Protein AF-A0A2H3ISM8-F1 (afdb_monomer)

Radius of gyration: 38.33 Å; Cα contacts (8 Å, |Δi|>4): 715; chains: 1; bounding box: 122×82×98 Å

Secondary structure (DSSP, 8-state):
--TT-S-HHHHHHTHHHHHHHHHHHHHHHTSSS--GGGGHHHHHHHHHHHHHHHHHHH--HHHHHHHHHHHHHHHHHHHHHHHHTTS-HHHHHHHHHHHHHHHHHHHHHHHHH--HHHHHHHHHHHHHHHHHHHHHHHHHHS-TT-HHHHHHHHHHHHHHHHHHHHHHHHHHHHHTHHHHHHHHHHH-TTGGGGG-HHHHHHHHHHHHHHHHHHHHHHHHHT--GGGHHHHS-TTHHHHTTSTTT-----SS---S------------------SS--HHHHHHHHHHHHHHHTT-HHHHHHHHHHHHHHHHHTT-HHHHHHHHHHHHHHHHHTT-HHHHHHHHHHHHHSTT--HHHHHHHHHHHHHTTSS-SSHHHHHHHHHHHHHHHTT-GGGHHHHHHHHHHHHHHHHHTT-HHHHHHHHHT--GGG-TTS-HHHHHHHHHHHHHHHHHHT-HHHHHHHHTTS-GGGGSPPPPPPHHHHHHHHHHHHHHHHH--TTSPPPPP----HHHHHHHHHHHHHHHHHTT-HHHHHHHHHHHHT-HHHHH-HHHHHHHHHHHHHHHHHSPP-HHHHHHHHHHHT-GGGGG-HHHHHHHHHHHSS----HHHHHHHTHHHHTTSTT--SS-BTTBHHHHHHHHHHHHHHHHHHHHHHHHH-SEEEHHHHHHHHT--HHHHHHHHHHHHHTTSS--EEETTTTEEE-SPPPPHHHHHHHHHHHHHHHHHHHHHHHHHHHHHHHHHHHSPPTTTTT--

Nearest PDB structures (foldseek):
  8amz-assembly1_P  TM=9.473E-01  e=2.809E-24  Spinacia oleracea
  6fvw-assembly1_P  TM=8.234E-01  e=4.218E-22  Saccharomyces cerevisiae S288C
  3jck-assembly1_B  TM=8.630E-01  e=6.817E-20  Saccharomyces cerevisiae S288C
  6epd-assembly1_P  TM=7.915E-01  e=1.505E-20  Rattus norvegicus
  3sf4-assembly2_B  TM=2.809E-01  e=5.618E-03  Homo sapiens

Solvent-accessible surface area (backbone atoms only — not comparable to full-atom values): 41911 Å² total; per-residue (Å²): 132,60,101,79,34,70,34,62,61,47,26,55,32,20,48,47,20,35,54,50,18,53,50,50,49,55,57,44,71,74,44,97,82,68,52,78,75,75,46,45,42,35,55,20,38,28,42,30,18,52,26,39,19,50,13,34,28,61,74,39,70,72,33,42,54,43,25,62,49,24,51,54,62,22,47,51,54,50,41,49,47,67,74,31,64,90,51,55,75,67,55,39,51,52,51,47,52,52,53,49,53,51,49,53,54,50,53,54,48,39,74,73,66,69,47,60,66,62,52,54,51,54,51,53,52,50,53,49,54,41,51,56,50,49,54,50,48,49,65,74,75,36,62,91,88,38,69,52,44,33,23,52,49,2,37,53,50,47,28,53,50,36,36,51,52,16,50,53,37,37,53,48,35,67,74,40,41,71,59,44,53,52,50,34,72,72,65,31,84,73,67,28,60,80,63,40,32,58,28,49,21,40,44,26,41,29,54,20,51,47,48,51,54,50,52,51,51,48,67,61,63,72,60,81,70,86,59,64,63,84,71,49,65,84,66,46,45,54,32,30,72,35,85,56,23,59,83,92,74,80,93,81,79,88,86,78,80,90,80,84,79,98,68,78,91,67,88,72,72,82,76,65,72,46,80,47,86,48,56,74,56,44,71,53,49,51,58,55,27,57,60,36,36,80,79,39,52,67,64,20,45,54,56,43,50,52,51,31,52,54,22,42,75,26,49,21,58,70,44,25,30,52,40,50,42,48,48,50,49,52,28,56,74,70,70,39,64,64,59,31,45,53,50,53,52,50,63,65,68,43,86,78,63,56,68,68,32,54,41,55,35,51,55,53,53,57,64,47,59,77,73,48,92,45,72,68,61,40,49,54,51,50,51,48,48,48,64,67,32,58,96,39,78,91,35,44,64,59,42,50,54,54,43,49,53,52,22,53,54,31,40,76,72,68,40,52,66,63,18,35,52,62,42,60,70,54,67,57,89,72,50,84,87,54,56,74,65,59,42,48,52,54,46,52,49,42,26,48,42,24,53,77,71,66,39,59,67,62,23,58,56,49,55,68,71,59,64,68,76,75,68,52,84,74,80,88,72,53,73,69,53,53,54,48,51,52,50,52,48,53,49,51,61,70,70,49,58,97,87,55,79,80,80,81,76,92,66,83,58,60,68,59,45,53,55,50,39,52,51,50,37,54,54,25,58,75,70,67,37,32,54,60,31,22,52,41,41,51,61,48,58,73,33,67,81,36,64,73,34,68,67,58,38,54,55,42,54,50,49,31,51,53,23,54,58,53,25,73,94,43,74,67,48,56,51,51,53,54,56,54,70,69,38,77,73,44,71,82,44,60,70,56,45,52,55,53,49,57,75,72,45,88,60,81,66,57,66,71,61,48,51,65,73,45,35,70,64,47,51,73,41,100,64,30,31,96,56,84,42,94,89,47,65,61,23,28,49,47,43,53,42,40,55,51,42,51,50,53,50,34,52,54,40,45,48,74,77,39,53,67,47,46,47,77,59,49,26,68,65,64,76,44,54,69,70,57,49,52,50,55,52,52,52,36,39,74,68,63,78,47,63,70,46,79,39,75,93,80,39,36,36,34,31,62,75,90,74,53,74,66,55,55,51,50,52,51,52,51,52,51,52,50,50,52,54,50,50,53,50,48,51,55,49,50,54,52,50,51,55,52,56,71,69,47,79,56,79,76,57,68,76,78,107

Sequence (753 aa):
MTRYIGEFINTLTNLVYVIYAIHGIRSFRQKKNASAFRAIPYWGLMAVGICSAAFHGSLKYHTQMMDDLSMQLTTTPVLHRVLTVNSSQRTSTAVAILLSVLLVSFATFHVITDELILHSASFVVSVTIIGIRTMQLINLRTEPGAAARRQIWGLVKFGAVIFNVGYVVWLLDGWACEFLKSARAAIGLPWAFLLELHGWWHICTGIGAYIFIAVVDHLASGEDHRDIDRSFAWPAPWASRSIFAGKDIGVDEKRNLDDGESSVVIMSGELLKPEKDFSKDADKIIPEAQELAKSNVQAAIDKLSLLEKQARQASDLATTSRTIVTIVTISKESGDWSLLNDQVLLLSKKHGQLKQATTKMVQKVMEFLEDTPDVETKLSVIETLRTVTEGKIFVEVERARITRYLSHIKKSQGDLNSATDILCELQVETFGSMSRREKTEFILEQVALCIEKGDWTQAAILSRKINKRYFARKPKKTPEQLEKEQKEYEERVKTRASDEPMPEKDESVEDLKLRYYEQQITLAKHDHNYLDTCKHYRDVLDTESVEEDAERLRAVLARIVYYVVLAPYDNEQSDLLHRIQQDSRLSQVPTEARLLKLFTVHELMRWPEIAETFGPHLTSTDVFDKEQNPNDADAYTRWQDLRKRVIEHNVRVIAKYYTRIQTSRLTQLLDLTEDETEKYISDLVTSKTIYAKIDRPARVINFAKPRDADDVLNEWSGNMRSLLGLLERIDHLITKEEMMARIQPTKSEKVKA

Structure (mmCIF, N/CA/C/O backbone):
data_AF-A0A2H3ISM8-F1
#
_entry.id   AF-A0A2H3ISM8-F1
#
loop_
_atom_site.group_PDB
_atom_site.id
_atom_site.type_symbol
_atom_site.label_atom_id
_atom_site.label_alt_id
_atom_site.label_comp_id
_atom_site.label_asym_id
_atom_site.label_entity_id
_atom_site.label_seq_id
_atom_site.pdbx_PDB_ins_code
_atom_site.Cartn_x
_atom_site.Cartn_y
_atom_site.Cartn_z
_atom_site.occupancy
_atom_site.B_iso_or_equiv
_atom_site.auth_seq_id
_atom_site.auth_comp_id
_atom_site.auth_asym_id
_atom_site.auth_atom_id
_atom_site.pdbx_PDB_model_num
ATOM 1 N N . MET A 1 1 ? -14.458 37.501 -15.348 1.00 52.03 1 MET A N 1
ATOM 2 C CA . MET A 1 1 ? -13.240 37.866 -14.591 1.00 52.03 1 MET A CA 1
ATOM 3 C C . MET A 1 1 ? -12.704 39.172 -15.155 1.00 52.03 1 MET A C 1
ATOM 5 O O . MET A 1 1 ? -12.806 39.378 -16.359 1.00 52.03 1 MET A O 1
ATOM 9 N N . THR A 1 2 ? -12.274 40.102 -14.306 1.00 56.72 2 THR A N 1
ATOM 10 C CA . THR A 1 2 ? -11.860 41.452 -14.719 1.00 56.72 2 THR A CA 1
ATOM 11 C C . THR A 1 2 ? -10.568 41.396 -15.539 1.00 56.72 2 THR A C 1
ATOM 13 O O . THR A 1 2 ? -9.713 40.554 -15.302 1.00 56.72 2 THR A O 1
ATOM 16 N N . ARG A 1 3 ? -10.388 42.311 -16.498 1.00 61.66 3 ARG A N 1
ATOM 17 C CA . ARG A 1 3 ? -9.218 42.334 -17.404 1.00 61.66 3 ARG A CA 1
ATOM 18 C C . ARG A 1 3 ? -7.880 42.650 -16.702 1.00 61.66 3 ARG A C 1
ATOM 20 O O . ARG A 1 3 ? -6.846 42.654 -17.357 1.00 61.66 3 ARG A O 1
ATOM 27 N N . TYR A 1 4 ? -7.918 42.947 -15.401 1.00 70.44 4 TYR A N 1
ATOM 28 C CA . TYR A 1 4 ? -6.805 43.492 -14.618 1.00 70.44 4 TYR A CA 1
ATOM 29 C C . TYR A 1 4 ? -6.359 42.608 -13.445 1.00 70.44 4 TYR A C 1
ATOM 31 O O . TYR A 1 4 ? -5.288 42.859 -12.904 1.00 70.44 4 TYR A O 1
ATOM 39 N N . ILE A 1 5 ? -7.160 41.619 -13.027 1.00 80.81 5 ILE A N 1
ATOM 40 C CA . ILE A 1 5 ? -6.863 40.770 -11.863 1.00 80.81 5 ILE A CA 1
ATOM 41 C C . ILE A 1 5 ? -6.958 39.311 -12.301 1.00 80.81 5 ILE A C 1
ATOM 43 O O . ILE A 1 5 ? -8.016 38.890 -12.774 1.00 80.81 5 ILE A O 1
ATOM 47 N N . GLY A 1 6 ? -5.857 38.573 -12.133 1.00 79.50 6 GLY A N 1
ATOM 48 C CA . GLY A 1 6 ? -5.743 37.158 -12.485 1.00 79.50 6 GLY A CA 1
ATOM 49 C C . GLY A 1 6 ? -6.813 36.314 -11.804 1.00 79.50 6 GLY A C 1
ATOM 50 O O . GLY A 1 6 ? -7.624 35.708 -12.489 1.00 79.50 6 GLY A O 1
ATOM 51 N N . GLU A 1 7 ? -6.881 36.348 -10.472 1.00 85.69 7 GLU A N 1
ATOM 52 C CA . GLU A 1 7 ? -7.842 35.584 -9.669 1.00 85.69 7 GLU A CA 1
ATOM 53 C C . GLU A 1 7 ? -8.551 36.479 -8.646 1.00 85.69 7 GLU A C 1
ATOM 55 O O . GLU A 1 7 ? -8.154 36.591 -7.490 1.00 85.69 7 GLU A O 1
ATOM 60 N N . PHE A 1 8 ? -9.641 37.125 -9.068 1.00 85.62 8 PHE A N 1
ATOM 61 C CA . PHE A 1 8 ? -10.333 38.134 -8.254 1.00 85.62 8 PHE A CA 1
ATOM 62 C C . PHE A 1 8 ? -10.722 37.663 -6.845 1.00 85.62 8 PHE A C 1
ATOM 64 O O . PHE A 1 8 ? -10.531 38.402 -5.879 1.00 85.62 8 PHE A O 1
ATOM 71 N N . ILE A 1 9 ? -11.267 36.450 -6.720 1.00 86.31 9 ILE A N 1
ATOM 72 C CA . ILE A 1 9 ? -11.735 35.933 -5.430 1.00 86.31 9 ILE A CA 1
ATOM 73 C C . ILE A 1 9 ? -10.551 35.605 -4.520 1.00 86.31 9 ILE A C 1
ATOM 75 O O . ILE A 1 9 ? -10.542 36.071 -3.385 1.00 86.31 9 ILE A O 1
ATOM 79 N N . ASN A 1 10 ? -9.526 34.924 -5.033 1.00 88.19 10 ASN A N 1
ATOM 80 C CA . ASN A 1 10 ? -8.326 34.588 -4.264 1.00 88.19 10 ASN A CA 1
ATOM 81 C C . ASN A 1 10 ? -7.565 35.852 -3.828 1.00 88.19 10 ASN A C 1
ATOM 83 O O . ASN A 1 10 ? -7.122 35.963 -2.685 1.00 88.19 10 ASN A O 1
ATOM 87 N N . THR A 1 11 ? -7.502 36.883 -4.678 1.00 89.94 11 THR A N 1
ATOM 88 C CA . THR A 1 11 ? -6.978 38.203 -4.290 1.00 89.94 11 THR A CA 1
ATOM 89 C C . THR A 1 11 ? -7.799 38.838 -3.161 1.00 89.94 11 THR A C 1
ATOM 91 O O . THR A 1 11 ? -7.226 39.415 -2.238 1.00 89.94 11 THR A O 1
ATOM 94 N N . LEU A 1 12 ? -9.132 38.738 -3.202 1.00 90.50 12 LEU A N 1
ATOM 95 C CA . LEU A 1 12 ? -10.017 39.352 -2.208 1.00 90.50 12 LEU A CA 1
ATOM 96 C C . LEU A 1 12 ? -9.978 38.630 -0.853 1.00 90.50 12 LEU A C 1
ATOM 98 O O . LEU A 1 12 ? -9.943 39.285 0.189 1.00 90.50 12 LEU A O 1
ATOM 102 N N . THR A 1 13 ? -9.963 37.296 -0.843 1.00 92.69 13 THR A N 1
ATOM 103 C CA . THR A 1 13 ? -9.948 36.489 0.391 1.00 92.69 13 THR A CA 1
ATOM 104 C C . THR A 1 13 ? -8.691 36.721 1.226 1.00 92.69 13 THR A C 1
ATOM 106 O O . THR A 1 13 ? -8.734 36.611 2.450 1.00 92.69 13 THR A O 1
ATOM 109 N N . ASN A 1 14 ? -7.597 37.159 0.599 1.00 92.50 14 ASN A N 1
ATOM 110 C CA . ASN A 1 14 ? -6.365 37.533 1.288 1.00 92.50 14 ASN A CA 1
ATOM 111 C C . ASN A 1 14 ? -6.495 38.762 2.214 1.00 92.50 14 ASN A C 1
ATOM 113 O O . ASN A 1 14 ? -5.674 38.948 3.117 1.00 92.50 14 ASN A O 1
ATOM 117 N N . LEU A 1 15 ? -7.567 39.560 2.094 1.00 93.00 15 LEU A N 1
ATOM 118 C CA . LEU A 1 15 ? -7.875 40.632 3.051 1.00 93.00 15 LEU A CA 1
ATOM 119 C C . LEU A 1 15 ? -8.082 40.113 4.481 1.00 93.00 15 LEU A C 1
ATOM 121 O O . LEU A 1 15 ? -7.865 40.866 5.431 1.00 93.00 15 LEU A O 1
ATOM 125 N N . VAL A 1 16 ? -8.460 38.843 4.657 1.00 92.81 16 VAL A N 1
ATOM 126 C CA . VAL A 1 16 ? -8.654 38.231 5.981 1.00 92.81 16 VAL A CA 1
ATOM 127 C C . VAL A 1 16 ? -7.375 38.305 6.819 1.00 92.81 16 VAL A C 1
ATOM 129 O O . VAL A 1 16 ? -7.428 38.732 7.975 1.00 92.81 16 VAL A O 1
ATOM 132 N N . TYR A 1 17 ? -6.216 37.997 6.230 1.00 92.50 17 TYR A N 1
ATOM 133 C CA . TYR A 1 17 ? -4.914 38.120 6.894 1.00 92.50 17 TYR A CA 1
ATOM 134 C C . TYR A 1 17 ? -4.641 39.552 7.366 1.00 92.50 17 TYR A C 1
ATOM 136 O O . TYR A 1 17 ? -4.230 39.774 8.506 1.00 92.50 17 TYR A O 1
ATOM 144 N N . VAL A 1 18 ? -4.925 40.534 6.507 1.00 92.75 18 VAL A N 1
ATOM 145 C CA . VAL A 1 18 ? -4.715 41.961 6.789 1.00 92.75 18 VAL A CA 1
ATOM 146 C C . VAL A 1 18 ? -5.637 42.441 7.912 1.00 92.75 18 VAL A C 1
ATOM 148 O O . VAL A 1 18 ? -5.189 43.127 8.830 1.00 92.75 18 VAL A O 1
ATOM 151 N N . ILE A 1 19 ? -6.913 42.047 7.891 1.00 92.25 19 ILE A N 1
ATOM 152 C CA . ILE A 1 19 ? -7.898 42.413 8.920 1.00 92.25 19 ILE A CA 1
ATOM 153 C C . ILE A 1 19 ? -7.470 41.875 10.291 1.00 92.25 19 ILE A C 1
ATOM 155 O O . ILE A 1 19 ? -7.438 42.635 11.267 1.00 92.25 19 ILE A O 1
ATOM 159 N N . TYR A 1 20 ? -7.088 40.598 10.370 1.00 91.56 20 TYR A N 1
ATOM 160 C CA . TYR A 1 20 ? -6.620 39.995 11.620 1.00 91.56 20 TYR A CA 1
ATOM 161 C C . TYR A 1 20 ? -5.297 40.588 12.103 1.00 91.56 20 TYR A C 1
ATOM 163 O O . TYR A 1 20 ? -5.137 40.828 13.302 1.00 91.56 20 TYR A O 1
ATOM 171 N N . ALA A 1 21 ? -4.371 40.892 11.194 1.00 89.19 21 ALA A N 1
ATOM 172 C CA . ALA A 1 21 ? -3.122 41.560 11.533 1.00 89.19 21 ALA A CA 1
ATOM 173 C C . ALA A 1 21 ? -3.358 42.958 12.126 1.00 89.19 21 ALA A C 1
ATOM 175 O O . ALA A 1 21 ? -2.825 43.276 13.191 1.00 89.19 21 ALA A O 1
ATOM 176 N N . ILE A 1 22 ? -4.213 43.776 11.498 1.00 89.25 22 ILE A N 1
ATOM 177 C CA . ILE A 1 22 ? -4.575 45.112 11.997 1.00 89.25 22 ILE A CA 1
ATOM 178 C C . ILE A 1 22 ? -5.242 45.010 13.370 1.00 89.25 22 ILE A C 1
ATOM 180 O O . ILE A 1 22 ? -4.926 45.797 14.267 1.00 89.25 22 ILE A O 1
ATOM 184 N N . HIS A 1 23 ? -6.145 44.045 13.560 1.00 86.94 23 HIS A N 1
ATOM 185 C CA . HIS A 1 23 ? -6.771 43.812 14.858 1.00 86.94 23 HIS A CA 1
ATOM 186 C C . HIS A 1 23 ? -5.733 43.425 15.923 1.00 86.94 23 HIS A C 1
ATOM 188 O O . HIS A 1 23 ? -5.720 44.017 17.002 1.00 86.94 23 HIS A O 1
ATOM 194 N N . GLY A 1 24 ? -4.825 42.496 15.609 1.00 83.69 24 GLY A N 1
ATOM 195 C CA . GLY A 1 24 ? -3.736 42.084 16.496 1.00 83.69 24 GLY A CA 1
ATOM 196 C C . GLY A 1 24 ? -2.831 43.249 16.900 1.00 83.69 24 GLY A C 1
ATOM 197 O O . GLY A 1 24 ? -2.563 43.436 18.085 1.00 83.69 24 GLY A O 1
ATOM 198 N N . ILE A 1 25 ? -2.447 44.108 15.949 1.00 84.88 25 ILE A N 1
ATOM 199 C CA . ILE A 1 25 ? -1.631 45.307 16.206 1.00 84.88 25 ILE A CA 1
ATOM 200 C C . ILE A 1 25 ? -2.385 46.325 17.076 1.00 84.88 25 ILE A C 1
ATOM 202 O O . ILE A 1 25 ? -1.792 46.918 17.979 1.00 84.88 25 ILE A O 1
ATOM 206 N N . ARG A 1 26 ? -3.685 46.542 16.834 1.00 82.31 26 ARG A N 1
ATOM 207 C CA . ARG A 1 26 ? -4.513 47.471 17.628 1.00 82.31 26 ARG A CA 1
ATOM 208 C C . ARG A 1 26 ? -4.715 46.982 19.060 1.00 82.31 26 ARG A C 1
ATOM 210 O O . ARG A 1 26 ? -4.514 47.768 19.980 1.00 82.31 26 ARG A O 1
ATOM 217 N N . SER A 1 27 ? -5.053 45.704 19.238 1.00 73.94 27 SER A N 1
ATOM 218 C CA . SER A 1 27 ? -5.185 45.062 20.553 1.00 73.94 27 SER A CA 1
ATOM 219 C C . SER A 1 27 ? -3.854 45.097 21.316 1.00 73.94 27 SER A C 1
ATOM 221 O O . SER A 1 27 ? -3.805 45.451 22.491 1.00 73.94 27 SER A O 1
ATOM 223 N N . PHE A 1 28 ? -2.737 44.860 20.622 1.00 68.94 28 PHE A N 1
ATOM 224 C CA . PHE A 1 28 ? -1.399 44.936 21.202 1.00 68.94 28 PHE A CA 1
ATOM 225 C C . PHE A 1 28 ? -1.017 46.342 21.698 1.00 68.94 28 PHE A C 1
ATOM 227 O O . PHE A 1 28 ? -0.480 46.476 22.796 1.00 68.94 28 PHE A O 1
ATOM 234 N N . ARG A 1 29 ? -1.324 47.401 20.934 1.00 66.69 29 ARG A N 1
ATOM 235 C CA . ARG A 1 29 ? -1.029 48.800 21.315 1.00 66.69 29 ARG A CA 1
ATOM 236 C C . ARG A 1 29 ? -1.743 49.260 22.591 1.00 66.69 29 ARG A C 1
ATOM 238 O O . ARG A 1 29 ? -1.331 50.256 23.174 1.00 66.69 29 ARG A O 1
ATOM 245 N N . GLN A 1 30 ? -2.787 48.555 23.022 1.00 63.00 30 GLN A N 1
ATOM 246 C CA . GLN A 1 30 ? -3.524 48.850 24.254 1.00 63.00 30 GLN A CA 1
ATOM 247 C C . GLN A 1 30 ? -2.899 48.199 25.506 1.00 63.00 30 GLN A C 1
ATOM 249 O O . GLN A 1 30 ? -3.332 48.484 26.622 1.00 63.00 30 GLN A O 1
ATOM 254 N N . LYS A 1 31 ? -1.874 47.344 25.356 1.00 66.25 31 LYS A N 1
ATOM 255 C CA . LYS A 1 31 ? -1.234 46.610 26.462 1.00 66.25 31 LYS A CA 1
ATOM 256 C C . LYS A 1 31 ? -0.042 47.374 27.054 1.00 66.25 31 LYS A C 1
ATOM 258 O O . LYS A 1 31 ? 0.745 47.975 26.329 1.00 66.25 31 LYS A O 1
ATOM 263 N N . LYS A 1 32 ? 0.142 47.291 28.383 1.00 52.38 32 LYS A N 1
ATOM 264 C CA . LYS A 1 32 ? 1.165 48.048 29.148 1.00 52.38 32 LYS A CA 1
ATOM 265 C C . LYS A 1 32 ? 2.631 47.740 28.773 1.00 52.38 32 LYS A C 1
ATOM 267 O O . LYS A 1 32 ? 3.482 48.590 28.996 1.00 52.38 32 LYS A O 1
ATOM 272 N N . ASN A 1 33 ? 2.918 46.579 28.171 1.00 57.59 33 ASN A N 1
ATOM 273 C CA . ASN A 1 33 ? 4.268 46.137 27.777 1.00 57.59 33 ASN A CA 1
ATOM 274 C C . ASN A 1 33 ? 4.407 46.020 26.247 1.00 57.59 33 ASN A C 1
ATOM 276 O O . ASN A 1 33 ? 4.614 44.926 25.705 1.00 57.59 33 ASN A O 1
ATOM 280 N N . ALA A 1 34 ? 4.245 47.140 25.538 1.00 58.72 34 ALA A N 1
ATOM 281 C CA . ALA A 1 34 ? 4.327 47.182 24.082 1.00 58.72 34 ALA A CA 1
ATOM 282 C C . ALA A 1 34 ? 5.766 47.443 23.587 1.00 58.72 34 ALA A C 1
ATOM 284 O O . ALA A 1 34 ? 6.211 48.586 23.528 1.00 58.72 34 ALA A O 1
ATOM 285 N N . SER A 1 35 ? 6.505 46.394 23.203 1.00 67.44 35 SER A N 1
ATOM 286 C CA . SER A 1 35 ? 7.774 46.521 22.466 1.00 67.44 35 SER A CA 1
ATOM 287 C C . SER A 1 35 ? 7.567 46.381 20.951 1.00 67.44 35 SER A C 1
ATOM 289 O O . SER A 1 35 ? 6.736 45.594 20.497 1.00 67.44 35 SER A O 1
ATOM 291 N N . ALA A 1 36 ? 8.344 47.109 20.140 1.00 67.00 36 ALA A N 1
ATOM 292 C CA . ALA A 1 36 ? 8.253 47.039 18.674 1.00 67.00 36 ALA A CA 1
ATOM 293 C C . ALA A 1 36 ? 8.485 45.611 18.136 1.00 67.00 36 ALA A C 1
ATOM 295 O O . ALA A 1 36 ? 7.793 45.169 17.221 1.00 67.00 36 ALA A O 1
ATOM 296 N N . PHE A 1 37 ? 9.385 44.855 18.773 1.00 70.94 37 PHE A N 1
ATOM 297 C CA . PHE A 1 37 ? 9.689 43.467 18.417 1.00 70.94 37 PHE A CA 1
ATOM 298 C C . PHE A 1 37 ? 8.508 42.507 18.629 1.00 70.94 37 PHE A C 1
ATOM 300 O O . PHE A 1 37 ? 8.342 41.551 17.875 1.00 70.94 37 PHE A O 1
ATOM 307 N N . ARG A 1 38 ? 7.636 42.784 19.606 1.00 75.31 38 ARG A N 1
ATOM 308 C CA . ARG A 1 38 ? 6.443 41.973 19.895 1.00 75.31 38 ARG A CA 1
ATOM 309 C C . ARG A 1 38 ? 5.356 42.112 18.818 1.00 75.31 38 ARG A C 1
ATOM 311 O O . ARG A 1 38 ? 4.559 41.192 18.653 1.00 75.31 38 ARG A O 1
ATOM 318 N N . ALA A 1 39 ? 5.364 43.199 18.042 1.00 82.00 39 ALA A N 1
ATOM 319 C CA . ALA A 1 39 ? 4.434 43.405 16.929 1.00 82.00 39 ALA A CA 1
ATOM 320 C C . ALA A 1 39 ? 4.860 42.708 15.621 1.00 82.00 39 ALA A C 1
ATOM 322 O O . ALA A 1 39 ? 4.034 42.579 14.719 1.00 82.00 39 ALA A O 1
ATOM 323 N N . ILE A 1 40 ? 6.119 42.261 15.501 1.00 86.81 40 ILE A N 1
ATOM 324 C CA . ILE A 1 40 ? 6.687 41.717 14.252 1.00 86.81 40 ILE A CA 1
ATOM 325 C C . ILE A 1 40 ? 5.863 40.552 13.673 1.00 86.81 40 ILE A C 1
ATOM 327 O O . ILE A 1 40 ? 5.574 40.606 12.480 1.00 86.81 40 ILE A O 1
ATOM 331 N N . PRO A 1 41 ? 5.402 39.551 14.454 1.00 88.94 41 PRO A N 1
ATOM 332 C CA . PRO A 1 41 ? 4.566 38.476 13.911 1.00 88.94 41 PRO A CA 1
ATOM 333 C C . PRO A 1 41 ? 3.269 38.962 13.252 1.00 88.94 41 PRO A C 1
ATOM 335 O O . PRO A 1 41 ? 2.838 38.402 12.251 1.00 88.94 41 PRO A O 1
ATOM 338 N N . TYR A 1 42 ? 2.656 40.029 13.777 1.00 89.62 42 TYR A N 1
ATOM 339 C CA . TYR A 1 42 ? 1.442 40.599 13.191 1.00 89.62 42 TYR A CA 1
ATOM 340 C C . TYR A 1 42 ? 1.740 41.404 11.920 1.00 89.62 42 TYR A C 1
ATOM 342 O O . TYR A 1 42 ? 0.958 41.358 10.976 1.00 89.62 42 TYR A O 1
ATOM 350 N N . TRP A 1 43 ? 2.882 42.098 11.857 1.00 90.06 43 TRP A N 1
ATOM 351 C CA . TRP A 1 43 ? 3.355 42.709 10.609 1.00 90.06 43 TRP A CA 1
ATOM 352 C C . TRP A 1 43 ? 3.674 41.654 9.545 1.00 90.06 43 TRP A C 1
ATOM 354 O O . TRP A 1 43 ? 3.329 41.854 8.384 1.00 90.06 43 TRP A O 1
ATOM 364 N N . GLY A 1 44 ? 4.249 40.515 9.947 1.00 90.00 44 GLY A N 1
ATOM 365 C CA . GLY A 1 44 ? 4.439 39.350 9.082 1.00 90.00 44 GLY A CA 1
ATOM 366 C C . GLY A 1 44 ? 3.111 38.814 8.546 1.00 90.00 44 GLY A C 1
ATOM 367 O O . GLY A 1 44 ? 2.944 38.694 7.337 1.00 90.00 44 GLY A O 1
ATOM 368 N N . LEU A 1 45 ? 2.116 38.610 9.417 1.00 92.06 45 LEU A N 1
ATOM 369 C CA . LEU A 1 45 ? 0.779 38.166 9.006 1.00 92.06 45 LEU A CA 1
ATOM 370 C C . LEU A 1 45 ? 0.149 39.107 7.965 1.00 92.06 45 LEU A C 1
ATOM 372 O O . LEU A 1 45 ? -0.476 38.650 7.011 1.00 92.06 45 LEU A O 1
ATOM 376 N N . MET A 1 46 ? 0.342 40.420 8.119 1.00 93.56 46 MET A N 1
ATOM 377 C CA . MET A 1 46 ? -0.109 41.393 7.124 1.00 93.56 46 MET A CA 1
ATOM 378 C C . MET A 1 46 ? 0.664 41.278 5.805 1.00 93.56 46 MET A C 1
ATOM 380 O O . MET A 1 46 ? 0.061 41.395 4.741 1.00 93.56 46 MET A O 1
ATOM 384 N N . ALA A 1 47 ? 1.977 41.038 5.869 1.00 92.62 47 ALA A N 1
ATOM 385 C CA . ALA A 1 47 ? 2.815 40.835 4.692 1.00 92.62 47 ALA A CA 1
ATOM 386 C C . ALA A 1 47 ? 2.391 39.591 3.897 1.00 92.62 47 ALA A C 1
ATOM 388 O O . ALA A 1 47 ? 2.315 39.685 2.678 1.00 92.62 47 ALA A O 1
ATOM 389 N N . VAL A 1 48 ? 2.019 38.489 4.564 1.00 93.94 48 VAL A N 1
ATOM 390 C CA . VAL A 1 48 ? 1.465 37.287 3.906 1.00 93.94 48 VAL A CA 1
ATOM 391 C C . VAL A 1 48 ? 0.224 37.631 3.090 1.00 93.94 48 VAL A C 1
ATOM 393 O O . VAL A 1 48 ? 0.164 37.336 1.903 1.00 93.94 48 VAL A O 1
ATOM 396 N N . GLY A 1 49 ? -0.732 38.352 3.683 1.00 93.19 49 GLY A N 1
ATOM 397 C CA . GLY A 1 49 ? -1.935 38.774 2.960 1.00 93.19 49 GLY A CA 1
ATOM 398 C C . GLY A 1 49 ? -1.637 39.661 1.746 1.00 93.19 49 GLY A C 1
ATOM 399 O O . GLY A 1 49 ? -2.255 39.500 0.698 1.00 93.19 49 GLY A O 1
ATOM 400 N N . ILE A 1 50 ? -0.684 40.592 1.861 1.00 94.56 50 ILE A N 1
ATOM 401 C CA . ILE A 1 50 ? -0.327 41.508 0.766 1.00 94.56 50 ILE A CA 1
ATOM 402 C C . ILE A 1 50 ? 0.418 40.773 -0.356 1.00 94.56 50 ILE A C 1
ATOM 404 O O . ILE A 1 50 ? 0.083 40.962 -1.526 1.00 94.56 50 ILE A O 1
ATOM 408 N N . CYS A 1 51 ? 1.410 39.947 -0.017 1.00 94.25 51 CYS A N 1
ATOM 409 C CA . CYS A 1 51 ? 2.189 39.188 -0.993 1.00 94.25 51 CYS A CA 1
ATOM 410 C C . CYS A 1 51 ? 1.316 38.162 -1.723 1.00 94.25 51 CYS A C 1
ATOM 412 O O . CYS A 1 51 ? 1.343 38.123 -2.953 1.00 94.25 51 CYS A O 1
ATOM 414 N N . SER A 1 52 ? 0.464 37.433 -0.998 1.00 93.25 52 SER A N 1
ATOM 415 C CA . SER A 1 52 ? -0.467 36.476 -1.599 1.00 93.25 52 SER A CA 1
ATOM 416 C C . SER A 1 52 ? -1.513 37.160 -2.481 1.00 93.25 52 SER A C 1
ATOM 418 O O . SER A 1 52 ? -1.768 36.732 -3.607 1.00 93.25 52 SER A O 1
ATOM 420 N N . ALA A 1 53 ? -2.049 38.312 -2.057 1.00 93.12 53 ALA A N 1
ATOM 421 C CA . ALA A 1 53 ? -2.938 39.107 -2.905 1.00 93.12 53 ALA A CA 1
ATOM 422 C C . ALA A 1 53 ? -2.240 39.589 -4.191 1.00 93.12 53 ALA A C 1
ATOM 424 O O . ALA A 1 53 ? -2.848 39.565 -5.264 1.00 93.12 53 ALA A O 1
ATOM 425 N N . ALA A 1 54 ? -0.970 40.005 -4.105 1.00 92.06 54 ALA A N 1
ATOM 426 C CA . ALA A 1 54 ? -0.177 40.423 -5.260 1.00 92.06 54 ALA A CA 1
ATOM 427 C C . ALA A 1 54 ? 0.114 39.258 -6.220 1.00 92.06 54 ALA A C 1
ATOM 429 O O . ALA A 1 54 ? 0.078 39.451 -7.440 1.00 92.06 54 ALA A O 1
ATOM 430 N N . PHE A 1 55 ? 0.348 38.053 -5.693 1.00 92.19 55 PHE A N 1
ATOM 431 C CA . PHE A 1 55 ? 0.484 36.843 -6.496 1.00 92.19 55 PHE A CA 1
ATOM 432 C C . PHE A 1 55 ? -0.820 36.496 -7.207 1.00 92.19 55 PHE A C 1
ATOM 434 O O . PHE A 1 55 ? -0.853 36.542 -8.430 1.00 92.19 55 PHE A O 1
ATOM 441 N N . HIS A 1 56 ? -1.918 36.273 -6.489 1.00 91.19 56 HIS A N 1
ATOM 442 C CA . HIS A 1 56 ? -3.206 35.932 -7.107 1.00 91.19 56 HIS A CA 1
ATOM 443 C C . HIS A 1 56 ? -3.735 37.036 -8.036 1.00 91.19 56 HIS A C 1
ATOM 445 O O . HIS A 1 56 ? -4.442 36.775 -9.011 1.00 91.19 56 HIS A O 1
ATOM 451 N N . GLY A 1 57 ? -3.343 38.288 -7.787 1.00 89.81 57 GLY A N 1
ATOM 452 C CA . GLY A 1 57 ? -3.688 39.407 -8.652 1.00 89.81 57 GLY A CA 1
ATOM 453 C C . GLY A 1 57 ? -2.927 39.430 -9.978 1.00 89.81 57 GLY A C 1
ATOM 454 O O . GLY A 1 57 ? -3.483 39.888 -10.976 1.00 89.81 57 GLY A O 1
ATOM 455 N N . SER A 1 58 ? -1.685 38.936 -10.013 1.00 89.00 58 SER A N 1
ATOM 456 C CA . SER A 1 58 ? -0.788 39.079 -11.171 1.00 89.00 58 SER A CA 1
ATOM 457 C C . SER A 1 58 ? -0.343 37.767 -11.826 1.00 89.00 58 SER A C 1
ATOM 459 O O . SER A 1 58 ? 0.020 37.793 -13.000 1.00 89.00 58 SER A O 1
ATOM 461 N N . LEU A 1 59 ? -0.381 36.652 -11.092 1.00 86.12 59 LEU A N 1
ATOM 462 C CA . LEU A 1 59 ? 0.061 35.304 -11.464 1.00 86.12 59 LEU A CA 1
ATOM 463 C C . LEU A 1 59 ? 1.488 35.265 -12.035 1.00 86.12 59 LEU A C 1
ATOM 465 O O . LEU A 1 59 ? 1.787 34.508 -12.957 1.00 86.12 59 LEU A O 1
ATOM 469 N N . LYS A 1 60 ? 2.380 36.120 -11.514 1.00 87.00 60 LYS A N 1
ATOM 470 C CA . LYS A 1 60 ? 3.781 36.203 -11.950 1.00 87.00 60 LYS A CA 1
ATOM 471 C C . LYS A 1 60 ? 4.709 35.436 -11.017 1.00 87.00 60 LYS A C 1
ATOM 473 O O . LYS A 1 60 ? 4.527 35.438 -9.801 1.00 87.00 60 LYS A O 1
ATOM 478 N N . TYR A 1 61 ? 5.790 34.918 -11.591 1.00 83.75 61 TYR A N 1
ATOM 479 C CA . TYR A 1 61 ? 6.848 34.210 -10.868 1.00 83.75 61 TYR A CA 1
ATOM 480 C C . TYR A 1 61 ? 7.398 35.000 -9.667 1.00 83.75 61 TYR A C 1
ATOM 482 O O . TYR A 1 61 ? 7.392 34.521 -8.541 1.00 83.75 61 TYR A O 1
ATOM 490 N N . HIS A 1 62 ? 7.796 36.262 -9.858 1.00 85.88 62 HIS A N 1
ATOM 491 C CA . HIS A 1 62 ? 8.361 37.052 -8.755 1.00 85.88 62 HIS A CA 1
ATOM 492 C C . HIS A 1 62 ? 7.368 37.308 -7.618 1.00 85.88 62 HIS A C 1
ATOM 494 O O . HIS A 1 62 ? 7.761 37.348 -6.457 1.00 85.88 62 HIS A O 1
ATOM 500 N N . THR A 1 63 ? 6.083 37.469 -7.935 1.00 88.12 63 THR A N 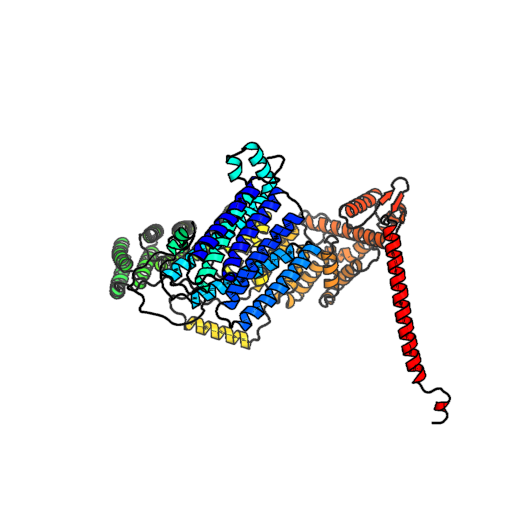1
ATOM 501 C CA . THR A 1 63 ? 5.049 37.627 -6.908 1.00 88.12 63 THR A CA 1
ATOM 502 C C . THR A 1 63 ? 4.737 36.314 -6.199 1.00 88.12 63 THR A C 1
ATOM 504 O O . THR A 1 63 ? 4.434 36.354 -5.016 1.00 88.12 63 THR A O 1
ATOM 507 N N . GLN A 1 64 ? 4.886 35.172 -6.879 1.00 87.44 64 GLN A N 1
ATOM 508 C CA . GLN A 1 64 ? 4.808 33.847 -6.260 1.00 87.44 64 GLN A CA 1
ATOM 509 C C . GLN A 1 64 ? 5.918 33.675 -5.222 1.00 87.44 64 GLN A C 1
ATOM 511 O O . GLN A 1 64 ? 5.642 33.399 -4.062 1.00 87.44 64 GLN A O 1
ATOM 516 N N . MET A 1 65 ? 7.161 33.988 -5.600 1.00 86.56 65 MET A N 1
ATOM 517 C CA . MET A 1 65 ? 8.301 33.950 -4.679 1.00 86.56 65 MET A CA 1
ATOM 518 C C . MET A 1 65 ? 8.109 34.883 -3.479 1.00 86.56 65 MET A C 1
ATOM 520 O O . MET A 1 65 ? 8.504 34.559 -2.361 1.00 86.56 65 MET A O 1
ATOM 524 N N . MET A 1 66 ? 7.490 36.050 -3.681 1.00 87.56 66 MET A N 1
ATOM 525 C CA . MET A 1 66 ? 7.146 36.945 -2.574 1.00 87.56 66 MET A CA 1
ATOM 526 C C . MET A 1 66 ? 6.099 36.344 -1.631 1.00 87.56 66 MET A C 1
ATOM 528 O O . MET A 1 66 ? 6.197 36.578 -0.425 1.00 87.56 66 MET A O 1
ATOM 532 N N . ASP A 1 67 ? 5.114 35.607 -2.149 1.00 90.12 67 ASP A N 1
ATOM 533 C CA . ASP A 1 67 ? 4.115 34.902 -1.339 1.00 90.12 67 ASP A CA 1
ATOM 534 C C . ASP A 1 67 ? 4.778 33.794 -0.508 1.00 90.12 67 ASP A C 1
ATOM 536 O O . ASP A 1 67 ? 4.735 33.832 0.725 1.00 90.12 67 ASP A O 1
ATOM 540 N N . ASP A 1 68 ? 5.548 32.920 -1.156 1.00 87.56 68 ASP A N 1
ATOM 541 C CA . ASP A 1 68 ? 6.265 31.817 -0.507 1.00 87.56 68 ASP A CA 1
ATOM 542 C C . ASP A 1 68 ? 7.216 32.332 0.594 1.00 87.56 68 ASP A C 1
ATOM 544 O O . ASP A 1 68 ? 7.209 31.872 1.742 1.00 87.56 68 ASP A O 1
ATOM 548 N N . LEU A 1 69 ? 8.012 33.367 0.309 1.00 88.69 69 LEU A N 1
ATOM 549 C CA . LE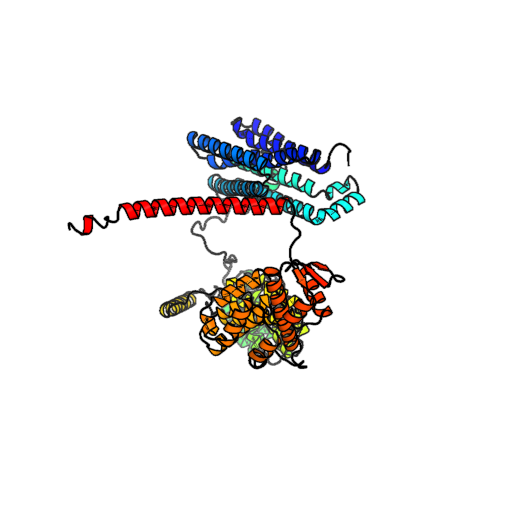U A 1 69 ? 8.935 33.940 1.295 1.00 88.69 69 LEU A CA 1
ATOM 550 C C . LEU A 1 69 ? 8.218 34.648 2.453 1.00 88.69 69 LEU A C 1
ATOM 552 O O . LEU A 1 69 ? 8.723 34.642 3.582 1.00 88.69 69 LEU A O 1
ATOM 556 N N . SER A 1 70 ? 7.047 35.244 2.217 1.00 91.38 70 SER A N 1
ATOM 557 C CA . SER A 1 70 ? 6.291 35.958 3.255 1.00 91.38 70 SER A CA 1
ATOM 558 C C . SER A 1 70 ? 5.849 35.040 4.401 1.00 91.38 70 SER A C 1
ATOM 560 O O . SER A 1 70 ? 5.847 35.450 5.570 1.00 91.38 70 SER A O 1
ATOM 562 N N . MET A 1 71 ? 5.562 33.770 4.095 1.00 90.06 71 MET A N 1
ATOM 563 C CA . MET A 1 71 ? 5.217 32.754 5.089 1.00 90.06 71 MET A CA 1
ATOM 564 C C . MET A 1 71 ? 6.390 32.503 6.042 1.00 90.06 71 MET A C 1
ATOM 566 O O . MET A 1 71 ? 6.209 32.519 7.261 1.00 90.06 71 MET A O 1
ATOM 570 N N . GLN A 1 72 ? 7.606 32.375 5.505 1.00 89.12 72 GLN A N 1
ATOM 571 C CA . GLN A 1 72 ? 8.826 32.159 6.294 1.00 89.12 72 GLN A CA 1
ATOM 572 C C . GLN A 1 72 ? 9.236 33.396 7.104 1.00 89.12 72 GLN A C 1
ATOM 574 O O . GLN A 1 72 ? 9.688 33.288 8.250 1.00 89.12 72 GLN A O 1
ATOM 579 N N . LEU A 1 73 ? 9.018 34.590 6.544 1.00 88.62 73 LEU A N 1
ATOM 580 C CA . LEU A 1 73 ? 9.219 35.866 7.238 1.00 88.62 73 LEU A CA 1
ATOM 581 C C . LEU A 1 73 ? 8.274 36.038 8.434 1.00 88.62 73 LEU A C 1
ATOM 583 O O . LEU A 1 73 ? 8.613 36.744 9.383 1.00 88.62 73 LEU A O 1
ATOM 587 N N . THR A 1 74 ? 7.115 35.377 8.422 1.00 90.06 74 THR A N 1
ATOM 588 C CA . THR A 1 74 ? 6.136 35.421 9.519 1.00 90.06 74 THR A CA 1
ATOM 589 C C . THR A 1 74 ? 6.392 34.350 10.572 1.00 90.06 74 THR A C 1
ATOM 591 O O . THR A 1 74 ? 6.303 34.627 11.770 1.00 90.06 74 THR A O 1
ATOM 594 N N . THR A 1 75 ? 6.740 33.130 10.161 1.00 90.50 75 THR A N 1
ATOM 595 C CA . THR A 1 75 ? 7.003 32.014 11.083 1.00 90.50 75 THR A CA 1
ATOM 596 C C . THR A 1 75 ? 8.297 32.198 11.864 1.00 90.50 75 THR A C 1
ATOM 598 O O . THR A 1 75 ? 8.330 31.879 13.052 1.00 90.50 75 THR A O 1
ATOM 601 N N . THR A 1 76 ? 9.343 32.758 11.253 1.00 91.44 76 THR A N 1
ATOM 602 C CA . THR A 1 76 ? 10.660 32.914 11.894 1.00 91.44 76 THR A CA 1
ATOM 603 C C . THR A 1 76 ? 10.608 33.774 13.172 1.00 91.44 76 THR A C 1
ATOM 605 O O . THR A 1 76 ? 11.124 33.333 14.203 1.00 91.44 76 THR A O 1
ATOM 608 N N . PRO A 1 77 ? 9.933 34.944 13.201 1.00 89.81 77 PRO A N 1
ATOM 609 C CA . PRO A 1 77 ? 9.707 35.705 14.434 1.00 89.81 77 PRO A CA 1
ATOM 610 C C . PRO A 1 77 ? 8.894 34.958 15.502 1.00 89.81 77 PRO A C 1
ATOM 612 O O . PRO A 1 77 ? 9.170 35.092 16.695 1.00 89.81 77 PRO A O 1
ATOM 615 N N . VAL A 1 78 ? 7.897 34.160 15.103 1.00 89.88 78 VAL A N 1
ATOM 616 C CA . VAL A 1 78 ? 7.104 33.345 16.043 1.00 89.88 78 VAL A CA 1
ATOM 617 C C . VAL A 1 78 ? 7.974 32.243 16.654 1.00 89.88 78 VAL A C 1
ATOM 619 O O . VAL A 1 78 ? 7.939 32.031 17.868 1.00 89.88 78 VAL A O 1
ATOM 622 N N . LEU A 1 79 ? 8.806 31.593 15.838 1.00 90.94 79 LEU A N 1
ATOM 623 C CA . LEU A 1 79 ? 9.768 30.580 16.262 1.00 90.94 79 LEU A CA 1
ATOM 624 C C . LEU A 1 79 ? 10.807 31.152 17.227 1.00 90.94 79 LEU A C 1
ATOM 626 O O . LEU A 1 79 ? 11.008 30.589 18.304 1.00 90.94 79 LEU A O 1
ATOM 630 N N . HIS A 1 80 ? 11.407 32.298 16.892 1.00 90.56 80 HIS A N 1
ATOM 631 C CA . HIS A 1 80 ? 12.314 33.020 17.789 1.00 90.56 80 HIS A CA 1
ATOM 632 C C . HIS A 1 80 ? 11.659 33.253 19.147 1.00 90.56 80 HIS A C 1
ATOM 634 O O . HIS A 1 80 ? 12.236 32.927 20.187 1.00 90.56 80 HIS A O 1
ATOM 640 N N . ARG A 1 81 ? 10.421 33.748 19.143 1.00 85.62 81 ARG A N 1
ATOM 641 C CA . ARG A 1 81 ? 9.713 34.080 20.371 1.00 85.62 81 ARG A CA 1
ATOM 642 C C . ARG A 1 81 ? 9.488 32.865 21.252 1.00 85.62 81 ARG A C 1
ATOM 644 O O . ARG A 1 81 ? 9.799 32.923 22.434 1.00 85.62 81 ARG A O 1
ATOM 651 N N . VAL A 1 82 ? 8.976 31.778 20.686 1.00 87.31 82 VAL A N 1
ATOM 652 C CA . VAL A 1 82 ? 8.658 30.555 21.429 1.00 87.31 82 VAL A CA 1
ATOM 653 C C . VAL A 1 82 ? 9.914 29.874 21.984 1.00 87.31 82 VAL A C 1
ATOM 655 O O . VAL A 1 82 ? 9.880 29.340 23.092 1.00 87.31 82 VAL A O 1
ATOM 658 N N . LEU A 1 83 ? 11.043 29.950 21.275 1.00 87.31 83 LEU A N 1
ATOM 659 C CA . LEU A 1 83 ? 12.321 29.409 21.749 1.00 87.31 83 LEU A CA 1
ATOM 660 C C . LEU A 1 83 ? 12.973 30.254 22.853 1.00 87.31 83 LEU A C 1
ATOM 662 O O . LEU A 1 83 ? 13.740 29.721 23.652 1.00 87.31 83 LEU A O 1
ATOM 666 N N . THR A 1 84 ? 12.681 31.555 22.915 1.00 86.12 84 THR A N 1
ATOM 667 C CA . THR A 1 84 ? 13.400 32.502 23.784 1.00 86.12 84 THR A CA 1
ATOM 668 C C . THR A 1 84 ? 12.615 32.968 25.013 1.00 86.12 84 THR A C 1
ATOM 670 O O . THR A 1 84 ? 13.185 33.684 25.838 1.00 86.12 84 THR A O 1
ATOM 673 N N . VAL A 1 85 ? 11.365 32.509 25.195 1.00 79.38 85 VAL A N 1
ATOM 674 C CA . VAL A 1 85 ? 10.424 32.928 26.263 1.00 79.38 85 VAL A CA 1
ATOM 675 C C . VAL A 1 85 ? 11.026 32.947 27.681 1.00 79.38 85 VAL A C 1
ATOM 677 O O . VAL A 1 85 ? 10.660 33.811 28.472 1.00 79.38 85 VAL A O 1
ATOM 680 N N . ASN A 1 86 ? 11.948 32.032 28.006 1.00 74.88 86 ASN A N 1
ATOM 681 C CA . ASN A 1 86 ? 12.584 31.922 29.332 1.00 74.88 86 ASN A CA 1
ATOM 682 C C . ASN A 1 86 ? 14.124 32.066 29.279 1.00 74.88 86 ASN A C 1
ATOM 684 O O . ASN A 1 86 ? 14.827 31.586 30.166 1.00 74.88 86 ASN A O 1
ATOM 688 N N . SER A 1 87 ? 14.669 32.658 28.214 1.00 79.56 87 SER A N 1
ATOM 689 C CA . SER A 1 87 ? 16.118 32.726 27.975 1.00 79.56 87 SER A CA 1
ATOM 690 C C . SER A 1 87 ? 16.721 34.085 28.350 1.00 79.56 87 SER A C 1
ATOM 692 O O . SER A 1 87 ? 16.030 35.101 28.378 1.00 79.56 87 SER A O 1
ATOM 694 N N . SER A 1 88 ? 18.031 34.120 28.624 1.00 84.94 88 SER A N 1
ATOM 695 C CA . SER A 1 88 ? 18.743 35.379 28.880 1.00 84.94 88 SER A CA 1
ATOM 696 C C . SER A 1 88 ? 18.746 36.291 27.643 1.00 84.94 88 SER A C 1
ATOM 698 O O . SER A 1 88 ? 18.722 35.804 26.511 1.00 84.94 88 SER A O 1
ATOM 700 N N . GLN A 1 89 ? 18.873 37.612 27.832 1.00 81.88 89 GLN A N 1
ATOM 701 C CA . GLN A 1 89 ? 18.937 38.577 26.721 1.00 81.88 89 GLN A CA 1
ATOM 702 C C . GLN A 1 89 ? 20.047 38.236 25.710 1.00 81.88 89 GLN A C 1
ATOM 704 O O . GLN A 1 89 ? 19.860 38.393 24.507 1.00 81.88 89 GLN A O 1
ATOM 709 N N . ARG A 1 90 ? 21.190 37.714 26.181 1.00 84.38 90 ARG A N 1
ATOM 710 C CA . ARG A 1 90 ? 22.306 37.291 25.317 1.00 84.38 90 ARG A CA 1
ATOM 711 C C . ARG A 1 90 ? 21.925 36.094 24.447 1.00 84.38 90 ARG A C 1
ATOM 713 O O . ARG A 1 90 ? 22.189 36.103 23.249 1.00 84.38 90 ARG A O 1
ATOM 720 N N . THR A 1 91 ? 21.274 35.095 25.038 1.00 84.25 91 THR A N 1
ATOM 721 C CA . THR A 1 91 ? 20.789 33.906 24.324 1.00 84.25 91 THR A CA 1
ATOM 722 C C . THR A 1 91 ? 19.703 34.277 23.316 1.00 84.25 91 THR A C 1
ATOM 724 O O . THR A 1 91 ? 19.751 33.823 22.179 1.00 84.25 91 THR A O 1
ATOM 727 N N . SER A 1 92 ? 18.769 35.153 23.696 1.00 86.50 92 SER A N 1
ATOM 728 C CA . SER A 1 92 ? 17.698 35.616 22.810 1.00 86.50 92 SER A CA 1
ATOM 729 C C . SER A 1 92 ? 18.235 36.348 21.577 1.00 86.50 92 SER A C 1
ATOM 731 O O . SER A 1 92 ? 17.817 36.050 20.455 1.00 86.50 92 SER A O 1
ATOM 733 N N . THR A 1 93 ? 19.218 37.238 21.757 1.00 86.31 93 THR A N 1
ATOM 734 C CA . THR A 1 93 ? 19.884 37.929 20.642 1.00 86.31 93 THR A CA 1
ATOM 735 C C . THR A 1 93 ? 20.687 36.962 19.770 1.00 86.31 93 THR A C 1
ATOM 737 O O . THR A 1 93 ? 20.621 37.057 18.547 1.00 86.31 93 THR A O 1
ATOM 740 N N . ALA A 1 94 ? 21.401 35.998 20.360 1.00 90.81 94 ALA A N 1
ATOM 741 C CA . ALA A 1 94 ? 22.150 34.997 19.596 1.00 90.81 94 ALA A CA 1
ATOM 742 C C . ALA A 1 94 ? 21.228 34.127 18.720 1.00 90.81 94 ALA A C 1
ATOM 744 O O . ALA A 1 94 ? 21.511 33.925 17.540 1.00 90.81 94 ALA A O 1
ATOM 745 N N . VAL A 1 95 ? 20.093 33.673 19.265 1.00 90.06 95 VAL A N 1
ATOM 746 C CA . VAL A 1 95 ? 19.082 32.910 18.513 1.00 90.06 95 VAL A CA 1
ATOM 747 C C . VAL A 1 95 ? 18.447 33.771 17.415 1.00 90.06 95 VAL A C 1
ATOM 749 O O . VAL A 1 95 ? 18.224 33.269 16.317 1.00 90.06 95 VAL A O 1
ATOM 752 N N . ALA A 1 96 ? 18.204 35.064 17.660 1.00 89.00 96 ALA A N 1
ATOM 753 C CA . ALA A 1 96 ? 17.696 35.982 16.635 1.00 89.00 96 ALA A CA 1
ATOM 754 C C . ALA A 1 96 ? 18.667 36.128 15.454 1.00 89.00 96 ALA A C 1
ATOM 756 O O . ALA A 1 96 ? 18.243 36.049 14.301 1.00 89.00 96 ALA A O 1
ATOM 757 N N . ILE A 1 97 ? 19.965 36.308 15.732 1.00 92.56 97 ILE A N 1
ATOM 758 C CA . ILE A 1 97 ? 21.007 36.409 14.699 1.00 92.56 97 ILE A CA 1
ATOM 759 C C . ILE A 1 97 ? 21.079 35.104 13.903 1.00 92.56 97 ILE A C 1
ATOM 761 O O . ILE A 1 97 ? 21.033 35.141 12.676 1.00 92.56 97 ILE A O 1
ATOM 765 N N . LEU A 1 98 ? 21.119 33.956 14.586 1.00 94.00 98 LEU A N 1
ATOM 766 C CA . LEU A 1 98 ? 21.178 32.644 13.941 1.00 94.00 98 LEU A CA 1
ATOM 767 C C . LEU A 1 98 ? 19.979 32.409 13.013 1.00 94.00 98 LEU A C 1
ATOM 769 O O . LEU A 1 98 ? 20.164 32.067 11.848 1.00 94.00 98 LEU A O 1
ATOM 773 N N . LEU A 1 99 ? 18.756 32.630 13.504 1.00 92.50 99 LEU A N 1
ATOM 774 C CA . LEU A 1 99 ? 17.538 32.458 12.708 1.00 92.50 99 LEU A CA 1
ATOM 775 C C . LEU A 1 99 ? 17.473 33.438 11.530 1.00 92.50 99 LEU A C 1
ATOM 777 O O . LEU A 1 99 ? 17.016 33.059 10.457 1.00 92.50 99 LEU A O 1
ATOM 781 N N . SER A 1 100 ? 17.972 34.666 11.696 1.00 90.62 100 SER A N 1
ATOM 782 C CA . SER A 1 100 ? 18.021 35.654 10.610 1.00 90.62 100 SER A CA 1
ATOM 783 C C . SER A 1 100 ? 19.008 35.247 9.513 1.00 90.62 100 SER A C 1
ATOM 785 O O . SER A 1 100 ? 18.678 35.331 8.333 1.00 90.62 100 SER A O 1
ATOM 787 N N . VAL A 1 101 ? 20.196 34.753 9.882 1.00 94.69 101 VAL A N 1
ATOM 788 C CA . VAL A 1 101 ? 21.191 34.241 8.922 1.00 94.69 101 VAL A CA 1
ATOM 789 C C . VAL A 1 101 ? 20.646 33.029 8.168 1.00 94.69 101 VAL A C 1
ATOM 791 O O . VAL A 1 101 ? 20.778 32.961 6.945 1.00 94.69 101 VAL A O 1
ATOM 794 N N . LEU A 1 102 ? 19.994 32.100 8.874 1.00 92.44 102 LEU A N 1
ATOM 795 C CA . LEU A 1 102 ? 19.357 30.935 8.260 1.00 92.44 102 LEU A CA 1
ATOM 796 C C . LEU A 1 102 ? 18.248 31.347 7.287 1.00 92.44 102 LEU A C 1
ATOM 798 O O . LEU A 1 102 ? 18.222 30.848 6.165 1.00 92.44 102 LEU A O 1
ATOM 802 N N . LEU A 1 103 ? 17.386 32.292 7.673 1.00 91.38 103 LEU A N 1
ATOM 803 C CA . LEU A 1 103 ? 16.299 32.777 6.824 1.00 91.38 103 LEU A CA 1
ATOM 804 C C . LEU A 1 103 ? 16.814 33.462 5.554 1.00 91.38 103 LEU A C 1
ATOM 806 O O . LEU A 1 103 ? 16.306 33.181 4.474 1.00 91.38 103 LEU A O 1
ATOM 810 N N . VAL A 1 104 ? 17.830 34.326 5.655 1.00 91.88 104 VAL A N 1
ATOM 811 C CA . VAL A 1 104 ? 18.416 35.008 4.485 1.00 91.88 104 VAL A CA 1
ATOM 812 C C . VAL A 1 104 ? 19.108 34.012 3.555 1.00 91.88 104 VAL A C 1
ATOM 814 O O . VAL A 1 104 ? 18.949 34.097 2.337 1.00 91.88 104 VAL A O 1
ATOM 817 N N . SER A 1 105 ? 19.836 33.042 4.112 1.00 90.50 105 SER A N 1
ATOM 818 C CA . SER A 1 105 ? 20.498 31.991 3.327 1.00 90.50 105 SER A CA 1
ATOM 819 C C . SER A 1 105 ? 19.474 31.122 2.596 1.00 90.50 105 SER A C 1
ATOM 821 O O . SER A 1 105 ? 19.606 30.886 1.398 1.00 90.50 105 SER A O 1
ATOM 823 N N . PHE A 1 106 ? 18.416 30.710 3.299 1.00 89.94 106 PHE A N 1
ATOM 824 C CA . PHE A 1 106 ? 17.305 29.956 2.727 1.00 89.94 106 PHE A CA 1
ATOM 825 C C . PHE A 1 106 ? 16.577 30.756 1.638 1.00 89.94 106 PHE A C 1
ATOM 827 O O . PHE A 1 106 ? 16.362 30.233 0.550 1.00 89.94 106 PHE A O 1
ATOM 834 N N . ALA A 1 107 ? 16.249 32.027 1.892 1.00 88.50 107 ALA A N 1
ATOM 835 C CA . ALA A 1 107 ? 15.569 32.881 0.923 1.00 88.50 107 ALA A CA 1
ATOM 836 C C . ALA A 1 107 ? 16.409 33.079 -0.346 1.00 88.50 107 ALA A C 1
ATOM 838 O O . ALA A 1 107 ? 15.886 32.990 -1.452 1.00 88.50 107 ALA A O 1
ATOM 839 N N . THR A 1 108 ? 17.720 33.285 -0.190 1.00 88.00 108 THR A N 1
ATOM 840 C CA . THR A 1 108 ? 18.652 33.417 -1.319 1.00 88.00 108 THR A CA 1
ATOM 841 C C . THR A 1 108 ? 18.717 32.126 -2.128 1.00 88.00 108 THR A C 1
ATOM 843 O O . THR A 1 108 ? 18.625 32.170 -3.350 1.00 88.00 108 THR A O 1
ATOM 846 N N . PHE A 1 109 ? 18.830 30.975 -1.461 1.00 89.31 109 PHE A N 1
ATOM 847 C CA . PHE A 1 109 ? 18.840 29.677 -2.130 1.00 89.31 109 PHE A CA 1
ATOM 848 C C . PHE A 1 109 ? 17.534 29.428 -2.889 1.00 89.31 109 PHE A C 1
ATOM 850 O O . PHE A 1 109 ? 17.581 29.137 -4.076 1.00 89.31 109 PHE A O 1
ATOM 857 N N . HIS A 1 110 ? 16.386 29.610 -2.234 1.00 85.75 110 HIS A N 1
ATOM 858 C CA . HIS A 1 110 ? 15.068 29.363 -2.817 1.00 85.75 110 HIS A CA 1
ATOM 859 C C . HIS A 1 110 ? 14.803 30.230 -4.057 1.00 85.75 110 HIS A C 1
ATOM 861 O O . HIS A 1 110 ? 14.342 29.715 -5.068 1.00 85.75 110 HIS A O 1
ATOM 867 N N . VAL A 1 111 ? 15.185 31.513 -4.030 1.00 83.56 111 VAL A N 1
ATOM 868 C CA . VAL A 1 111 ? 15.039 32.414 -5.190 1.00 83.56 111 VAL A CA 1
ATOM 869 C C . VAL A 1 111 ? 15.939 32.011 -6.367 1.00 83.56 111 VAL A C 1
ATOM 871 O O . VAL A 1 111 ? 15.584 32.276 -7.514 1.00 83.56 111 VAL A O 1
ATOM 874 N N . ILE A 1 112 ? 17.098 31.394 -6.106 1.00 85.38 112 ILE A N 1
ATOM 875 C CA . ILE A 1 112 ? 18.045 30.962 -7.148 1.00 85.38 112 ILE A CA 1
ATOM 876 C C . ILE A 1 112 ? 17.646 29.612 -7.748 1.00 85.38 112 ILE A C 1
ATOM 878 O O . ILE A 1 112 ? 17.782 29.427 -8.955 1.00 85.38 112 ILE A O 1
ATOM 882 N N . THR A 1 113 ? 17.226 28.659 -6.916 1.00 83.31 113 THR A N 1
ATOM 883 C CA . THR A 1 113 ? 17.032 27.263 -7.330 1.00 83.31 113 THR A CA 1
ATOM 884 C C . THR A 1 113 ? 15.595 26.911 -7.691 1.00 83.31 113 THR A C 1
ATOM 886 O O . THR A 1 113 ? 15.393 25.854 -8.275 1.00 83.31 113 THR A O 1
ATOM 889 N N . ASP A 1 114 ? 14.618 27.765 -7.365 1.00 77.94 114 ASP A N 1
ATOM 890 C CA . ASP A 1 114 ? 13.180 27.504 -7.564 1.00 77.94 114 ASP A CA 1
ATOM 891 C C . ASP A 1 114 ? 12.711 26.176 -6.920 1.00 77.94 114 ASP A C 1
ATOM 893 O O . ASP A 1 114 ? 11.751 25.526 -7.330 1.00 77.94 114 ASP A O 1
ATOM 897 N N . GLU A 1 115 ? 13.422 25.734 -5.876 1.00 78.00 115 GLU A N 1
ATOM 898 C CA . GLU A 1 115 ? 13.158 24.464 -5.200 1.00 78.00 115 GLU A CA 1
ATOM 899 C C . GLU A 1 115 ? 12.006 24.609 -4.195 1.00 78.00 115 GLU A C 1
ATOM 901 O O . GLU A 1 115 ? 12.196 25.007 -3.036 1.00 78.00 115 GLU A O 1
ATOM 906 N N . LEU A 1 116 ? 10.794 24.256 -4.629 1.00 77.88 116 LEU A N 1
ATOM 907 C CA . LEU A 1 116 ? 9.569 24.308 -3.820 1.00 77.88 116 LEU A CA 1
ATOM 908 C C . LEU A 1 116 ? 9.572 23.293 -2.662 1.00 77.88 116 LEU A C 1
ATOM 910 O O . LEU A 1 116 ? 9.043 23.565 -1.583 1.00 77.88 116 LEU A O 1
ATOM 914 N N . ILE A 1 117 ? 10.222 22.138 -2.842 1.00 82.44 117 ILE A N 1
ATOM 915 C CA . ILE A 1 117 ? 10.260 21.064 -1.834 1.00 82.44 117 ILE A CA 1
ATOM 916 C C . ILE A 1 117 ? 10.970 21.538 -0.562 1.00 82.44 117 ILE A C 1
ATOM 918 O O . ILE A 1 117 ? 10.496 21.289 0.550 1.00 82.44 117 ILE A O 1
ATOM 922 N N . LEU A 1 118 ? 12.090 22.253 -0.712 1.00 83.06 118 LEU A N 1
ATOM 923 C CA . LEU A 1 118 ? 12.852 22.761 0.427 1.00 83.06 118 LEU A CA 1
ATOM 924 C C . LEU A 1 118 ? 12.059 23.821 1.204 1.00 83.06 118 LEU A C 1
ATOM 926 O O . LEU A 1 118 ? 12.133 23.860 2.434 1.00 83.06 118 LEU A O 1
ATOM 930 N N . HIS A 1 119 ? 11.275 24.648 0.506 1.00 84.50 119 HIS A N 1
ATOM 931 C CA . HIS A 1 119 ? 10.350 25.589 1.132 1.00 84.50 119 HIS A CA 1
ATOM 932 C C . HIS A 1 119 ? 9.274 24.875 1.951 1.00 84.50 119 HIS A C 1
ATOM 934 O O . HIS A 1 119 ? 9.118 25.163 3.141 1.00 84.50 119 HIS A O 1
ATOM 940 N N . SER A 1 120 ? 8.571 23.909 1.358 1.00 85.00 120 SER A N 1
ATOM 941 C CA . SER A 1 120 ? 7.520 23.171 2.061 1.00 85.00 120 SER A CA 1
ATOM 942 C C . SER A 1 120 ? 8.073 22.422 3.277 1.00 85.00 120 SER A C 1
ATOM 944 O O . SER A 1 120 ? 7.492 22.488 4.362 1.00 85.00 120 SER A O 1
ATOM 946 N N . ALA A 1 121 ? 9.228 21.766 3.138 1.00 87.88 121 ALA A N 1
ATOM 947 C CA . ALA A 1 121 ? 9.869 21.045 4.233 1.00 87.88 121 ALA A CA 1
ATOM 948 C C . ALA A 1 121 ? 10.283 21.981 5.380 1.00 87.88 121 ALA A C 1
ATOM 950 O O . ALA A 1 121 ? 9.977 21.706 6.543 1.00 87.88 121 ALA A O 1
ATOM 951 N N . SER A 1 122 ? 10.934 23.110 5.077 1.00 87.69 122 SER A N 1
ATOM 952 C CA . SER A 1 122 ? 11.377 24.065 6.101 1.00 87.69 122 SER A CA 1
ATOM 953 C C . SER A 1 122 ? 10.200 24.738 6.817 1.00 87.69 122 SER A C 1
ATOM 955 O O . SER A 1 122 ? 10.256 24.952 8.034 1.00 87.69 122 SER A O 1
ATOM 957 N N . PHE A 1 123 ? 9.104 25.004 6.098 1.00 88.50 123 PHE A N 1
ATOM 958 C CA . PHE A 1 123 ? 7.864 25.527 6.667 1.00 88.50 123 PHE A CA 1
ATOM 959 C C . PHE A 1 123 ? 7.234 24.536 7.655 1.00 88.50 123 PHE A C 1
ATOM 961 O O . PHE A 1 123 ? 6.970 24.892 8.806 1.00 88.50 123 PHE A O 1
ATOM 968 N N . VAL A 1 124 ? 7.057 23.275 7.242 1.00 88.56 124 VAL A N 1
ATOM 969 C CA . VAL A 1 124 ? 6.462 22.216 8.076 1.00 88.56 124 VAL A CA 1
ATOM 970 C C . VAL A 1 124 ? 7.296 21.965 9.331 1.00 88.56 124 VAL A C 1
ATOM 972 O O . VAL A 1 124 ? 6.741 21.879 10.430 1.00 88.56 124 VAL A O 1
ATOM 975 N N . VAL A 1 125 ? 8.625 21.906 9.202 1.00 91.00 125 VAL A N 1
ATOM 976 C CA . VAL A 1 125 ? 9.535 21.750 10.348 1.00 91.00 125 VAL A CA 1
ATOM 977 C C . VAL A 1 125 ? 9.382 22.919 11.323 1.00 91.00 125 VAL A C 1
ATOM 979 O O . VAL A 1 125 ? 9.206 22.697 12.522 1.00 91.00 125 VAL A O 1
ATOM 982 N N . SER A 1 126 ? 9.374 24.157 10.823 1.00 89.19 126 SER A N 1
ATOM 983 C CA . SER A 1 126 ? 9.236 25.353 11.661 1.00 89.19 126 SER A CA 1
ATOM 984 C C . SER A 1 126 ? 7.907 25.368 12.416 1.00 89.19 126 SER A C 1
ATOM 986 O O . SER A 1 126 ? 7.898 25.530 13.636 1.00 89.19 126 SER A O 1
ATOM 988 N N . VAL A 1 127 ? 6.783 25.127 11.735 1.00 88.06 127 VAL A N 1
ATOM 989 C CA . VAL A 1 127 ? 5.449 25.082 12.361 1.00 88.06 127 VAL A CA 1
ATOM 990 C C . VAL A 1 127 ? 5.350 23.952 13.390 1.00 88.06 127 VAL A C 1
ATOM 992 O O . VAL A 1 127 ? 4.803 24.166 14.473 1.00 88.06 127 VAL A O 1
ATOM 995 N N . THR A 1 128 ? 5.938 22.785 13.112 1.00 88.88 128 THR A N 1
ATOM 996 C CA . THR A 1 128 ? 5.964 21.645 14.045 1.00 88.88 128 THR A CA 1
ATOM 997 C C . THR A 1 128 ? 6.732 21.985 15.322 1.00 88.88 128 THR A C 1
ATOM 999 O O . THR A 1 128 ? 6.235 21.743 16.425 1.00 88.88 128 THR A O 1
ATOM 1002 N N . ILE A 1 129 ? 7.909 22.611 15.200 1.00 91.00 129 ILE A N 1
ATOM 1003 C CA . ILE A 1 129 ? 8.702 23.049 16.358 1.00 91.00 129 ILE A CA 1
ATOM 1004 C C . ILE A 1 129 ? 7.918 24.064 17.191 1.00 91.00 129 ILE A C 1
ATOM 1006 O O . ILE A 1 129 ? 7.857 23.926 18.417 1.00 91.00 129 ILE A O 1
ATOM 1010 N N . ILE A 1 130 ? 7.291 25.058 16.550 1.00 89.56 130 ILE A N 1
ATOM 1011 C CA . ILE A 1 130 ? 6.481 26.045 17.271 1.00 89.56 130 ILE A CA 1
ATOM 1012 C C . ILE A 1 130 ? 5.308 25.346 17.972 1.00 89.56 130 ILE A C 1
ATOM 1014 O O . ILE A 1 130 ? 5.074 25.606 19.146 1.00 89.56 130 ILE A O 1
ATOM 1018 N N . GLY A 1 131 ? 4.610 24.421 17.307 1.00 87.81 131 GLY A N 1
ATOM 1019 C CA . GLY A 1 131 ? 3.494 23.670 17.885 1.00 87.81 131 GLY A CA 1
ATOM 1020 C C . GLY A 1 131 ? 3.886 22.892 19.144 1.00 87.81 131 GLY A C 1
ATOM 1021 O O . GLY A 1 131 ? 3.268 23.076 20.194 1.00 87.81 131 GLY A O 1
ATOM 1022 N N . ILE A 1 132 ? 4.959 22.095 19.074 1.00 88.19 132 ILE A N 1
ATOM 1023 C CA . ILE A 1 132 ? 5.474 21.315 20.214 1.00 88.19 132 ILE A CA 1
ATOM 1024 C C . ILE A 1 132 ? 5.846 22.240 21.376 1.00 88.19 132 ILE A C 1
ATOM 1026 O O . ILE A 1 132 ? 5.465 22.001 22.525 1.00 88.19 132 ILE A O 1
ATOM 1030 N N . ARG A 1 133 ? 6.574 23.323 21.095 1.00 87.94 133 ARG A N 1
ATOM 1031 C CA . ARG A 1 133 ? 7.000 24.266 22.132 1.00 87.94 133 ARG A CA 1
ATOM 1032 C C . ARG A 1 133 ? 5.837 25.062 22.725 1.00 87.94 133 ARG A C 1
ATOM 1034 O O . ARG A 1 133 ? 5.837 25.302 23.929 1.00 87.94 133 ARG A O 1
ATOM 1041 N N . THR A 1 134 ? 4.824 25.416 21.938 1.00 86.94 134 THR A N 1
ATOM 1042 C CA . THR A 1 134 ? 3.591 26.037 22.441 1.00 86.94 134 THR A CA 1
ATOM 1043 C C . THR A 1 134 ? 2.850 25.088 23.382 1.00 86.94 134 THR A C 1
ATOM 1045 O O . THR A 1 134 ? 2.443 25.516 24.459 1.00 86.94 134 THR A O 1
ATOM 1048 N N . MET A 1 135 ? 2.746 23.793 23.060 1.00 85.56 135 MET A N 1
ATOM 1049 C CA . MET A 1 135 ? 2.155 22.796 23.971 1.00 85.56 135 MET A CA 1
ATOM 1050 C C . MET A 1 135 ? 2.932 22.687 25.291 1.00 85.56 135 MET A C 1
ATOM 1052 O O . MET A 1 135 ? 2.328 22.671 26.365 1.00 85.56 135 MET A O 1
ATOM 1056 N N . GLN A 1 136 ? 4.268 22.676 25.230 1.00 85.81 136 GLN A N 1
ATOM 1057 C CA . GLN A 1 136 ? 5.121 22.698 26.425 1.00 85.81 136 GLN A CA 1
ATOM 1058 C C . GLN A 1 136 ? 4.894 23.967 27.261 1.00 85.81 136 GLN A C 1
ATOM 1060 O O . GLN A 1 136 ? 4.743 23.878 28.477 1.00 85.81 136 GLN A O 1
ATOM 1065 N N . LEU A 1 137 ? 4.818 25.140 26.622 1.00 83.06 137 LEU A N 1
ATOM 1066 C CA . LEU A 1 137 ? 4.572 26.420 27.294 1.00 83.06 137 LEU A CA 1
ATOM 1067 C C . LEU A 1 137 ? 3.203 26.478 27.972 1.00 83.06 137 LEU A C 1
ATOM 1069 O O . LEU A 1 137 ? 3.112 27.001 29.079 1.00 83.06 137 LEU A O 1
ATOM 1073 N N . ILE A 1 138 ? 2.157 25.922 27.352 1.00 84.69 138 ILE A N 1
ATOM 1074 C CA . ILE A 1 138 ? 0.831 25.822 27.976 1.00 84.69 138 ILE A CA 1
ATOM 1075 C C . ILE A 1 138 ? 0.932 24.994 29.254 1.00 84.69 138 ILE A C 1
ATOM 1077 O O . ILE A 1 138 ? 0.485 25.439 30.307 1.00 84.69 138 ILE A O 1
ATOM 1081 N N . ASN A 1 139 ? 1.565 23.822 29.188 1.00 83.25 139 ASN A N 1
ATOM 1082 C CA . ASN A 1 139 ? 1.694 22.940 30.346 1.00 83.25 139 ASN A CA 1
ATOM 1083 C C . ASN A 1 139 ? 2.543 23.551 31.473 1.00 83.25 139 ASN A C 1
ATOM 1085 O O . ASN A 1 139 ? 2.256 23.280 32.634 1.00 83.25 139 ASN A O 1
ATOM 1089 N N . LEU A 1 140 ? 3.543 24.374 31.135 1.00 81.94 140 LEU A N 1
ATOM 1090 C CA . LEU A 1 140 ? 4.431 25.046 32.092 1.00 81.94 140 LEU A CA 1
ATOM 1091 C C . LEU A 1 140 ? 3.820 26.300 32.733 1.00 81.94 140 LEU A C 1
ATOM 1093 O O . LEU A 1 140 ? 4.137 26.601 33.878 1.00 81.94 140 LEU A O 1
ATOM 1097 N N . ARG A 1 141 ? 3.008 27.069 31.995 1.00 77.31 141 ARG A N 1
ATOM 1098 C CA . ARG A 1 141 ? 2.493 28.377 32.447 1.00 77.31 141 ARG A CA 1
ATOM 1099 C C . ARG A 1 141 ? 1.041 28.360 32.911 1.00 77.31 141 ARG A C 1
ATOM 1101 O O . ARG A 1 141 ? 0.591 29.350 33.472 1.00 77.31 141 ARG A O 1
ATOM 1108 N N . THR A 1 142 ? 0.307 27.270 32.691 1.00 76.75 142 THR A N 1
ATOM 1109 C CA . THR A 1 142 ? -1.091 27.155 33.127 1.00 76.75 142 THR A CA 1
ATOM 1110 C C . THR A 1 142 ? -1.266 26.035 34.144 1.00 76.75 142 THR A C 1
ATOM 1112 O O . THR A 1 142 ? -0.863 24.893 33.904 1.00 76.75 142 THR A O 1
ATOM 1115 N N . GLU A 1 143 ? -1.905 26.352 35.271 1.00 72.44 143 GLU A N 1
ATOM 1116 C CA . GLU A 1 143 ? -2.165 25.376 36.329 1.00 72.44 143 GLU A CA 1
ATOM 1117 C C . GLU A 1 143 ? -3.042 24.213 35.822 1.00 72.44 143 GLU A C 1
ATOM 1119 O O . GLU A 1 143 ? -3.993 24.428 35.051 1.00 72.44 143 GLU A O 1
ATOM 1124 N N . PRO A 1 144 ? -2.743 22.964 36.226 1.00 67.94 144 PRO A N 1
ATOM 1125 C CA . PRO A 1 144 ? -3.589 21.817 35.922 1.00 67.94 144 PRO A CA 1
ATOM 1126 C C . PRO A 1 144 ? -5.028 22.048 36.409 1.00 67.94 144 PRO A C 1
ATOM 1128 O O . PRO A 1 144 ? -5.267 22.331 37.575 1.00 67.94 144 PRO A O 1
ATOM 1131 N N . GLY A 1 145 ? -6.007 21.936 35.505 1.00 62.34 145 GLY A N 1
ATOM 1132 C CA . GLY A 1 145 ? -7.434 22.081 35.834 1.00 62.34 145 GLY A CA 1
ATOM 1133 C C . GLY A 1 145 ? -8.006 23.504 35.764 1.00 62.34 145 GLY A C 1
ATOM 1134 O O . GLY A 1 145 ? -9.229 23.649 35.784 1.00 62.34 145 GLY A O 1
ATOM 1135 N N . ALA A 1 146 ? -7.180 24.542 35.590 1.00 75.81 146 ALA A N 1
ATOM 1136 C CA . ALA A 1 146 ? -7.669 25.914 35.455 1.00 75.81 146 ALA A CA 1
ATOM 1137 C C . ALA A 1 146 ? -8.587 26.087 34.225 1.00 75.81 146 ALA A C 1
ATOM 1139 O O . ALA A 1 146 ? -8.315 25.558 33.141 1.00 75.81 146 ALA A O 1
ATOM 1140 N N . ALA A 1 147 ? -9.654 26.884 34.360 1.00 72.06 147 ALA A N 1
ATOM 1141 C CA . ALA A 1 147 ? -10.542 27.229 33.243 1.00 72.06 147 ALA A CA 1
ATOM 1142 C C . ALA A 1 147 ? -9.765 27.870 32.076 1.00 72.06 147 ALA A C 1
ATOM 1144 O O . ALA A 1 147 ? -9.976 27.509 30.920 1.00 72.06 147 ALA A O 1
ATOM 1145 N N . ALA A 1 148 ? -8.774 28.712 32.383 1.00 72.81 148 ALA A N 1
ATOM 1146 C CA . ALA A 1 148 ? -7.882 29.309 31.393 1.00 72.81 148 ALA A CA 1
ATOM 1147 C C . ALA A 1 148 ? -7.100 28.270 30.568 1.00 72.81 148 ALA A C 1
ATOM 1149 O O . ALA A 1 148 ? -6.978 28.412 29.352 1.00 72.81 148 ALA A O 1
ATOM 1150 N N . ARG A 1 149 ? -6.618 27.184 31.192 1.00 81.38 149 ARG A N 1
ATOM 1151 C CA . ARG A 1 149 ? -5.914 26.097 30.489 1.00 81.38 149 ARG A CA 1
ATOM 1152 C C . ARG A 1 149 ? -6.831 25.413 29.482 1.00 81.38 149 ARG A C 1
ATOM 1154 O O . ARG A 1 149 ? -6.424 25.174 28.348 1.00 81.38 149 ARG A O 1
ATOM 1161 N N . ARG A 1 150 ? -8.075 25.131 29.879 1.00 79.75 150 ARG A N 1
ATOM 1162 C CA . ARG A 1 150 ? -9.099 24.539 29.003 1.00 79.75 150 ARG A CA 1
ATOM 1163 C C . ARG A 1 150 ? -9.445 25.452 27.829 1.00 79.75 150 ARG A C 1
ATOM 1165 O O . ARG A 1 150 ? -9.453 24.995 26.689 1.00 79.75 150 ARG A O 1
ATOM 1172 N N . GLN A 1 151 ? -9.638 26.741 28.092 1.00 81.88 151 GLN A N 1
ATOM 1173 C CA . GLN A 1 151 ? -9.915 27.749 27.067 1.00 81.88 151 GLN A CA 1
ATOM 1174 C C . GLN A 1 151 ? -8.764 27.877 26.056 1.00 81.88 151 GLN A C 1
ATOM 1176 O O . GLN A 1 151 ? -9.006 27.859 24.849 1.00 81.88 151 GLN A O 1
ATOM 1181 N N . ILE A 1 152 ? -7.510 27.932 26.521 1.00 84.12 152 ILE A N 1
ATOM 1182 C CA . ILE A 1 152 ? -6.321 27.998 25.653 1.00 84.12 152 ILE A CA 1
ATOM 1183 C C . ILE A 1 152 ? -6.171 26.715 24.825 1.00 84.12 152 ILE A C 1
ATOM 1185 O O . ILE A 1 152 ? -5.918 26.788 23.623 1.00 84.12 152 ILE A O 1
ATOM 1189 N N . TRP A 1 153 ? -6.389 25.538 25.418 1.00 85.12 153 TRP A N 1
ATOM 1190 C CA . TRP A 1 153 ? -6.405 24.279 24.666 1.00 85.12 153 TRP A CA 1
ATOM 1191 C C . TRP A 1 153 ? -7.531 24.229 23.629 1.00 85.12 153 TRP A C 1
ATOM 1193 O O . TRP A 1 153 ? -7.316 23.709 22.535 1.00 85.12 153 TRP A O 1
ATOM 1203 N N . GLY A 1 154 ? -8.699 24.802 23.928 1.00 83.88 154 GLY A N 1
ATOM 1204 C CA . GLY A 1 154 ? -9.792 24.944 22.967 1.00 83.88 154 GLY A CA 1
ATOM 1205 C C . GLY A 1 154 ? -9.419 25.815 21.770 1.00 83.88 154 GLY A C 1
ATOM 1206 O O . GLY A 1 154 ? -9.668 25.425 20.630 1.00 83.88 154 GLY A O 1
ATOM 1207 N N . LEU A 1 155 ? -8.730 26.936 22.006 1.00 85.62 155 LEU A N 1
ATOM 1208 C CA . LEU A 1 155 ? -8.191 27.795 20.946 1.00 85.62 155 LEU A CA 1
ATOM 1209 C C . LEU A 1 155 ? -7.176 27.059 20.064 1.00 85.62 155 LEU A C 1
ATOM 1211 O O . LEU A 1 155 ? -7.265 27.128 18.840 1.00 85.62 155 LEU A O 1
ATOM 1215 N N . VAL A 1 156 ? -6.237 26.322 20.668 1.00 87.62 156 VAL A N 1
ATOM 1216 C CA . VAL A 1 156 ? -5.218 25.557 19.929 1.00 87.62 156 VAL A CA 1
ATOM 1217 C C . VAL A 1 156 ? -5.851 24.440 19.101 1.00 87.62 156 VAL A C 1
ATOM 1219 O O . VAL A 1 156 ? -5.503 24.281 17.933 1.00 87.62 156 VAL A O 1
ATOM 1222 N N . LYS A 1 157 ? -6.811 23.695 19.664 1.00 87.75 157 LYS A N 1
ATOM 1223 C CA . LYS A 1 157 ? -7.543 22.642 18.941 1.00 87.75 157 LYS A CA 1
ATOM 1224 C C . LYS A 1 157 ? -8.321 23.210 17.762 1.00 87.75 157 LYS A C 1
ATOM 1226 O O . LYS A 1 157 ? -8.216 22.680 16.662 1.00 87.75 157 LYS A O 1
ATOM 1231 N N . PHE A 1 158 ? -9.057 24.299 17.970 1.00 89.31 158 PHE A N 1
ATOM 1232 C CA . PHE A 1 158 ? -9.791 24.954 16.892 1.00 89.31 158 PHE A CA 1
ATOM 1233 C C . PHE A 1 158 ? -8.847 25.487 15.804 1.00 89.31 158 PHE A C 1
ATOM 1235 O O . PHE A 1 158 ? -9.096 25.262 14.622 1.00 89.31 158 PHE A O 1
ATOM 1242 N N . GLY A 1 159 ? -7.726 26.105 16.193 1.00 87.94 159 GLY A N 1
ATOM 1243 C CA . GLY A 1 159 ? -6.670 26.533 15.273 1.00 87.94 159 GLY A CA 1
ATOM 1244 C C . GLY A 1 159 ? -6.100 25.378 14.440 1.00 87.94 159 GLY A C 1
ATOM 1245 O O . GLY A 1 159 ? -5.949 25.506 13.229 1.00 87.94 159 GLY A O 1
ATOM 1246 N N . ALA A 1 160 ? -5.842 24.221 15.054 1.00 87.38 160 ALA A N 1
ATOM 1247 C CA . ALA A 1 160 ? -5.374 23.035 14.337 1.00 87.38 160 ALA A CA 1
ATOM 1248 C C . ALA A 1 160 ? -6.437 22.478 13.375 1.00 87.38 160 ALA A C 1
ATOM 1250 O O . ALA A 1 160 ? -6.117 22.132 12.238 1.00 87.38 160 ALA A O 1
ATOM 1251 N N . VAL A 1 161 ? -7.701 22.417 13.802 1.00 90.88 161 VAL A N 1
ATOM 1252 C CA . VAL A 1 161 ? -8.817 21.933 12.975 1.00 90.88 161 VAL A CA 1
ATOM 1253 C C . VAL A 1 161 ? -9.017 22.830 11.758 1.00 90.88 161 VAL A C 1
ATOM 1255 O O . VAL A 1 161 ? -9.073 22.318 10.644 1.00 90.88 161 VAL A O 1
ATOM 1258 N N . ILE A 1 162 ? -9.064 24.155 11.936 1.00 90.25 162 ILE A N 1
ATOM 1259 C CA . ILE A 1 162 ? -9.292 25.080 10.818 1.00 90.25 162 ILE A CA 1
ATOM 1260 C C . ILE A 1 162 ? -8.136 25.050 9.805 1.00 90.25 162 ILE A C 1
ATOM 1262 O O . ILE A 1 162 ? -8.389 25.112 8.605 1.00 90.25 162 ILE A O 1
ATOM 1266 N N . PHE A 1 163 ? -6.890 24.859 10.257 1.00 87.69 163 PHE A N 1
ATOM 1267 C CA . PHE A 1 163 ? -5.742 24.654 9.365 1.00 87.69 163 PHE A CA 1
ATOM 1268 C C . PHE A 1 163 ? -5.855 23.363 8.546 1.00 87.69 163 PHE A C 1
ATOM 1270 O O . PHE A 1 163 ? -5.629 23.388 7.339 1.00 87.69 163 PHE A O 1
ATOM 1277 N N . ASN A 1 164 ? -6.228 22.246 9.182 1.00 88.56 164 ASN A N 1
ATOM 1278 C CA . ASN A 1 164 ? -6.403 20.968 8.486 1.00 88.56 164 ASN A CA 1
ATOM 1279 C C . ASN A 1 164 ? -7.569 21.018 7.492 1.00 88.56 164 ASN A C 1
ATOM 1281 O O . ASN A 1 164 ? -7.435 20.525 6.377 1.00 88.56 164 ASN A O 1
ATOM 1285 N N . VAL A 1 165 ? -8.685 21.654 7.862 1.00 92.50 165 VAL A N 1
ATOM 1286 C CA . VAL A 1 165 ? -9.818 21.878 6.951 1.00 92.50 165 VAL A CA 1
ATOM 1287 C C . VAL A 1 165 ? -9.376 22.698 5.747 1.00 92.50 165 VAL A C 1
ATOM 1289 O O . VAL A 1 165 ? -9.637 22.291 4.620 1.00 92.50 165 VAL A O 1
ATOM 1292 N N . GLY A 1 166 ? -8.651 23.798 5.967 1.00 89.62 166 GLY A N 1
ATOM 1293 C CA . GLY A 1 166 ? -8.075 24.573 4.874 1.00 89.62 166 GLY A CA 1
ATOM 1294 C C . GLY A 1 166 ? -7.224 23.698 3.952 1.00 89.62 166 GLY A C 1
ATOM 1295 O O . GLY A 1 166 ? -7.404 23.741 2.740 1.00 89.62 166 GLY A O 1
ATOM 1296 N N . TYR A 1 167 ? -6.318 22.894 4.513 1.00 88.06 167 TYR A N 1
ATOM 1297 C CA . TYR A 1 167 ? -5.400 22.067 3.726 1.00 88.06 167 TYR A CA 1
ATOM 1298 C C . TYR A 1 167 ? -6.138 21.025 2.879 1.00 88.06 167 TYR A C 1
ATOM 1300 O O . TYR A 1 167 ? -5.829 20.850 1.703 1.00 88.06 167 TYR A O 1
ATOM 1308 N N . VAL A 1 168 ? -7.160 20.378 3.444 1.00 92.00 168 VAL A N 1
ATOM 1309 C CA . VAL A 1 168 ? -8.024 19.445 2.707 1.00 92.00 168 VAL A CA 1
ATOM 1310 C C . VAL A 1 168 ? -8.755 20.160 1.573 1.00 92.00 168 VAL A C 1
ATOM 1312 O O . VAL A 1 168 ? -8.802 19.646 0.461 1.00 92.00 168 VAL A O 1
ATOM 1315 N N . VAL A 1 169 ? -9.293 21.353 1.827 1.00 91.00 169 VAL A N 1
ATOM 1316 C CA . VAL A 1 169 ? -9.987 22.149 0.807 1.00 91.00 169 VAL A CA 1
ATOM 1317 C C . VAL A 1 169 ? -9.033 22.559 -0.323 1.00 91.00 169 VAL A C 1
ATOM 1319 O O . VAL A 1 169 ? -9.407 22.466 -1.488 1.00 91.00 169 VAL A O 1
ATOM 1322 N N . TRP A 1 170 ? -7.790 22.924 -0.001 1.00 89.94 170 TRP A N 1
ATOM 1323 C CA . TRP A 1 170 ? -6.743 23.208 -0.985 1.00 89.94 170 TRP A CA 1
ATOM 1324 C C . TRP A 1 170 ? -6.379 21.976 -1.834 1.00 89.94 170 TRP A C 1
ATOM 1326 O O . TRP A 1 170 ? -6.291 22.071 -3.057 1.00 89.94 170 TRP A O 1
ATOM 1336 N N . LEU A 1 171 ? -6.244 20.796 -1.217 1.00 87.81 171 LEU A N 1
ATOM 1337 C CA . LEU A 1 171 ? -6.008 19.542 -1.948 1.00 87.81 171 LEU A CA 1
ATOM 1338 C C . LEU A 1 171 ? -7.169 19.195 -2.893 1.00 87.81 171 LEU A C 1
ATOM 1340 O O . LEU A 1 171 ? -6.941 18.758 -4.023 1.00 87.81 171 LEU A O 1
ATOM 1344 N N . LEU A 1 172 ? -8.409 19.399 -2.440 1.00 88.50 172 LEU A N 1
ATOM 1345 C CA . LEU A 1 172 ? -9.606 19.178 -3.251 1.00 88.50 172 LEU A CA 1
ATOM 1346 C C . LEU A 1 172 ? -9.694 20.158 -4.428 1.00 88.50 172 LEU A C 1
ATOM 1348 O O . LEU A 1 172 ? -10.100 19.740 -5.510 1.00 88.50 172 LEU A O 1
ATOM 1352 N N . ASP A 1 173 ? -9.288 21.419 -4.247 1.00 87.31 173 ASP A N 1
ATOM 1353 C CA . ASP A 1 173 ? -9.215 22.410 -5.331 1.00 87.31 173 ASP A CA 1
ATOM 1354 C C . ASP A 1 173 ? -8.273 21.948 -6.454 1.00 87.31 173 ASP A C 1
ATOM 1356 O O . ASP A 1 173 ? -8.644 21.959 -7.630 1.00 87.31 173 ASP A O 1
ATOM 1360 N N . GLY A 1 174 ? -7.091 21.441 -6.080 1.00 85.31 174 GLY A N 1
ATOM 1361 C CA . GLY A 1 174 ? -6.111 20.901 -7.023 1.00 85.31 174 GLY A CA 1
ATOM 1362 C C . GLY A 1 174 ? -6.615 19.660 -7.763 1.00 85.31 174 GLY A C 1
ATOM 1363 O O . GLY A 1 174 ? -6.467 19.564 -8.982 1.00 85.31 174 GLY A O 1
ATOM 1364 N N . TRP A 1 175 ? -7.253 18.727 -7.052 1.00 89.75 175 TRP A N 1
ATOM 1365 C CA . TRP A 1 175 ? -7.760 17.485 -7.643 1.00 89.75 175 TRP A CA 1
ATOM 1366 C C . TRP A 1 175 ? -8.983 17.702 -8.550 1.00 89.75 175 TRP A C 1
ATOM 1368 O O . TRP A 1 175 ? -9.074 17.100 -9.617 1.00 89.75 175 TRP A O 1
ATOM 1378 N N . ALA A 1 176 ? -9.907 18.588 -8.165 1.00 87.94 176 ALA A N 1
ATOM 1379 C CA . ALA A 1 176 ? -11.155 18.843 -8.888 1.00 87.94 176 ALA A CA 1
ATOM 1380 C C . ALA A 1 176 ? -11.100 20.083 -9.804 1.00 87.94 176 ALA A C 1
ATOM 1382 O O . ALA A 1 176 ? -12.145 20.608 -10.195 1.00 87.94 176 ALA A O 1
ATOM 1383 N N . CYS A 1 177 ? -9.904 20.563 -10.164 1.00 84.25 177 CYS A N 1
ATOM 1384 C CA . CYS A 1 177 ? -9.700 21.852 -10.834 1.00 84.25 177 CYS A CA 1
ATOM 1385 C C . CYS A 1 177 ? -10.529 22.021 -12.127 1.00 84.25 177 CYS A C 1
ATOM 1387 O O . CYS A 1 177 ? -11.180 23.052 -12.317 1.00 84.25 177 CYS A O 1
ATOM 1389 N N . GLU A 1 178 ? -10.562 21.013 -13.007 1.00 83.81 178 GLU A N 1
ATOM 1390 C CA . GLU A 1 178 ? -11.319 21.070 -14.272 1.00 83.81 178 GLU A CA 1
ATOM 1391 C C . GLU A 1 178 ? -12.839 21.107 -14.051 1.00 83.81 178 GLU A C 1
ATOM 1393 O O . GLU A 1 178 ? -13.556 21.897 -14.680 1.00 83.81 178 GLU A O 1
ATOM 1398 N N . PHE A 1 179 ? -13.329 20.303 -13.105 1.00 87.31 179 PHE A N 1
ATOM 1399 C CA . PHE A 1 179 ? -14.738 20.269 -12.721 1.00 87.31 179 PHE A CA 1
ATOM 1400 C C . PHE A 1 179 ? -15.170 21.592 -12.081 1.00 87.31 179 PHE A C 1
ATOM 1402 O O . PHE A 1 179 ? -16.174 22.179 -12.484 1.00 87.31 179 PHE A O 1
ATOM 1409 N N . LEU A 1 180 ? -14.380 22.114 -11.138 1.00 83.44 180 LEU A N 1
ATOM 1410 C CA . LEU A 1 180 ? -14.656 23.375 -10.451 1.00 83.44 180 LEU A CA 1
ATOM 1411 C C . LEU A 1 180 ? -14.628 24.563 -11.414 1.00 83.44 180 LEU A C 1
ATOM 1413 O O . LEU A 1 180 ? -15.451 25.466 -11.282 1.00 83.44 180 LEU A O 1
ATOM 1417 N N . LYS A 1 181 ? -13.722 24.587 -12.401 1.00 81.12 181 LYS A N 1
ATOM 1418 C CA . LYS A 1 181 ? -13.710 25.622 -13.453 1.00 81.12 181 LYS A CA 1
ATOM 1419 C C . LYS A 1 181 ? -14.988 25.584 -14.292 1.00 81.12 181 LYS A C 1
ATOM 1421 O O . LYS A 1 181 ? -15.601 26.627 -14.520 1.00 81.12 181 LYS A O 1
ATOM 1426 N N . SER A 1 182 ? -15.421 24.389 -14.686 1.00 84.06 182 SER A N 1
ATOM 1427 C CA . SER A 1 182 ? -16.637 24.189 -15.483 1.00 84.06 182 SER A CA 1
ATOM 1428 C C . SER A 1 182 ? -17.904 24.558 -14.701 1.00 84.06 182 SER A C 1
ATOM 1430 O O . SER A 1 182 ? -18.758 25.291 -15.199 1.00 84.06 182 SER A O 1
ATOM 1432 N N . ALA A 1 183 ? -17.995 24.136 -13.438 1.00 83.94 183 ALA A N 1
ATOM 1433 C CA . ALA A 1 183 ? -19.111 24.451 -12.549 1.00 83.94 183 ALA A CA 1
ATOM 1434 C C . ALA A 1 183 ? -19.205 25.956 -12.241 1.00 83.94 183 ALA A C 1
ATOM 1436 O O . ALA A 1 183 ? -20.293 26.531 -12.270 1.00 83.94 183 ALA A O 1
ATOM 1437 N N . ARG A 1 184 ? -18.068 26.632 -12.020 1.00 83.00 184 ARG A N 1
ATOM 1438 C CA . ARG A 1 184 ? -18.017 28.091 -11.824 1.00 83.00 184 ARG A CA 1
ATOM 1439 C C . ARG A 1 184 ? -18.479 28.864 -13.055 1.00 83.00 184 ARG A C 1
ATOM 1441 O O . ARG A 1 184 ? -19.216 29.840 -12.909 1.00 83.00 184 ARG A O 1
ATOM 1448 N N . ALA A 1 185 ? -18.074 28.424 -14.248 1.00 81.19 185 ALA A N 1
ATOM 1449 C CA . ALA A 1 185 ? -18.507 29.028 -15.505 1.00 81.19 185 ALA A CA 1
ATOM 1450 C C . ALA A 1 185 ? -20.024 28.890 -15.722 1.00 81.19 185 ALA A C 1
ATOM 1452 O O . ALA A 1 185 ? -20.642 29.806 -16.259 1.00 81.19 185 ALA A O 1
ATOM 1453 N N . ALA A 1 186 ? -20.623 27.788 -15.259 1.00 85.19 186 ALA A N 1
ATOM 1454 C CA . ALA A 1 186 ? -22.061 27.545 -15.353 1.00 85.19 186 ALA A CA 1
ATOM 1455 C C . ALA A 1 186 ? -22.893 28.327 -14.316 1.00 85.19 186 ALA A C 1
ATOM 1457 O O . ALA A 1 186 ? -23.977 28.804 -14.640 1.00 85.19 186 ALA A O 1
ATOM 1458 N N . ILE A 1 187 ? -22.406 28.464 -13.077 1.00 84.44 187 ILE A N 1
ATOM 1459 C CA . ILE A 1 187 ? -23.159 29.078 -11.967 1.00 84.44 187 ILE A CA 1
ATOM 1460 C C . ILE A 1 187 ? -23.057 30.613 -11.957 1.00 84.44 187 ILE A C 1
ATOM 1462 O O . ILE A 1 187 ? -24.035 31.292 -11.643 1.00 84.44 187 ILE A O 1
ATOM 1466 N N . GLY A 1 188 ? -21.893 31.176 -12.300 1.00 78.06 188 GLY A N 1
ATOM 1467 C CA . GLY A 1 188 ? -21.664 32.624 -12.290 1.00 78.06 188 GLY A CA 1
ATOM 1468 C C . GLY A 1 188 ? -21.607 33.266 -10.890 1.00 78.06 188 GLY A C 1
ATOM 1469 O O . GLY A 1 188 ? -21.869 32.646 -9.859 1.00 78.06 188 GLY A O 1
ATOM 1470 N N . LEU A 1 189 ? -21.210 34.542 -10.828 1.00 76.56 189 LEU A N 1
ATOM 1471 C CA . LEU A 1 189 ? -21.161 35.306 -9.572 1.00 76.56 189 LEU A CA 1
ATOM 1472 C C . LEU A 1 189 ? -22.577 35.734 -9.138 1.00 76.56 189 LEU A C 1
ATOM 1474 O O . LEU A 1 189 ? -23.368 36.116 -9.999 1.00 76.56 189 LEU A O 1
ATOM 1478 N N . PRO A 1 190 ? -22.902 35.735 -7.828 1.00 73.88 190 PRO A N 1
ATOM 1479 C CA . PRO A 1 190 ? -21.991 35.584 -6.685 1.00 73.88 190 PRO A CA 1
ATOM 1480 C C . PRO A 1 190 ? -21.796 34.138 -6.197 1.00 73.88 190 PRO A C 1
ATOM 1482 O O . PRO A 1 190 ? -20.857 33.879 -5.451 1.00 73.88 190 PRO A O 1
ATOM 1485 N N . TRP A 1 191 ? -22.638 33.190 -6.616 1.00 80.50 191 TRP A N 1
ATOM 1486 C CA . TRP A 1 191 ? -22.643 31.815 -6.094 1.00 80.50 191 TRP A CA 1
ATOM 1487 C C . TRP A 1 191 ? -21.399 31.000 -6.463 1.00 80.50 191 TRP A C 1
ATOM 1489 O O . TRP A 1 191 ? -21.014 30.106 -5.711 1.00 80.50 191 TRP A O 1
ATOM 1499 N N . ALA A 1 192 ? -20.710 31.365 -7.548 1.00 79.94 192 ALA A N 1
ATOM 1500 C CA . ALA A 1 192 ? -19.407 30.808 -7.907 1.00 79.94 192 ALA A CA 1
ATOM 1501 C C . ALA A 1 192 ? -18.351 30.964 -6.796 1.00 79.94 192 ALA A C 1
ATOM 1503 O O . ALA A 1 192 ? -17.422 30.165 -6.748 1.00 79.94 192 ALA A O 1
ATOM 1504 N N . PHE A 1 193 ? -18.515 31.917 -5.867 1.00 80.25 193 PHE A N 1
ATOM 1505 C CA . PHE A 1 193 ? -17.638 32.071 -4.701 1.00 80.25 193 PHE A CA 1
ATOM 1506 C C . PHE A 1 193 ? -17.569 30.814 -3.826 1.00 80.25 193 PHE A C 1
ATOM 1508 O O . PHE A 1 193 ? -16.501 30.471 -3.333 1.00 80.25 193 PHE A O 1
ATOM 1515 N N . LEU A 1 194 ? -18.679 30.087 -3.662 1.00 82.19 194 LEU A N 1
ATOM 1516 C CA . LEU A 1 194 ? -18.695 28.868 -2.844 1.00 82.19 194 LEU A CA 1
ATOM 1517 C C . LEU A 1 194 ? -17.830 27.749 -3.440 1.00 82.19 194 LEU A C 1
ATOM 1519 O O . LEU A 1 194 ? -17.409 26.859 -2.708 1.00 82.19 194 LEU A O 1
ATOM 1523 N N . LEU A 1 195 ? -17.556 27.814 -4.744 1.00 83.19 195 LEU A N 1
ATOM 1524 C CA . LEU A 1 195 ? -16.757 26.841 -5.483 1.00 83.19 195 LEU A CA 1
ATOM 1525 C C . LEU A 1 195 ? -15.288 27.261 -5.648 1.00 83.19 195 LEU A C 1
ATOM 1527 O O . LEU A 1 195 ? -14.512 26.505 -6.224 1.00 83.19 195 LEU A O 1
ATOM 1531 N N . GLU A 1 196 ? -14.895 28.440 -5.153 1.00 85.44 196 GLU A N 1
ATOM 1532 C CA . GLU A 1 196 ? -13.493 28.872 -5.081 1.00 85.44 196 GLU A CA 1
ATOM 1533 C C . GLU A 1 196 ? -12.848 28.299 -3.817 1.00 85.44 196 GLU A C 1
ATOM 1535 O O . GLU A 1 196 ? -12.662 28.990 -2.811 1.00 85.44 196 GLU A O 1
ATOM 1540 N N . LEU A 1 197 ? -12.551 27.000 -3.849 1.00 89.06 197 LEU A N 1
ATOM 1541 C CA . LEU A 1 197 ? -11.982 26.272 -2.715 1.00 89.06 197 LEU A CA 1
ATOM 1542 C C . LEU A 1 197 ? -10.616 26.850 -2.302 1.00 89.06 197 LEU A C 1
ATOM 1544 O O . LEU A 1 197 ? -10.347 26.997 -1.109 1.00 89.06 197 LEU A O 1
ATOM 1548 N N . HIS A 1 198 ? -9.804 27.319 -3.254 1.00 88.50 198 HIS A N 1
ATOM 1549 C CA . HIS A 1 198 ? -8.573 28.066 -2.946 1.00 88.50 198 HIS A CA 1
ATOM 1550 C C . HIS A 1 198 ? -8.827 29.378 -2.170 1.00 88.50 198 HIS A C 1
ATOM 1552 O O . HIS A 1 198 ? -8.053 29.758 -1.292 1.00 88.50 198 HIS A O 1
ATOM 1558 N N . GLY A 1 199 ? -9.966 30.038 -2.390 1.00 89.31 199 GLY A N 1
ATOM 1559 C CA . GLY A 1 199 ? -10.402 31.192 -1.597 1.00 89.31 199 GLY A CA 1
ATOM 1560 C C . GLY A 1 199 ? -10.684 30.828 -0.134 1.00 89.31 199 GLY A C 1
ATOM 1561 O O . GLY A 1 199 ? -10.282 31.543 0.789 1.00 89.31 199 GLY A O 1
ATOM 1562 N N . TRP A 1 200 ? -11.331 29.682 0.094 1.00 90.88 200 TRP A N 1
ATOM 1563 C CA . TRP A 1 200 ? -11.596 29.148 1.435 1.00 90.88 200 TRP A CA 1
ATOM 1564 C C . TRP A 1 200 ? -10.322 28.758 2.179 1.00 90.88 200 TRP A C 1
ATOM 1566 O O . TRP A 1 200 ? -10.251 28.974 3.391 1.00 90.88 200 TRP A O 1
ATOM 1576 N N . TRP A 1 201 ? -9.304 28.262 1.468 1.00 92.75 201 TRP A N 1
ATOM 1577 C CA . TRP A 1 201 ? -7.972 28.040 2.031 1.00 92.75 201 TRP A CA 1
ATOM 1578 C C . TRP A 1 201 ? -7.449 29.309 2.706 1.00 92.75 201 TRP A C 1
ATOM 1580 O O . TRP A 1 201 ? -7.227 29.268 3.914 1.00 92.75 201 TRP A O 1
ATOM 1590 N N . HIS A 1 202 ? -7.385 30.443 1.993 1.00 91.94 202 HIS A N 1
ATOM 1591 C CA . HIS A 1 202 ? -6.911 31.725 2.542 1.00 91.94 202 HIS A CA 1
ATOM 1592 C C . HIS A 1 202 ? -7.684 32.177 3.792 1.00 91.94 202 HIS A C 1
ATOM 1594 O O . HIS A 1 202 ? -7.102 32.722 4.733 1.00 91.94 202 HIS A O 1
ATOM 1600 N N . ILE A 1 203 ? -9.002 31.953 3.825 1.00 92.62 203 ILE A N 1
ATOM 1601 C CA . ILE A 1 203 ? -9.840 32.301 4.981 1.00 92.62 203 ILE A CA 1
ATOM 1602 C C . ILE A 1 203 ? -9.478 31.414 6.181 1.00 92.62 203 ILE A C 1
ATOM 1604 O O . ILE A 1 203 ? -9.231 31.920 7.279 1.00 92.62 203 ILE A O 1
ATOM 1608 N N . CYS A 1 204 ? -9.427 30.096 5.981 1.00 92.81 204 CYS A N 1
ATOM 1609 C CA . CYS A 1 204 ? -9.139 29.119 7.028 1.00 92.81 204 CYS A CA 1
ATOM 1610 C C . CYS A 1 204 ? -7.738 29.301 7.624 1.00 92.81 204 CYS A C 1
ATOM 1612 O O . CYS A 1 204 ? -7.578 29.340 8.848 1.00 92.81 204 CYS A O 1
ATOM 1614 N N . THR A 1 205 ? -6.726 29.462 6.776 1.00 91.31 205 THR A N 1
ATOM 1615 C CA . THR A 1 205 ? -5.336 29.678 7.193 1.00 91.31 205 THR A CA 1
ATOM 1616 C C . THR A 1 205 ? -5.125 31.052 7.811 1.00 91.31 205 THR A C 1
ATOM 1618 O O . THR A 1 205 ? -4.368 31.158 8.772 1.00 91.31 205 THR A O 1
ATOM 1621 N N . GLY A 1 206 ? -5.815 32.094 7.339 1.00 91.00 206 GLY A N 1
ATOM 1622 C CA . GLY A 1 206 ? -5.787 33.422 7.955 1.00 91.00 206 GLY A CA 1
ATOM 1623 C C . GLY A 1 206 ? -6.307 33.412 9.392 1.00 91.00 206 GLY A C 1
ATOM 1624 O O . GLY A 1 206 ? -5.656 33.949 10.293 1.00 91.00 206 GLY A O 1
ATOM 1625 N N . ILE A 1 207 ? -7.434 32.730 9.631 1.00 91.06 207 ILE A N 1
ATOM 1626 C CA . ILE A 1 207 ? -8.000 32.537 10.976 1.00 91.06 207 ILE A CA 1
ATOM 1627 C C . ILE A 1 207 ? -7.042 31.718 11.851 1.00 91.06 207 ILE A C 1
ATOM 1629 O O . ILE A 1 207 ? -6.729 32.119 12.974 1.00 91.06 207 ILE A O 1
ATOM 1633 N N . GLY A 1 208 ? -6.553 30.584 11.341 1.00 89.44 208 GLY A N 1
ATOM 1634 C CA . GLY A 1 208 ? -5.640 29.706 12.072 1.00 89.44 208 GLY A CA 1
ATOM 1635 C C . GLY A 1 208 ? -4.331 30.401 12.458 1.00 89.44 208 GLY A C 1
ATOM 1636 O O . GLY A 1 208 ? -3.912 30.331 13.616 1.00 89.44 208 GLY A O 1
ATOM 1637 N N . ALA A 1 209 ? -3.707 31.117 11.519 1.00 90.12 209 ALA A N 1
ATOM 1638 C CA . ALA A 1 209 ? -2.450 31.830 11.736 1.00 90.12 209 ALA A CA 1
ATOM 1639 C C . ALA A 1 209 ? -2.598 32.941 12.784 1.00 90.12 209 ALA A C 1
ATOM 1641 O O . ALA A 1 209 ? -1.749 33.069 13.668 1.00 90.12 209 ALA A O 1
ATOM 1642 N N . TYR A 1 210 ? -3.699 33.701 12.742 1.00 91.00 210 TYR A N 1
ATOM 1643 C CA . TYR A 1 210 ? -4.002 34.703 13.762 1.00 91.00 210 TYR A CA 1
ATOM 1644 C C . TYR A 1 210 ? -4.124 34.083 15.157 1.00 91.00 210 TYR A C 1
ATOM 1646 O O . TYR A 1 210 ? -3.473 34.556 16.089 1.00 91.00 210 TYR A O 1
ATOM 1654 N N . ILE A 1 211 ? -4.912 33.010 15.303 1.00 88.25 211 ILE A N 1
ATOM 1655 C CA . ILE A 1 211 ? -5.108 32.325 16.590 1.00 88.25 211 ILE A CA 1
ATOM 1656 C C . ILE A 1 211 ? -3.772 31.827 17.135 1.00 88.25 211 ILE A C 1
ATOM 1658 O O . ILE A 1 211 ? -3.478 32.012 18.314 1.00 88.25 211 ILE A O 1
ATOM 1662 N N . PHE A 1 212 ? -2.939 31.245 16.276 1.00 87.88 212 PHE A N 1
ATOM 1663 C CA . PHE A 1 212 ? -1.635 30.735 16.667 1.00 87.88 212 PHE A CA 1
ATOM 1664 C C . PHE A 1 212 ? -0.697 31.843 17.165 1.00 87.88 212 PHE A C 1
ATOM 1666 O O . PHE A 1 212 ? -0.138 31.730 18.258 1.00 87.88 212 PHE A O 1
ATOM 1673 N N . ILE A 1 213 ? -0.581 32.947 16.417 1.00 88.88 213 ILE A N 1
ATOM 1674 C CA . ILE A 1 213 ? 0.219 34.115 16.817 1.00 88.88 213 ILE A CA 1
ATOM 1675 C C . ILE A 1 213 ? -0.310 34.705 18.128 1.00 88.88 213 ILE A C 1
ATOM 1677 O O . ILE A 1 213 ? 0.476 35.030 19.020 1.00 88.88 213 ILE A O 1
ATOM 1681 N N . ALA A 1 214 ? -1.629 34.821 18.271 1.00 86.50 214 ALA A N 1
ATOM 1682 C CA . ALA A 1 214 ? -2.250 35.438 19.432 1.00 86.50 214 ALA A CA 1
ATOM 1683 C C . ALA A 1 214 ? -2.109 34.577 20.703 1.00 86.50 214 ALA A C 1
ATOM 1685 O O . ALA A 1 214 ? -1.816 35.111 21.774 1.00 86.50 214 ALA A O 1
ATOM 1686 N N . VAL A 1 215 ? -2.241 33.249 20.595 1.00 86.81 215 VAL A N 1
ATOM 1687 C CA . VAL A 1 215 ? -2.009 32.308 21.707 1.00 86.81 215 VAL A CA 1
ATOM 1688 C C . VAL A 1 215 ? -0.543 32.328 22.139 1.00 86.81 215 VAL A C 1
ATOM 1690 O O . VAL A 1 215 ? -0.259 32.428 23.333 1.00 86.81 215 VAL A O 1
ATOM 1693 N N . VAL A 1 216 ? 0.395 32.298 21.186 1.00 85.69 216 VAL A N 1
ATOM 1694 C CA . VAL A 1 216 ? 1.833 32.416 21.473 1.00 85.69 216 VAL A CA 1
ATOM 1695 C C . VAL A 1 216 ? 2.154 33.751 22.145 1.00 85.69 216 VAL A C 1
ATOM 1697 O O . VAL A 1 216 ? 2.902 33.783 23.124 1.00 85.69 216 VAL A O 1
ATOM 1700 N N . ASP A 1 217 ? 1.582 34.855 21.656 1.00 82.75 217 ASP A N 1
ATOM 1701 C CA . ASP A 1 217 ? 1.764 36.180 22.249 1.00 82.75 217 ASP A CA 1
ATOM 1702 C C . ASP A 1 217 ? 1.275 36.220 23.700 1.00 82.75 217 ASP A C 1
ATOM 1704 O O . ASP A 1 217 ? 2.005 36.701 24.572 1.00 82.75 217 ASP A O 1
ATOM 1708 N N . HIS A 1 218 ? 0.087 35.666 23.959 1.00 80.50 218 HIS A N 1
ATOM 1709 C CA . HIS A 1 218 ? -0.511 35.593 25.288 1.00 80.50 218 HIS A CA 1
ATOM 1710 C C . HIS A 1 218 ? 0.345 34.751 26.246 1.00 80.50 218 HIS A C 1
ATOM 1712 O O . HIS A 1 218 ? 0.759 35.250 27.293 1.00 80.50 218 HIS A O 1
ATOM 1718 N N . LEU A 1 219 ? 0.719 33.528 25.857 1.00 78.50 219 LEU A N 1
ATOM 1719 C CA . LEU A 1 219 ? 1.538 32.627 26.680 1.00 78.50 219 LEU A CA 1
ATOM 1720 C C . LEU A 1 219 ? 2.926 33.198 26.979 1.00 78.50 219 LEU A C 1
ATOM 1722 O O . LEU A 1 219 ? 3.403 33.108 28.111 1.00 78.50 219 LEU A O 1
ATOM 1726 N N . ALA A 1 220 ? 3.574 33.815 25.988 1.00 75.88 220 ALA A N 1
ATOM 1727 C CA . ALA A 1 220 ? 4.894 34.412 26.161 1.00 75.88 220 ALA A CA 1
ATOM 1728 C C . ALA A 1 220 ? 4.859 35.665 27.053 1.00 75.88 220 ALA A C 1
ATOM 1730 O O . ALA A 1 220 ? 5.839 35.946 27.739 1.00 75.88 220 ALA A O 1
ATOM 1731 N N . SER A 1 221 ? 3.743 36.403 27.070 1.00 69.12 221 SER A N 1
ATOM 1732 C CA . SER A 1 221 ? 3.614 37.661 27.818 1.00 69.12 221 SER A CA 1
ATOM 1733 C C . SER A 1 221 ? 3.476 37.505 29.334 1.00 69.12 221 SER A C 1
ATOM 1735 O O . SER A 1 221 ? 3.795 38.448 30.052 1.00 69.12 221 SER A O 1
ATOM 1737 N N . GLY A 1 222 ? 3.033 36.338 29.823 1.00 60.19 222 GLY A N 1
ATOM 1738 C CA . GLY A 1 222 ? 2.779 36.122 31.255 1.00 60.19 222 GLY A CA 1
ATOM 1739 C C . GLY A 1 222 ? 1.668 37.016 31.828 1.00 60.19 222 GLY A C 1
ATOM 1740 O O . GLY A 1 222 ? 1.638 37.247 33.031 1.00 60.19 222 GLY A O 1
ATOM 1741 N N . GLU A 1 223 ? 0.801 37.567 30.968 1.00 61.56 223 GLU A N 1
ATOM 1742 C CA . GLU A 1 223 ? -0.357 38.373 31.367 1.00 61.56 223 GLU A CA 1
ATOM 1743 C C . GLU A 1 223 ? -1.399 37.505 32.097 1.00 61.56 223 GLU A C 1
ATOM 1745 O O . GLU A 1 223 ? -1.568 36.327 31.786 1.00 61.56 223 GLU A O 1
ATOM 1750 N N . ASP A 1 224 ? -2.099 38.107 33.063 1.00 57.12 224 ASP A N 1
ATOM 1751 C CA . ASP A 1 224 ? -3.117 37.458 33.894 1.00 57.12 224 ASP A CA 1
ATOM 1752 C C . ASP A 1 224 ? -4.195 36.771 33.034 1.00 57.12 224 ASP A C 1
ATOM 1754 O O . ASP A 1 224 ? -4.839 37.398 32.189 1.00 57.12 224 ASP A O 1
ATOM 1758 N N . HIS A 1 225 ? -4.392 35.467 33.235 1.00 61.25 225 HIS A N 1
ATOM 1759 C CA . HIS A 1 225 ? -5.223 34.613 32.378 1.00 61.25 225 HIS A CA 1
ATOM 1760 C C . HIS A 1 225 ? -6.740 34.799 32.579 1.00 61.25 225 HIS A C 1
ATOM 1762 O O . HIS A 1 225 ? -7.536 33.992 32.097 1.00 61.25 225 HIS A O 1
ATOM 1768 N N . ARG A 1 226 ? -7.150 35.842 33.309 1.00 50.47 226 ARG A N 1
ATOM 1769 C CA . ARG A 1 226 ? -8.534 36.066 33.747 1.00 50.47 226 ARG A CA 1
ATOM 1770 C C . ARG A 1 226 ? -9.464 36.669 32.678 1.00 50.47 226 ARG A C 1
ATOM 1772 O O . ARG A 1 226 ? -10.669 36.539 32.836 1.00 50.47 226 ARG A O 1
ATOM 1779 N N . ASP A 1 227 ? -8.943 37.209 31.565 1.00 54.12 227 ASP A N 1
ATOM 1780 C CA . ASP A 1 227 ? -9.740 37.893 30.516 1.00 54.12 227 ASP A CA 1
ATOM 1781 C C . ASP A 1 227 ? -9.396 37.462 29.066 1.00 54.12 227 ASP A C 1
ATOM 1783 O O . ASP A 1 227 ? -9.127 38.276 28.171 1.00 54.12 227 ASP A O 1
ATOM 1787 N N . ILE A 1 228 ? -9.418 36.153 28.797 1.00 60.16 228 ILE A N 1
ATOM 1788 C CA . ILE A 1 228 ? -9.186 35.576 27.454 1.00 60.16 228 ILE A CA 1
ATOM 1789 C C . ILE A 1 228 ? -10.244 36.076 26.446 1.00 60.16 228 ILE A C 1
ATOM 1791 O O . ILE A 1 228 ? -9.916 36.408 25.308 1.00 60.16 228 ILE A O 1
ATOM 1795 N N . ASP A 1 229 ? -11.501 36.229 26.866 1.00 53.38 229 ASP A N 1
ATOM 1796 C CA . ASP A 1 229 ? -12.634 36.459 25.957 1.00 53.38 229 ASP A CA 1
ATOM 1797 C C . ASP A 1 229 ? -12.686 37.850 25.300 1.00 53.38 229 ASP A C 1
ATOM 1799 O O . ASP A 1 229 ? -13.246 37.992 24.214 1.00 53.38 229 ASP A O 1
ATOM 1803 N N . ARG A 1 230 ? -12.109 38.884 25.927 1.00 59.38 230 ARG A N 1
ATOM 1804 C CA . ARG A 1 230 ? -12.051 40.249 25.358 1.00 59.38 230 ARG A CA 1
ATOM 1805 C C . ARG A 1 230 ? -10.779 40.517 24.554 1.00 59.38 230 ARG A C 1
ATOM 1807 O O . ARG A 1 230 ? -10.683 41.548 23.895 1.00 59.38 230 ARG A O 1
ATOM 1814 N N . SER A 1 231 ? -9.811 39.604 24.614 1.00 64.62 231 SER A N 1
ATOM 1815 C CA . SER A 1 231 ? -8.460 39.819 24.090 1.00 64.62 231 SER A CA 1
ATOM 1816 C C . SER A 1 231 ? -8.278 39.381 22.630 1.00 64.62 231 SER A C 1
ATOM 1818 O O . SER A 1 231 ? -7.342 39.846 21.974 1.00 64.62 231 SER A O 1
ATOM 1820 N N . PHE A 1 232 ? -9.155 38.512 22.111 1.00 78.25 232 PHE A N 1
ATOM 1821 C CA . PHE A 1 232 ? -9.030 37.911 20.777 1.00 78.25 232 PHE A CA 1
ATOM 1822 C C . PHE A 1 232 ? -10.172 38.302 19.826 1.00 78.25 232 PHE A C 1
ATOM 1824 O O . PHE A 1 232 ? -11.318 38.469 20.241 1.00 78.25 232 PHE A O 1
ATOM 1831 N N . ALA A 1 233 ? -9.878 38.382 18.526 1.00 80.25 233 ALA A N 1
ATOM 1832 C CA . ALA A 1 233 ? -10.881 38.575 17.483 1.00 80.25 233 ALA A CA 1
ATOM 1833 C C . ALA A 1 233 ? -11.723 37.310 17.261 1.00 80.25 233 ALA A C 1
ATOM 1835 O O . ALA A 1 233 ? -11.225 36.186 17.353 1.00 80.25 233 ALA A O 1
ATOM 1836 N N . TRP A 1 234 ? -12.995 37.488 16.893 1.00 77.88 234 TRP A N 1
ATOM 1837 C CA . TRP A 1 234 ? -13.854 36.390 16.437 1.00 77.88 234 TRP A CA 1
ATOM 1838 C C . TRP A 1 234 ? -13.188 35.625 15.275 1.00 77.88 234 TRP A C 1
ATOM 1840 O O . TRP A 1 234 ? -12.628 36.283 14.395 1.00 77.88 234 TRP A O 1
ATOM 1850 N N . PRO A 1 235 ? -13.216 34.274 15.234 1.00 82.75 235 PRO A N 1
ATOM 1851 C CA . PRO A 1 235 ? -14.000 33.335 16.055 1.00 82.75 235 PRO A CA 1
ATOM 1852 C C . PRO A 1 235 ? -13.315 32.819 17.336 1.00 82.75 235 PRO A C 1
ATOM 1854 O O . PRO A 1 235 ? -13.853 31.931 17.998 1.00 82.75 235 PRO A O 1
ATOM 1857 N N . ALA A 1 236 ? -12.155 33.353 17.730 1.00 77.50 236 ALA A N 1
ATOM 1858 C CA . ALA A 1 236 ? -11.392 32.823 18.865 1.00 77.50 236 ALA A CA 1
ATOM 1859 C C . ALA A 1 236 ? -12.175 32.815 20.206 1.00 77.50 236 ALA A C 1
ATOM 1861 O O . ALA A 1 236 ? -12.216 31.761 20.841 1.00 77.50 236 ALA A O 1
ATOM 1862 N N . PRO A 1 237 ? -12.898 33.880 20.616 1.00 78.75 237 PRO A N 1
ATOM 1863 C CA . PRO A 1 237 ? -13.712 33.849 21.842 1.00 78.75 237 PRO A CA 1
ATOM 1864 C C . PRO A 1 237 ? -14.881 32.850 21.817 1.00 78.75 237 PRO A C 1
ATOM 1866 O O . PRO A 1 237 ? -15.387 32.441 22.858 1.00 78.75 237 PRO A O 1
ATOM 1869 N N . TRP A 1 238 ? -15.356 32.460 20.630 1.00 82.19 238 TRP A N 1
ATOM 1870 C CA . TRP A 1 238 ? -16.342 31.385 20.511 1.00 82.19 238 TRP A CA 1
ATOM 1871 C C . TRP A 1 238 ? -15.665 30.025 20.706 1.00 82.19 238 TRP A C 1
ATOM 1873 O O . TRP A 1 238 ? -16.144 29.197 21.482 1.00 82.19 238 TRP A O 1
ATOM 1883 N N . ALA A 1 239 ? -14.509 29.819 20.070 1.00 79.12 239 ALA A N 1
ATOM 1884 C CA . ALA A 1 239 ? -13.746 28.582 20.179 1.00 79.12 239 ALA A CA 1
ATOM 1885 C C . ALA A 1 239 ? -13.320 28.285 21.628 1.00 79.12 239 ALA A C 1
ATOM 1887 O O . ALA A 1 239 ? -13.450 27.138 22.063 1.00 79.12 239 ALA A O 1
ATOM 1888 N N . SER A 1 240 ? -12.921 29.304 22.402 1.00 74.88 240 SER A N 1
ATOM 1889 C CA . SER A 1 240 ? -12.562 29.171 23.825 1.00 74.88 240 SER A CA 1
ATOM 1890 C C . SER A 1 240 ? -13.713 28.695 24.723 1.00 74.88 240 SER A C 1
ATOM 1892 O O . SER A 1 240 ? -13.449 28.184 25.805 1.00 74.88 240 SER A O 1
ATOM 1894 N N . ARG A 1 241 ? -14.978 28.822 24.297 1.00 73.50 241 ARG A N 1
ATOM 1895 C CA . ARG A 1 241 ? -16.181 28.456 25.082 1.00 73.50 241 ARG A CA 1
ATOM 1896 C C . ARG A 1 241 ? -16.969 27.278 24.507 1.00 73.50 241 ARG A C 1
ATOM 1898 O O . ARG A 1 241 ? -17.967 26.847 25.077 1.00 73.50 241 ARG A O 1
ATOM 1905 N N . SER A 1 242 ? -16.560 26.800 23.342 1.00 77.94 242 SER A N 1
ATOM 1906 C CA . SER A 1 242 ? -17.258 25.765 22.584 1.00 77.94 242 SER A CA 1
ATOM 1907 C C . SER A 1 242 ? -16.870 24.346 23.028 1.00 77.94 242 SER A C 1
ATOM 1909 O O . SER A 1 242 ? -16.106 24.147 23.975 1.00 77.94 242 SER A O 1
ATOM 1911 N N . ILE A 1 243 ? -17.332 23.344 22.270 1.00 73.75 243 ILE A N 1
ATOM 1912 C CA . ILE A 1 243 ? -16.926 21.936 22.404 1.00 73.75 243 ILE A CA 1
ATOM 1913 C C . ILE A 1 243 ? -15.401 21.739 22.419 1.00 73.75 243 ILE A C 1
ATOM 1915 O O . ILE A 1 243 ? -14.919 20.776 23.012 1.00 73.75 243 ILE A O 1
ATOM 1919 N N . PHE A 1 244 ? -14.631 22.660 21.826 1.00 72.88 244 PHE A N 1
ATOM 1920 C CA . PHE A 1 244 ? -13.173 22.581 21.801 1.00 72.88 244 PHE A CA 1
ATOM 1921 C C . PHE A 1 244 ? -12.538 22.758 23.196 1.00 72.88 244 PHE A C 1
ATOM 1923 O O . PHE A 1 244 ? -11.466 22.199 23.438 1.00 72.88 244 PHE A O 1
ATOM 1930 N N . ALA A 1 245 ? -13.196 23.464 24.125 1.00 68.31 245 ALA A N 1
ATOM 1931 C CA . ALA A 1 245 ? -12.691 23.736 25.477 1.00 68.31 245 ALA A CA 1
ATOM 1932 C C . ALA A 1 245 ? -13.135 22.718 26.554 1.00 68.31 245 ALA A C 1
ATOM 1934 O O . ALA A 1 245 ? -12.502 22.635 27.606 1.00 68.31 245 ALA A O 1
ATOM 1935 N N . GLY A 1 246 ? -14.160 21.897 26.288 1.00 57.31 246 GLY A N 1
ATOM 1936 C CA . GLY A 1 246 ? -14.696 20.899 27.232 1.00 57.31 246 GLY A CA 1
ATOM 1937 C C . GLY A 1 246 ? -15.619 21.488 28.317 1.00 57.31 246 GLY A C 1
ATOM 1938 O O . GLY A 1 246 ? -15.415 22.605 28.786 1.00 57.31 246 GLY A O 1
ATOM 1939 N N . LYS A 1 247 ? -16.665 20.744 28.710 1.00 43.44 247 LYS A N 1
ATOM 1940 C CA . LYS A 1 247 ? -17.729 21.191 29.640 1.00 43.44 247 LYS A CA 1
ATOM 1941 C C . LYS A 1 247 ? -17.229 21.266 31.096 1.00 43.44 247 LYS A C 1
ATOM 1943 O O . LYS A 1 247 ? -16.410 20.445 31.498 1.00 43.44 247 LYS A O 1
ATOM 1948 N N . ASP A 1 248 ? -17.723 22.232 31.877 1.00 39.09 248 ASP A N 1
ATOM 1949 C CA . ASP A 1 248 ? -17.503 22.310 33.331 1.00 39.09 248 ASP A CA 1
ATOM 1950 C C . ASP A 1 248 ? -18.142 21.109 34.035 1.00 39.09 248 ASP A C 1
ATOM 1952 O O . ASP A 1 248 ? -19.363 20.961 34.033 1.00 39.09 248 ASP A O 1
ATOM 1956 N N . ILE A 1 249 ? -17.314 20.261 34.644 1.00 34.69 249 ILE A N 1
ATOM 1957 C CA . ILE A 1 249 ? -17.749 19.318 35.673 1.00 34.69 249 ILE A CA 1
ATOM 1958 C C . ILE A 1 249 ? -17.423 19.996 37.002 1.00 34.69 249 ILE A C 1
ATOM 1960 O O . ILE A 1 249 ? -16.277 20.387 37.235 1.00 34.69 249 ILE A O 1
ATOM 1964 N N . GLY A 1 250 ? -18.460 20.216 37.809 1.00 29.84 250 GLY A N 1
ATOM 1965 C CA . GLY A 1 250 ? -18.371 20.860 39.112 1.00 29.84 250 GLY A CA 1
ATOM 1966 C C . GLY A 1 250 ? -17.334 20.198 40.016 1.00 29.84 250 GLY A C 1
ATOM 1967 O O . GLY A 1 250 ? -17.120 18.989 39.995 1.00 29.84 250 GLY A O 1
ATOM 1968 N N . VAL A 1 251 ? -16.670 21.052 40.781 1.00 29.81 251 VAL A N 1
ATOM 1969 C CA . VAL A 1 251 ? -15.688 20.732 41.810 1.00 29.81 251 VAL A CA 1
ATOM 1970 C C . VAL A 1 251 ? -16.385 19.956 42.927 1.00 29.81 251 VAL A C 1
ATOM 1972 O O . VAL A 1 251 ? -17.062 20.582 43.724 1.00 29.81 251 VAL A O 1
ATOM 1975 N N . ASP A 1 252 ? -16.235 18.630 42.969 1.00 28.22 252 ASP A N 1
ATOM 1976 C CA . ASP A 1 252 ? -16.372 17.856 44.221 1.00 28.22 252 ASP A CA 1
ATOM 1977 C C . ASP A 1 252 ? -15.664 16.480 44.227 1.00 28.22 252 ASP A C 1
ATOM 1979 O O . ASP A 1 252 ? -15.631 15.822 45.260 1.00 28.22 252 ASP A O 1
ATOM 1983 N N . GLU A 1 253 ? -14.997 16.050 43.144 1.00 30.67 253 GLU A N 1
ATOM 1984 C CA . GLU A 1 253 ? -14.477 14.666 43.065 1.00 30.67 253 GLU A CA 1
ATOM 1985 C C . GLU A 1 253 ? -12.977 14.515 42.741 1.00 30.67 253 GLU A C 1
ATOM 1987 O O . GLU A 1 253 ? -12.513 13.447 42.356 1.00 30.67 253 GLU A O 1
ATOM 1992 N N . LYS A 1 254 ? -12.163 15.562 42.941 1.00 28.62 254 LYS A N 1
ATOM 1993 C CA . LYS A 1 254 ? -10.693 15.494 42.774 1.00 28.62 254 LYS A CA 1
ATOM 1994 C C . LYS A 1 254 ? -9.935 15.519 44.098 1.00 28.62 254 LYS A C 1
ATOM 1996 O O . LYS A 1 254 ? -9.094 16.376 44.354 1.00 28.62 254 LYS A O 1
ATOM 2001 N N . ARG A 1 255 ? -10.202 14.520 44.930 1.00 26.48 255 ARG A N 1
ATOM 2002 C CA . ARG A 1 255 ? -9.212 13.986 45.870 1.00 26.48 255 ARG A CA 1
ATOM 2003 C C . ARG A 1 255 ? -9.146 12.494 45.631 1.00 26.48 255 ARG A C 1
ATOM 2005 O O . ARG A 1 255 ? -9.852 11.758 46.299 1.00 26.48 255 ARG A O 1
ATOM 2012 N N . ASN A 1 256 ? -8.376 12.088 44.629 1.00 27.22 256 ASN A N 1
ATOM 2013 C CA . ASN A 1 256 ? -7.578 10.865 44.632 1.00 27.22 256 ASN A CA 1
ATOM 2014 C C . ASN A 1 256 ? -6.841 10.756 43.291 1.00 27.22 256 ASN A C 1
ATOM 2016 O O . ASN A 1 256 ? -7.470 10.823 42.239 1.00 27.22 256 ASN A O 1
ATOM 2020 N N . LEU A 1 257 ? -5.528 10.529 43.397 1.00 30.73 257 LEU A N 1
ATOM 2021 C CA . LEU A 1 257 ? -4.620 9.984 42.381 1.00 30.73 257 LEU A CA 1
ATOM 2022 C C . LEU A 1 257 ? -3.980 11.002 41.417 1.00 30.73 257 LEU A C 1
ATOM 2024 O O . LEU A 1 257 ? -4.266 11.035 40.224 1.00 30.73 257 LEU A O 1
ATOM 2028 N N . ASP A 1 258 ? -3.041 11.779 41.964 1.00 28.97 258 ASP A N 1
ATOM 2029 C CA . ASP A 1 258 ? -1.727 11.922 41.325 1.00 28.97 258 ASP A CA 1
ATOM 2030 C C . ASP A 1 258 ? -0.940 10.635 41.630 1.00 28.97 258 ASP A C 1
ATOM 2032 O O . ASP A 1 258 ? -0.891 10.239 42.793 1.00 28.97 258 ASP A O 1
ATOM 2036 N N . ASP A 1 259 ? -0.431 9.959 40.592 1.00 28.69 259 ASP A N 1
ATOM 2037 C CA . ASP A 1 259 ? 0.901 9.323 40.518 1.00 28.69 259 ASP A CA 1
ATOM 2038 C C . ASP A 1 259 ? 0.987 8.343 39.324 1.00 28.69 259 ASP A C 1
ATOM 2040 O O . ASP A 1 259 ? 0.166 7.441 39.184 1.00 28.69 259 ASP A O 1
ATOM 2044 N N . GLY A 1 260 ? 2.035 8.490 38.498 1.00 26.98 260 GLY A N 1
ATOM 2045 C CA . GLY A 1 260 ? 2.690 7.354 37.824 1.00 26.98 260 GLY A CA 1
ATOM 2046 C C . GLY A 1 260 ? 2.392 7.061 36.341 1.00 26.98 260 GLY A C 1
ATOM 2047 O O . GLY A 1 260 ? 1.417 6.409 36.005 1.00 26.98 260 GLY A O 1
ATOM 2048 N N . GLU A 1 261 ? 3.340 7.459 35.485 1.00 27.03 261 GLU A N 1
ATOM 2049 C CA . GLU A 1 261 ? 3.885 6.732 34.316 1.00 27.03 261 GLU A CA 1
ATOM 2050 C C . GLU A 1 261 ? 2.991 6.128 33.200 1.00 27.03 261 GLU A C 1
ATOM 2052 O O . GLU A 1 261 ? 2.295 5.124 33.334 1.00 27.03 261 GLU A O 1
ATOM 2057 N N . SER A 1 262 ? 3.201 6.697 32.003 1.00 32.88 262 SER A N 1
ATOM 2058 C CA . SER A 1 262 ? 3.391 6.041 30.697 1.00 32.88 262 SER A CA 1
ATOM 2059 C C . SER A 1 262 ? 3.012 4.559 30.603 1.00 32.88 262 SER A C 1
ATOM 2061 O O . SER A 1 262 ? 3.869 3.677 30.632 1.00 32.88 262 SER A O 1
ATOM 2063 N N . SER A 1 263 ? 1.733 4.284 30.384 1.00 22.06 263 SER A N 1
ATOM 2064 C CA . SER A 1 263 ? 1.250 2.944 30.077 1.00 22.06 263 SER A CA 1
ATOM 2065 C C . SER A 1 263 ? 0.204 2.988 28.964 1.00 22.06 263 SER A C 1
ATOM 2067 O O . SER A 1 263 ? -0.609 3.902 28.852 1.00 22.06 263 SER A O 1
ATOM 2069 N N . VAL A 1 264 ? 0.353 2.004 28.078 1.00 23.75 264 VAL A N 1
ATOM 2070 C CA . VAL A 1 264 ? -0.564 1.509 27.049 1.00 23.75 264 VAL A CA 1
ATOM 2071 C C . VAL A 1 264 ? -2.014 1.923 27.309 1.00 23.75 264 VAL A C 1
ATOM 2073 O O . VAL A 1 264 ? -2.539 1.690 28.392 1.00 23.75 264 VAL A O 1
ATOM 2076 N N . VAL A 1 265 ? -2.671 2.494 26.293 1.00 22.23 265 VAL A N 1
ATOM 2077 C CA . VAL A 1 265 ? -4.117 2.756 26.306 1.00 22.23 265 VAL A CA 1
ATOM 2078 C C . VAL A 1 265 ? -4.849 1.414 26.362 1.00 22.23 265 VAL A C 1
ATOM 2080 O O . VAL A 1 265 ? -5.242 0.851 25.344 1.00 22.23 265 VAL A O 1
ATOM 2083 N N . ILE A 1 266 ? -4.999 0.880 27.568 1.00 24.19 266 ILE A N 1
ATOM 2084 C CA . ILE A 1 266 ? -6.025 -0.091 27.906 1.00 24.19 266 ILE A CA 1
ATOM 2085 C C . ILE A 1 266 ? -7.292 0.738 28.091 1.00 24.19 266 ILE A C 1
ATOM 2087 O O . ILE A 1 266 ? -7.326 1.669 28.894 1.00 24.19 266 ILE A O 1
ATOM 2091 N N . MET A 1 267 ? -8.323 0.427 27.307 1.00 27.11 267 MET A N 1
ATOM 2092 C CA . MET A 1 267 ? -9.687 0.903 27.527 1.00 27.11 267 MET A CA 1
ATOM 2093 C C . MET A 1 267 ? -10.154 0.457 28.919 1.00 27.11 267 MET A C 1
ATOM 2095 O O . MET A 1 267 ? -10.780 -0.590 29.071 1.00 27.11 267 MET A O 1
ATOM 2099 N N . SER A 1 268 ? -9.861 1.250 29.945 1.00 27.70 268 SER A N 1
ATOM 2100 C CA . SER A 1 268 ? -10.503 1.137 31.243 1.00 27.70 268 SER A CA 1
ATOM 2101 C C . SER A 1 268 ? -11.911 1.712 31.117 1.00 27.70 268 SER A C 1
ATOM 2103 O O . SER A 1 268 ? -12.128 2.918 31.019 1.00 27.70 268 SER A O 1
ATOM 2105 N N . GLY A 1 269 ? -12.905 0.824 31.084 1.00 32.94 269 GLY A N 1
ATOM 2106 C CA . GLY A 1 269 ? -14.224 1.206 31.561 1.00 32.94 269 GLY A CA 1
ATOM 2107 C C . GLY A 1 269 ? -14.069 1.581 33.029 1.00 32.94 269 GLY A C 1
ATOM 2108 O O . GLY A 1 269 ? -13.620 0.747 33.813 1.00 32.94 269 GLY A O 1
ATOM 2109 N N . GLU A 1 270 ? -14.382 2.824 33.391 1.00 31.89 270 GLU A N 1
ATOM 2110 C CA . GLU A 1 270 ? -14.512 3.212 34.793 1.00 31.89 270 GLU A CA 1
ATOM 2111 C C . GLU A 1 270 ? -15.468 2.226 35.473 1.00 31.89 270 GLU A C 1
ATOM 2113 O O . GLU A 1 270 ? -16.655 2.141 35.148 1.00 31.89 270 GLU A O 1
ATOM 2118 N N . LEU A 1 271 ? -14.910 1.418 36.373 1.00 41.91 271 LEU A N 1
ATOM 2119 C CA . LEU A 1 271 ? -15.659 0.543 37.256 1.00 41.91 271 LEU A CA 1
ATOM 2120 C C . LEU A 1 271 ? -16.439 1.443 38.211 1.00 41.91 271 LEU A C 1
ATOM 2122 O O . LEU A 1 271 ? -15.892 1.944 39.195 1.00 41.91 271 LEU A O 1
ATOM 2126 N N . LEU A 1 272 ? -17.721 1.652 37.913 1.00 44.88 27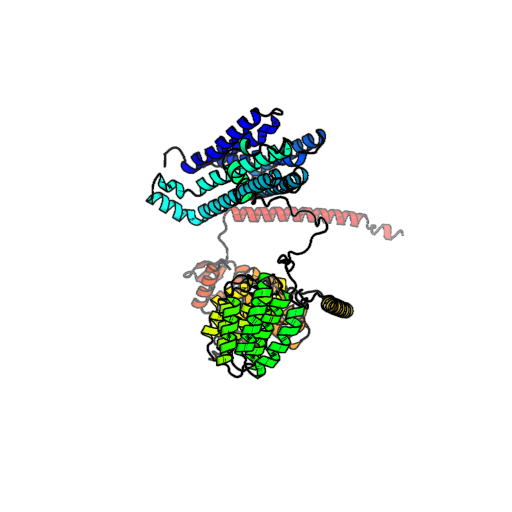2 LEU A N 1
ATOM 2127 C CA . LEU A 1 272 ? -18.671 2.138 38.904 1.00 44.88 272 LEU A CA 1
ATOM 2128 C C . LEU A 1 272 ? -18.598 1.171 40.088 1.00 44.88 272 LEU A C 1
ATOM 2130 O O . LEU A 1 272 ? -18.889 -0.018 39.941 1.00 44.88 272 LEU A O 1
ATOM 2134 N N . LYS A 1 273 ? -18.151 1.658 41.251 1.00 53.09 273 LYS A N 1
ATOM 2135 C CA . LYS A 1 273 ? -18.266 0.877 42.483 1.00 53.09 273 LYS A CA 1
ATOM 2136 C C . LYS A 1 273 ? -19.744 0.531 42.665 1.00 53.09 273 LYS A C 1
ATOM 2138 O O . LYS A 1 273 ? -20.572 1.432 42.520 1.00 53.09 273 LYS A O 1
ATOM 2143 N N . PRO A 1 274 ? -20.078 -0.734 42.967 1.00 58.84 274 PRO A N 1
ATOM 2144 C CA . PRO A 1 274 ? -21.463 -1.104 43.187 1.00 58.84 274 PRO A CA 1
ATOM 2145 C C . PRO A 1 274 ? -22.018 -0.260 44.334 1.00 58.84 274 PRO A C 1
ATOM 2147 O O . PRO A 1 274 ? -21.418 -0.198 45.408 1.00 58.84 274 PRO A O 1
ATOM 2150 N N . GLU A 1 275 ? -23.162 0.388 44.115 1.00 60.72 275 GLU A N 1
ATOM 2151 C CA . GLU A 1 275 ? -23.853 1.138 45.174 1.00 60.72 275 GLU A CA 1
ATOM 2152 C C . GLU A 1 275 ? -24.301 0.191 46.298 1.00 60.72 275 GLU A C 1
ATOM 2154 O O . GLU A 1 275 ? -24.425 0.585 47.460 1.00 60.72 275 GLU A O 1
ATOM 2159 N N . LYS A 1 276 ? -24.521 -1.082 45.948 1.00 73.44 276 LYS A N 1
ATOM 2160 C CA . LYS A 1 276 ? -24.892 -2.164 46.852 1.00 73.44 276 LYS A CA 1
ATOM 2161 C C . LYS A 1 276 ? -24.418 -3.508 46.297 1.00 73.44 276 LYS A C 1
ATOM 2163 O O . LYS A 1 276 ? -24.673 -3.820 45.139 1.00 73.44 276 LYS A O 1
ATOM 2168 N N . ASP A 1 277 ? -23.749 -4.292 47.137 1.00 77.31 277 ASP A N 1
ATOM 2169 C CA . ASP A 1 277 ? -23.273 -5.640 46.813 1.00 77.31 277 ASP A CA 1
ATOM 2170 C C . ASP A 1 277 ? -24.388 -6.674 47.048 1.00 77.31 277 ASP A C 1
ATOM 2172 O O . ASP A 1 277 ? -24.890 -6.807 48.170 1.00 77.31 277 ASP A O 1
ATOM 2176 N N . PHE A 1 278 ? -24.779 -7.392 45.992 1.00 80.44 278 PHE A N 1
ATOM 2177 C CA . PHE A 1 278 ? -25.806 -8.440 46.024 1.00 80.44 278 PHE A CA 1
ATOM 2178 C C . PHE A 1 278 ? -25.225 -9.861 45.952 1.00 80.44 278 PHE A C 1
ATOM 2180 O O . PHE A 1 278 ? -25.980 -10.828 45.828 1.00 80.44 278 PHE A O 1
ATOM 2187 N N . SER A 1 279 ? -23.906 -10.027 46.088 1.00 79.25 279 SER A N 1
ATOM 2188 C CA . SER A 1 279 ? -23.226 -11.330 46.005 1.00 79.25 279 SER A CA 1
ATOM 2189 C C . SER A 1 279 ? -23.820 -12.390 46.943 1.00 79.25 279 SER A C 1
ATOM 2191 O O . SER A 1 279 ? -24.079 -13.516 46.523 1.00 79.25 279 SER A O 1
ATOM 2193 N N . LYS A 1 280 ? -24.139 -12.016 48.189 1.00 81.00 280 LYS A N 1
ATOM 2194 C CA . LYS A 1 280 ? -24.741 -12.914 49.196 1.00 81.00 280 LYS A CA 1
ATOM 2195 C C . LYS A 1 280 ? -26.159 -13.365 48.851 1.00 81.00 280 LYS A C 1
ATOM 2197 O O . LYS A 1 280 ? -26.555 -14.470 49.224 1.00 81.00 280 LYS A O 1
ATOM 2202 N N . ASP A 1 281 ? -26.924 -12.511 48.178 1.00 77.94 281 ASP A N 1
ATOM 2203 C CA . ASP A 1 281 ? -28.269 -12.850 47.716 1.00 77.94 281 ASP A CA 1
ATOM 2204 C C . ASP A 1 281 ? -28.181 -13.752 46.480 1.00 77.94 281 ASP A C 1
ATOM 2206 O O . ASP A 1 281 ? -28.928 -14.725 46.368 1.00 77.94 281 ASP A O 1
ATOM 2210 N N . ALA A 1 282 ? -27.198 -13.510 45.609 1.00 77.88 282 ALA A N 1
ATOM 2211 C CA . ALA A 1 282 ? -26.890 -14.368 44.471 1.00 77.88 282 ALA A CA 1
ATOM 2212 C C . ALA A 1 282 ? -26.503 -15.788 44.901 1.00 77.88 282 ALA A C 1
ATOM 2214 O O . ALA A 1 282 ? -27.008 -16.754 44.336 1.00 77.88 282 ALA A O 1
ATOM 2215 N N . ASP A 1 283 ? -25.675 -15.929 45.938 1.00 82.12 283 ASP A N 1
ATOM 2216 C CA . ASP A 1 283 ? -25.236 -17.235 46.441 1.00 82.12 283 ASP A CA 1
ATOM 2217 C C . ASP A 1 283 ? -26.380 -18.082 47.025 1.00 82.12 283 ASP A C 1
ATOM 2219 O O . ASP A 1 283 ? -26.271 -19.305 47.067 1.00 82.12 283 ASP A O 1
ATOM 2223 N N . LYS A 1 284 ? -27.499 -17.464 47.430 1.00 84.12 284 LYS A N 1
ATOM 2224 C CA . LYS A 1 284 ? -28.712 -18.174 47.875 1.00 84.12 284 LYS A CA 1
ATOM 2225 C C . LYS A 1 284 ? -29.700 -18.416 46.738 1.00 84.12 284 LYS A C 1
ATOM 2227 O O . LYS A 1 284 ? -30.218 -19.516 46.582 1.00 84.12 284 LYS A O 1
ATOM 2232 N N . ILE A 1 285 ? -29.961 -17.387 45.935 1.00 83.12 285 ILE A N 1
ATOM 2233 C CA . ILE A 1 285 ? -31.016 -17.410 44.918 1.00 83.12 285 ILE A CA 1
ATOM 2234 C C . ILE A 1 285 ? -30.604 -18.237 43.695 1.00 83.12 285 ILE A C 1
ATOM 2236 O O . ILE A 1 285 ? -31.465 -18.892 43.112 1.00 83.12 285 ILE A O 1
ATOM 2240 N N . ILE A 1 286 ? -29.320 -18.245 43.310 1.00 85.19 286 ILE A N 1
ATOM 2241 C CA . ILE A 1 286 ? -28.840 -18.998 42.138 1.00 85.19 286 ILE A CA 1
ATOM 2242 C C . ILE A 1 286 ? -29.041 -20.515 42.317 1.00 85.19 286 ILE A C 1
ATOM 2244 O O . ILE A 1 286 ? -29.682 -21.105 41.446 1.00 85.19 286 ILE A O 1
ATOM 2248 N N . PRO A 1 287 ? -28.596 -21.156 43.418 1.00 85.50 287 PRO A N 1
ATOM 2249 C CA . PRO A 1 287 ? -28.829 -22.588 43.628 1.00 85.50 287 PRO A CA 1
ATOM 2250 C C . PRO A 1 287 ? -30.315 -22.935 43.771 1.00 85.50 287 PRO A C 1
ATOM 2252 O O . PRO A 1 287 ? -30.780 -23.919 43.202 1.00 85.50 287 PRO A O 1
ATOM 2255 N N . GLU A 1 288 ? -31.089 -22.100 44.477 1.00 84.31 288 GLU A N 1
ATOM 2256 C CA . GLU A 1 288 ? -32.540 -22.286 44.594 1.00 84.31 288 GLU A CA 1
ATOM 2257 C C . GLU A 1 288 ? -33.231 -22.235 43.225 1.00 84.31 288 GLU A C 1
ATOM 2259 O O . GLU A 1 288 ? -34.146 -23.014 42.967 1.00 84.31 288 GLU A O 1
ATOM 2264 N N . ALA A 1 289 ? -32.801 -21.330 42.342 1.00 80.62 289 ALA A N 1
ATOM 2265 C CA . ALA A 1 289 ? -33.321 -21.229 40.985 1.00 80.62 289 ALA A CA 1
ATOM 2266 C C . ALA A 1 289 ? -32.901 -22.419 40.109 1.00 80.62 289 ALA A C 1
ATOM 2268 O O . ALA A 1 289 ? -33.712 -22.879 39.313 1.00 80.62 289 ALA A O 1
ATOM 2269 N N . GLN A 1 290 ? -31.686 -22.953 40.270 1.00 84.19 290 GLN A N 1
ATOM 2270 C CA . GLN A 1 290 ? -31.232 -24.156 39.557 1.00 84.19 290 GLN A CA 1
ATOM 2271 C C . GLN A 1 290 ? -32.018 -25.410 39.967 1.00 84.19 290 GLN A C 1
ATOM 2273 O O . GLN A 1 290 ? -32.396 -26.207 39.113 1.00 84.19 290 GLN A O 1
ATOM 2278 N N . GLU A 1 291 ? -32.333 -25.576 41.253 1.00 82.12 291 GLU A N 1
ATOM 2279 C CA . GLU A 1 291 ? -33.206 -26.670 41.701 1.00 82.12 291 GLU A CA 1
ATOM 2280 C C . GLU A 1 291 ? -34.654 -26.473 41.230 1.00 82.12 291 GLU A C 1
ATOM 2282 O O . GLU A 1 291 ? -35.287 -27.414 40.750 1.00 82.12 291 GLU A O 1
ATOM 2287 N N . LEU A 1 292 ? -35.171 -25.239 41.283 1.00 81.50 292 LEU A N 1
ATOM 2288 C CA . LEU A 1 292 ? -36.493 -24.909 40.739 1.00 81.50 292 LEU A CA 1
ATOM 2289 C C . LEU A 1 292 ? -36.577 -25.169 39.233 1.00 81.50 292 LEU A C 1
ATOM 2291 O O . LEU A 1 292 ? -37.607 -25.664 38.777 1.00 81.50 292 LEU A O 1
ATOM 2295 N N . ALA A 1 293 ? -35.507 -24.912 38.478 1.00 79.19 293 ALA A N 1
ATOM 2296 C CA . ALA A 1 293 ? -35.459 -25.104 37.032 1.00 79.19 293 ALA A CA 1
ATOM 2297 C C . ALA A 1 293 ? -35.726 -26.554 36.603 1.00 79.19 293 ALA A C 1
ATOM 2299 O O . ALA A 1 293 ? -36.319 -26.766 35.549 1.00 79.19 293 ALA A O 1
ATOM 2300 N N . LYS A 1 294 ? -35.395 -27.546 37.445 1.00 80.44 294 LYS A N 1
ATOM 2301 C CA . LYS A 1 294 ? -35.714 -28.964 37.190 1.00 80.44 294 LYS A CA 1
ATOM 2302 C C . LYS A 1 294 ? -37.220 -29.251 37.186 1.00 80.44 294 LYS A C 1
ATOM 2304 O O . LYS A 1 294 ? -37.647 -30.250 36.619 1.00 80.44 294 LYS A O 1
ATOM 2309 N N . SER A 1 295 ? -38.018 -28.404 37.839 1.00 79.81 295 SER A N 1
ATOM 2310 C CA . SER A 1 295 ? -39.476 -28.555 37.951 1.00 79.81 295 SER A CA 1
ATOM 2311 C C . SER A 1 295 ? -40.252 -27.528 37.121 1.00 79.81 295 SER A C 1
ATOM 2313 O O . SER A 1 295 ? -41.230 -27.883 36.469 1.00 79.81 295 SER A O 1
ATOM 2315 N N . ASN A 1 296 ? -39.825 -26.262 37.122 1.00 84.69 296 ASN A N 1
ATOM 2316 C CA . ASN A 1 296 ? -40.445 -25.171 36.378 1.00 84.69 296 ASN A CA 1
ATOM 2317 C C . ASN A 1 296 ? -39.392 -24.135 35.949 1.00 84.69 296 ASN A C 1
ATOM 2319 O O . ASN A 1 296 ? -38.964 -23.282 36.732 1.00 84.69 296 ASN A O 1
ATOM 2323 N N . VAL A 1 297 ? -39.017 -24.197 34.670 1.00 84.50 297 VAL A N 1
ATOM 2324 C CA . VAL A 1 297 ? -37.995 -23.344 34.045 1.00 84.50 297 VAL A CA 1
ATOM 2325 C C . VAL A 1 297 ? -38.394 -21.864 34.070 1.00 84.50 297 VAL A C 1
ATOM 2327 O O . VAL A 1 297 ? -37.579 -21.012 34.424 1.00 84.50 297 VAL A O 1
ATOM 2330 N N . GLN A 1 298 ? -39.657 -21.541 33.776 1.00 85.06 298 GLN A N 1
ATOM 2331 C CA . GLN A 1 298 ? -40.118 -20.151 33.704 1.00 85.06 298 GLN A CA 1
ATOM 2332 C C . GLN A 1 298 ? -40.075 -19.468 35.077 1.00 85.06 298 GLN A C 1
ATOM 2334 O O . GLN A 1 298 ? -39.573 -18.352 35.207 1.00 85.06 298 GLN A O 1
ATOM 2339 N N . ALA A 1 299 ? -40.519 -20.170 36.125 1.00 84.31 299 ALA A N 1
ATOM 2340 C CA . ALA A 1 299 ? -40.483 -19.650 37.491 1.00 84.31 299 ALA A CA 1
ATOM 2341 C C . ALA A 1 299 ? -39.045 -19.392 37.983 1.00 84.31 299 ALA A C 1
ATOM 2343 O O . ALA A 1 299 ? -38.797 -18.426 38.711 1.00 84.31 299 ALA A O 1
ATOM 2344 N N . ALA A 1 300 ? -38.084 -20.226 37.566 1.00 85.44 300 ALA A N 1
ATOM 2345 C CA . ALA A 1 300 ? -36.668 -20.021 37.861 1.00 85.44 300 ALA A CA 1
ATOM 2346 C C . ALA A 1 300 ? -36.107 -18.770 37.156 1.00 85.44 300 ALA A C 1
ATOM 2348 O O . ALA A 1 300 ? -35.423 -17.961 37.792 1.00 85.44 300 ALA A O 1
ATOM 2349 N N . ILE A 1 301 ? -36.441 -18.568 35.876 1.00 86.81 301 ILE A N 1
ATOM 2350 C CA . ILE A 1 301 ? -36.023 -17.392 35.093 1.00 86.81 301 ILE A CA 1
ATOM 2351 C C . ILE A 1 301 ? -36.616 -16.101 35.664 1.00 86.81 301 ILE A C 1
ATOM 2353 O O . ILE A 1 301 ? -35.905 -15.098 35.757 1.00 86.81 301 ILE A O 1
ATOM 2357 N N . ASP A 1 302 ? -37.877 -16.107 36.097 1.00 87.56 302 ASP A N 1
ATOM 2358 C CA . ASP A 1 302 ? -38.527 -14.928 36.682 1.00 87.56 302 ASP A CA 1
ATOM 2359 C C . ASP A 1 302 ? -37.848 -14.513 37.998 1.00 87.56 302 ASP A C 1
ATOM 2361 O O . ASP A 1 302 ? -37.569 -13.329 38.220 1.00 87.56 302 ASP A O 1
ATOM 2365 N N . LYS A 1 303 ? -37.490 -15.490 38.844 1.00 86.62 303 LYS A N 1
ATOM 2366 C CA . LYS A 1 303 ? -36.761 -15.251 40.100 1.00 86.62 303 LYS A CA 1
ATOM 2367 C C . LYS A 1 303 ? -35.364 -14.670 39.847 1.00 86.62 303 LYS A C 1
ATOM 2369 O O . LYS A 1 303 ? -34.979 -13.697 40.497 1.00 86.62 303 LYS A O 1
ATOM 2374 N N . LEU A 1 304 ? -34.629 -15.208 38.871 1.00 87.25 304 LEU A N 1
ATOM 2375 C CA . LEU A 1 304 ? -33.315 -14.688 38.470 1.00 87.25 304 LEU A CA 1
ATOM 2376 C C . LEU A 1 304 ? -33.417 -13.315 37.788 1.00 87.25 304 LEU A C 1
ATOM 2378 O O . LEU A 1 304 ? -32.573 -12.453 38.011 1.00 87.25 304 LEU A O 1
ATOM 2382 N N . SER A 1 305 ? -34.474 -13.058 37.018 1.00 87.44 305 SER A N 1
ATOM 2383 C CA . SER A 1 305 ? -34.706 -11.770 36.351 1.00 87.44 305 SER A CA 1
ATOM 2384 C C . SER A 1 305 ? -34.959 -10.624 37.331 1.00 87.44 305 SER A C 1
ATOM 2386 O O . SER A 1 305 ? -34.594 -9.479 37.047 1.00 87.44 305 SER A O 1
ATOM 2388 N N . LEU A 1 306 ? -35.563 -10.911 38.489 1.00 89.06 306 LEU A N 1
ATOM 2389 C CA . LEU A 1 306 ? -35.723 -9.939 39.574 1.00 89.06 306 LEU A CA 1
ATOM 2390 C C . LEU A 1 306 ? -34.374 -9.574 40.199 1.00 89.06 306 LEU A C 1
ATOM 2392 O O . LEU A 1 306 ? -34.087 -8.385 40.361 1.00 89.06 306 LEU A O 1
ATOM 2396 N N . LEU A 1 307 ? -33.537 -10.576 40.487 1.00 87.31 307 LEU A N 1
ATOM 2397 C CA . LEU A 1 307 ? -32.185 -10.366 41.008 1.00 87.31 307 LEU A CA 1
ATOM 2398 C C . LEU A 1 307 ? -31.311 -9.604 40.000 1.00 87.31 307 LEU A C 1
ATOM 2400 O O . LEU A 1 307 ? -30.637 -8.648 40.371 1.00 87.31 307 LEU A O 1
ATOM 2404 N N . GLU A 1 308 ? -31.387 -9.957 38.714 1.00 89.62 308 GLU A N 1
ATOM 2405 C CA . GLU A 1 308 ? -30.688 -9.264 37.625 1.00 89.62 308 GLU A CA 1
ATOM 2406 C C . GLU A 1 308 ? -31.072 -7.785 37.563 1.00 89.62 308 GLU A C 1
ATOM 2408 O O . GLU A 1 308 ? -30.204 -6.925 37.443 1.00 89.62 308 GLU A O 1
ATOM 2413 N N . LYS A 1 309 ? -32.364 -7.462 37.699 1.00 89.38 309 LYS A N 1
ATOM 2414 C CA . LYS A 1 309 ? -32.834 -6.072 37.709 1.00 89.38 309 LYS A CA 1
ATOM 2415 C C . LYS A 1 309 ? -32.262 -5.285 38.891 1.00 89.38 309 LYS A C 1
ATOM 2417 O O . LYS A 1 309 ? -31.859 -4.141 38.695 1.00 89.38 309 LYS A O 1
ATOM 2422 N N . GLN A 1 310 ? -32.238 -5.876 40.087 1.00 87.31 310 GLN A N 1
ATOM 2423 C CA . GLN A 1 310 ? -31.709 -5.236 41.298 1.00 87.31 310 GLN A CA 1
ATOM 2424 C C . GLN A 1 310 ? -30.192 -5.025 41.212 1.00 87.31 310 GLN A C 1
ATOM 2426 O O . GLN A 1 310 ? -29.715 -3.916 41.449 1.00 87.31 310 GLN A O 1
ATOM 2431 N N . ALA A 1 311 ? -29.451 -6.054 40.797 1.00 85.12 311 ALA A N 1
ATOM 2432 C CA . ALA A 1 311 ? -28.001 -5.996 40.635 1.00 85.12 311 ALA A CA 1
ATOM 2433 C C . ALA A 1 311 ? -27.581 -5.014 39.529 1.00 85.12 311 ALA A C 1
ATOM 2435 O O . ALA A 1 311 ? -26.657 -4.225 39.726 1.00 85.12 311 ALA A O 1
ATOM 2436 N N . ARG A 1 312 ? -28.315 -4.975 38.405 1.00 86.12 312 ARG A N 1
ATOM 2437 C CA . ARG A 1 312 ? -28.081 -4.005 37.326 1.00 86.12 312 ARG A CA 1
ATOM 2438 C C . ARG A 1 312 ? -28.309 -2.569 37.789 1.00 86.12 312 ARG A C 1
ATOM 2440 O O . ARG A 1 312 ? -27.506 -1.701 37.468 1.00 86.12 312 ARG A O 1
ATOM 2447 N N . GLN A 1 313 ? -29.387 -2.310 38.534 1.00 86.19 313 GLN A N 1
ATOM 2448 C CA . GLN A 1 313 ? -29.674 -0.971 39.064 1.00 86.19 313 GLN A CA 1
ATOM 2449 C C . GLN A 1 313 ? -28.592 -0.483 40.034 1.00 86.19 313 GLN A C 1
ATOM 2451 O O . GLN A 1 313 ? -28.290 0.702 40.034 1.00 86.19 313 GLN A O 1
ATOM 2456 N N . ALA A 1 314 ? -27.978 -1.389 40.796 1.00 84.75 314 ALA A N 1
ATOM 2457 C CA . ALA A 1 314 ? -26.875 -1.070 41.702 1.00 84.75 314 ALA A CA 1
ATOM 2458 C C . ALA A 1 314 ? -25.485 -1.084 41.039 1.00 84.75 314 ALA A C 1
ATOM 2460 O O . ALA A 1 314 ? -24.482 -0.935 41.737 1.00 84.75 314 ALA A O 1
ATOM 2461 N N . SER A 1 315 ? -25.406 -1.269 39.715 1.00 81.44 315 SER A N 1
ATOM 2462 C CA . SER A 1 315 ? -24.150 -1.419 38.963 1.00 81.44 315 SER A CA 1
ATOM 2463 C C . SER A 1 315 ? -23.240 -2.557 39.469 1.00 81.44 315 SER A C 1
ATOM 2465 O O . SER A 1 315 ? -22.024 -2.511 39.290 1.00 81.44 315 SER A O 1
ATOM 2467 N N . ASP A 1 316 ? -23.811 -3.609 40.068 1.00 84.69 316 ASP A N 1
ATOM 2468 C CA . ASP A 1 316 ? -23.075 -4.793 40.529 1.00 84.69 316 ASP A CA 1
ATOM 2469 C C . ASP A 1 316 ? -22.797 -5.750 39.363 1.00 84.69 316 ASP A C 1
ATOM 2471 O O . ASP A 1 316 ? -23.622 -6.589 38.979 1.00 84.69 316 ASP A O 1
ATOM 2475 N N . LEU A 1 317 ? -21.601 -5.623 38.788 1.00 82.31 317 LEU A N 1
ATOM 2476 C CA . LEU A 1 317 ? -21.151 -6.438 37.667 1.00 82.31 317 LEU A CA 1
ATOM 2477 C C . LEU A 1 317 ? -21.056 -7.930 38.000 1.00 82.31 317 LEU A C 1
ATOM 2479 O O . LEU A 1 317 ? -21.412 -8.757 37.153 1.00 82.31 317 LEU A O 1
ATOM 2483 N N . ALA A 1 318 ? -20.550 -8.285 39.182 1.00 83.56 318 ALA A N 1
ATOM 2484 C CA . ALA A 1 318 ? -20.268 -9.673 39.536 1.00 83.56 318 ALA A CA 1
ATOM 2485 C C . ALA A 1 318 ? -21.572 -10.469 39.635 1.00 83.56 318 ALA A C 1
ATOM 2487 O O . ALA A 1 318 ? -21.720 -11.515 38.991 1.00 83.56 318 ALA A O 1
ATOM 2488 N N . THR A 1 319 ? -22.553 -9.924 40.356 1.00 86.12 319 THR A N 1
ATOM 2489 C CA . THR A 1 319 ? -23.870 -10.549 40.509 1.00 86.12 319 THR A CA 1
ATOM 2490 C C . THR A 1 319 ? -24.655 -10.542 39.202 1.00 86.12 319 THR A C 1
ATOM 2492 O O . THR A 1 319 ? -25.229 -11.569 38.829 1.00 86.12 319 THR A O 1
ATOM 2495 N N . THR A 1 320 ? -24.636 -9.435 38.451 1.00 86.44 320 THR A N 1
ATOM 2496 C CA . THR A 1 320 ? -25.336 -9.334 37.158 1.00 86.44 320 THR A CA 1
ATOM 2497 C C . THR A 1 320 ? -24.790 -10.347 36.148 1.00 86.44 320 THR A C 1
ATOM 2499 O O . THR A 1 320 ? -25.563 -11.068 35.519 1.00 86.44 320 THR A O 1
ATOM 2502 N N . SER A 1 321 ? -23.461 -10.477 36.041 1.00 86.75 321 SER A N 1
ATOM 2503 C CA . SER A 1 321 ? -22.820 -11.433 35.126 1.00 86.75 321 SER A CA 1
ATOM 2504 C C . SER A 1 321 ? -23.154 -12.880 35.487 1.00 86.75 321 SER A C 1
ATOM 2506 O O . SER A 1 321 ? -23.537 -13.649 34.609 1.00 86.75 321 SER A O 1
ATOM 2508 N N . ARG A 1 322 ? -23.060 -13.249 36.775 1.00 88.00 322 ARG A N 1
ATOM 2509 C CA . ARG A 1 322 ? -23.409 -14.601 37.246 1.00 88.00 322 ARG A CA 1
ATOM 2510 C C . ARG A 1 322 ? -24.872 -14.924 36.960 1.00 88.00 322 ARG A C 1
ATOM 2512 O O . ARG A 1 322 ? -25.160 -15.969 36.396 1.00 88.00 322 ARG A O 1
ATOM 2519 N N . THR A 1 323 ? -25.781 -14.009 37.288 1.00 88.25 323 THR A N 1
ATOM 2520 C CA . THR A 1 323 ? -27.228 -14.215 37.120 1.00 88.25 323 THR A CA 1
ATOM 2521 C C . THR A 1 323 ? -27.605 -14.416 35.653 1.00 88.25 323 THR A C 1
ATOM 2523 O O . THR A 1 323 ? -28.341 -15.345 35.330 1.00 88.25 323 THR A O 1
ATOM 2526 N N . ILE A 1 324 ? -27.059 -13.597 34.749 1.00 88.69 324 ILE A N 1
ATOM 2527 C CA . ILE A 1 324 ? -27.303 -13.712 33.306 1.00 88.69 324 ILE A CA 1
ATOM 2528 C C . ILE A 1 324 ? -26.742 -15.024 32.747 1.00 88.69 324 ILE A C 1
ATOM 2530 O O . ILE A 1 324 ? -27.440 -15.717 32.010 1.00 88.69 324 ILE A O 1
ATOM 2534 N N . VAL A 1 325 ? -25.517 -15.401 33.127 1.00 89.62 325 VAL A N 1
ATOM 2535 C CA . VAL A 1 325 ? -24.913 -16.681 32.721 1.00 89.62 325 VAL A CA 1
ATOM 2536 C C . VAL A 1 325 ? -25.759 -17.863 33.204 1.00 89.62 325 VAL A C 1
ATOM 2538 O O . VAL A 1 325 ? -25.980 -18.805 32.442 1.00 89.62 325 VAL A O 1
ATOM 2541 N N . THR A 1 326 ? -26.302 -17.803 34.423 1.00 88.06 326 THR A N 1
ATOM 2542 C CA . THR A 1 326 ? -27.199 -18.841 34.949 1.00 88.06 326 THR A CA 1
ATOM 2543 C C . THR A 1 326 ? -28.511 -18.921 34.167 1.00 88.06 326 THR A C 1
ATOM 2545 O O . THR A 1 326 ? -28.921 -20.026 33.829 1.00 88.06 326 THR A O 1
ATOM 2548 N N . ILE A 1 327 ? -29.153 -17.793 33.827 1.00 88.00 327 ILE A N 1
ATOM 2549 C CA . ILE A 1 327 ? -30.399 -17.783 33.027 1.00 88.00 327 ILE A CA 1
ATOM 2550 C C . ILE A 1 327 ? -30.189 -18.504 31.689 1.00 88.00 327 ILE A C 1
ATOM 2552 O O . ILE A 1 327 ? -30.991 -19.352 31.292 1.00 88.00 327 ILE A O 1
ATOM 2556 N N . VAL A 1 328 ? -29.081 -18.198 31.015 1.00 88.56 328 VAL A N 1
ATOM 2557 C CA . VAL A 1 328 ? -28.710 -18.813 29.736 1.00 88.56 328 VAL A CA 1
ATOM 2558 C C . VAL A 1 328 ? -28.396 -20.305 29.910 1.00 88.56 328 VAL A C 1
ATOM 2560 O O . VAL A 1 328 ? -28.839 -21.122 29.109 1.00 88.56 328 VAL A O 1
ATOM 2563 N N . THR A 1 329 ? -27.697 -20.685 30.982 1.00 88.62 329 THR A N 1
ATOM 2564 C CA . THR A 1 329 ? -27.363 -22.095 31.262 1.00 88.62 329 THR A CA 1
ATOM 2565 C C . THR A 1 329 ? -28.611 -22.931 31.558 1.00 88.62 329 THR A C 1
ATOM 2567 O O . THR A 1 329 ? -28.760 -24.008 30.992 1.00 88.62 329 THR A O 1
ATOM 2570 N N . ILE A 1 330 ? -29.551 -22.410 32.354 1.00 87.12 330 ILE A N 1
ATOM 2571 C CA . ILE A 1 330 ? -30.842 -23.064 32.634 1.00 87.12 330 ILE A CA 1
ATOM 2572 C C . ILE A 1 330 ? -31.646 -23.269 31.344 1.00 87.12 330 ILE A C 1
ATOM 2574 O O . ILE A 1 330 ? -32.233 -24.330 31.147 1.00 87.12 330 ILE A O 1
ATOM 2578 N N . SER A 1 331 ? -31.637 -22.278 30.448 1.00 84.81 331 SER A N 1
ATOM 2579 C CA . SER A 1 331 ? -32.331 -22.366 29.153 1.00 84.81 331 SER A CA 1
ATOM 2580 C C . SER A 1 331 ? -31.711 -23.427 28.230 1.00 84.81 331 SER A C 1
ATOM 2582 O O . SER A 1 331 ? -32.402 -24.021 27.411 1.00 84.81 331 SER A O 1
ATOM 2584 N N . LYS A 1 332 ? -30.406 -23.696 28.371 1.00 83.44 332 LYS A N 1
ATOM 2585 C CA . LYS A 1 332 ? -29.725 -24.792 27.667 1.00 83.44 332 LYS A CA 1
ATOM 2586 C C . LYS A 1 332 ? -30.045 -26.154 28.290 1.00 83.44 332 LYS A C 1
ATOM 2588 O O . LYS A 1 332 ? -30.318 -27.106 27.567 1.00 83.44 332 LYS A O 1
ATOM 2593 N N . GLU A 1 333 ? -30.035 -26.257 29.620 1.00 84.50 333 GLU A N 1
ATOM 2594 C CA . GLU A 1 333 ? -30.344 -27.499 30.350 1.00 84.50 333 GLU A CA 1
ATOM 2595 C C . GLU A 1 333 ? -31.793 -27.970 30.153 1.00 84.50 333 GLU A C 1
ATOM 2597 O O . GLU A 1 333 ? -32.050 -29.172 30.192 1.00 84.50 333 GLU A O 1
ATOM 2602 N N . SER A 1 334 ? -32.731 -27.056 29.882 1.00 81.38 334 SER A N 1
ATOM 2603 C CA . SER A 1 334 ? -34.114 -27.407 29.536 1.00 81.38 334 SER A CA 1
ATOM 2604 C C . SER A 1 334 ? -34.278 -27.980 28.123 1.00 81.38 334 SER A C 1
ATOM 2606 O O . SER A 1 334 ? -35.352 -28.485 27.803 1.00 81.38 334 SER A O 1
ATOM 2608 N N . GLY A 1 335 ? -33.248 -27.899 27.271 1.00 79.94 335 GLY A N 1
ATOM 2609 C CA . GLY A 1 335 ? -33.289 -28.336 25.871 1.00 79.94 335 GLY A CA 1
ATOM 2610 C C . GLY A 1 335 ? -34.086 -27.419 24.933 1.00 79.94 335 GLY A C 1
ATOM 2611 O O . GLY A 1 335 ? -34.192 -27.719 23.745 1.00 79.94 335 GLY A O 1
ATOM 2612 N N . ASP A 1 336 ? -34.626 -26.302 25.435 1.00 84.25 336 ASP A N 1
ATOM 2613 C CA . ASP A 1 336 ? -35.414 -25.346 24.653 1.00 84.25 336 ASP A CA 1
ATOM 2614 C C . ASP A 1 336 ? -34.542 -24.186 24.146 1.00 84.25 336 ASP A C 1
ATOM 2616 O O . ASP A 1 336 ? -34.375 -23.141 24.781 1.00 84.25 336 ASP A O 1
ATOM 2620 N N . TRP A 1 337 ? -33.989 -24.377 22.951 1.00 85.69 337 TRP A N 1
ATOM 2621 C CA . TRP A 1 337 ? -33.148 -23.388 22.278 1.00 85.69 337 TRP A CA 1
ATOM 2622 C C . TRP A 1 337 ? -33.917 -22.141 21.818 1.00 85.69 337 TRP A C 1
ATOM 2624 O O . TRP A 1 337 ? -33.314 -21.081 21.645 1.00 85.69 337 TRP A O 1
ATOM 2634 N N . SER A 1 338 ? -35.241 -22.234 21.650 1.00 88.25 338 SER A N 1
ATOM 2635 C CA . SER A 1 338 ? -36.067 -21.072 21.306 1.00 88.25 338 SER A CA 1
ATOM 2636 C C . SER A 1 338 ? -36.179 -20.118 22.494 1.00 88.25 338 SER A C 1
ATOM 2638 O O . SER A 1 338 ? -35.923 -18.920 22.355 1.00 88.25 338 SER A O 1
ATOM 2640 N N . LEU A 1 339 ? -36.399 -20.675 23.691 1.00 88.12 339 LEU A N 1
ATOM 2641 C CA . LEU A 1 339 ? -36.389 -19.927 24.943 1.00 88.12 339 LEU A CA 1
ATOM 2642 C C . LEU A 1 339 ? -35.032 -19.257 25.179 1.00 88.12 339 LEU A C 1
ATOM 2644 O O . LEU A 1 339 ? -34.981 -18.094 25.580 1.00 88.12 339 LEU A O 1
ATOM 2648 N N . LEU A 1 340 ? -33.929 -19.951 24.885 1.00 88.50 340 LEU A N 1
ATOM 2649 C CA . LEU A 1 340 ? -32.588 -19.371 24.965 1.00 88.50 340 LEU A CA 1
ATOM 2650 C C . LEU A 1 340 ? -32.455 -18.119 24.080 1.00 88.50 340 LEU A C 1
ATOM 2652 O O . LEU A 1 340 ? -31.993 -17.081 24.561 1.00 88.50 340 LEU A O 1
ATOM 2656 N N . ASN A 1 341 ? -32.871 -18.195 22.814 1.00 90.00 341 ASN A N 1
ATOM 2657 C CA . ASN A 1 341 ? -32.788 -17.072 21.877 1.00 90.00 341 ASN A CA 1
ATOM 2658 C C . ASN A 1 341 ? -33.604 -15.866 22.357 1.00 90.00 341 ASN A C 1
ATOM 2660 O O . ASN A 1 341 ? -33.102 -14.735 22.356 1.00 90.00 341 ASN A O 1
ATOM 2664 N N . ASP A 1 342 ? -34.819 -16.112 22.848 1.00 90.81 342 ASP A N 1
ATOM 2665 C CA . ASP A 1 342 ? -35.692 -15.077 23.398 1.00 90.81 342 ASP A CA 1
ATOM 2666 C C . ASP A 1 342 ? -35.076 -14.409 24.633 1.00 90.81 342 ASP A C 1
ATOM 2668 O O . ASP A 1 342 ? -35.050 -13.177 24.724 1.00 90.81 342 ASP A O 1
ATOM 2672 N N . GLN A 1 343 ? -34.512 -15.190 25.563 1.00 90.19 343 GLN A N 1
ATOM 2673 C CA . GLN A 1 343 ? -33.860 -14.643 26.756 1.00 90.19 343 GLN A CA 1
ATOM 2674 C C . GLN A 1 343 ? -32.610 -13.831 26.407 1.00 90.19 343 GLN A C 1
ATOM 2676 O O . GLN A 1 343 ? -32.415 -12.741 26.950 1.00 90.19 343 GLN A O 1
ATOM 2681 N N . VAL A 1 344 ? -31.779 -14.300 25.472 1.00 90.75 344 VAL A N 1
ATOM 2682 C CA . VAL A 1 344 ? -30.574 -13.578 25.032 1.00 90.75 344 VAL A CA 1
ATOM 2683 C C . VAL A 1 344 ? -30.950 -12.252 24.358 1.00 90.75 344 VAL A C 1
ATOM 2685 O O . VAL A 1 344 ? -30.353 -11.212 24.662 1.00 90.75 344 VAL A O 1
ATOM 2688 N N . LEU A 1 345 ? -31.976 -12.240 23.499 1.00 91.12 345 LEU A N 1
ATOM 2689 C CA . LEU A 1 345 ? -32.506 -11.017 22.885 1.00 91.12 345 LEU A CA 1
ATOM 2690 C C . LEU A 1 345 ? -33.066 -10.051 23.930 1.00 91.12 345 LEU A C 1
ATOM 2692 O O . LEU A 1 345 ? -32.780 -8.850 23.879 1.00 91.12 345 LEU A O 1
ATOM 2696 N N . LEU A 1 346 ? -33.841 -10.563 24.883 1.00 90.62 346 LEU A N 1
ATOM 2697 C CA . LEU A 1 346 ? -34.477 -9.764 25.920 1.00 90.62 346 LEU A CA 1
ATOM 2698 C C . LEU A 1 346 ? -33.428 -9.124 26.834 1.00 90.62 346 LEU A C 1
ATOM 2700 O O . LEU A 1 346 ? -33.442 -7.905 27.006 1.00 90.62 346 LEU A O 1
ATOM 2704 N N . LEU A 1 347 ? -32.480 -9.905 27.364 1.00 89.44 347 LEU A N 1
ATOM 2705 C CA . LEU A 1 347 ? -31.405 -9.432 28.247 1.00 89.44 347 LEU A CA 1
ATOM 2706 C C . LEU A 1 347 ? -30.473 -8.431 27.553 1.00 89.44 347 LEU A C 1
ATOM 2708 O O . LEU A 1 347 ? -30.017 -7.480 28.187 1.00 89.44 347 LEU A O 1
ATOM 2712 N N . SER A 1 348 ? -30.241 -8.606 26.250 1.00 88.00 348 SER A N 1
ATOM 2713 C CA . SER A 1 348 ? -29.467 -7.691 25.405 1.00 88.00 348 SER A CA 1
ATOM 2714 C C . SER A 1 348 ? -30.154 -6.339 25.173 1.00 88.00 348 SER A C 1
ATOM 2716 O O . SER A 1 348 ? -29.470 -5.316 25.079 1.00 88.00 348 SER A O 1
ATOM 2718 N N . LYS A 1 349 ? -31.491 -6.323 25.072 1.00 88.56 349 LYS A N 1
ATOM 2719 C CA . LYS A 1 349 ? -32.299 -5.113 24.836 1.00 88.56 349 LYS A CA 1
ATOM 2720 C C . LYS A 1 349 ? -32.650 -4.351 26.120 1.00 88.56 349 LYS A C 1
ATOM 2722 O O . LYS A 1 349 ? -33.153 -3.230 26.030 1.00 88.56 349 LYS A O 1
ATOM 2727 N N . LYS A 1 350 ? -32.404 -4.914 27.313 1.00 87.19 350 LYS A N 1
ATOM 2728 C CA . LYS A 1 350 ? -32.698 -4.229 28.584 1.00 87.19 350 LYS A CA 1
ATOM 2729 C C . LYS A 1 350 ? -31.876 -2.938 28.716 1.00 87.19 350 LYS A C 1
ATOM 2731 O O . LYS A 1 350 ? -30.657 -2.928 28.554 1.00 87.19 350 LYS A O 1
ATOM 2736 N N . HIS A 1 351 ? -32.556 -1.841 29.051 1.00 80.56 351 HIS A N 1
ATOM 2737 C CA . HIS A 1 351 ? -31.917 -0.538 29.230 1.00 80.56 351 HIS A CA 1
ATOM 2738 C C . HIS A 1 351 ? -30.963 -0.541 30.436 1.00 80.56 351 HIS A C 1
ATOM 2740 O O . HIS A 1 351 ? -31.318 -1.025 31.514 1.00 80.56 351 HIS A O 1
ATOM 2746 N N . GLY A 1 352 ? -29.765 0.020 30.249 1.00 79.56 352 GLY A N 1
ATOM 2747 C CA . GLY A 1 352 ? -28.748 0.139 31.298 1.00 79.56 352 GLY A CA 1
ATOM 2748 C C . GLY A 1 352 ? -27.979 -1.150 31.597 1.00 79.56 352 GLY A C 1
ATOM 2749 O O . GLY A 1 352 ? -27.430 -1.275 32.686 1.00 79.56 352 GLY A O 1
ATOM 2750 N N . GLN A 1 353 ? -27.960 -2.127 30.681 1.00 85.56 353 GLN A N 1
ATOM 2751 C CA . GLN A 1 353 ? -27.214 -3.365 30.904 1.00 85.56 353 GLN A CA 1
ATOM 2752 C C . GLN A 1 353 ? -25.694 -3.147 30.904 1.00 85.56 353 GLN A C 1
ATOM 2754 O O . GLN A 1 353 ? -25.155 -2.407 30.076 1.00 85.56 353 GLN A O 1
ATOM 2759 N N . LEU A 1 354 ? -24.994 -3.820 31.823 1.00 86.50 354 LEU A N 1
ATOM 2760 C CA . LEU A 1 354 ? -23.541 -3.717 31.960 1.00 86.50 354 LEU A CA 1
ATOM 2761 C C . LEU A 1 354 ? -22.827 -4.408 30.789 1.00 86.50 354 LEU A C 1
ATOM 2763 O O . LEU A 1 354 ? -23.053 -5.586 30.511 1.00 86.50 354 LEU A O 1
ATOM 2767 N N . LYS A 1 355 ? -21.909 -3.685 30.132 1.00 87.12 355 LYS A N 1
ATOM 2768 C CA . LYS A 1 355 ? -21.202 -4.143 28.919 1.00 87.12 355 LYS A CA 1
ATOM 2769 C C . LYS A 1 355 ? -20.472 -5.474 29.128 1.00 87.12 355 LYS A C 1
ATOM 2771 O O . LYS A 1 355 ? -20.664 -6.412 28.361 1.00 87.12 355 LYS A O 1
ATOM 2776 N N . GLN A 1 356 ? -19.696 -5.590 30.206 1.00 84.12 356 GLN A N 1
ATOM 2777 C CA . GLN A 1 356 ? -18.966 -6.823 30.521 1.00 84.12 356 GLN A CA 1
ATOM 2778 C C . GLN A 1 356 ? -19.899 -8.001 30.854 1.00 84.12 356 GLN A C 1
ATOM 2780 O O . GLN A 1 356 ? -19.584 -9.136 30.504 1.00 84.12 356 GLN A O 1
ATOM 2785 N N . ALA A 1 357 ? -21.071 -7.747 31.450 1.00 86.81 357 ALA A N 1
ATOM 2786 C CA . ALA A 1 357 ? -22.063 -8.794 31.696 1.00 86.81 357 ALA A CA 1
ATOM 2787 C C . ALA A 1 357 ? -22.648 -9.327 30.376 1.00 86.81 357 ALA A C 1
ATOM 2789 O O . ALA A 1 357 ? -22.773 -10.538 30.200 1.00 86.81 357 ALA A O 1
ATOM 2790 N N . THR A 1 358 ? -22.919 -8.445 29.404 1.00 87.75 358 THR A N 1
ATOM 2791 C CA . THR A 1 358 ? -23.315 -8.870 28.050 1.00 87.75 358 THR A CA 1
ATOM 2792 C C . THR A 1 358 ? -22.206 -9.609 27.302 1.00 87.75 358 THR A C 1
ATOM 2794 O O . THR A 1 358 ? -22.515 -10.558 26.590 1.00 87.75 358 THR A O 1
ATOM 2797 N N . THR A 1 359 ? -20.931 -9.244 27.480 1.00 88.31 359 THR A N 1
ATOM 2798 C CA . THR A 1 359 ? -19.804 -9.992 26.895 1.00 88.31 359 THR A CA 1
ATOM 2799 C C . THR A 1 359 ? -19.727 -11.410 27.461 1.00 88.31 359 THR A C 1
ATOM 2801 O O . THR A 1 359 ? -19.709 -12.362 26.685 1.00 88.31 359 THR A O 1
ATOM 2804 N N . LYS A 1 360 ? -19.772 -11.568 28.795 1.00 87.56 360 LYS A N 1
ATOM 2805 C CA . LYS A 1 360 ? -19.756 -12.885 29.463 1.00 87.56 360 LYS A CA 1
ATOM 2806 C C . LYS A 1 360 ? -20.953 -13.751 29.046 1.00 87.56 360 LYS A C 1
ATOM 2808 O O . LYS A 1 360 ? -20.799 -14.950 28.837 1.00 87.56 360 LYS A O 1
ATOM 2813 N N . MET A 1 361 ? -22.127 -13.141 28.864 1.00 90.81 361 MET A N 1
ATOM 2814 C CA . MET A 1 361 ? -23.312 -13.813 28.322 1.00 90.81 361 MET A CA 1
ATOM 2815 C C . MET A 1 361 ? -23.067 -14.357 26.909 1.00 90.81 361 MET A C 1
ATOM 2817 O O . MET A 1 361 ? -23.288 -15.538 26.668 1.00 90.81 361 MET A O 1
ATOM 2821 N N . VAL A 1 362 ? -22.607 -13.506 25.983 1.00 90.06 362 VAL A N 1
ATOM 2822 C CA . VAL A 1 362 ? -22.363 -13.884 24.580 1.00 90.06 362 VAL A CA 1
ATOM 2823 C C . VAL A 1 362 ? -21.305 -14.983 24.485 1.00 90.06 362 VAL A C 1
ATOM 2825 O O . VAL A 1 362 ? -21.533 -15.969 23.793 1.00 90.06 362 VAL A O 1
ATOM 2828 N N . GLN A 1 363 ? -20.202 -14.862 25.229 1.00 89.38 363 GLN A N 1
ATOM 2829 C CA . GLN A 1 363 ? -19.150 -15.883 25.285 1.00 89.38 363 GLN A CA 1
ATOM 2830 C C . GLN A 1 363 ? -19.692 -17.235 25.756 1.00 89.38 363 GLN A C 1
ATOM 2832 O O . GLN A 1 363 ? -19.420 -18.255 25.130 1.00 89.38 363 GLN A O 1
ATOM 2837 N N . LYS A 1 364 ? -20.539 -17.247 26.795 1.00 89.31 364 LYS A N 1
ATOM 2838 C CA . LYS A 1 364 ? -21.147 -18.492 27.275 1.00 89.31 364 LYS A CA 1
ATOM 2839 C C . LYS A 1 364 ? -22.091 -19.124 26.250 1.00 89.31 364 LYS A C 1
ATOM 2841 O O . LYS A 1 364 ? -22.071 -20.337 26.079 1.00 89.31 364 LYS A O 1
ATOM 2846 N N . VAL A 1 365 ? -22.895 -18.324 25.546 1.00 88.75 365 VAL A N 1
ATOM 2847 C CA . VAL A 1 365 ? -23.767 -18.840 24.473 1.00 88.75 365 VAL A CA 1
ATOM 2848 C C . VAL A 1 365 ? -22.933 -19.401 23.318 1.00 88.75 365 VAL A C 1
ATOM 2850 O O . VAL A 1 365 ? -23.314 -20.409 22.733 1.00 88.75 365 VAL A O 1
ATOM 2853 N N . MET A 1 366 ? -21.788 -18.788 22.998 1.00 86.12 366 MET A N 1
ATOM 2854 C CA . MET A 1 366 ? -20.884 -19.299 21.964 1.00 86.12 366 MET A CA 1
ATOM 2855 C C . MET A 1 366 ? -20.310 -20.675 22.311 1.00 86.12 366 MET A C 1
ATOM 2857 O O . MET A 1 366 ? -20.222 -21.513 21.420 1.00 86.12 366 MET A O 1
ATOM 2861 N N . GLU A 1 367 ? -19.983 -20.940 23.580 1.00 88.44 367 GLU A N 1
ATOM 2862 C CA . GLU A 1 367 ? -19.570 -22.281 24.033 1.00 88.44 367 GLU A CA 1
ATOM 2863 C C . GLU A 1 367 ? -20.671 -23.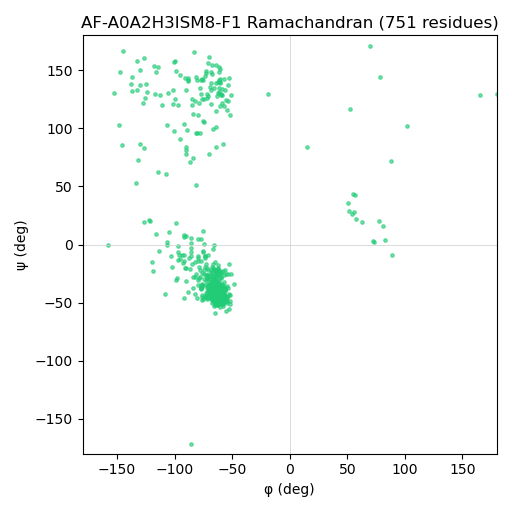328 23.792 1.00 88.44 367 GLU A C 1
ATOM 2865 O O . GLU A 1 367 ? -20.383 -24.471 23.454 1.00 88.44 367 GLU A O 1
ATOM 2870 N N . PHE A 1 368 ? -21.947 -22.941 23.897 1.00 86.75 368 PHE A N 1
ATOM 2871 C CA . PHE A 1 368 ? -23.075 -23.851 23.673 1.00 86.75 368 PHE A CA 1
ATOM 2872 C C . PHE A 1 368 ? -23.312 -24.202 22.198 1.00 86.75 368 PHE A C 1
ATOM 2874 O O . PHE A 1 368 ? -24.085 -25.117 21.922 1.00 86.75 368 PHE A O 1
ATOM 2881 N N . LEU A 1 369 ? -22.651 -23.530 21.246 1.00 82.94 369 LEU A N 1
ATOM 2882 C CA . LEU A 1 369 ? -22.806 -23.799 19.809 1.00 82.94 369 LEU A CA 1
ATOM 2883 C C . LEU A 1 369 ? -22.260 -25.170 19.377 1.00 82.94 369 LEU A C 1
ATOM 2885 O O . LEU A 1 369 ? -22.591 -25.641 18.286 1.00 82.94 369 LEU A O 1
ATOM 2889 N N . GLU A 1 370 ? -21.388 -25.792 20.170 1.00 80.88 370 GLU A N 1
ATOM 2890 C CA . GLU A 1 370 ? -20.899 -27.154 19.911 1.00 80.88 370 GLU A CA 1
ATOM 2891 C C . GLU A 1 370 ? -21.880 -28.223 20.408 1.00 80.88 370 GLU A C 1
ATOM 2893 O O . GLU A 1 370 ? -21.991 -29.278 19.790 1.00 80.88 370 GLU A O 1
ATOM 2898 N N . ASP A 1 371 ? -22.667 -27.908 21.440 1.00 81.31 371 ASP A N 1
ATOM 2899 C CA . ASP A 1 371 ? -23.632 -28.813 22.078 1.00 81.31 371 ASP A CA 1
ATOM 2900 C C . ASP A 1 371 ? -25.012 -28.832 21.388 1.00 81.31 371 ASP A C 1
ATOM 2902 O O . ASP A 1 371 ? -25.945 -29.487 21.862 1.00 81.31 371 ASP A O 1
ATOM 2906 N N . THR A 1 372 ? -25.193 -28.078 20.300 1.00 79.44 372 THR A N 1
ATOM 2907 C CA . THR A 1 372 ? -26.477 -28.006 19.590 1.00 79.44 372 THR A CA 1
ATOM 2908 C C . THR A 1 372 ? -26.795 -29.327 18.879 1.00 79.44 372 THR A C 1
ATOM 2910 O O . THR A 1 372 ? -25.921 -29.843 18.180 1.00 79.44 372 THR A O 1
ATOM 2913 N N . PRO A 1 373 ? -28.039 -29.832 18.962 1.00 76.88 373 PRO A N 1
ATOM 2914 C CA . PRO A 1 373 ? -28.413 -31.120 18.375 1.00 76.88 373 PRO A CA 1
ATOM 2915 C C . PRO A 1 373 ? -28.472 -31.089 16.841 1.00 76.88 373 PRO A C 1
ATOM 2917 O O . PRO A 1 373 ? -28.067 -32.052 16.197 1.00 76.88 373 PRO A O 1
ATOM 2920 N N . ASP A 1 374 ? -28.917 -29.966 16.261 1.00 83.75 374 ASP A N 1
ATOM 2921 C CA . ASP A 1 374 ? -29.183 -29.826 14.827 1.00 83.75 374 ASP A CA 1
ATOM 2922 C C . ASP A 1 374 ? -28.512 -28.582 14.227 1.00 83.75 374 ASP A C 1
ATOM 2924 O O . ASP A 1 374 ? -28.373 -27.539 14.876 1.00 83.75 374 ASP A O 1
ATOM 2928 N N . VAL A 1 375 ? -28.156 -28.663 12.938 1.00 82.94 375 VAL A N 1
ATOM 2929 C CA . VAL A 1 375 ? -27.554 -27.551 12.174 1.00 82.94 375 VAL A CA 1
ATOM 2930 C C . VAL A 1 375 ? -28.508 -26.355 12.063 1.00 82.94 375 VAL A C 1
ATOM 2932 O O . VAL A 1 375 ? -28.061 -25.211 12.085 1.00 82.94 375 VAL A O 1
ATOM 2935 N N . GLU A 1 376 ? -29.817 -26.597 11.981 1.00 84.81 376 GLU A N 1
ATOM 2936 C CA . GLU A 1 376 ? -30.836 -25.541 11.907 1.00 84.81 376 GLU A CA 1
ATOM 2937 C C . GLU A 1 376 ? -30.932 -24.752 13.219 1.00 84.81 376 GLU A C 1
ATOM 2939 O O . GLU A 1 376 ? -30.866 -23.521 13.221 1.00 84.81 376 GLU A O 1
ATOM 2944 N N . THR A 1 377 ? -30.955 -25.457 14.352 1.00 84.62 377 THR A N 1
ATOM 2945 C CA . THR A 1 377 ? -30.891 -24.856 15.689 1.00 84.62 377 THR A CA 1
ATOM 2946 C C . THR A 1 377 ? -29.606 -24.047 15.862 1.00 84.62 377 THR A C 1
ATOM 2948 O O . THR A 1 377 ? -29.639 -22.917 16.351 1.00 84.62 377 THR A O 1
ATOM 2951 N N . LYS A 1 378 ? -28.473 -24.569 15.376 1.00 86.62 378 LYS A N 1
ATOM 2952 C CA . LYS A 1 378 ? -27.188 -23.859 15.386 1.00 86.62 378 LYS A CA 1
ATOM 2953 C C . LYS A 1 378 ? -27.234 -22.554 14.586 1.00 86.62 378 LYS A C 1
ATOM 2955 O O . LYS A 1 378 ? -26.739 -21.535 15.065 1.00 86.62 378 LYS A O 1
ATOM 2960 N N . LEU A 1 379 ? -27.852 -22.554 13.403 1.00 87.75 379 LEU A N 1
ATOM 2961 C CA . LEU A 1 379 ? -28.035 -21.347 12.587 1.00 87.75 379 LEU A CA 1
ATOM 2962 C C . LEU A 1 379 ? -28.926 -20.311 13.285 1.00 87.75 379 LEU A C 1
ATOM 2964 O O . LEU A 1 379 ? -28.568 -19.135 13.314 1.00 87.75 379 LEU A O 1
ATOM 2968 N N . SER A 1 380 ? -30.027 -20.748 13.902 1.00 90.00 380 SER A N 1
ATOM 2969 C CA . SER A 1 380 ? -30.941 -19.874 14.650 1.00 90.00 380 SER A CA 1
ATOM 2970 C C . SER A 1 380 ? -30.245 -19.157 15.816 1.00 90.00 380 SER A C 1
ATOM 2972 O O . SER A 1 380 ? -30.379 -17.939 15.982 1.00 90.00 380 SER A O 1
ATOM 2974 N N . VAL A 1 381 ? -29.435 -19.880 16.598 1.00 87.50 381 VAL A N 1
ATOM 2975 C CA . VAL A 1 381 ? -28.659 -19.289 17.703 1.00 87.50 381 VAL A CA 1
ATOM 2976 C C . VAL A 1 381 ? -27.601 -18.317 17.167 1.00 87.50 381 VAL A C 1
ATOM 2978 O O . VAL A 1 381 ? -27.446 -17.214 17.693 1.00 87.50 381 VAL A O 1
ATOM 2981 N N . ILE A 1 382 ? -26.904 -18.670 16.082 1.00 89.94 382 ILE A N 1
ATOM 2982 C CA . ILE A 1 382 ? -25.909 -17.800 15.430 1.00 89.94 382 ILE A CA 1
ATOM 2983 C C . ILE A 1 382 ? -26.540 -16.489 14.939 1.00 89.94 382 ILE A C 1
ATOM 2985 O O . ILE A 1 382 ? -25.965 -15.417 15.139 1.00 89.94 382 ILE A O 1
ATOM 2989 N N . GLU A 1 383 ? -27.716 -16.541 14.319 1.00 89.50 383 GLU A N 1
ATOM 2990 C CA . GLU A 1 383 ? -28.421 -15.357 13.817 1.00 89.50 383 GLU A CA 1
ATOM 2991 C C . GLU A 1 383 ? -28.905 -14.451 14.960 1.00 89.50 383 GLU A C 1
ATOM 2993 O O . GLU A 1 383 ? -28.736 -13.225 14.918 1.00 89.50 383 GLU A O 1
ATOM 2998 N N . THR A 1 384 ? -29.384 -15.059 16.047 1.00 90.06 384 THR A N 1
ATOM 2999 C CA . THR A 1 384 ? -29.720 -14.361 17.295 1.00 90.06 384 THR A CA 1
ATOM 3000 C C . THR A 1 384 ? -28.490 -13.644 17.864 1.00 90.06 384 THR A C 1
ATOM 3002 O O . THR A 1 384 ? -28.553 -12.456 18.196 1.00 90.06 384 THR A O 1
ATOM 3005 N N . LEU A 1 385 ? -27.332 -14.312 17.913 1.00 90.38 385 LEU A N 1
ATOM 3006 C CA . LEU A 1 385 ? -26.081 -13.713 18.383 1.00 90.38 385 LEU A CA 1
ATOM 3007 C C . LEU A 1 385 ? -25.576 -12.589 17.466 1.00 90.38 385 LEU A C 1
ATOM 3009 O O . LEU A 1 385 ? -25.119 -11.558 17.969 1.00 90.38 385 LEU A O 1
ATOM 3013 N N . ARG A 1 386 ? -25.689 -12.726 16.137 1.00 88.81 386 ARG A N 1
ATOM 3014 C CA . ARG A 1 386 ? -25.351 -11.646 15.187 1.00 88.81 386 ARG A CA 1
ATOM 3015 C C . ARG A 1 386 ? -26.219 -10.411 15.424 1.00 88.81 386 ARG A C 1
ATOM 3017 O O . ARG A 1 386 ? -25.681 -9.311 15.494 1.00 88.81 386 ARG A O 1
ATOM 3024 N N . THR A 1 387 ? -27.517 -10.603 15.650 1.00 89.44 387 THR A N 1
ATOM 3025 C CA . THR A 1 387 ? -28.467 -9.519 15.961 1.00 89.44 387 THR A CA 1
ATOM 3026 C C . THR A 1 387 ? -28.129 -8.832 17.290 1.00 89.44 387 THR A C 1
ATOM 3028 O O . THR A 1 387 ? -28.180 -7.613 17.421 1.00 89.44 387 THR A O 1
ATOM 3031 N N . VAL A 1 388 ? -27.747 -9.607 18.307 1.00 87.69 388 VAL A N 1
ATOM 3032 C CA . VAL A 1 388 ? -27.431 -9.105 19.657 1.00 87.69 388 VAL A CA 1
ATOM 3033 C C . VAL A 1 388 ? -26.111 -8.338 19.715 1.00 87.69 388 VAL A C 1
ATOM 3035 O O . VAL A 1 388 ? -25.962 -7.444 20.557 1.00 87.69 388 VAL A O 1
ATOM 3038 N N . THR A 1 389 ? -25.163 -8.694 18.849 1.00 87.31 389 THR A N 1
ATOM 3039 C CA . THR A 1 389 ? -23.823 -8.096 18.768 1.00 87.31 389 THR A CA 1
ATOM 3040 C C . THR A 1 389 ? -23.733 -6.948 17.759 1.00 87.31 389 THR A C 1
ATOM 3042 O O . THR A 1 389 ? -22.738 -6.221 17.734 1.00 87.31 389 THR A O 1
ATOM 3045 N N . GLU A 1 390 ? -24.772 -6.727 16.953 1.00 83.75 390 GLU A N 1
ATOM 3046 C CA . GLU A 1 390 ? -24.815 -5.653 15.968 1.00 83.75 390 GLU A CA 1
ATOM 3047 C C . GLU A 1 390 ? -24.720 -4.260 16.618 1.00 83.75 390 GLU A C 1
ATOM 3049 O O . GLU A 1 390 ? -25.393 -3.950 17.601 1.00 83.75 390 GLU A O 1
ATOM 3054 N N . GLY A 1 391 ? -23.831 -3.413 16.085 1.00 80.12 391 GLY A N 1
ATOM 3055 C CA . GLY A 1 391 ? -23.623 -2.038 16.557 1.00 80.12 391 GLY A CA 1
ATOM 3056 C C . GLY A 1 391 ? -22.918 -1.896 17.915 1.00 80.12 391 GLY A C 1
ATOM 3057 O O . GLY A 1 391 ? -22.749 -0.773 18.394 1.00 80.12 391 GLY A O 1
ATOM 3058 N N . LYS A 1 392 ? -22.479 -2.993 18.551 1.00 84.06 392 LYS A N 1
ATOM 3059 C CA . LYS A 1 392 ? -21.846 -2.975 19.881 1.00 84.06 392 LYS A CA 1
ATOM 3060 C C . LYS A 1 392 ? -20.334 -3.215 19.803 1.00 84.06 392 LYS A C 1
ATOM 3062 O O . LYS A 1 392 ? -19.881 -4.349 19.711 1.00 84.06 392 LYS A O 1
ATOM 3067 N N . ILE A 1 393 ? -19.552 -2.142 19.943 1.00 79.75 393 ILE A N 1
ATOM 3068 C CA . ILE A 1 393 ? -18.075 -2.153 19.827 1.00 79.75 393 ILE A CA 1
ATOM 3069 C C . ILE A 1 393 ? -17.408 -3.154 20.795 1.00 79.75 393 ILE A C 1
ATOM 3071 O O . ILE A 1 393 ? -16.454 -3.834 20.446 1.00 79.75 393 ILE A O 1
ATOM 3075 N N . PHE A 1 394 ? -17.927 -3.300 22.017 1.00 82.44 394 PHE A N 1
ATOM 3076 C CA . PHE A 1 394 ? -17.309 -4.139 23.056 1.00 82.44 394 PHE A CA 1
ATOM 3077 C C . PHE A 1 394 ? -17.502 -5.662 22.860 1.00 82.44 394 PHE A C 1
ATOM 3079 O O . PHE A 1 394 ? -16.939 -6.444 23.622 1.00 82.44 394 PHE A O 1
ATOM 3086 N N . VAL A 1 395 ? -18.304 -6.086 21.876 1.00 86.00 395 VAL A N 1
ATOM 3087 C CA . VAL A 1 395 ? -18.493 -7.496 21.467 1.00 86.00 395 VAL A CA 1
ATOM 3088 C C . VAL A 1 395 ? -18.154 -7.701 19.983 1.00 86.00 395 VAL A C 1
ATOM 3090 O O . VAL A 1 395 ? -18.589 -8.675 19.371 1.00 86.00 395 VAL A O 1
ATOM 3093 N N . GLU A 1 396 ? -17.360 -6.800 19.389 1.00 86.38 396 GLU A N 1
ATOM 3094 C CA . GLU A 1 396 ? -16.986 -6.869 17.967 1.00 86.38 396 GLU A CA 1
ATOM 3095 C C . GLU A 1 396 ? -16.190 -8.140 17.623 1.00 86.38 396 GLU A C 1
ATOM 3097 O O . GLU A 1 396 ? -16.441 -8.767 16.595 1.00 86.38 396 GLU A O 1
ATOM 3102 N N . VAL A 1 397 ? -15.282 -8.565 18.511 1.00 87.50 397 VAL A N 1
ATOM 3103 C CA . VAL A 1 397 ? -14.437 -9.755 18.310 1.00 87.50 397 VAL A CA 1
ATOM 3104 C C . VAL A 1 397 ? -15.286 -11.019 18.278 1.00 87.50 397 VAL A C 1
ATOM 3106 O O . VAL A 1 397 ? -15.136 -11.854 17.386 1.00 87.50 397 VAL A O 1
ATOM 3109 N N . GLU A 1 398 ? -16.227 -11.135 19.214 1.00 88.38 398 GLU A N 1
ATOM 3110 C CA . GLU A 1 398 ? -17.126 -12.286 19.275 1.00 88.38 398 GLU A CA 1
ATOM 3111 C C . GLU A 1 398 ? -18.051 -12.321 18.057 1.00 88.38 398 GLU A C 1
ATOM 3113 O O . GLU A 1 398 ? -18.219 -13.374 17.441 1.00 88.38 398 GLU A O 1
ATOM 3118 N N . ARG A 1 399 ? -18.558 -11.161 17.610 1.00 89.88 399 ARG A N 1
ATOM 3119 C CA . ARG A 1 399 ? -19.313 -11.055 16.352 1.00 89.88 399 ARG A CA 1
ATOM 3120 C C . ARG A 1 399 ? -18.507 -11.575 15.164 1.00 89.88 399 ARG A C 1
ATOM 3122 O O . ARG A 1 399 ? -19.057 -12.300 14.334 1.00 89.88 399 ARG A O 1
ATOM 3129 N N . ALA A 1 400 ? -17.223 -11.229 15.076 1.00 90.50 400 ALA A N 1
ATOM 3130 C CA . ALA A 1 400 ? -16.353 -11.700 14.005 1.00 90.50 400 ALA A CA 1
ATOM 3131 C C . ALA A 1 400 ? -16.193 -13.223 14.015 1.00 90.50 400 ALA A C 1
ATOM 3133 O O . ALA A 1 400 ? -16.378 -13.866 12.982 1.00 90.50 400 ALA A O 1
ATOM 3134 N N . ARG A 1 401 ? -15.946 -13.815 15.187 1.00 90.75 401 ARG A N 1
ATOM 3135 C CA . ARG A 1 401 ? -15.835 -15.273 15.358 1.00 90.75 401 ARG A CA 1
ATOM 3136 C C . ARG A 1 401 ? -17.131 -16.001 14.996 1.00 90.75 401 ARG A C 1
ATOM 3138 O O . ARG A 1 401 ? -17.093 -16.973 14.248 1.00 90.75 401 ARG A O 1
ATOM 3145 N N . ILE A 1 402 ? -18.283 -15.501 15.444 1.00 91.12 402 ILE A N 1
ATOM 3146 C CA . ILE A 1 402 ? -19.601 -16.061 15.094 1.00 91.12 402 ILE A CA 1
ATOM 3147 C C . ILE A 1 402 ? -19.845 -15.984 13.579 1.00 91.12 402 ILE A C 1
ATOM 3149 O O . ILE A 1 402 ? -20.341 -16.932 12.971 1.00 91.12 402 ILE A O 1
ATOM 3153 N N . THR A 1 403 ? -19.464 -14.869 12.954 1.00 91.06 403 THR A N 1
ATOM 3154 C CA . THR A 1 403 ? -19.605 -14.668 11.505 1.00 91.06 403 THR A CA 1
ATOM 3155 C C . THR A 1 403 ? -18.713 -15.634 10.712 1.00 91.06 403 THR A C 1
ATOM 3157 O O . THR A 1 403 ? -19.160 -16.185 9.706 1.00 91.06 403 THR A O 1
ATOM 3160 N N . ARG A 1 404 ? -17.498 -15.929 11.199 1.00 91.62 404 ARG A N 1
ATOM 3161 C CA . ARG A 1 404 ? -16.611 -16.971 10.643 1.00 91.62 404 ARG A CA 1
ATOM 3162 C C . ARG A 1 404 ? -17.251 -18.355 10.703 1.00 91.62 404 ARG A C 1
ATOM 3164 O O . ARG A 1 404 ? -17.311 -19.040 9.687 1.00 91.62 404 ARG A O 1
ATOM 3171 N N . TYR A 1 405 ? -17.805 -18.739 11.855 1.00 90.00 405 TYR A N 1
ATOM 3172 C CA . TYR A 1 405 ? -18.527 -20.010 11.990 1.00 90.00 405 TYR A CA 1
ATOM 3173 C C . TYR A 1 405 ? -19.701 -20.121 11.015 1.00 90.00 405 TYR A C 1
ATOM 3175 O O . TYR A 1 405 ? -19.865 -21.156 10.370 1.00 90.00 405 TYR A O 1
ATOM 3183 N N . LEU A 1 406 ? -20.487 -19.052 10.862 1.00 89.88 406 LEU A N 1
ATOM 3184 C CA . LEU A 1 406 ? -21.585 -19.017 9.899 1.00 89.88 406 LEU A CA 1
ATOM 3185 C C . LEU A 1 406 ? -21.091 -19.230 8.461 1.00 89.88 406 LEU A C 1
ATOM 3187 O O . LEU A 1 406 ? -21.682 -20.019 7.727 1.00 89.88 406 LEU A O 1
ATOM 3191 N N . SER A 1 407 ? -19.999 -18.563 8.076 1.00 91.81 407 SER A N 1
ATOM 3192 C CA . SER A 1 407 ? -19.383 -18.723 6.755 1.00 91.81 407 SER A CA 1
ATOM 3193 C C . SER A 1 407 ? -18.924 -20.168 6.515 1.00 91.81 407 SER A C 1
ATOM 3195 O O . SER A 1 407 ? -19.243 -20.743 5.476 1.00 91.81 407 SER A O 1
ATOM 3197 N N . HIS A 1 408 ? -18.289 -20.819 7.497 1.00 91.00 408 HIS A N 1
ATOM 3198 C CA . HIS A 1 408 ? -17.895 -22.230 7.382 1.00 91.00 408 HIS A CA 1
ATOM 3199 C C . HIS A 1 408 ? -19.086 -23.183 7.221 1.00 91.00 408 HIS A C 1
ATOM 3201 O O . HIS A 1 408 ? -19.011 -24.110 6.415 1.00 91.00 408 HIS A O 1
ATOM 3207 N N . ILE A 1 409 ? -20.188 -22.955 7.945 1.00 89.56 409 ILE A N 1
ATOM 3208 C CA . ILE A 1 409 ? -21.415 -23.756 7.801 1.00 89.56 409 ILE A CA 1
ATOM 3209 C C . ILE A 1 409 ? -22.023 -23.555 6.407 1.00 89.56 409 ILE A C 1
ATOM 3211 O O . ILE A 1 409 ? -22.432 -24.518 5.765 1.00 89.56 409 ILE A O 1
ATOM 3215 N N . LYS A 1 410 ? -22.059 -22.319 5.899 1.00 89.12 410 LYS A N 1
ATOM 3216 C CA . LYS A 1 410 ? -22.554 -22.039 4.542 1.00 89.12 410 LYS A CA 1
ATOM 3217 C C . LYS A 1 410 ? -21.676 -22.680 3.468 1.00 89.12 410 LYS A C 1
ATOM 3219 O O . LYS A 1 410 ? -22.203 -23.291 2.540 1.00 89.12 410 LYS A O 1
ATOM 3224 N N . LYS A 1 411 ? -20.353 -22.658 3.654 1.00 90.44 411 LYS A N 1
ATOM 3225 C CA . LYS A 1 411 ? -19.403 -23.365 2.787 1.00 90.44 411 LYS A CA 1
ATOM 3226 C C . LYS A 1 411 ? -19.639 -24.877 2.793 1.00 90.44 411 LYS A C 1
ATOM 3228 O O . LYS A 1 411 ? -19.663 -25.477 1.723 1.00 90.44 411 LYS A O 1
ATOM 3233 N N . SER A 1 412 ? -19.847 -25.503 3.956 1.00 90.19 412 SER A N 1
ATOM 3234 C CA . SER A 1 412 ? -20.102 -26.953 4.028 1.00 90.19 412 SER A CA 1
ATOM 3235 C C . SER A 1 412 ? -21.457 -27.359 3.437 1.00 90.19 412 SER A C 1
ATOM 3237 O O . SER A 1 412 ? -21.595 -28.478 2.951 1.00 90.19 412 SER A O 1
ATOM 3239 N N . GLN A 1 413 ? -22.427 -26.441 3.405 1.00 89.00 413 GLN A N 1
ATOM 3240 C CA . GLN A 1 413 ? -23.702 -26.596 2.692 1.00 89.00 413 GLN A CA 1
ATOM 3241 C C . GLN A 1 413 ? -23.576 -26.432 1.164 1.00 89.00 413 GLN A C 1
ATOM 3243 O O . GLN A 1 413 ? -24.558 -26.635 0.453 1.00 89.00 413 GLN A O 1
ATOM 3248 N N . GLY A 1 414 ? -22.395 -26.070 0.650 1.00 89.56 414 GLY A N 1
ATOM 3249 C CA . GLY A 1 414 ? -22.153 -25.809 -0.772 1.00 89.56 414 GLY A CA 1
ATOM 3250 C C . GLY A 1 414 ? -22.540 -24.401 -1.239 1.00 89.56 414 GLY A C 1
ATOM 3251 O O . GLY A 1 414 ? -22.412 -24.101 -2.424 1.00 89.56 414 GLY A O 1
ATOM 3252 N N . ASP A 1 415 ? -22.979 -23.519 -0.337 1.00 92.19 415 ASP A N 1
ATOM 3253 C CA . ASP A 1 415 ? -23.315 -22.129 -0.657 1.00 92.19 415 ASP A CA 1
ATOM 3254 C C . ASP A 1 415 ? -22.088 -21.223 -0.491 1.00 92.19 415 ASP A C 1
ATOM 3256 O O . ASP A 1 415 ? -21.911 -20.516 0.507 1.00 92.19 415 ASP A O 1
ATOM 3260 N N . LEU A 1 416 ? -21.206 -21.280 -1.491 1.00 92.12 416 LEU A N 1
ATOM 3261 C CA . LEU A 1 416 ? -19.966 -20.509 -1.519 1.00 92.12 416 LEU A CA 1
ATOM 3262 C C . LEU A 1 416 ? -20.222 -18.996 -1.602 1.00 92.12 416 LEU A C 1
ATOM 3264 O O . LEU A 1 416 ? -19.536 -18.223 -0.943 1.00 92.12 416 LEU A O 1
ATOM 3268 N N . ASN A 1 417 ? -21.219 -18.564 -2.379 1.00 92.25 417 ASN A N 1
ATOM 3269 C CA . ASN A 1 417 ? -21.484 -17.141 -2.601 1.00 92.25 417 ASN A CA 1
ATOM 3270 C C . ASN A 1 417 ? -21.872 -16.441 -1.298 1.00 92.25 417 ASN A C 1
ATOM 3272 O O . ASN A 1 417 ? -21.231 -15.460 -0.922 1.00 92.25 417 ASN A O 1
ATOM 3276 N N . SER A 1 418 ? -22.848 -16.995 -0.572 1.00 90.06 418 SER A N 1
ATOM 3277 C CA . SER A 1 418 ? -23.257 -16.439 0.718 1.00 90.06 418 SER A CA 1
ATOM 3278 C C . SER A 1 418 ? -22.132 -16.517 1.747 1.00 90.06 418 SER A C 1
ATOM 3280 O O . SER A 1 418 ? -21.960 -15.591 2.537 1.00 90.06 418 SER A O 1
ATOM 3282 N N . ALA A 1 419 ? -21.344 -17.601 1.749 1.00 91.75 419 ALA A N 1
ATOM 3283 C CA . ALA A 1 419 ? -20.210 -17.748 2.659 1.00 91.75 419 ALA A CA 1
ATOM 3284 C C . ALA A 1 419 ? -19.155 -16.647 2.454 1.00 91.75 419 ALA A C 1
ATOM 3286 O O . ALA A 1 419 ? -18.681 -16.072 3.441 1.00 91.75 419 ALA A O 1
ATOM 3287 N N . THR A 1 420 ? -18.821 -16.339 1.197 1.00 91.50 420 THR A N 1
ATOM 3288 C CA . THR A 1 420 ? -17.876 -15.275 0.832 1.00 91.50 420 THR A CA 1
ATOM 3289 C C . THR A 1 420 ? -18.434 -13.903 1.184 1.00 91.50 420 THR A C 1
ATOM 3291 O O . THR A 1 420 ? -17.750 -13.125 1.844 1.00 91.50 420 THR A O 1
ATOM 3294 N N . ASP A 1 421 ? -19.682 -13.610 0.817 1.00 91.62 421 ASP A N 1
ATOM 3295 C CA . ASP A 1 421 ? -20.273 -12.285 1.023 1.00 91.62 421 ASP A CA 1
ATOM 3296 C C . ASP A 1 421 ? -20.380 -11.948 2.523 1.00 91.62 421 ASP A C 1
ATOM 3298 O O . ASP A 1 421 ? -19.964 -10.870 2.948 1.00 91.62 421 ASP A O 1
ATOM 3302 N N . ILE A 1 422 ? -20.817 -12.911 3.347 1.00 91.31 422 ILE A N 1
ATOM 3303 C CA . ILE A 1 422 ? -20.912 -12.765 4.810 1.00 91.31 422 ILE A CA 1
ATOM 3304 C C . ILE A 1 422 ? -19.542 -12.496 5.444 1.00 91.31 422 ILE A C 1
ATOM 3306 O O . ILE A 1 422 ? -19.433 -11.662 6.346 1.00 91.31 422 ILE A O 1
ATOM 3310 N N . LEU A 1 423 ? -18.496 -13.217 5.021 1.00 91.50 423 LEU A N 1
ATOM 3311 C CA . LEU A 1 423 ? -17.174 -13.070 5.629 1.00 91.50 423 LEU A CA 1
ATOM 3312 C C . LEU A 1 423 ? -16.467 -11.801 5.145 1.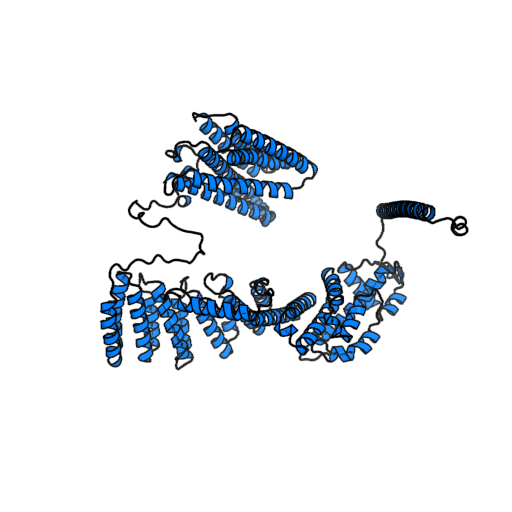00 91.50 423 LEU A C 1
ATOM 3314 O O . LEU A 1 423 ? -15.788 -11.152 5.937 1.00 91.50 423 LEU A O 1
ATOM 3318 N N . CYS A 1 424 ? -16.619 -11.430 3.873 1.00 90.62 424 CYS A N 1
ATOM 3319 C CA . CYS A 1 424 ? -15.959 -10.269 3.277 1.00 90.62 424 CYS A CA 1
ATOM 3320 C C . CYS A 1 424 ? -16.604 -8.923 3.633 1.00 90.62 424 CYS A C 1
ATOM 3322 O O . CYS A 1 424 ? -15.919 -7.902 3.569 1.00 90.62 424 CYS A O 1
ATOM 3324 N N . GLU A 1 425 ? -17.880 -8.900 4.033 1.00 89.50 425 GLU A N 1
ATOM 3325 C CA . GLU A 1 425 ? -18.528 -7.704 4.595 1.00 89.50 425 GLU A CA 1
ATOM 3326 C C . GLU A 1 425 ? -17.815 -7.224 5.874 1.00 89.50 425 GLU A C 1
ATOM 3328 O O . GLU A 1 425 ? -17.795 -6.036 6.207 1.00 89.50 425 GLU A O 1
ATOM 3333 N N . LEU A 1 426 ? -17.178 -8.151 6.588 1.00 87.69 426 LEU A N 1
ATOM 3334 C CA . LEU A 1 426 ? -16.557 -7.899 7.871 1.00 87.69 426 LEU A CA 1
ATOM 3335 C C . LEU A 1 426 ? -15.133 -7.323 7.721 1.00 87.69 426 LEU A C 1
ATOM 3337 O O . LEU A 1 426 ? -14.192 -7.995 7.298 1.00 87.69 426 LEU A O 1
ATOM 3341 N N . GLN A 1 427 ? -14.963 -6.058 8.116 1.00 86.31 427 GLN A N 1
ATOM 3342 C CA . GLN A 1 427 ? -13.694 -5.317 8.039 1.00 86.31 427 GLN A CA 1
ATOM 3343 C C . GLN A 1 427 ? -12.808 -5.542 9.278 1.00 86.31 427 GLN A C 1
ATOM 3345 O O . GLN A 1 427 ? -12.627 -4.637 10.100 1.00 86.31 427 GLN A O 1
ATOM 3350 N N . VAL A 1 4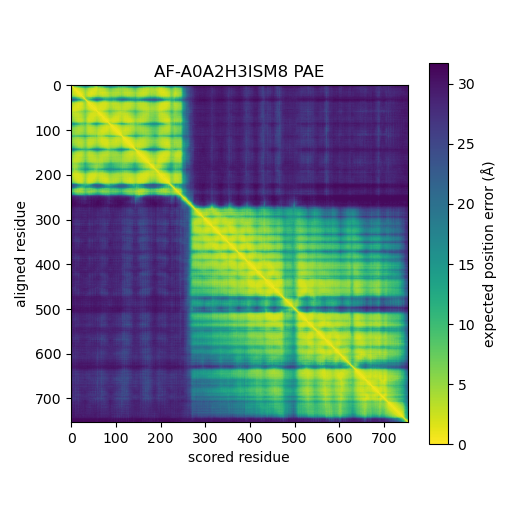28 ? -12.246 -6.750 9.416 1.00 83.94 428 VAL A N 1
ATOM 3351 C CA . VAL A 1 428 ? -11.399 -7.153 10.564 1.00 83.94 428 VAL A CA 1
ATOM 3352 C C . VAL A 1 428 ? -10.201 -6.236 10.819 1.00 83.94 428 VAL A C 1
ATOM 3354 O O . VAL A 1 428 ? -9.720 -6.148 11.949 1.00 83.94 428 VAL A O 1
ATOM 3357 N N . GLU A 1 429 ? -9.710 -5.532 9.799 1.00 82.06 429 GLU A N 1
ATOM 3358 C CA . GLU A 1 429 ? -8.576 -4.616 9.921 1.00 82.06 429 GLU A CA 1
ATOM 3359 C C . GLU A 1 429 ? -8.858 -3.418 10.841 1.00 82.06 429 GLU A C 1
ATOM 3361 O O . GLU A 1 429 ? -7.924 -2.839 11.396 1.00 82.06 429 GLU A O 1
ATOM 3366 N N . THR A 1 430 ? -10.133 -3.064 11.027 1.00 83.75 430 THR A N 1
ATOM 3367 C CA . THR A 1 430 ? -10.561 -1.923 11.851 1.00 83.75 430 THR A CA 1
ATOM 3368 C C . THR A 1 430 ? -10.697 -2.262 13.335 1.00 83.75 430 THR A C 1
ATOM 3370 O O . THR A 1 430 ? -10.694 -1.358 14.170 1.00 83.75 430 THR A O 1
ATOM 3373 N N . PHE A 1 431 ? -10.764 -3.548 13.688 1.00 82.06 431 PHE A N 1
ATOM 3374 C CA . PHE A 1 431 ? -11.003 -3.981 15.064 1.00 82.06 431 PHE A CA 1
ATOM 3375 C C . PHE A 1 431 ? -9.754 -3.799 15.915 1.00 82.06 431 PHE A C 1
ATOM 3377 O O . PHE A 1 431 ? -8.794 -4.554 15.803 1.00 82.06 431 PHE A O 1
ATOM 3384 N N . GLY A 1 432 ? -9.731 -2.798 16.793 1.00 78.56 432 GLY A N 1
ATOM 3385 C CA . GLY A 1 432 ? -8.569 -2.522 17.646 1.00 78.56 432 GLY A CA 1
ATOM 3386 C C . GLY A 1 432 ? -8.279 -3.641 18.653 1.00 78.56 432 GLY A C 1
ATOM 3387 O O . GLY A 1 432 ? -7.123 -3.867 18.997 1.00 78.56 432 GLY A O 1
ATOM 3388 N N . SER A 1 433 ? -9.322 -4.360 19.072 1.00 79.44 433 SER A N 1
ATOM 3389 C CA . SER A 1 433 ? -9.296 -5.326 20.175 1.00 79.44 433 SER A CA 1
ATOM 3390 C C . SER A 1 433 ? -8.889 -6.756 19.788 1.00 79.44 433 SER A C 1
ATOM 3392 O O . SER A 1 433 ? -8.616 -7.568 20.666 1.00 79.44 433 SER A O 1
ATOM 3394 N N . MET A 1 434 ? -8.831 -7.068 18.489 1.00 82.94 434 MET A N 1
ATOM 3395 C CA . MET A 1 434 ? -8.477 -8.400 17.982 1.00 82.94 434 MET A CA 1
ATOM 3396 C C . MET A 1 434 ? -6.960 -8.554 17.791 1.00 82.94 434 MET A C 1
ATOM 3398 O O . MET A 1 434 ? -6.283 -7.616 17.338 1.00 82.94 434 MET A O 1
ATOM 3402 N N . SER A 1 435 ? -6.441 -9.753 18.078 1.00 85.19 435 SER A N 1
ATOM 3403 C CA . SER A 1 435 ? -5.017 -10.062 17.929 1.00 85.19 435 SER A CA 1
ATOM 3404 C C . SER A 1 435 ? -4.568 -9.925 16.475 1.00 85.19 435 SER A C 1
ATOM 3406 O O . SER A 1 435 ? -5.335 -10.093 15.521 1.00 85.19 435 SER A O 1
ATOM 3408 N N . ARG A 1 436 ? -3.286 -9.617 16.269 1.00 85.00 436 ARG A N 1
ATOM 3409 C CA . ARG A 1 436 ? -2.744 -9.471 14.910 1.00 85.00 436 ARG A CA 1
ATOM 3410 C C . ARG A 1 436 ? -2.733 -10.798 14.141 1.00 85.00 436 ARG A C 1
ATOM 3412 O O . ARG A 1 436 ? -2.916 -10.778 12.922 1.00 85.00 436 ARG A O 1
ATOM 3419 N N . ARG A 1 437 ? -2.536 -11.921 14.843 1.00 87.38 437 ARG A N 1
ATOM 3420 C CA . ARG A 1 437 ? -2.563 -13.271 14.263 1.00 87.38 437 ARG A CA 1
ATOM 3421 C C . ARG A 1 437 ? -3.964 -13.610 13.764 1.00 87.38 437 ARG A C 1
ATOM 3423 O O . ARG A 1 437 ? -4.120 -13.873 12.576 1.00 87.38 437 ARG A O 1
ATOM 3430 N N . GLU A 1 438 ? -4.972 -13.471 14.628 1.00 88.06 438 GLU A N 1
ATOM 3431 C CA . GLU A 1 438 ? -6.374 -13.725 14.273 1.00 88.06 438 GLU A CA 1
ATOM 3432 C C . GLU A 1 438 ? -6.805 -12.851 13.092 1.00 88.06 438 GLU A C 1
ATOM 3434 O O . GLU A 1 438 ? -7.302 -13.376 12.102 1.00 88.06 438 GLU A O 1
ATOM 3439 N N . LYS A 1 439 ? -6.530 -11.537 13.116 1.00 90.12 439 LYS A N 1
ATOM 3440 C CA . LYS A 1 439 ? -6.826 -10.649 11.972 1.00 90.12 439 LYS A CA 1
ATOM 3441 C C . LYS A 1 439 ? -6.253 -11.172 10.662 1.00 90.12 439 LYS A C 1
ATOM 3443 O O . LYS A 1 439 ? -6.914 -11.114 9.631 1.00 90.12 439 LYS A O 1
ATOM 3448 N N . THR A 1 440 ? -5.013 -11.654 10.701 1.00 90.81 440 THR A N 1
ATOM 3449 C CA . THR A 1 440 ? -4.337 -12.175 9.513 1.00 90.81 440 THR A CA 1
ATOM 3450 C C . THR A 1 440 ? -5.012 -13.457 9.031 1.00 90.81 440 THR A C 1
ATOM 3452 O O . THR A 1 440 ? -5.268 -13.576 7.839 1.00 90.81 440 THR A O 1
ATOM 3455 N N . GLU A 1 441 ? -5.375 -14.374 9.931 1.00 91.62 441 GLU A N 1
ATOM 3456 C CA . GLU A 1 441 ? -6.149 -15.576 9.586 1.00 91.62 441 GLU A CA 1
ATOM 3457 C C . GLU A 1 441 ? -7.486 -15.241 8.922 1.00 91.62 441 GLU A C 1
ATOM 3459 O O . GLU A 1 441 ? -7.798 -15.803 7.875 1.00 91.62 441 GLU A O 1
ATOM 3464 N N . PHE A 1 442 ? -8.240 -14.291 9.482 1.00 93.62 442 PHE A N 1
ATOM 3465 C CA . PHE A 1 442 ? -9.506 -13.841 8.903 1.00 93.62 442 PHE A CA 1
ATOM 3466 C C . PHE A 1 442 ? -9.323 -13.315 7.477 1.00 93.62 442 PHE A C 1
ATOM 3468 O O . PHE A 1 442 ? -10.059 -13.716 6.579 1.00 93.62 442 PHE A O 1
ATOM 3475 N N . ILE A 1 443 ? -8.327 -12.454 7.245 1.00 93.50 443 ILE A N 1
ATOM 3476 C CA . ILE A 1 443 ? -8.075 -11.911 5.903 1.00 93.50 443 ILE A CA 1
ATOM 3477 C C . ILE A 1 443 ? -7.643 -13.027 4.940 1.00 93.50 443 ILE A C 1
ATOM 3479 O O . ILE A 1 443 ? -8.102 -13.060 3.801 1.00 93.50 443 ILE A O 1
ATOM 3483 N N . LEU A 1 444 ? -6.802 -13.970 5.379 1.00 93.69 444 LEU A N 1
ATOM 3484 C CA . LEU A 1 444 ? -6.378 -15.106 4.552 1.00 93.69 444 LEU A CA 1
ATOM 3485 C C . LEU A 1 444 ? -7.544 -16.024 4.169 1.00 93.69 444 LEU A C 1
ATOM 3487 O O . LEU A 1 444 ? -7.563 -16.565 3.065 1.00 93.69 444 LEU A O 1
ATOM 3491 N N . GLU A 1 445 ? -8.521 -16.206 5.053 1.00 93.06 445 GLU A N 1
ATOM 3492 C CA . GLU A 1 445 ? -9.737 -16.959 4.740 1.00 93.06 445 GLU A CA 1
ATOM 3493 C C . GLU A 1 445 ? -10.657 -16.211 3.783 1.00 93.06 445 GLU A C 1
ATOM 3495 O O . GLU A 1 445 ? -11.157 -16.819 2.839 1.00 93.06 445 GLU A O 1
ATOM 3500 N N . GLN A 1 446 ? -10.822 -14.897 3.961 1.00 93.94 446 GLN A N 1
ATOM 3501 C CA . GLN A 1 446 ? -11.551 -14.057 3.007 1.00 93.94 446 GLN A CA 1
ATOM 3502 C C . GLN A 1 446 ? -10.934 -14.166 1.604 1.00 93.94 446 GLN A C 1
ATOM 3504 O O . GLN A 1 446 ? -11.649 -14.388 0.630 1.00 93.94 446 GLN A O 1
ATOM 3509 N N . VAL A 1 447 ? -9.602 -14.082 1.498 1.00 94.62 447 VAL A N 1
ATOM 3510 C CA . VAL A 1 447 ? -8.882 -14.243 0.224 1.00 94.62 447 VAL A CA 1
ATOM 3511 C C . VAL A 1 447 ? -9.091 -15.645 -0.359 1.00 94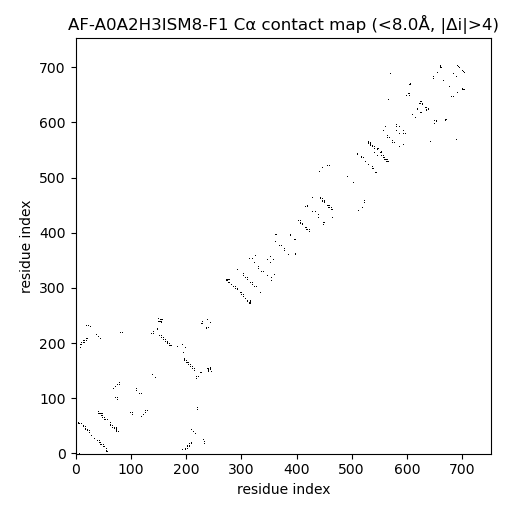.62 447 VAL A C 1
ATOM 3513 O O . VAL A 1 447 ? -9.370 -15.758 -1.550 1.00 94.62 447 VAL A O 1
ATOM 3516 N N . ALA A 1 448 ? -9.009 -16.704 0.455 1.00 94.19 448 ALA A N 1
ATOM 3517 C CA . ALA A 1 448 ? -9.236 -18.078 -0.004 1.00 94.19 448 ALA A CA 1
ATOM 3518 C C . ALA A 1 448 ? -10.641 -18.270 -0.594 1.00 94.19 448 ALA A C 1
ATOM 3520 O O . ALA A 1 448 ? -10.781 -18.839 -1.673 1.00 94.19 448 ALA A O 1
ATOM 3521 N N . LEU A 1 449 ? -11.673 -17.762 0.087 1.00 93.44 449 LEU A N 1
ATOM 3522 C CA . LEU A 1 449 ? -13.058 -17.837 -0.378 1.00 93.44 449 LEU A CA 1
ATOM 3523 C C . LEU A 1 449 ? -13.279 -17.048 -1.674 1.00 93.44 449 LEU A C 1
ATOM 3525 O O . LEU A 1 449 ? -13.983 -17.522 -2.563 1.00 93.44 449 LEU A O 1
ATOM 3529 N N . CYS A 1 450 ? -12.662 -15.872 -1.816 1.00 93.50 450 CYS A N 1
ATOM 3530 C CA . CYS A 1 450 ? -12.708 -15.108 -3.064 1.00 93.50 450 CYS A CA 1
ATOM 3531 C C . CYS A 1 450 ? -12.031 -15.858 -4.223 1.00 93.50 450 CYS A C 1
ATOM 3533 O O . CYS A 1 450 ? -12.580 -15.877 -5.322 1.00 93.50 450 CYS A O 1
ATOM 3535 N N . ILE A 1 451 ? -10.890 -16.516 -3.977 1.00 92.81 451 ILE A N 1
ATOM 3536 C CA . ILE A 1 451 ? -10.198 -17.341 -4.982 1.00 92.81 451 ILE A CA 1
ATOM 3537 C C . ILE A 1 451 ? -11.071 -18.532 -5.398 1.00 92.81 451 ILE A C 1
ATOM 3539 O O . ILE A 1 451 ? -11.263 -18.750 -6.589 1.00 92.81 451 ILE A O 1
ATOM 3543 N N . GLU A 1 452 ? -11.657 -19.264 -4.443 1.00 91.81 452 GLU A N 1
ATOM 3544 C CA . GLU A 1 452 ? -12.572 -20.381 -4.738 1.00 91.81 452 GLU A CA 1
ATOM 3545 C C . GLU A 1 452 ? -13.827 -19.922 -5.503 1.00 91.81 452 GLU A C 1
ATOM 3547 O O . GLU A 1 452 ? -14.332 -20.654 -6.353 1.00 91.81 452 GLU A O 1
ATOM 3552 N N . LYS A 1 453 ? -14.319 -18.703 -5.235 1.00 91.88 453 LYS A N 1
ATOM 3553 C CA . LYS A 1 453 ? -15.458 -18.087 -5.942 1.00 91.88 453 LYS A CA 1
ATOM 3554 C C . LYS A 1 453 ? -15.090 -17.631 -7.358 1.00 91.88 453 LYS A C 1
ATOM 3556 O O . LYS A 1 453 ? -15.982 -17.439 -8.180 1.00 91.88 453 LYS A O 1
ATOM 3561 N N . GLY A 1 454 ? -13.800 -17.459 -7.649 1.00 89.94 454 GLY A N 1
ATOM 3562 C CA . GLY A 1 454 ? -13.301 -16.874 -8.894 1.00 89.94 454 GLY A CA 1
ATOM 3563 C C . GLY A 1 454 ? -13.338 -15.340 -8.924 1.00 89.94 454 GLY A C 1
ATOM 3564 O O . GLY A 1 454 ? -13.219 -14.753 -9.998 1.00 89.94 454 GLY A O 1
ATOM 3565 N N . ASP A 1 455 ? -13.497 -14.671 -7.774 1.00 92.31 455 ASP A N 1
ATOM 3566 C CA . ASP A 1 455 ? -13.375 -13.210 -7.670 1.00 92.31 455 ASP A CA 1
ATOM 3567 C C . ASP A 1 455 ? -11.930 -12.802 -7.354 1.00 92.31 455 ASP A C 1
ATOM 3569 O O . ASP A 1 455 ? -11.535 -12.526 -6.213 1.00 92.31 455 ASP A O 1
ATOM 3573 N N . TRP A 1 456 ? -11.125 -12.760 -8.410 1.00 92.69 456 TRP A N 1
ATOM 3574 C CA . TRP A 1 456 ? -9.706 -12.412 -8.347 1.00 92.69 456 TRP A CA 1
ATOM 3575 C C . TRP A 1 456 ? -9.469 -10.955 -7.933 1.00 92.69 456 TRP A C 1
ATOM 3577 O O . TRP A 1 456 ? -8.503 -10.650 -7.230 1.00 92.69 456 TRP A O 1
ATOM 3587 N N . THR A 1 457 ? -10.372 -10.044 -8.312 1.00 91.88 457 THR A N 1
ATOM 3588 C CA . THR A 1 457 ? -10.243 -8.617 -7.993 1.00 91.88 457 THR A CA 1
ATOM 3589 C C . THR A 1 457 ? -10.401 -8.347 -6.506 1.00 91.88 457 THR A C 1
ATOM 3591 O O . THR A 1 457 ? -9.575 -7.652 -5.905 1.00 91.88 457 THR A O 1
ATOM 3594 N N . GLN A 1 458 ? -11.422 -8.934 -5.882 1.00 90.94 458 GLN A N 1
ATOM 3595 C CA . GLN A 1 458 ? -11.655 -8.790 -4.455 1.00 90.94 458 GLN A CA 1
ATOM 3596 C C . GLN A 1 458 ? -10.544 -9.469 -3.646 1.00 90.94 458 GLN A C 1
ATOM 3598 O O . GLN A 1 458 ? -10.044 -8.879 -2.683 1.00 90.94 458 GLN A O 1
ATOM 3603 N N . ALA A 1 459 ? -10.083 -10.648 -4.078 1.00 92.81 459 ALA A N 1
ATOM 3604 C CA . ALA A 1 459 ? -8.947 -11.342 -3.470 1.00 92.81 459 ALA A CA 1
ATOM 3605 C C . ALA A 1 459 ? -7.669 -10.478 -3.468 1.00 92.81 459 ALA A C 1
ATOM 3607 O O . ALA A 1 459 ? -6.992 -10.374 -2.441 1.00 92.81 459 ALA A O 1
ATOM 3608 N N . ALA A 1 460 ? -7.368 -9.792 -4.577 1.00 91.50 460 ALA A N 1
ATOM 3609 C CA . ALA A 1 460 ? -6.217 -8.894 -4.688 1.00 91.50 460 ALA A CA 1
ATOM 3610 C C . ALA A 1 460 ? -6.337 -7.630 -3.812 1.00 91.50 460 ALA A C 1
ATOM 3612 O O . ALA A 1 460 ? -5.328 -7.091 -3.352 1.00 91.50 460 ALA A O 1
ATOM 3613 N N . ILE A 1 461 ? -7.553 -7.132 -3.565 1.00 91.81 461 ILE A N 1
ATOM 3614 C CA . ILE A 1 461 ? -7.784 -5.995 -2.658 1.00 91.81 461 ILE A CA 1
ATOM 3615 C C . ILE A 1 461 ? -7.598 -6.429 -1.202 1.00 91.81 461 ILE A C 1
ATOM 3617 O O . ILE A 1 461 ? -6.938 -5.733 -0.428 1.00 91.81 461 ILE A O 1
ATOM 3621 N N . LEU A 1 462 ? -8.160 -7.580 -0.828 1.00 91.81 462 LEU A N 1
ATOM 3622 C CA . LEU A 1 462 ? -8.082 -8.111 0.532 1.00 91.81 462 LEU A CA 1
ATOM 3623 C C . LEU A 1 462 ? -6.647 -8.482 0.912 1.00 91.81 462 LEU A C 1
ATOM 3625 O O . LEU A 1 462 ? -6.205 -8.148 2.010 1.00 91.81 462 LEU A O 1
ATOM 3629 N N . SER A 1 463 ? -5.877 -9.073 -0.004 1.00 90.75 463 SER A N 1
ATOM 3630 C CA . SER A 1 463 ? -4.481 -9.433 0.261 1.00 90.75 463 SER A CA 1
ATOM 3631 C C . SER A 1 463 ? -3.595 -8.232 0.606 1.00 90.75 463 SER A C 1
ATOM 3633 O O . SER A 1 463 ? -2.729 -8.331 1.477 1.00 90.75 463 SER A O 1
ATOM 3635 N N . ARG A 1 464 ? -3.851 -7.062 0.001 1.00 90.56 464 ARG A N 1
ATOM 3636 C CA . ARG A 1 464 ? -3.122 -5.810 0.284 1.00 90.56 464 ARG A CA 1
ATOM 3637 C C . ARG A 1 464 ? -3.355 -5.273 1.696 1.00 90.56 464 ARG A C 1
ATOM 3639 O O . ARG A 1 464 ? -2.568 -4.445 2.153 1.00 90.56 464 ARG A O 1
ATOM 3646 N N . LYS A 1 465 ? -4.396 -5.734 2.399 1.00 90.25 465 LYS A N 1
ATOM 3647 C CA . LYS A 1 465 ? -4.672 -5.343 3.792 1.00 90.25 465 LYS A CA 1
ATOM 3648 C C . LYS A 1 465 ? -3.678 -5.957 4.782 1.00 90.25 465 LYS A C 1
ATOM 3650 O O . LYS A 1 465 ? -3.514 -5.436 5.885 1.00 90.25 465 LYS A O 1
ATOM 3655 N N . ILE A 1 466 ? -2.989 -7.038 4.408 1.00 89.94 466 ILE A N 1
ATOM 3656 C CA . ILE A 1 466 ? -2.001 -7.691 5.271 1.00 89.94 466 ILE A CA 1
ATOM 3657 C C . ILE A 1 466 ? -0.660 -6.955 5.179 1.00 89.94 466 ILE A C 1
ATOM 3659 O O . ILE A 1 466 ? -0.051 -6.817 4.118 1.00 89.94 466 ILE A O 1
ATOM 3663 N N . ASN A 1 467 ? -0.144 -6.506 6.324 1.00 86.44 467 ASN A N 1
ATOM 3664 C CA . ASN A 1 467 ? 1.161 -5.854 6.381 1.00 86.44 467 ASN A CA 1
ATOM 3665 C C . ASN A 1 467 ? 2.300 -6.888 6.368 1.00 86.44 467 ASN A C 1
ATOM 3667 O O . ASN A 1 467 ? 2.542 -7.549 7.381 1.00 86.44 467 ASN A O 1
ATOM 3671 N N . LYS A 1 468 ? 3.069 -6.931 5.272 1.00 84.94 468 LYS A N 1
ATOM 3672 C CA . LYS A 1 468 ? 4.223 -7.832 5.070 1.00 84.94 468 LYS A CA 1
ATOM 3673 C C . LYS A 1 468 ? 5.282 -7.775 6.178 1.00 84.94 468 LYS A C 1
ATOM 3675 O O . LYS A 1 468 ? 5.950 -8.773 6.421 1.00 84.94 468 LYS A O 1
ATOM 3680 N N . ARG A 1 469 ? 5.407 -6.658 6.914 1.00 84.38 469 ARG A N 1
ATOM 3681 C CA . ARG A 1 469 ? 6.318 -6.571 8.076 1.00 84.38 469 ARG A CA 1
ATOM 3682 C C . ARG A 1 469 ? 5.974 -7.573 9.178 1.00 84.38 469 ARG A C 1
ATOM 3684 O O . ARG A 1 469 ? 6.837 -7.880 9.987 1.00 84.38 469 ARG A O 1
ATOM 3691 N N . TYR A 1 470 ? 4.731 -8.053 9.238 1.00 82.69 470 TYR A N 1
ATOM 3692 C CA . TYR A 1 470 ? 4.336 -9.083 10.197 1.00 82.69 470 TYR A CA 1
ATOM 3693 C C . TYR A 1 470 ? 5.058 -10.412 9.955 1.00 82.69 470 TYR A C 1
ATOM 3695 O O . TYR A 1 470 ? 5.406 -11.098 10.907 1.00 82.69 470 TYR A O 1
ATOM 3703 N N . PHE A 1 471 ? 5.327 -10.727 8.686 1.00 82.38 471 PHE A N 1
ATOM 3704 C CA . PHE A 1 471 ? 5.991 -11.954 8.252 1.00 82.38 471 PHE A CA 1
ATOM 3705 C C . PHE A 1 471 ? 7.518 -11.824 8.177 1.00 82.38 471 PHE A C 1
ATOM 3707 O O . PHE A 1 471 ? 8.189 -12.716 7.655 1.00 82.38 471 PHE A O 1
ATOM 3714 N N . ALA A 1 472 ? 8.081 -10.705 8.647 1.00 77.00 472 ALA A N 1
ATOM 3715 C CA . ALA A 1 472 ? 9.522 -10.512 8.658 1.00 77.00 472 ALA A CA 1
ATOM 3716 C C . ALA A 1 472 ? 10.189 -11.532 9.593 1.00 77.00 472 ALA A C 1
ATOM 3718 O O . ALA A 1 472 ? 9.692 -11.806 10.688 1.00 77.00 472 ALA A O 1
ATOM 3719 N N . ARG A 1 473 ? 11.331 -12.079 9.160 1.00 68.31 473 ARG A N 1
ATOM 3720 C CA . ARG A 1 473 ? 12.082 -13.086 9.915 1.00 68.31 473 ARG A CA 1
ATOM 3721 C C . ARG A 1 473 ? 12.475 -12.537 11.289 1.00 68.31 473 ARG A C 1
ATOM 3723 O O . ARG A 1 473 ? 13.172 -11.526 11.380 1.00 68.31 473 ARG A O 1
ATOM 3730 N N . LYS A 1 474 ? 12.042 -13.216 12.353 1.00 68.81 474 LYS A N 1
ATOM 3731 C CA . LYS A 1 474 ? 12.547 -12.984 13.711 1.00 68.81 474 LYS A CA 1
ATOM 3732 C C . LYS A 1 474 ? 13.877 -13.749 13.874 1.00 68.81 474 LYS A C 1
ATOM 3734 O O . LYS A 1 474 ? 14.020 -14.819 13.287 1.00 68.81 474 LYS A O 1
ATOM 3739 N N . PRO A 1 475 ? 14.867 -13.219 14.613 1.00 67.94 475 PRO A N 1
ATOM 3740 C CA . PRO A 1 475 ? 16.118 -13.937 14.863 1.00 67.94 475 PRO A CA 1
ATOM 3741 C C . PRO A 1 475 ? 15.852 -15.252 15.613 1.00 67.94 475 PRO A C 1
ATOM 3743 O O . PRO A 1 475 ? 14.991 -15.284 16.494 1.00 67.94 475 PRO A O 1
ATOM 3746 N N . LYS A 1 476 ? 16.599 -16.318 15.277 1.00 63.78 476 LYS A N 1
ATOM 3747 C CA . LYS A 1 476 ? 16.485 -17.626 15.944 1.00 63.78 476 LYS A CA 1
ATOM 3748 C C . LYS A 1 476 ? 16.730 -17.465 17.446 1.00 63.78 476 LYS A C 1
ATOM 3750 O O . LYS A 1 476 ? 17.806 -17.022 17.850 1.00 63.78 476 LYS A O 1
ATOM 3755 N N . LYS A 1 477 ? 15.728 -17.813 18.259 1.00 71.06 477 LYS A N 1
ATOM 3756 C CA . LYS A 1 477 ? 15.834 -17.810 19.724 1.00 71.06 477 LYS A CA 1
ATOM 3757 C C . LYS A 1 477 ? 16.539 -19.084 20.185 1.00 71.06 477 LYS A C 1
ATOM 3759 O O . LYS A 1 477 ? 16.322 -20.152 19.615 1.00 71.06 477 LYS A O 1
ATOM 3764 N N . THR A 1 478 ? 17.392 -18.985 21.201 1.00 73.94 478 THR A N 1
ATOM 3765 C CA . THR A 1 478 ? 18.032 -20.173 21.790 1.00 73.94 478 THR A CA 1
ATOM 3766 C C . THR A 1 478 ? 17.013 -21.001 22.590 1.00 73.94 478 THR A C 1
ATOM 3768 O O . THR A 1 478 ? 16.025 -20.442 23.070 1.00 73.94 478 THR A O 1
ATOM 3771 N N . PRO A 1 479 ? 17.234 -22.317 22.791 1.00 72.44 479 PRO A N 1
ATOM 3772 C CA . PRO A 1 479 ? 16.339 -23.158 23.597 1.00 72.44 479 PRO A CA 1
ATOM 3773 C C . PRO A 1 479 ? 16.090 -22.599 25.008 1.00 72.44 479 PRO A C 1
ATOM 3775 O O . PRO A 1 479 ? 14.961 -22.591 25.485 1.00 72.44 479 PRO A O 1
ATOM 3778 N N . GLU A 1 480 ? 17.121 -22.018 25.629 1.00 72.06 480 GLU A N 1
ATOM 3779 C CA . GLU A 1 480 ? 17.020 -21.355 26.937 1.00 72.06 480 GLU A CA 1
ATOM 3780 C C . GLU A 1 480 ? 16.107 -20.115 26.921 1.00 72.06 480 GLU A C 1
ATOM 3782 O O . GLU A 1 480 ? 15.416 -19.834 27.899 1.00 72.06 480 GLU A O 1
ATOM 3787 N N . GLN A 1 481 ? 16.076 -19.365 25.814 1.00 73.56 481 GLN A N 1
ATOM 3788 C CA . GLN A 1 481 ? 15.191 -18.207 25.657 1.00 73.56 481 GLN A CA 1
ATOM 3789 C C . GLN A 1 481 ? 13.731 -18.633 25.479 1.00 73.56 481 GLN A C 1
ATOM 3791 O O . GLN A 1 481 ? 12.849 -17.989 26.040 1.00 73.56 481 GLN A O 1
ATOM 3796 N N . LEU A 1 482 ? 13.481 -19.729 24.754 1.00 74.44 482 LEU A N 1
ATOM 3797 C CA . LEU A 1 482 ? 12.138 -20.298 24.598 1.00 74.44 482 LEU A CA 1
ATOM 3798 C C . LEU A 1 482 ? 11.591 -20.806 25.936 1.00 74.44 482 LEU A C 1
ATOM 3800 O O . LEU A 1 482 ? 10.459 -20.490 26.293 1.00 74.44 482 LEU A O 1
ATOM 3804 N N . GLU A 1 483 ? 12.408 -21.517 26.718 1.00 76.19 483 GLU A N 1
ATOM 3805 C CA . GLU A 1 483 ? 12.018 -21.956 28.062 1.00 76.19 483 GLU A CA 1
ATOM 3806 C C . GLU A 1 483 ? 11.754 -20.778 29.007 1.00 76.19 483 GLU A C 1
ATOM 3808 O O . GLU A 1 483 ? 10.825 -20.826 29.816 1.00 76.19 483 GLU A O 1
ATOM 3813 N N . LYS A 1 484 ? 12.557 -19.712 28.917 1.00 82.31 484 LYS A N 1
ATOM 3814 C CA . LYS A 1 484 ? 12.367 -18.502 29.721 1.00 82.31 484 LYS A CA 1
ATOM 3815 C C . LYS A 1 484 ? 11.060 -17.788 29.370 1.00 82.31 484 LYS A C 1
ATOM 3817 O O . LYS A 1 484 ? 10.306 -17.453 30.276 1.00 82.31 484 LYS A O 1
ATOM 3822 N N . GLU A 1 485 ? 10.765 -17.600 28.087 1.00 72.81 485 GLU A N 1
ATOM 3823 C CA . GLU A 1 485 ? 9.509 -16.988 27.634 1.00 72.81 485 GLU A CA 1
ATOM 3824 C C . GLU A 1 485 ? 8.291 -17.835 28.002 1.00 72.81 485 GLU A C 1
ATOM 3826 O O . GLU A 1 485 ? 7.261 -17.295 28.398 1.00 72.81 485 GLU A O 1
ATOM 3831 N N . GLN A 1 486 ? 8.410 -19.161 27.930 1.00 77.06 486 GLN A N 1
ATOM 3832 C CA . GLN A 1 486 ? 7.343 -20.067 28.334 1.00 77.06 486 GLN A CA 1
ATOM 3833 C C . GLN A 1 486 ? 7.070 -19.978 29.843 1.00 77.06 486 GLN A C 1
ATOM 3835 O O . GLN A 1 486 ? 5.912 -19.906 30.250 1.00 77.06 486 GLN A O 1
ATOM 3840 N N . LYS A 1 487 ? 8.118 -19.875 30.670 1.00 79.69 487 LYS A N 1
ATOM 3841 C CA . LYS A 1 487 ? 7.986 -19.632 32.116 1.00 79.69 487 LYS A CA 1
ATOM 3842 C C . LYS A 1 487 ? 7.392 -18.256 32.424 1.00 79.69 487 LYS A C 1
ATOM 3844 O O . LYS A 1 487 ? 6.477 -18.169 33.236 1.00 79.69 487 LYS A O 1
ATOM 3849 N N . GLU A 1 488 ? 7.850 -17.197 31.755 1.00 78.12 488 GLU A N 1
ATOM 3850 C CA . GLU A 1 488 ? 7.292 -15.842 31.907 1.00 78.12 488 GLU A CA 1
ATOM 3851 C C . GLU A 1 488 ? 5.818 -15.780 31.476 1.00 78.12 488 GLU A C 1
ATOM 3853 O O . GLU A 1 488 ? 5.005 -15.112 32.115 1.00 78.12 488 GLU A O 1
ATOM 3858 N N . TYR A 1 489 ? 5.448 -16.503 30.418 1.00 76.12 489 TYR A N 1
ATOM 3859 C CA . TYR A 1 489 ? 4.065 -16.651 29.980 1.00 76.12 489 TYR A CA 1
ATOM 3860 C C . TYR A 1 489 ? 3.214 -17.354 31.041 1.00 76.12 489 TYR A C 1
ATOM 3862 O O . TYR A 1 489 ? 2.167 -16.839 31.430 1.00 76.12 489 TYR A O 1
ATOM 3870 N N . GLU A 1 490 ? 3.670 -18.497 31.557 1.00 78.25 490 GLU A N 1
ATOM 3871 C CA . GLU A 1 490 ? 2.976 -19.231 32.619 1.00 78.25 490 GLU A CA 1
ATOM 3872 C C . GLU A 1 490 ? 2.825 -18.400 33.901 1.00 78.25 490 GLU A C 1
ATOM 3874 O O . GLU A 1 490 ? 1.772 -18.439 34.539 1.00 78.25 490 GLU A O 1
ATOM 3879 N N . GLU A 1 491 ? 3.838 -17.614 34.273 1.00 78.19 491 GLU A N 1
ATOM 3880 C CA . GLU A 1 491 ? 3.760 -16.683 35.401 1.00 78.19 491 GLU A CA 1
ATOM 3881 C C . GLU A 1 491 ? 2.754 -15.558 35.150 1.00 78.19 491 GLU A C 1
ATOM 3883 O O . GLU A 1 491 ? 1.943 -15.272 36.032 1.00 78.19 491 GLU A O 1
ATOM 3888 N N . ARG A 1 492 ? 2.731 -14.964 33.950 1.00 73.44 492 ARG A N 1
ATOM 3889 C CA . ARG A 1 492 ? 1.736 -13.947 33.561 1.00 73.44 492 ARG A CA 1
ATOM 3890 C C . ARG A 1 492 ? 0.317 -14.498 33.554 1.00 73.44 492 ARG A C 1
ATOM 3892 O O . ARG A 1 492 ? -0.598 -13.809 33.984 1.00 73.44 492 ARG A O 1
ATOM 3899 N N . VAL A 1 493 ? 0.124 -15.740 33.111 1.00 73.31 493 VAL A N 1
ATOM 3900 C CA . VAL A 1 493 ? -1.178 -16.420 33.1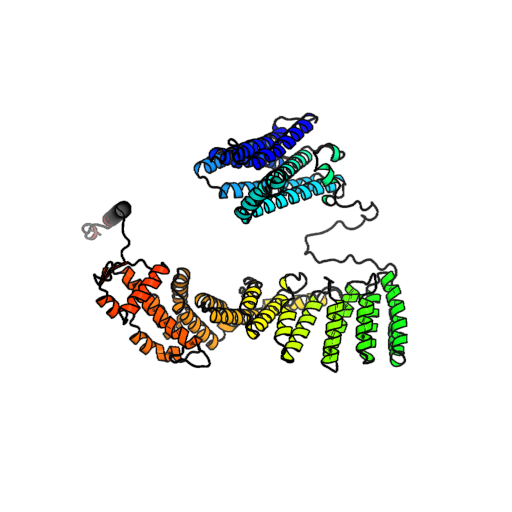78 1.00 73.31 493 VAL A CA 1
ATOM 3901 C C . VAL A 1 493 ? -1.599 -16.638 34.633 1.00 73.31 493 VAL A C 1
ATOM 3903 O O . VAL A 1 493 ? -2.757 -16.404 34.967 1.00 73.31 493 VAL A O 1
ATOM 3906 N N . LYS A 1 494 ? -0.673 -17.043 35.514 1.00 74.06 494 LYS A N 1
ATOM 3907 C CA . LYS A 1 494 ? -0.952 -17.275 36.944 1.00 74.06 494 LYS A CA 1
ATOM 3908 C C . LYS A 1 494 ? -1.201 -15.992 37.740 1.00 74.06 494 LYS A C 1
ATOM 3910 O O . LYS A 1 494 ? -2.006 -16.008 38.663 1.00 74.06 494 LYS A O 1
ATOM 3915 N N . THR A 1 495 ? -0.502 -14.908 37.415 1.00 69.50 495 THR A N 1
ATOM 3916 C CA . THR A 1 495 ? -0.630 -13.600 38.088 1.00 69.50 495 THR A CA 1
ATOM 3917 C C . THR A 1 495 ? -1.748 -12.730 37.511 1.00 69.50 495 THR A C 1
ATOM 3919 O O . THR A 1 495 ? -2.030 -11.663 38.053 1.00 69.50 495 THR A O 1
ATOM 3922 N N . ARG A 1 496 ? -2.418 -13.200 36.452 1.00 61.25 496 ARG A N 1
ATOM 3923 C CA . ARG A 1 496 ? -3.529 -12.513 35.795 1.00 61.25 496 ARG A CA 1
ATOM 3924 C C . ARG A 1 496 ? -4.713 -12.314 36.743 1.00 61.25 496 ARG A C 1
ATOM 3926 O O . ARG A 1 496 ? -5.164 -13.255 37.397 1.00 61.25 496 ARG A O 1
ATOM 3933 N N . ALA A 1 497 ? -5.292 -11.115 36.744 1.00 55.97 497 ALA A N 1
ATOM 3934 C CA . ALA A 1 497 ? -6.599 -10.887 37.355 1.00 55.97 497 ALA A CA 1
ATOM 3935 C C . ALA A 1 497 ? -7.713 -11.618 36.570 1.00 55.97 497 ALA A C 1
ATOM 3937 O O . ALA A 1 497 ? -7.599 -11.847 35.362 1.00 55.97 497 ALA A O 1
ATOM 3938 N N . SER A 1 498 ? -8.830 -11.958 37.226 1.00 51.84 498 SER A N 1
ATOM 3939 C CA . SER A 1 498 ? -9.971 -12.635 36.578 1.00 51.84 498 SER A CA 1
ATOM 3940 C C . SER A 1 498 ? -10.540 -11.873 35.377 1.00 51.84 498 SER A C 1
ATOM 3942 O O . SER A 1 498 ? -11.102 -12.498 34.479 1.00 51.84 498 SER A O 1
ATOM 3944 N N . ASP A 1 499 ? -10.370 -10.550 35.354 1.00 47.72 499 ASP A N 1
ATOM 3945 C CA . ASP A 1 499 ? -10.968 -9.640 34.373 1.00 47.72 499 ASP A CA 1
ATOM 3946 C C . ASP A 1 499 ? -9.970 -9.092 33.328 1.00 47.72 499 ASP A C 1
ATOM 3948 O O . ASP A 1 499 ? -10.368 -8.316 32.460 1.00 47.72 499 ASP A O 1
ATOM 3952 N N . GLU A 1 500 ? -8.697 -9.512 33.359 1.00 49.56 500 GLU A N 1
ATOM 3953 C CA . GLU A 1 500 ? -7.726 -9.215 32.294 1.00 49.56 500 GLU A CA 1
ATOM 3954 C C . GLU A 1 500 ? -7.771 -10.281 31.179 1.00 49.56 500 GLU A C 1
ATOM 3956 O O . GLU A 1 500 ? -7.912 -11.476 31.470 1.00 49.56 500 GLU A O 1
ATOM 3961 N N . PRO A 1 501 ? -7.655 -9.887 29.893 1.00 55.34 501 PRO A N 1
ATOM 3962 C CA . PRO A 1 501 ? -7.618 -10.832 28.782 1.00 55.34 501 PRO A CA 1
ATOM 3963 C C . PRO A 1 501 ? -6.411 -11.773 28.890 1.00 55.34 501 PRO A C 1
ATOM 3965 O O . PRO A 1 501 ? -5.359 -11.403 29.410 1.00 55.34 501 PRO A O 1
ATOM 3968 N N . MET A 1 502 ? -6.569 -13.011 28.403 1.00 58.22 502 MET A N 1
ATOM 3969 C CA . MET A 1 502 ? -5.473 -13.986 28.337 1.00 58.22 502 MET A CA 1
ATOM 3970 C C . MET A 1 502 ? -4.255 -13.345 27.653 1.00 58.22 502 MET A C 1
ATOM 3972 O O . MET A 1 502 ? -4.423 -12.804 26.557 1.00 58.22 502 MET A O 1
ATOM 3976 N N . PRO A 1 503 ? -3.047 -13.407 28.246 1.00 58.19 503 PRO A N 1
ATOM 3977 C CA . PRO A 1 503 ? -1.851 -12.978 27.540 1.00 58.19 503 PRO A CA 1
ATOM 3978 C C . PRO A 1 503 ? -1.708 -13.805 26.257 1.00 58.19 503 PRO A C 1
ATOM 3980 O O . PRO A 1 503 ? -1.895 -15.027 26.264 1.00 58.19 503 PRO A O 1
ATOM 3983 N N . GLU A 1 504 ? -1.421 -13.127 25.148 1.00 57.81 504 GLU A N 1
ATOM 3984 C CA . GLU A 1 504 ? -1.233 -13.769 23.848 1.00 57.81 504 GLU A CA 1
ATOM 3985 C C . GLU A 1 504 ? 0.049 -14.606 23.864 1.00 57.81 504 GLU A C 1
ATOM 3987 O O . GLU A 1 504 ? 1.101 -14.156 24.325 1.00 57.81 504 GLU A O 1
ATOM 3992 N N . LYS A 1 505 ? -0.041 -15.842 23.367 1.00 60.84 505 LYS A N 1
ATOM 3993 C CA . LYS A 1 505 ? 1.136 -16.664 23.103 1.00 60.84 505 LYS A CA 1
ATOM 3994 C C . LYS A 1 505 ? 1.770 -16.158 21.810 1.00 60.84 505 LYS A C 1
ATOM 3996 O O . LYS A 1 505 ? 1.080 -16.011 20.803 1.00 60.84 505 LYS A O 1
ATOM 4001 N N . ASP A 1 506 ? 3.075 -15.906 21.830 1.00 60.62 506 ASP A N 1
ATOM 4002 C CA . ASP A 1 506 ? 3.852 -15.603 20.624 1.00 60.62 506 ASP A CA 1
ATOM 4003 C C . ASP A 1 506 ? 3.956 -16.887 19.775 1.00 60.62 506 ASP A C 1
ATOM 4005 O O . ASP A 1 506 ? 4.938 -17.626 19.817 1.00 60.62 506 ASP A O 1
ATOM 4009 N N . GLU A 1 507 ? 2.888 -17.217 19.053 1.00 64.25 507 GLU A N 1
ATOM 4010 C CA . GLU A 1 507 ? 2.853 -18.368 18.155 1.00 64.25 507 GLU A CA 1
ATOM 4011 C C . GLU A 1 507 ? 3.688 -18.106 16.896 1.00 64.25 507 GLU A C 1
ATOM 4013 O O . GLU A 1 507 ? 3.814 -16.969 16.425 1.00 64.25 507 GLU A O 1
ATOM 4018 N N . SER A 1 508 ? 4.266 -19.175 16.337 1.00 70.19 508 SER A N 1
ATOM 4019 C CA . SER A 1 508 ? 4.985 -19.091 15.064 1.00 70.19 508 SER A CA 1
ATOM 4020 C C . SER A 1 508 ? 4.038 -18.597 13.973 1.00 70.19 508 SER A C 1
ATOM 4022 O O . SER A 1 508 ? 2.943 -19.121 13.823 1.00 70.19 508 SER A O 1
ATOM 4024 N N . VAL A 1 509 ? 4.453 -17.577 13.220 1.00 80.94 509 VAL A N 1
ATOM 4025 C CA . VAL A 1 509 ? 3.687 -16.982 12.105 1.00 80.94 509 VAL A CA 1
ATOM 4026 C C . VAL A 1 509 ? 4.024 -17.620 10.752 1.00 80.94 509 VAL A C 1
ATOM 4028 O O . VAL A 1 509 ? 3.602 -17.125 9.706 1.00 80.94 509 VAL A O 1
ATOM 4031 N N . GLU A 1 510 ? 4.835 -18.679 10.755 1.00 80.38 510 GLU A N 1
ATOM 4032 C CA . GLU A 1 510 ? 5.330 -19.330 9.540 1.00 80.38 510 GLU A CA 1
ATOM 4033 C C . GLU A 1 510 ? 4.214 -19.981 8.725 1.00 80.38 510 GLU A C 1
ATOM 4035 O O . GLU A 1 510 ? 4.197 -19.863 7.502 1.00 80.38 510 GLU A O 1
ATOM 4040 N N . ASP A 1 511 ? 3.249 -20.604 9.396 1.00 86.38 511 ASP A N 1
ATOM 4041 C CA . ASP A 1 511 ? 2.078 -21.220 8.775 1.00 86.38 511 ASP A CA 1
ATOM 4042 C C . ASP A 1 511 ? 1.248 -20.191 7.991 1.00 86.38 511 ASP A C 1
ATOM 4044 O O . ASP A 1 511 ? 0.893 -20.408 6.828 1.00 86.38 511 ASP A O 1
ATOM 4048 N N . LEU A 1 512 ? 1.012 -19.022 8.595 1.00 88.69 512 LEU A N 1
ATOM 4049 C CA . LEU A 1 512 ? 0.296 -17.914 7.967 1.00 88.69 512 LEU A CA 1
ATOM 4050 C C . LEU A 1 512 ? 1.093 -17.314 6.813 1.00 88.69 512 LEU A C 1
ATOM 4052 O O . LEU A 1 512 ? 0.511 -16.959 5.789 1.00 88.69 512 LEU A O 1
ATOM 4056 N N . LYS A 1 513 ? 2.420 -17.224 6.958 1.00 89.38 513 LYS A N 1
ATOM 4057 C CA . LYS A 1 513 ? 3.313 -16.748 5.898 1.00 89.38 513 LYS A CA 1
ATOM 4058 C C . LYS A 1 513 ? 3.225 -17.656 4.669 1.00 89.38 513 LYS A C 1
ATOM 4060 O O . LYS A 1 513 ? 3.050 -17.150 3.563 1.00 89.38 513 LYS A O 1
ATOM 4065 N N . LEU A 1 514 ? 3.308 -18.974 4.849 1.00 89.56 514 LEU A N 1
ATOM 4066 C CA . LEU A 1 514 ? 3.229 -19.934 3.745 1.00 89.56 514 LEU A CA 1
ATOM 4067 C C . LEU A 1 514 ? 1.875 -19.860 3.030 1.00 89.56 514 LEU A C 1
ATOM 4069 O O . LEU A 1 514 ? 1.849 -19.691 1.811 1.00 89.56 514 LEU A O 1
ATOM 4073 N N . ARG A 1 515 ? 0.765 -19.865 3.781 1.00 90.50 515 ARG A N 1
ATOM 4074 C CA . ARG A 1 515 ? -0.591 -19.712 3.219 1.00 90.50 515 ARG A CA 1
ATOM 4075 C C . ARG A 1 515 ? -0.764 -18.395 2.463 1.00 90.50 515 ARG A C 1
ATOM 4077 O O . ARG A 1 515 ? -1.334 -18.379 1.376 1.00 90.50 515 ARG A O 1
ATOM 4084 N N . TYR A 1 516 ? -0.257 -17.293 3.018 1.00 93.31 516 TYR A N 1
ATOM 4085 C CA . TYR A 1 516 ? -0.298 -15.982 2.371 1.00 93.31 516 TYR A CA 1
ATOM 4086 C C . TYR A 1 516 ? 0.393 -16.015 1.007 1.00 93.31 516 TYR A C 1
ATOM 4088 O O . TYR A 1 516 ? -0.202 -15.624 0.003 1.00 93.31 516 TYR A O 1
ATOM 4096 N N . TYR A 1 517 ? 1.640 -16.487 0.955 1.00 92.00 517 TYR A N 1
ATOM 4097 C CA . TYR A 1 517 ? 2.403 -16.489 -0.289 1.00 92.00 517 TYR A CA 1
ATOM 4098 C C . TYR A 1 517 ? 1.869 -17.493 -1.310 1.00 92.00 517 TYR A C 1
ATOM 4100 O O . TYR A 1 517 ? 1.885 -17.181 -2.495 1.00 92.00 517 TYR A O 1
ATOM 4108 N N . GLU A 1 518 ? 1.327 -18.635 -0.889 1.00 91.56 518 GLU A N 1
ATOM 4109 C CA . GLU A 1 518 ? 0.638 -19.574 -1.783 1.00 91.56 518 GLU A CA 1
ATOM 4110 C C . GLU A 1 518 ? -0.568 -18.921 -2.482 1.00 91.56 518 GLU A C 1
ATOM 4112 O O . GLU A 1 518 ? -0.715 -19.006 -3.706 1.00 91.56 518 GLU A O 1
ATOM 4117 N N . GLN A 1 519 ? -1.383 -18.172 -1.733 1.00 92.88 519 GLN A N 1
ATOM 4118 C CA . GLN A 1 519 ? -2.488 -17.393 -2.299 1.00 92.88 519 GLN A CA 1
ATOM 4119 C C . GLN A 1 519 ? -1.986 -16.277 -3.224 1.00 92.88 519 GLN A C 1
ATOM 4121 O O . GLN A 1 519 ? -2.541 -16.084 -4.304 1.00 92.88 519 GLN A O 1
ATOM 4126 N N . GLN A 1 520 ? -0.917 -15.563 -2.844 1.00 92.06 520 GLN A N 1
ATOM 4127 C CA . GLN A 1 520 ? -0.320 -14.529 -3.702 1.00 92.06 520 GLN A CA 1
ATOM 4128 C C . GLN A 1 520 ? 0.222 -15.099 -5.012 1.00 92.06 520 GLN A C 1
ATOM 4130 O O . GLN A 1 520 ? 0.044 -14.493 -6.063 1.00 92.06 520 GLN A O 1
ATOM 4135 N N . ILE A 1 521 ? 0.856 -16.270 -4.967 1.00 91.00 521 ILE A N 1
ATOM 4136 C CA . ILE A 1 521 ? 1.344 -16.969 -6.156 1.00 91.00 521 ILE A CA 1
ATOM 4137 C C . ILE A 1 521 ? 0.171 -17.353 -7.057 1.00 91.00 521 ILE A C 1
ATOM 4139 O O . ILE A 1 521 ? 0.258 -17.178 -8.266 1.00 91.00 521 ILE A O 1
ATOM 4143 N N . THR A 1 522 ? -0.931 -17.843 -6.488 1.00 89.94 522 THR A N 1
ATOM 4144 C CA . THR A 1 522 ? -2.130 -18.208 -7.259 1.00 89.94 522 THR A CA 1
ATOM 4145 C C . THR A 1 522 ? -2.731 -16.989 -7.963 1.00 89.94 522 THR A C 1
ATOM 4147 O O . THR A 1 522 ? -3.016 -17.051 -9.157 1.00 89.94 522 THR A O 1
ATOM 4150 N N . LEU A 1 523 ? -2.831 -15.856 -7.260 1.00 89.88 523 LEU A N 1
ATOM 4151 C CA . LEU A 1 523 ? -3.277 -14.582 -7.834 1.00 89.88 523 LEU A CA 1
ATOM 4152 C C . LEU A 1 523 ? -2.342 -14.100 -8.955 1.00 89.88 523 LEU A C 1
ATOM 4154 O O . LEU A 1 523 ? -2.793 -13.767 -10.046 1.00 89.88 523 LEU A O 1
ATOM 4158 N N . ALA A 1 524 ? -1.029 -14.116 -8.718 1.00 89.44 524 ALA A N 1
ATOM 4159 C CA . ALA A 1 524 ? -0.045 -13.658 -9.697 1.00 89.44 524 ALA A CA 1
ATOM 4160 C C . ALA A 1 524 ? 0.034 -14.563 -10.941 1.00 89.44 524 ALA A C 1
ATOM 4162 O O . ALA A 1 524 ? 0.287 -14.067 -12.040 1.00 89.44 524 ALA A O 1
ATOM 4163 N N . LYS A 1 525 ? -0.205 -15.873 -10.781 1.00 86.50 525 LYS A N 1
ATOM 4164 C CA . LYS A 1 525 ? -0.310 -16.831 -11.891 1.00 86.50 525 LYS A CA 1
ATOM 4165 C C . LYS A 1 525 ? -1.503 -16.520 -12.791 1.00 86.50 525 LYS A C 1
ATOM 4167 O O . LYS A 1 525 ? -1.317 -16.488 -14.002 1.00 86.50 525 LYS A O 1
ATOM 4172 N N . HIS A 1 526 ? -2.673 -16.254 -12.205 1.00 87.06 526 HIS A N 1
ATOM 4173 C CA . HIS A 1 526 ? -3.876 -15.870 -12.950 1.00 87.06 526 HIS A CA 1
ATOM 4174 C C . HIS A 1 526 ? -3.662 -14.578 -13.757 1.00 87.06 526 HIS A C 1
ATOM 4176 O O . HIS A 1 526 ? -4.036 -14.499 -14.921 1.00 87.06 526 HIS A O 1
ATOM 4182 N N . ASP A 1 527 ? -2.993 -13.582 -13.171 1.00 85.69 527 ASP A N 1
ATOM 4183 C CA . ASP A 1 527 ? -2.727 -12.299 -13.839 1.00 85.69 527 ASP A CA 1
ATOM 4184 C C . ASP A 1 527 ? -1.537 -12.352 -14.826 1.00 85.69 527 ASP A C 1
ATOM 4186 O O . ASP A 1 527 ? -1.128 -11.320 -15.365 1.00 85.69 527 ASP A O 1
ATOM 4190 N N . HIS A 1 528 ? -0.939 -13.532 -15.047 1.00 84.94 528 HIS A N 1
ATOM 4191 C CA . HIS A 1 528 ? 0.286 -13.751 -15.833 1.00 84.94 528 HIS A CA 1
ATOM 4192 C C . HIS A 1 528 ? 1.469 -12.847 -15.423 1.00 84.94 528 HIS A C 1
ATOM 4194 O O . HIS A 1 528 ? 2.360 -12.535 -16.221 1.00 84.94 528 HIS A O 1
ATOM 4200 N N . ASN A 1 529 ? 1.518 -12.432 -14.154 1.00 90.19 529 ASN A N 1
ATOM 4201 C CA . ASN A 1 529 ? 2.585 -11.596 -13.619 1.00 90.19 529 ASN A CA 1
ATOM 4202 C C . ASN A 1 529 ? 3.722 -12.463 -13.055 1.00 90.19 529 ASN A C 1
ATOM 4204 O O . ASN A 1 529 ? 3.819 -12.762 -11.858 1.00 90.19 529 ASN A O 1
ATOM 4208 N N . TYR A 1 530 ? 4.612 -12.881 -13.954 1.00 90.56 530 TYR A N 1
ATOM 4209 C CA . TYR A 1 530 ? 5.729 -13.771 -13.630 1.00 90.56 530 TYR A CA 1
ATOM 4210 C C . TYR A 1 530 ? 6.766 -13.137 -12.691 1.00 90.56 530 TYR A C 1
ATOM 4212 O O . TYR A 1 530 ? 7.351 -13.832 -11.859 1.00 90.56 530 TYR A O 1
ATOM 4220 N N . LEU A 1 531 ? 6.977 -11.819 -12.779 1.00 91.75 531 LEU A N 1
ATOM 4221 C CA . LEU A 1 531 ? 7.972 -11.129 -11.957 1.00 91.75 531 LEU A CA 1
ATOM 4222 C C . LEU A 1 531 ? 7.570 -11.137 -10.476 1.00 91.75 531 LEU A C 1
ATOM 4224 O O . LEU A 1 531 ? 8.385 -11.475 -9.616 1.00 91.75 531 LEU A O 1
ATOM 4228 N N . ASP A 1 532 ? 6.309 -10.828 -10.177 1.00 90.19 532 ASP A N 1
ATOM 4229 C CA . ASP A 1 532 ? 5.810 -10.864 -8.801 1.00 90.19 532 ASP A CA 1
ATOM 4230 C C . ASP A 1 532 ? 5.710 -12.298 -8.272 1.00 90.19 532 ASP A C 1
ATOM 4232 O O . ASP A 1 532 ? 6.074 -12.552 -7.122 1.00 90.19 532 ASP A O 1
ATOM 4236 N N . THR A 1 533 ? 5.363 -13.261 -9.132 1.00 90.44 533 THR A N 1
ATOM 4237 C CA . THR A 1 533 ? 5.421 -14.693 -8.796 1.00 90.44 533 THR A CA 1
ATOM 4238 C C . THR A 1 533 ? 6.821 -15.096 -8.323 1.00 90.44 533 THR A C 1
ATOM 4240 O O . THR A 1 533 ? 6.962 -15.737 -7.279 1.00 90.44 533 THR A O 1
ATOM 4243 N N . CYS A 1 534 ? 7.879 -14.666 -9.022 1.00 91.00 534 CYS A N 1
ATOM 4244 C CA . CYS 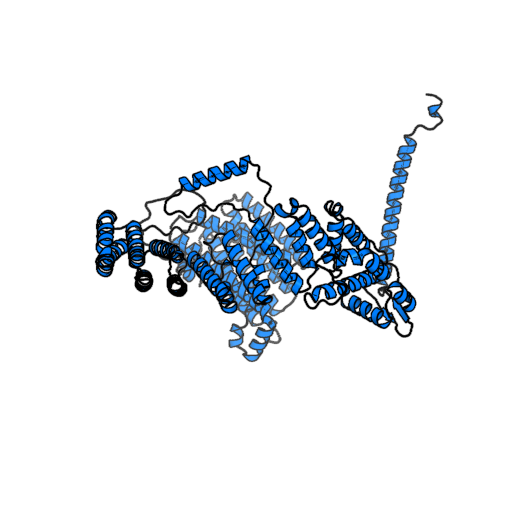A 1 534 ? 9.248 -14.898 -8.566 1.00 91.00 534 CYS A CA 1
ATOM 4245 C C . CYS A 1 534 ? 9.518 -14.267 -7.193 1.00 91.00 534 CYS A C 1
ATOM 4247 O O . CYS A 1 534 ? 10.121 -14.916 -6.334 1.00 91.00 534 CYS A O 1
ATOM 4249 N N . LYS A 1 535 ? 9.128 -13.006 -6.977 1.00 91.06 535 LYS A N 1
ATOM 4250 C CA . LYS A 1 535 ? 9.362 -12.323 -5.693 1.00 91.06 535 LYS A CA 1
ATOM 4251 C C . LYS A 1 535 ? 8.686 -13.069 -4.545 1.00 91.06 535 LYS A C 1
ATOM 4253 O O . LYS A 1 535 ? 9.299 -13.257 -3.501 1.00 91.06 535 LYS A O 1
ATOM 4258 N N . HIS A 1 536 ? 7.464 -13.555 -4.757 1.00 91.62 536 HIS A N 1
ATOM 4259 C CA . HIS A 1 536 ? 6.741 -14.354 -3.771 1.00 91.62 536 HIS A CA 1
ATOM 4260 C C . HIS A 1 536 ? 7.449 -15.674 -3.461 1.00 91.62 536 HIS A C 1
ATOM 4262 O O . HIS A 1 536 ? 7.639 -15.986 -2.289 1.00 91.62 536 HIS A O 1
ATOM 4268 N N . TYR A 1 537 ? 7.925 -16.412 -4.469 1.00 89.94 537 TYR A N 1
ATOM 4269 C CA . TYR A 1 537 ? 8.725 -17.619 -4.223 1.00 89.94 537 TYR A CA 1
ATOM 4270 C C . TYR A 1 537 ? 10.046 -17.323 -3.499 1.00 89.94 537 TYR A C 1
ATOM 4272 O O . TYR A 1 537 ? 10.476 -18.112 -2.658 1.00 89.94 537 TYR A O 1
ATOM 4280 N N . ARG A 1 538 ? 10.676 -16.177 -3.770 1.00 88.94 538 ARG A N 1
ATOM 4281 C CA . ARG A 1 538 ? 11.875 -15.741 -3.048 1.00 88.94 538 ARG A CA 1
ATOM 4282 C C . ARG A 1 538 ? 11.581 -15.444 -1.577 1.00 88.94 538 ARG A C 1
ATOM 4284 O O . ARG A 1 538 ? 12.331 -15.886 -0.719 1.00 88.94 538 ARG A O 1
ATOM 4291 N N . ASP A 1 539 ? 10.480 -14.767 -1.273 1.00 87.50 539 ASP A N 1
ATOM 4292 C CA . ASP A 1 539 ? 10.083 -14.515 0.117 1.00 87.50 539 ASP A CA 1
ATOM 4293 C C . ASP A 1 539 ? 9.756 -15.822 0.874 1.00 87.50 539 ASP A C 1
ATOM 4295 O O . ASP A 1 539 ? 9.967 -15.918 2.090 1.00 87.50 539 ASP A O 1
ATOM 4299 N N . VAL A 1 540 ? 9.250 -16.839 0.163 1.00 87.50 540 VAL A N 1
ATOM 4300 C CA . VAL A 1 540 ? 9.022 -18.192 0.698 1.00 87.50 540 VAL A CA 1
ATOM 4301 C C . VAL A 1 540 ? 10.345 -18.888 1.021 1.00 87.50 540 VAL A C 1
ATOM 4303 O O . VAL A 1 540 ? 10.428 -19.521 2.073 1.00 87.50 540 VAL A O 1
ATOM 4306 N N . LEU A 1 541 ? 11.382 -18.712 0.192 1.00 83.81 541 LEU A N 1
ATOM 4307 C CA . LEU A 1 541 ? 12.732 -19.255 0.411 1.00 83.81 541 LEU A CA 1
ATOM 4308 C C . LEU A 1 541 ? 13.343 -18.810 1.749 1.00 83.81 541 LEU A C 1
ATOM 4310 O O . LEU A 1 541 ? 14.095 -19.557 2.367 1.00 83.81 541 LEU A O 1
ATOM 4314 N N . ASP A 1 542 ? 13.007 -17.606 2.213 1.00 78.50 542 ASP A N 1
ATOM 4315 C CA . ASP A 1 542 ? 13.498 -17.056 3.482 1.00 78.50 542 ASP A CA 1
ATOM 4316 C C . ASP A 1 542 ? 12.787 -17.639 4.726 1.00 78.50 542 ASP A C 1
ATOM 4318 O O . ASP A 1 542 ? 13.009 -17.171 5.846 1.00 78.50 542 ASP A O 1
ATOM 4322 N N . THR A 1 543 ? 11.891 -18.617 4.554 1.00 83.31 543 THR A N 1
ATOM 4323 C CA . THR A 1 543 ? 11.132 -19.266 5.640 1.00 83.31 543 THR A CA 1
ATOM 4324 C C . THR A 1 543 ? 11.879 -20.486 6.175 1.00 83.31 543 THR A C 1
ATOM 4326 O O . THR A 1 543 ? 12.326 -21.326 5.400 1.00 83.31 543 THR A O 1
ATOM 4329 N N . GLU A 1 544 ? 11.988 -20.612 7.501 1.00 76.44 544 GLU A N 1
ATOM 4330 C CA . GLU A 1 544 ? 12.848 -21.622 8.143 1.00 76.44 544 GLU A CA 1
ATOM 4331 C C . GLU A 1 544 ? 12.397 -23.056 7.839 1.00 76.44 544 GLU A C 1
ATOM 4333 O O . GLU A 1 544 ? 13.206 -23.873 7.410 1.00 76.44 544 GLU A O 1
ATOM 4338 N N . SER A 1 545 ? 11.092 -23.323 7.918 1.00 78.25 545 SER A N 1
ATOM 4339 C CA . SER A 1 545 ? 10.492 -24.610 7.531 1.00 78.25 545 SER A CA 1
ATOM 4340 C C . SER A 1 545 ? 10.748 -25.036 6.076 1.00 78.25 545 SER A C 1
ATOM 4342 O O . SER A 1 545 ? 10.683 -26.225 5.770 1.00 78.25 545 SER A O 1
ATOM 4344 N N . VAL A 1 546 ? 11.040 -24.098 5.168 1.00 79.19 546 VAL A N 1
ATOM 4345 C CA . VAL A 1 546 ? 11.395 -24.393 3.766 1.00 79.19 546 VAL A CA 1
ATOM 4346 C C . VAL A 1 546 ? 12.905 -24.568 3.601 1.00 79.19 546 VAL A C 1
ATOM 4348 O O . VAL A 1 546 ? 13.334 -25.354 2.765 1.00 79.19 546 VAL A O 1
ATOM 4351 N N . GLU A 1 547 ? 13.713 -23.867 4.398 1.00 77.69 547 GLU A N 1
ATOM 4352 C CA . GLU A 1 547 ? 15.174 -24.008 4.409 1.00 77.69 547 GLU A CA 1
ATOM 4353 C C . GLU A 1 547 ? 15.619 -25.374 4.962 1.00 77.69 547 GLU A C 1
ATOM 4355 O O . GLU A 1 547 ? 16.618 -25.927 4.502 1.00 77.69 547 GLU A O 1
ATOM 4360 N N . GLU A 1 548 ? 14.869 -25.932 5.915 1.00 82.56 548 GLU A N 1
ATOM 4361 C CA . GLU A 1 548 ? 15.155 -27.236 6.529 1.00 82.56 548 GLU A CA 1
ATOM 4362 C C . GLU A 1 548 ? 14.754 -28.431 5.644 1.00 82.56 548 GLU A C 1
ATOM 4364 O O . GLU A 1 548 ? 15.392 -29.484 5.706 1.00 82.56 548 GLU A O 1
ATOM 4369 N N . ASP A 1 549 ? 13.744 -28.271 4.783 1.00 85.06 549 ASP A N 1
ATOM 4370 C CA . ASP A 1 549 ? 13.288 -29.310 3.854 1.00 85.06 549 ASP A CA 1
ATOM 4371 C C . ASP A 1 549 ? 13.998 -29.190 2.494 1.00 85.06 549 ASP A C 1
ATOM 4373 O O . ASP A 1 549 ? 13.673 -28.350 1.651 1.00 85.06 549 ASP A O 1
ATOM 4377 N N . ALA A 1 550 ? 14.962 -30.084 2.256 1.00 82.50 550 ALA A N 1
ATOM 4378 C CA . ALA A 1 550 ? 15.773 -30.088 1.042 1.00 82.50 550 ALA A CA 1
ATOM 4379 C C . ALA A 1 550 ? 14.968 -30.299 -0.258 1.00 82.50 550 ALA A C 1
ATOM 4381 O O . ALA A 1 550 ? 15.397 -29.831 -1.317 1.00 82.50 550 ALA A O 1
ATOM 4382 N N . GLU A 1 551 ? 13.828 -30.996 -0.224 1.00 84.75 551 GLU A N 1
ATOM 4383 C CA . GLU A 1 551 ? 13.002 -31.211 -1.418 1.00 84.75 551 GLU A CA 1
ATOM 4384 C C . GLU A 1 551 ? 12.218 -29.949 -1.766 1.00 84.75 551 GLU A C 1
ATOM 4386 O O . GLU A 1 551 ? 12.270 -29.479 -2.908 1.00 84.75 551 GLU A O 1
ATOM 4391 N N . ARG A 1 552 ? 11.564 -29.342 -0.768 1.00 82.50 552 ARG A N 1
ATOM 4392 C CA . ARG A 1 552 ? 10.847 -28.069 -0.938 1.00 82.50 552 ARG A CA 1
ATOM 4393 C C . ARG A 1 552 ? 11.790 -26.944 -1.337 1.00 82.50 552 ARG A C 1
ATOM 4395 O O . ARG A 1 552 ? 11.447 -26.160 -2.219 1.00 82.50 552 ARG A O 1
ATOM 4402 N N . LEU A 1 553 ? 12.989 -26.903 -0.762 1.00 85.19 553 LEU A N 1
ATOM 4403 C CA . LEU A 1 553 ? 14.013 -25.921 -1.101 1.00 85.19 553 LEU A CA 1
ATOM 4404 C C . LEU A 1 553 ? 14.388 -25.984 -2.588 1.00 85.19 553 LEU A C 1
ATOM 4406 O O . LEU A 1 553 ? 14.328 -24.969 -3.284 1.00 85.19 553 LEU A O 1
ATOM 4410 N N . ARG A 1 554 ? 14.716 -27.177 -3.104 1.00 85.38 554 ARG A N 1
ATOM 4411 C CA . ARG A 1 554 ? 15.034 -27.374 -4.532 1.00 85.38 554 ARG A CA 1
ATOM 4412 C C . ARG A 1 554 ? 13.859 -26.993 -5.425 1.00 85.38 554 ARG A C 1
ATOM 4414 O O . ARG A 1 554 ? 14.046 -26.316 -6.434 1.00 85.38 554 ARG A O 1
ATOM 4421 N N . ALA A 1 555 ? 12.655 -27.394 -5.032 1.00 85.62 555 ALA A N 1
ATOM 4422 C CA . ALA A 1 555 ? 11.427 -27.134 -5.767 1.00 85.62 555 ALA A CA 1
ATOM 4423 C C . ALA A 1 555 ? 11.105 -25.625 -5.852 1.00 85.62 555 ALA A C 1
ATOM 4425 O O . ALA A 1 555 ? 10.676 -25.144 -6.904 1.00 85.62 555 ALA A O 1
ATOM 4426 N N . VAL A 1 556 ? 11.327 -24.865 -4.776 1.00 87.50 556 VAL A N 1
ATOM 4427 C CA . VAL A 1 556 ? 11.157 -23.402 -4.746 1.00 87.50 556 VAL A CA 1
ATOM 4428 C C . VAL A 1 556 ? 12.256 -22.710 -5.554 1.00 87.50 556 VAL A C 1
ATOM 4430 O O . VAL A 1 556 ? 11.946 -21.845 -6.371 1.00 87.50 556 VAL A O 1
ATOM 4433 N N . LEU A 1 557 ? 13.521 -23.122 -5.406 1.00 86.50 557 LEU A N 1
ATOM 4434 C CA . LEU A 1 557 ? 14.650 -22.568 -6.167 1.00 86.50 557 LEU A CA 1
ATOM 4435 C C . LEU A 1 557 ? 14.480 -22.744 -7.680 1.00 86.50 557 LEU A C 1
ATOM 4437 O O . LEU A 1 557 ? 14.706 -21.797 -8.433 1.00 86.50 557 LEU A O 1
ATOM 4441 N N . ALA A 1 558 ? 14.038 -23.920 -8.130 1.00 87.38 558 ALA A N 1
ATOM 4442 C CA . ALA A 1 558 ? 13.769 -24.167 -9.544 1.00 87.38 558 ALA A CA 1
ATOM 4443 C C . ALA A 1 558 ? 12.683 -23.219 -10.083 1.00 87.38 558 ALA A C 1
ATOM 4445 O O . ALA A 1 558 ? 12.883 -22.552 -11.099 1.00 87.38 558 ALA A O 1
ATOM 4446 N N . ARG A 1 559 ? 11.571 -23.067 -9.347 1.00 88.75 559 ARG A N 1
ATOM 4447 C CA . ARG A 1 559 ? 10.474 -22.158 -9.719 1.00 88.75 559 ARG A CA 1
ATOM 4448 C C . ARG A 1 559 ? 10.916 -20.697 -9.767 1.00 88.75 559 ARG A C 1
ATOM 4450 O O . ARG A 1 559 ? 10.526 -19.993 -10.694 1.00 88.75 559 ARG A O 1
ATOM 4457 N N . ILE A 1 560 ? 11.760 -20.249 -8.834 1.00 90.38 560 ILE A N 1
ATOM 4458 C CA . ILE A 1 560 ? 12.353 -18.901 -8.869 1.00 90.38 560 ILE A CA 1
ATOM 4459 C C . ILE A 1 560 ? 13.060 -18.675 -10.209 1.00 90.38 560 ILE A C 1
ATOM 4461 O O . ILE A 1 560 ? 12.773 -17.693 -10.889 1.00 90.38 560 ILE A O 1
ATOM 4465 N N . VAL A 1 561 ? 13.931 -19.597 -10.630 1.00 90.06 561 VAL A N 1
ATOM 4466 C CA . VAL A 1 561 ? 14.661 -19.459 -11.900 1.00 90.06 561 VAL A CA 1
ATOM 4467 C C . VAL A 1 561 ? 13.704 -19.418 -13.092 1.00 90.06 561 VAL A C 1
ATOM 4469 O O . VAL A 1 561 ? 13.847 -18.552 -13.956 1.00 90.06 561 VAL A O 1
ATOM 4472 N N . TYR A 1 562 ? 12.701 -20.297 -13.128 1.00 89.69 562 TYR A N 1
ATOM 4473 C CA . TYR A 1 562 ? 11.740 -20.348 -14.231 1.00 89.69 562 TYR A CA 1
ATOM 4474 C C . TYR A 1 562 ? 10.954 -19.040 -14.381 1.00 89.69 562 TYR A C 1
ATOM 4476 O O . TYR A 1 562 ? 10.892 -18.483 -15.477 1.00 89.69 562 TYR A O 1
ATOM 4484 N N . TYR A 1 563 ? 10.407 -18.503 -13.288 1.00 90.88 563 TYR A N 1
ATOM 4485 C CA . TYR A 1 563 ? 9.586 -17.290 -13.346 1.00 90.88 563 TYR A CA 1
ATOM 4486 C C . TYR A 1 563 ? 10.396 -16.017 -13.638 1.00 90.88 563 TYR A C 1
ATOM 4488 O O . TYR A 1 563 ? 9.880 -15.114 -14.292 1.00 90.88 563 TYR A O 1
ATOM 4496 N N . VAL A 1 564 ? 11.674 -15.945 -13.245 1.00 92.25 564 VAL A N 1
ATOM 4497 C CA . VAL A 1 564 ? 12.557 -14.809 -13.606 1.00 92.25 564 VAL A CA 1
ATOM 4498 C C . VAL A 1 564 ? 12.874 -14.788 -15.090 1.00 92.25 564 VAL A C 1
ATOM 4500 O O . VAL A 1 564 ? 12.955 -13.713 -15.684 1.00 92.25 564 VAL A O 1
ATOM 4503 N N . VAL A 1 565 ? 13.079 -15.964 -15.683 1.00 90.81 565 VAL A N 1
ATOM 4504 C CA . VAL A 1 565 ? 13.364 -16.096 -17.115 1.00 90.81 565 VAL A CA 1
ATOM 4505 C C . VAL A 1 565 ? 12.109 -15.822 -17.949 1.00 90.81 565 VAL A C 1
ATOM 4507 O O . VAL A 1 565 ? 12.209 -15.232 -19.021 1.00 90.81 565 VAL A O 1
ATOM 4510 N N . LEU A 1 566 ? 10.928 -16.203 -17.452 1.00 90.56 566 LEU A N 1
ATOM 4511 C CA . LEU A 1 566 ? 9.641 -15.913 -18.093 1.00 90.56 566 LEU A CA 1
ATOM 4512 C C . LEU A 1 566 ? 9.232 -14.438 -18.011 1.00 90.56 566 LEU A C 1
ATOM 4514 O O . LEU A 1 566 ? 8.515 -13.942 -18.890 1.00 90.56 566 LEU A O 1
ATOM 4518 N N . ALA A 1 567 ? 9.673 -13.727 -16.973 1.00 91.88 567 ALA A N 1
ATOM 4519 C CA . ALA A 1 567 ? 9.365 -12.316 -16.800 1.00 91.88 567 ALA A CA 1
ATOM 4520 C C . ALA A 1 567 ? 9.907 -11.469 -17.973 1.00 91.88 567 ALA A C 1
ATOM 4522 O O . ALA A 1 567 ? 11.018 -11.707 -18.455 1.00 91.88 567 ALA A O 1
ATOM 4523 N N . PRO A 1 568 ? 9.135 -10.475 -18.457 1.00 89.56 568 PRO A N 1
ATOM 4524 C CA . PRO A 1 568 ? 9.618 -9.542 -19.468 1.00 89.56 568 PRO A CA 1
ATOM 4525 C C . PRO A 1 568 ? 10.836 -8.773 -18.954 1.00 89.56 568 PRO A C 1
ATOM 4527 O O . PRO A 1 568 ? 10.978 -8.530 -17.755 1.00 89.56 568 PRO A O 1
ATOM 4530 N N . TYR A 1 569 ? 11.712 -8.371 -19.875 1.00 88.94 569 TYR A N 1
ATOM 4531 C CA . TYR A 1 569 ? 12.889 -7.599 -19.503 1.00 88.94 569 TYR A CA 1
ATOM 4532 C C . TYR A 1 569 ? 12.501 -6.203 -19.014 1.00 88.94 569 TYR A C 1
ATOM 4534 O O . TYR A 1 569 ? 11.936 -5.403 -19.759 1.00 88.94 569 TYR A O 1
ATOM 4542 N N . ASP A 1 570 ? 12.892 -5.918 -17.781 1.00 88.06 570 ASP A N 1
ATOM 4543 C CA . ASP A 1 570 ? 12.821 -4.615 -17.139 1.00 88.06 570 ASP A CA 1
ATOM 4544 C C . ASP A 1 570 ? 14.046 -4.447 -16.226 1.00 88.06 570 ASP A C 1
ATOM 4546 O O . ASP A 1 570 ? 14.753 -5.416 -15.924 1.00 88.06 570 ASP A O 1
ATOM 4550 N N . ASN A 1 571 ? 14.305 -3.227 -15.763 1.00 89.06 571 ASN A N 1
ATOM 4551 C CA . ASN A 1 571 ? 15.395 -2.936 -14.835 1.00 89.06 571 ASN A CA 1
ATOM 4552 C C . ASN A 1 571 ? 15.296 -3.787 -13.559 1.00 89.06 571 ASN A C 1
ATOM 4554 O O . ASN A 1 571 ? 16.313 -4.290 -13.083 1.00 89.06 571 ASN A O 1
ATOM 4558 N N . GLU A 1 572 ? 14.082 -3.993 -13.035 1.00 89.88 572 GLU A N 1
ATOM 4559 C CA . GLU A 1 572 ? 13.865 -4.838 -11.857 1.00 89.88 572 GLU A CA 1
ATOM 4560 C C . GLU A 1 572 ? 14.164 -6.316 -12.147 1.00 89.88 572 GLU A C 1
ATOM 4562 O O . GLU A 1 572 ? 14.823 -6.984 -11.350 1.00 89.88 572 GLU A O 1
ATOM 4567 N N . GLN A 1 573 ? 13.737 -6.819 -13.309 1.00 93.19 573 GLN A N 1
ATOM 4568 C CA . GLN A 1 573 ? 14.012 -8.192 -13.732 1.00 93.19 573 GLN A CA 1
ATOM 4569 C C . GLN A 1 573 ? 15.519 -8.432 -13.898 1.00 93.19 573 GLN A C 1
ATOM 4571 O O . GLN A 1 573 ? 16.031 -9.437 -13.404 1.00 93.19 573 GLN A O 1
ATOM 4576 N N . SER A 1 574 ? 16.241 -7.494 -14.523 1.00 89.81 574 SER A N 1
ATOM 4577 C CA . SER A 1 574 ? 17.689 -7.598 -14.746 1.00 89.81 574 SER A CA 1
ATOM 4578 C C . SER A 1 574 ? 18.478 -7.631 -13.438 1.00 89.81 574 SER A C 1
ATOM 4580 O O . SER A 1 574 ? 19.415 -8.417 -13.294 1.00 89.81 574 SER A O 1
ATOM 4582 N N . ASP A 1 575 ? 18.118 -6.775 -12.485 1.00 92.50 575 ASP A N 1
ATOM 4583 C CA . ASP A 1 575 ? 18.751 -6.735 -11.170 1.00 92.50 575 ASP A CA 1
ATOM 4584 C C . ASP A 1 575 ? 18.431 -8.003 -10.360 1.00 92.50 575 ASP A C 1
ATOM 4586 O O . ASP A 1 575 ? 19.337 -8.635 -9.811 1.00 92.50 575 ASP A O 1
ATOM 4590 N N . LEU A 1 576 ? 17.171 -8.451 -10.356 1.00 91.12 576 LEU A N 1
ATOM 4591 C CA . LEU A 1 576 ? 16.761 -9.683 -9.681 1.00 91.12 576 LEU A CA 1
ATOM 4592 C C . LEU A 1 576 ? 17.504 -10.911 -10.224 1.00 91.12 576 LEU A C 1
ATOM 4594 O O . LEU A 1 576 ? 17.987 -11.734 -9.445 1.00 91.12 576 LEU A O 1
ATOM 4598 N N . LEU A 1 577 ? 17.648 -11.002 -11.544 1.00 91.56 577 LEU A N 1
ATOM 4599 C CA . LEU A 1 577 ? 18.351 -12.076 -12.237 1.00 91.56 577 LEU A CA 1
ATOM 4600 C C . LEU A 1 577 ? 19.831 -12.153 -11.818 1.00 91.56 577 LEU A C 1
ATOM 4602 O O . LEU A 1 577 ? 20.316 -13.238 -11.487 1.00 91.56 577 LEU A O 1
ATOM 4606 N N . HIS A 1 578 ? 20.536 -11.019 -11.731 1.00 90.62 578 HIS A N 1
ATOM 4607 C CA . HIS A 1 578 ? 21.920 -10.993 -11.242 1.00 90.62 578 HIS A CA 1
ATOM 4608 C C . HIS A 1 578 ? 22.038 -11.313 -9.747 1.00 90.62 578 HIS A C 1
ATOM 4610 O O . HIS A 1 578 ? 22.971 -12.013 -9.350 1.00 90.62 578 HIS A O 1
ATOM 4616 N N . ARG A 1 579 ? 21.092 -10.861 -8.912 1.00 90.81 579 ARG A N 1
ATOM 4617 C CA . ARG A 1 579 ? 21.074 -11.209 -7.480 1.00 90.81 579 ARG A CA 1
ATOM 4618 C C . ARG A 1 579 ? 20.900 -12.711 -7.261 1.00 90.81 579 ARG A C 1
ATOM 4620 O O . ARG A 1 579 ? 21.566 -13.269 -6.399 1.00 90.81 579 ARG A O 1
ATOM 4627 N N . ILE A 1 580 ? 20.033 -13.362 -8.037 1.00 89.88 580 ILE A N 1
ATOM 4628 C CA . ILE A 1 580 ? 19.804 -14.813 -7.943 1.00 89.88 580 ILE A CA 1
ATOM 4629 C C . ILE A 1 580 ? 21.033 -15.587 -8.422 1.00 89.88 580 ILE A C 1
ATOM 4631 O O . ILE A 1 580 ? 21.396 -16.591 -7.819 1.00 89.88 580 ILE A O 1
ATOM 4635 N N . GLN A 1 581 ? 21.727 -15.103 -9.455 1.00 89.06 581 GLN A N 1
ATOM 4636 C CA . GLN A 1 581 ? 22.966 -15.725 -9.928 1.00 89.06 581 GLN A CA 1
ATOM 4637 C C . GLN A 1 581 ? 24.094 -15.697 -8.881 1.00 89.06 581 GLN A C 1
ATOM 4639 O O . GLN A 1 581 ? 24.944 -16.586 -8.878 1.00 89.06 581 GLN A O 1
ATOM 4644 N N . GLN A 1 582 ? 24.121 -14.684 -8.011 1.00 88.94 582 GLN A N 1
ATOM 4645 C CA . GLN A 1 582 ? 25.105 -14.562 -6.930 1.00 88.94 582 GLN A CA 1
ATOM 4646 C C . GLN A 1 582 ? 24.778 -15.433 -5.704 1.00 88.94 582 GLN A C 1
ATOM 4648 O O . GLN A 1 582 ? 25.630 -15.578 -4.828 1.00 88.94 582 GLN A O 1
ATOM 4653 N N . ASP A 1 583 ? 23.575 -16.008 -5.623 1.00 87.50 583 ASP A N 1
ATOM 4654 C CA . ASP A 1 583 ? 23.162 -16.838 -4.492 1.00 87.50 583 ASP A CA 1
ATOM 4655 C C . ASP A 1 583 ? 23.891 -18.194 -4.504 1.00 87.50 583 ASP A C 1
ATOM 4657 O O . ASP A 1 583 ? 23.858 -18.947 -5.481 1.00 87.50 583 ASP A O 1
ATOM 4661 N N . SER A 1 584 ? 24.537 -18.540 -3.387 1.00 86.81 584 SER A N 1
ATOM 4662 C CA . SER A 1 584 ? 25.266 -19.802 -3.225 1.00 86.81 584 SER A CA 1
ATOM 4663 C C . SER A 1 584 ? 24.344 -21.025 -3.248 1.00 86.81 584 SER A C 1
ATOM 4665 O O . SER A 1 584 ? 24.770 -22.112 -3.659 1.00 86.81 584 SER A O 1
ATOM 4667 N N . ARG A 1 585 ? 23.067 -20.860 -2.873 1.00 84.00 585 ARG A N 1
ATOM 4668 C CA . ARG A 1 585 ? 22.050 -21.927 -2.856 1.00 84.00 585 ARG A CA 1
ATOM 4669 C C . ARG A 1 585 ? 21.733 -22.459 -4.254 1.00 84.00 585 ARG A C 1
ATOM 4671 O O . ARG A 1 585 ? 21.334 -23.614 -4.390 1.00 84.00 585 ARG A O 1
ATOM 4678 N N . LEU A 1 586 ? 22.001 -21.674 -5.300 1.00 84.56 586 LEU A N 1
ATOM 4679 C CA . LEU A 1 586 ? 21.800 -22.068 -6.696 1.00 84.56 586 LEU A CA 1
ATOM 4680 C C . LEU A 1 586 ? 22.676 -23.270 -7.109 1.00 84.56 586 LEU A C 1
ATOM 4682 O O . LEU A 1 586 ? 22.334 -23.998 -8.038 1.00 84.56 586 LEU A O 1
ATOM 4686 N N . SER A 1 587 ? 23.765 -23.542 -6.379 1.00 83.75 587 SER A N 1
ATOM 4687 C CA . SER A 1 587 ? 24.604 -24.736 -6.575 1.00 83.75 587 SER A CA 1
ATOM 4688 C C . SER A 1 587 ? 23.855 -26.064 -6.396 1.00 83.75 587 SER A C 1
ATOM 4690 O O . SER A 1 587 ? 24.255 -27.071 -6.979 1.00 83.75 587 SER A O 1
ATOM 4692 N N . GLN A 1 588 ? 22.749 -26.075 -5.643 1.00 84.00 588 GLN A N 1
ATOM 4693 C CA . GLN A 1 588 ? 21.922 -27.268 -5.434 1.00 84.00 588 GLN A CA 1
ATOM 4694 C C . GLN A 1 588 ? 21.102 -27.656 -6.672 1.00 84.00 588 GLN A C 1
ATOM 4696 O O . GLN A 1 588 ? 20.596 -28.776 -6.743 1.00 84.00 588 GLN A O 1
ATOM 4701 N N . VAL A 1 589 ? 20.959 -26.736 -7.631 1.00 85.38 589 VAL A N 1
ATOM 4702 C CA . VAL A 1 589 ? 20.068 -26.858 -8.786 1.00 85.38 589 VAL A CA 1
ATOM 4703 C C . VAL A 1 589 ? 20.851 -26.496 -10.073 1.00 85.38 589 VAL A C 1
ATOM 4705 O O . VAL A 1 589 ? 20.695 -25.412 -10.642 1.00 85.38 589 VAL A O 1
ATOM 4708 N N . PRO A 1 590 ? 21.770 -27.374 -10.533 1.00 86.25 590 PRO A N 1
ATOM 4709 C CA . PRO A 1 590 ? 22.782 -27.029 -11.538 1.00 86.25 590 PRO A CA 1
ATOM 4710 C C . PRO A 1 590 ? 22.236 -26.860 -12.964 1.00 86.25 590 PRO A C 1
ATOM 4712 O O . PRO A 1 590 ? 22.841 -26.155 -13.774 1.00 86.25 590 PRO A O 1
ATOM 4715 N N . THR A 1 591 ? 21.118 -27.498 -13.317 1.00 86.94 591 THR A N 1
ATOM 4716 C CA . THR A 1 591 ? 20.522 -27.361 -14.659 1.00 86.94 591 THR A CA 1
ATOM 4717 C C . THR A 1 591 ? 19.890 -25.982 -14.834 1.00 86.94 591 THR A C 1
ATOM 4719 O O . THR A 1 591 ? 20.141 -25.302 -15.826 1.00 86.94 591 THR A O 1
ATOM 4722 N N . GLU A 1 592 ? 19.178 -25.514 -13.822 1.00 87.50 592 GLU A N 1
ATOM 4723 C CA . GLU A 1 592 ? 18.540 -24.210 -13.744 1.00 87.50 592 GLU A CA 1
ATOM 4724 C C . GLU A 1 592 ? 19.587 -23.105 -13.626 1.00 87.50 592 GLU A C 1
ATOM 4726 O O . GLU A 1 592 ? 19.478 -22.080 -14.292 1.00 87.50 592 GLU A O 1
ATOM 4731 N N . ALA A 1 593 ? 20.664 -23.342 -12.872 1.00 87.69 593 ALA A N 1
ATOM 4732 C CA . ALA A 1 593 ? 21.807 -22.437 -12.814 1.00 87.69 593 ALA A CA 1
ATOM 4733 C C . ALA A 1 593 ? 22.433 -22.200 -14.201 1.00 87.69 593 ALA A C 1
ATOM 4735 O O . ALA A 1 593 ? 22.784 -21.068 -14.547 1.00 87.69 593 ALA A O 1
ATOM 4736 N N . ARG A 1 594 ? 22.558 -23.260 -15.017 1.00 88.88 594 ARG A N 1
ATOM 4737 C CA . ARG A 1 594 ? 23.035 -23.150 -16.405 1.00 88.88 594 ARG A CA 1
ATOM 4738 C C . ARG A 1 594 ? 22.068 -22.341 -17.262 1.00 88.88 594 ARG A C 1
ATOM 4740 O O . ARG A 1 594 ? 22.529 -21.460 -17.982 1.00 88.88 594 ARG A O 1
ATOM 4747 N N . LEU A 1 595 ? 20.764 -22.597 -17.150 1.00 89.12 595 LEU A N 1
ATOM 4748 C CA . LEU A 1 595 ? 19.741 -21.832 -17.865 1.00 89.12 595 LEU A CA 1
ATOM 4749 C C . LEU A 1 595 ? 19.816 -20.342 -17.504 1.00 89.12 595 LEU A C 1
ATOM 4751 O O . LEU A 1 595 ? 19.914 -19.505 -18.393 1.00 89.12 595 LEU A O 1
ATOM 4755 N N . LEU A 1 596 ? 19.870 -20.012 -16.211 1.00 89.75 596 LEU A N 1
ATOM 4756 C CA . LEU A 1 596 ? 19.997 -18.633 -15.738 1.00 89.75 596 LEU A CA 1
ATOM 4757 C C . LEU A 1 596 ? 21.255 -17.963 -16.305 1.00 89.75 596 LEU A C 1
ATOM 4759 O O . LEU A 1 596 ? 21.190 -16.839 -16.797 1.00 89.75 596 LEU A O 1
ATOM 4763 N N . LYS A 1 597 ? 22.396 -18.667 -16.299 1.00 90.38 597 LYS A N 1
ATOM 4764 C CA . LYS A 1 597 ? 23.661 -18.144 -16.829 1.00 90.38 597 LYS A CA 1
ATOM 4765 C C . LYS A 1 597 ? 23.553 -17.754 -18.306 1.00 90.38 597 LYS A C 1
ATOM 4767 O O . LYS A 1 597 ? 24.092 -16.713 -18.675 1.00 90.38 597 LYS A O 1
ATOM 4772 N N . LEU A 1 598 ? 22.838 -18.522 -19.124 1.00 90.12 598 LEU A N 1
ATOM 4773 C CA . LEU A 1 598 ? 22.651 -18.201 -20.542 1.00 90.12 598 LEU A CA 1
ATOM 4774 C C . LEU A 1 598 ? 21.941 -16.850 -20.753 1.00 90.12 598 LEU A C 1
ATOM 4776 O O . LEU A 1 598 ? 22.344 -16.083 -21.621 1.00 90.12 598 LEU A O 1
ATOM 4780 N N . PHE A 1 599 ? 20.966 -16.504 -19.906 1.00 89.75 599 PHE A N 1
ATOM 4781 C CA . PHE A 1 599 ? 20.285 -15.200 -19.955 1.00 89.75 599 PHE A CA 1
ATOM 4782 C C . PHE A 1 599 ? 21.095 -14.053 -19.327 1.00 89.75 599 PHE A C 1
ATOM 4784 O O . PHE A 1 599 ? 20.829 -12.887 -19.612 1.00 89.75 599 PHE A O 1
ATOM 4791 N N . THR A 1 600 ? 22.091 -14.356 -18.486 1.00 89.00 600 THR A N 1
ATOM 4792 C CA . THR A 1 600 ? 22.980 -13.341 -17.880 1.00 89.00 600 THR A CA 1
ATOM 4793 C C . THR A 1 600 ? 24.069 -12.861 -18.840 1.00 89.00 600 THR A C 1
ATOM 4795 O O . THR A 1 600 ? 24.555 -11.734 -18.730 1.00 89.00 600 THR A O 1
ATOM 4798 N N . VAL A 1 601 ? 24.486 -13.727 -19.767 1.00 90.00 601 VAL A N 1
ATOM 4799 C CA . VAL A 1 601 ? 25.555 -13.439 -20.721 1.00 90.00 601 VAL A CA 1
ATOM 4800 C C . VAL A 1 601 ? 24.957 -12.783 -21.965 1.00 90.00 601 VAL A C 1
ATOM 4802 O O . VAL A 1 601 ? 23.881 -13.143 -22.436 1.00 90.00 601 VAL A O 1
ATOM 4805 N N . HIS A 1 602 ? 25.671 -11.809 -22.527 1.00 88.88 602 HIS A N 1
ATOM 4806 C CA . HIS A 1 602 ? 25.264 -11.115 -23.751 1.00 88.88 602 HIS A CA 1
ATOM 4807 C C . HIS A 1 602 ? 25.628 -11.927 -25.010 1.00 88.88 602 HIS A C 1
ATOM 4809 O O . HIS A 1 602 ? 26.274 -11.413 -25.920 1.00 88.88 602 HIS A O 1
ATOM 4815 N N . GLU A 1 603 ? 25.246 -13.201 -25.043 1.00 90.31 603 GLU A N 1
ATOM 4816 C CA . GLU A 1 603 ? 25.484 -14.126 -26.154 1.00 90.31 603 GLU A CA 1
ATOM 4817 C C . GLU A 1 603 ? 24.161 -14.542 -26.804 1.00 90.31 603 GLU A C 1
ATOM 4819 O O . GLU A 1 603 ? 23.102 -14.515 -26.173 1.00 90.31 603 GLU A O 1
ATOM 4824 N N . LEU A 1 604 ? 24.225 -14.880 -28.095 1.00 89.06 604 LEU A N 1
ATOM 4825 C CA . LEU A 1 604 ? 23.065 -15.347 -28.848 1.00 89.06 604 LEU A CA 1
ATOM 4826 C C . LEU A 1 604 ? 22.762 -16.799 -28.505 1.00 89.06 604 LEU A C 1
ATOM 4828 O O . LEU A 1 604 ? 23.670 -17.620 -28.391 1.00 89.06 604 LEU A O 1
ATOM 4832 N N . MET A 1 605 ? 21.477 -17.115 -28.418 1.00 89.56 605 MET A N 1
ATOM 4833 C CA . MET A 1 605 ? 21.002 -18.454 -28.115 1.00 89.56 605 MET A CA 1
ATOM 4834 C C . MET A 1 605 ? 20.051 -18.958 -29.192 1.00 89.56 605 MET A C 1
ATOM 4836 O O . MET A 1 605 ? 19.085 -18.281 -29.540 1.00 89.56 605 MET A O 1
ATOM 4840 N N . ARG A 1 606 ? 20.269 -20.173 -29.689 1.00 87.44 606 ARG A N 1
ATOM 4841 C CA . ARG A 1 606 ? 19.345 -20.801 -30.637 1.00 87.44 606 ARG A CA 1
ATOM 4842 C C . ARG A 1 606 ? 18.218 -21.502 -29.898 1.00 87.44 606 ARG A C 1
ATOM 4844 O O . ARG A 1 606 ? 18.458 -22.362 -29.053 1.00 87.44 606 ARG A O 1
ATOM 4851 N N . TRP A 1 607 ? 16.980 -21.148 -30.238 1.00 86.94 607 TRP A N 1
ATOM 4852 C CA . TRP A 1 607 ? 15.799 -21.744 -29.615 1.00 86.94 607 TRP A CA 1
ATOM 4853 C C . TRP A 1 607 ? 15.741 -23.278 -29.759 1.00 86.94 607 TRP A C 1
ATOM 4855 O O . TRP A 1 607 ? 15.486 -23.933 -28.747 1.00 86.94 607 TRP A O 1
ATOM 4865 N N . PRO A 1 608 ? 16.021 -23.881 -30.936 1.00 86.31 608 PRO A N 1
ATOM 4866 C CA . PRO A 1 608 ? 15.990 -25.339 -31.081 1.00 86.31 608 PRO A CA 1
ATOM 4867 C C . PRO A 1 608 ? 16.946 -26.068 -30.127 1.00 86.31 608 PRO A C 1
ATOM 4869 O O . PRO A 1 608 ? 16.556 -27.049 -29.501 1.00 86.31 608 PRO A O 1
ATOM 4872 N N . GLU A 1 609 ? 18.160 -25.540 -29.942 1.00 86.06 609 GLU A N 1
ATOM 4873 C CA . GLU A 1 609 ? 19.173 -26.125 -29.052 1.00 86.06 609 GLU A CA 1
ATOM 4874 C C . GLU A 1 609 ? 18.750 -26.042 -27.575 1.00 86.06 609 GLU A C 1
ATOM 4876 O O . GLU A 1 609 ? 18.936 -26.995 -26.812 1.00 86.06 609 GLU A O 1
ATOM 4881 N N . ILE A 1 610 ? 18.118 -24.933 -27.168 1.00 85.62 610 ILE A N 1
ATOM 4882 C CA . ILE A 1 610 ? 17.549 -24.784 -25.820 1.00 85.62 610 ILE A CA 1
ATOM 4883 C C . ILE A 1 610 ? 16.395 -25.767 -25.610 1.00 85.62 610 ILE A C 1
ATOM 4885 O O . ILE A 1 610 ? 16.331 -26.431 -24.573 1.00 85.62 610 ILE A O 1
ATOM 4889 N N . ALA A 1 611 ? 15.491 -25.873 -26.583 1.00 84.38 611 ALA A N 1
ATOM 4890 C CA . ALA A 1 611 ? 14.323 -26.741 -26.501 1.00 84.38 611 ALA A CA 1
ATOM 4891 C C . ALA A 1 611 ? 14.703 -28.230 -26.440 1.00 84.38 611 ALA A C 1
ATOM 4893 O O . ALA A 1 611 ? 14.025 -29.005 -25.765 1.00 84.38 611 ALA A O 1
ATOM 4894 N N . GLU A 1 612 ? 15.790 -28.633 -27.097 1.00 85.88 612 GLU A N 1
ATOM 4895 C CA . GLU A 1 612 ? 16.320 -29.997 -27.034 1.00 85.88 612 GLU A CA 1
ATOM 4896 C C . GLU A 1 612 ? 17.049 -30.265 -25.709 1.00 85.88 612 GLU A C 1
ATOM 4898 O O . GLU A 1 612 ? 16.773 -31.260 -25.040 1.00 85.88 612 GLU A O 1
ATOM 4903 N N . THR A 1 613 ? 17.919 -29.343 -25.281 1.00 84.06 613 THR A N 1
ATOM 4904 C CA . THR A 1 613 ? 18.778 -29.528 -24.099 1.00 84.06 613 THR A CA 1
ATOM 4905 C C . THR A 1 613 ? 18.008 -29.421 -22.783 1.00 84.06 613 THR A C 1
ATOM 4907 O O . THR A 1 613 ? 18.214 -30.220 -21.871 1.00 84.06 613 THR A O 1
ATOM 4910 N N . PHE A 1 614 ? 17.130 -28.422 -22.657 1.00 82.69 614 PHE A N 1
ATOM 4911 C CA . PHE A 1 614 ? 16.392 -28.143 -21.421 1.00 82.69 614 PHE A CA 1
ATOM 4912 C C . PHE A 1 614 ? 14.947 -28.635 -21.471 1.00 82.69 614 PHE A C 1
ATOM 4914 O O . PHE A 1 614 ? 14.342 -28.829 -20.420 1.00 82.69 614 PHE A O 1
ATOM 4921 N N . GLY A 1 615 ? 14.390 -28.883 -22.660 1.00 76.88 615 GLY A N 1
ATOM 4922 C CA . GLY A 1 615 ? 12.989 -29.267 -22.810 1.00 76.88 615 GLY A CA 1
ATOM 4923 C C . GLY A 1 615 ? 12.568 -30.494 -22.000 1.00 76.88 615 GLY A C 1
ATOM 4924 O O . GLY A 1 615 ? 11.564 -30.375 -21.313 1.00 76.88 615 GLY A O 1
ATOM 4925 N N . PRO A 1 616 ? 13.292 -31.635 -22.020 1.00 79.38 616 PRO A N 1
ATOM 4926 C CA . PRO A 1 616 ? 12.906 -32.825 -21.251 1.00 79.38 616 PRO A CA 1
ATOM 4927 C C . PRO A 1 616 ? 12.848 -32.578 -19.738 1.00 79.38 616 PRO A C 1
ATOM 4929 O O . PRO A 1 616 ? 11.972 -33.102 -19.055 1.00 79.38 616 PRO A O 1
ATOM 4932 N N . HIS A 1 617 ? 13.768 -31.754 -19.226 1.00 78.94 617 HIS A N 1
ATOM 4933 C CA . HIS A 1 617 ? 13.836 -31.385 -17.811 1.00 78.94 617 HIS A CA 1
ATOM 4934 C C . HIS A 1 617 ? 12.714 -30.412 -17.435 1.00 78.94 617 HIS A C 1
ATOM 4936 O O . HIS A 1 617 ? 12.010 -30.631 -16.457 1.00 78.94 617 HIS A O 1
ATOM 4942 N N . LEU A 1 618 ? 12.476 -29.387 -18.256 1.00 76.06 618 LEU A N 1
ATOM 4943 C CA . LEU A 1 618 ? 11.423 -28.397 -18.023 1.00 76.06 618 LEU A CA 1
ATOM 4944 C C . LEU A 1 618 ? 10.019 -29.016 -18.082 1.00 76.06 618 LEU A C 1
ATOM 4946 O O . LEU A 1 618 ? 9.199 -28.715 -17.222 1.00 76.06 618 LEU A O 1
ATOM 4950 N N . THR A 1 619 ? 9.761 -29.940 -19.014 1.00 72.88 619 THR A N 1
ATOM 4951 C CA . THR A 1 619 ? 8.466 -30.644 -19.112 1.00 72.88 619 THR A CA 1
ATOM 4952 C C . THR A 1 619 ? 8.236 -31.697 -18.037 1.00 72.88 619 THR A C 1
ATOM 4954 O O . THR A 1 619 ? 7.147 -32.243 -17.937 1.00 72.88 619 THR A O 1
ATOM 4957 N N . SER A 1 620 ? 9.260 -32.037 -17.251 1.00 73.38 620 SER A N 1
ATOM 4958 C CA . SER A 1 620 ? 9.078 -32.912 -16.087 1.00 73.38 620 SER A CA 1
ATOM 4959 C C . SER A 1 620 ? 8.518 -32.164 -14.871 1.00 73.38 620 SER A C 1
ATOM 4961 O O . SER A 1 620 ? 8.144 -32.790 -13.881 1.00 73.38 620 SER A O 1
ATOM 4963 N N . THR A 1 621 ? 8.468 -30.829 -14.937 1.00 70.81 621 THR A N 1
ATOM 4964 C CA . THR A 1 621 ? 7.993 -29.961 -13.854 1.00 70.81 621 THR A CA 1
ATOM 4965 C C . THR A 1 621 ? 6.554 -29.504 -14.080 1.00 70.81 621 THR A C 1
ATOM 4967 O O . THR A 1 621 ? 6.086 -29.430 -15.208 1.00 70.81 621 THR A O 1
ATOM 4970 N N . ASP A 1 622 ? 5.876 -29.111 -13.003 1.00 67.38 622 ASP A N 1
ATOM 4971 C CA . ASP A 1 622 ? 4.503 -28.576 -12.985 1.00 67.38 622 ASP A CA 1
ATOM 4972 C C . ASP A 1 622 ? 4.337 -27.215 -13.690 1.00 67.38 622 ASP A C 1
ATOM 4974 O O . ASP A 1 622 ? 3.253 -26.633 -13.692 1.00 67.38 622 ASP A O 1
ATOM 4978 N N . VAL A 1 623 ? 5.421 -26.648 -14.224 1.00 67.69 623 VAL A N 1
ATOM 4979 C CA . VAL A 1 623 ? 5.432 -25.280 -14.750 1.00 67.69 623 VAL A CA 1
ATOM 4980 C C . VAL A 1 623 ? 5.272 -25.236 -16.271 1.00 67.69 623 VAL A C 1
ATOM 4982 O O . VAL A 1 623 ? 4.693 -24.266 -16.761 1.00 67.69 623 VAL A O 1
ATOM 4985 N N . PHE A 1 624 ? 5.740 -26.244 -17.013 1.00 69.31 624 PHE A N 1
ATOM 4986 C CA . PHE A 1 624 ? 5.815 -26.202 -18.476 1.00 69.31 624 PHE A CA 1
ATOM 4987 C C . PHE A 1 624 ? 5.252 -27.461 -19.126 1.00 69.31 624 PHE A C 1
ATOM 4989 O O . PHE A 1 624 ? 5.696 -28.556 -18.806 1.00 69.31 624 PHE A O 1
ATOM 4996 N N . ASP A 1 625 ? 4.412 -27.281 -20.147 1.00 67.06 625 ASP A N 1
ATOM 4997 C CA . ASP A 1 625 ? 3.969 -28.359 -21.031 1.00 67.06 625 ASP A CA 1
ATOM 4998 C C . ASP A 1 625 ? 4.263 -28.012 -22.496 1.00 67.06 625 ASP A C 1
ATOM 5000 O O . ASP A 1 625 ? 4.063 -26.883 -22.948 1.00 67.06 625 ASP A O 1
ATOM 5004 N N . LYS A 1 626 ? 4.752 -28.999 -23.261 1.00 58.97 626 LYS A N 1
ATOM 5005 C CA . LYS A 1 626 ? 5.002 -28.858 -24.711 1.00 58.97 626 LYS A CA 1
ATOM 5006 C C . LYS A 1 626 ? 3.718 -28.916 -25.539 1.00 58.97 626 LYS A C 1
ATOM 5008 O O . LYS A 1 626 ? 3.697 -28.389 -26.651 1.00 58.97 626 LYS A O 1
ATOM 5013 N N . GLU A 1 627 ? 2.679 -29.553 -25.010 1.00 61.66 627 GLU A N 1
ATOM 5014 C CA . GLU A 1 627 ? 1.391 -29.766 -25.667 1.00 61.66 627 GLU A CA 1
ATOM 5015 C C . GLU A 1 627 ? 0.272 -29.071 -24.889 1.00 61.66 627 GLU A C 1
ATOM 5017 O O . GLU A 1 627 ? 0.379 -28.833 -23.688 1.00 61.66 627 GLU A O 1
ATOM 5022 N N . GLN A 1 628 ? -0.803 -28.712 -25.587 1.00 56.91 628 GLN A N 1
ATOM 5023 C CA . GLN A 1 628 ? -1.938 -28.033 -24.976 1.00 56.91 628 GLN A CA 1
ATOM 5024 C C . GLN A 1 628 ? -2.801 -29.053 -24.222 1.00 56.91 628 GLN A C 1
ATOM 5026 O O . GLN A 1 628 ? -3.646 -29.727 -24.812 1.00 56.91 628 GLN A O 1
ATOM 5031 N N . ASN A 1 629 ? -2.575 -29.177 -22.915 1.00 57.97 629 ASN A N 1
ATOM 5032 C CA . ASN A 1 629 ? -3.386 -30.024 -22.050 1.00 57.97 629 ASN A CA 1
ATOM 5033 C C . ASN A 1 629 ? -4.722 -29.332 -21.706 1.00 57.97 629 ASN A C 1
ATOM 5035 O O . ASN A 1 629 ? -4.716 -28.164 -21.317 1.00 57.97 629 ASN A O 1
ATOM 5039 N N . PRO A 1 630 ? -5.876 -30.031 -21.767 1.00 56.94 630 PRO A N 1
ATOM 5040 C CA . PRO A 1 630 ? -7.175 -29.454 -21.396 1.00 56.94 630 PRO A CA 1
ATOM 5041 C C . PRO A 1 630 ? -7.278 -29.038 -19.919 1.00 56.94 630 PRO A C 1
ATOM 5043 O O . PRO A 1 630 ? -8.121 -28.214 -19.582 1.00 56.94 630 PRO A O 1
ATOM 5046 N N . ASN A 1 631 ? -6.440 -29.616 -19.048 1.00 55.03 631 ASN A N 1
ATOM 5047 C CA . ASN A 1 631 ? -6.455 -29.375 -17.602 1.00 55.03 631 ASN A CA 1
ATOM 5048 C C . ASN A 1 631 ? -5.557 -28.204 -17.148 1.00 55.03 631 ASN A C 1
ATOM 5050 O O . ASN A 1 631 ? -5.789 -27.684 -16.062 1.00 55.03 631 ASN A O 1
ATOM 5054 N N . ASP A 1 632 ? -4.560 -27.785 -17.940 1.00 62.94 632 ASP A N 1
ATOM 5055 C CA . ASP A 1 632 ? -3.695 -26.625 -17.648 1.00 62.94 632 ASP A CA 1
ATOM 5056 C C . ASP A 1 632 ? -3.319 -25.914 -18.962 1.00 62.94 632 ASP A C 1
ATOM 5058 O O . ASP A 1 632 ? -2.289 -26.176 -19.587 1.00 62.94 632 ASP A O 1
ATOM 5062 N N . ALA A 1 633 ? -4.194 -25.010 -19.410 1.00 61.91 633 ALA A N 1
ATOM 5063 C CA . ALA A 1 633 ? -3.957 -24.191 -20.601 1.00 61.91 633 ALA A CA 1
ATOM 5064 C C . ALA A 1 633 ? -2.796 -23.189 -20.413 1.00 61.91 633 ALA A C 1
ATOM 5066 O O . ALA A 1 633 ? -2.202 -22.721 -21.394 1.00 61.91 633 ALA A O 1
ATOM 5067 N N . ASP A 1 634 ? -2.435 -22.880 -19.166 1.00 70.81 634 ASP A N 1
ATOM 5068 C CA . ASP A 1 634 ? -1.412 -21.891 -18.846 1.00 70.81 634 ASP A CA 1
ATOM 5069 C C . ASP A 1 634 ? -0.002 -22.469 -18.997 1.00 70.81 634 ASP A C 1
ATOM 5071 O O . ASP A 1 634 ? 0.918 -21.739 -19.363 1.00 70.81 634 ASP A O 1
ATOM 5075 N N . ALA A 1 635 ? 0.191 -23.772 -18.772 1.00 75.56 635 ALA A N 1
ATOM 5076 C CA . ALA A 1 635 ? 1.490 -24.434 -18.923 1.00 75.56 635 ALA A CA 1
ATOM 5077 C C . ALA A 1 635 ? 2.034 -24.363 -20.365 1.00 75.56 635 ALA A C 1
ATOM 5079 O O . ALA A 1 635 ? 3.223 -24.091 -20.571 1.00 75.56 635 ALA A O 1
ATOM 5080 N N . TYR A 1 636 ? 1.164 -24.522 -21.367 1.00 80.94 636 TYR A N 1
ATOM 5081 C CA . TYR A 1 636 ? 1.527 -24.345 -22.778 1.00 80.94 636 TYR A CA 1
ATOM 5082 C C . TYR A 1 636 ? 1.823 -22.876 -23.116 1.00 80.94 636 TYR A C 1
ATOM 5084 O O . TYR A 1 636 ? 2.789 -22.566 -23.818 1.00 80.94 636 TYR A O 1
ATOM 5092 N N . THR A 1 637 ? 1.037 -21.952 -22.559 1.00 83.69 637 THR A N 1
ATOM 5093 C CA . THR A 1 637 ? 1.256 -20.506 -22.716 1.00 83.69 637 THR A CA 1
ATOM 5094 C C . THR A 1 637 ? 2.622 -20.093 -22.157 1.00 83.69 637 THR A C 1
ATOM 5096 O O . THR A 1 637 ? 3.380 -19.395 -22.830 1.00 83.69 637 THR A O 1
ATOM 5099 N N . ARG A 1 638 ? 3.018 -20.623 -20.991 1.00 85.56 638 ARG A N 1
ATOM 5100 C CA . ARG A 1 638 ? 4.348 -20.400 -20.391 1.00 85.56 638 ARG A CA 1
ATOM 5101 C C . ARG A 1 638 ? 5.483 -20.924 -21.275 1.00 85.56 638 ARG A C 1
ATOM 5103 O O . ARG A 1 638 ? 6.536 -20.294 -21.363 1.00 85.56 638 ARG A O 1
ATOM 5110 N N . TRP A 1 639 ? 5.284 -22.043 -21.972 1.00 85.56 639 TRP A N 1
ATOM 5111 C CA . TRP A 1 639 ? 6.266 -22.551 -22.935 1.00 85.56 639 TRP A CA 1
ATOM 5112 C C . TRP A 1 639 ? 6.435 -21.616 -24.145 1.00 85.56 639 TRP A C 1
ATOM 5114 O O . TRP A 1 639 ? 7.560 -21.344 -24.578 1.00 85.56 639 TRP A O 1
ATOM 5124 N N . GLN A 1 640 ? 5.336 -21.069 -24.671 1.00 86.50 640 GLN A N 1
ATOM 5125 C CA . GLN A 1 640 ? 5.385 -20.067 -25.740 1.00 86.50 640 GLN A CA 1
ATOM 5126 C C . GLN A 1 640 ? 6.029 -18.753 -25.276 1.00 86.50 640 GLN A C 1
ATOM 5128 O O . GLN A 1 640 ? 6.829 -18.165 -26.012 1.00 86.50 640 GLN A O 1
ATOM 5133 N N . ASP A 1 641 ? 5.741 -18.321 -24.049 1.00 88.38 641 ASP A N 1
ATOM 5134 C CA . ASP A 1 641 ? 6.364 -17.146 -23.446 1.00 88.38 641 ASP A CA 1
ATOM 5135 C C . ASP A 1 641 ? 7.875 -17.333 -23.302 1.00 88.38 641 ASP A C 1
ATOM 5137 O O . ASP A 1 641 ? 8.633 -16.432 -23.659 1.00 88.38 641 ASP A O 1
ATOM 5141 N N . LEU A 1 642 ? 8.349 -18.515 -22.895 1.00 89.50 642 LEU A N 1
ATOM 5142 C CA . LEU A 1 642 ? 9.783 -18.813 -22.838 1.00 89.50 642 LEU A CA 1
ATOM 5143 C C . LEU A 1 642 ? 10.455 -18.643 -24.210 1.00 89.50 642 LEU A C 1
ATOM 5145 O O . LEU A 1 642 ? 11.501 -17.995 -24.309 1.00 89.50 642 LEU A O 1
ATOM 5149 N N . ARG A 1 643 ? 9.835 -19.158 -25.282 1.00 89.62 643 ARG A N 1
ATOM 5150 C CA . ARG A 1 643 ? 10.317 -18.963 -26.662 1.00 89.62 643 ARG A CA 1
ATOM 5151 C C . ARG A 1 643 ? 10.410 -17.481 -27.006 1.00 89.62 643 ARG A C 1
ATOM 5153 O O . ARG A 1 643 ? 11.430 -17.031 -27.531 1.00 89.62 643 ARG A O 1
ATOM 5160 N N . LYS A 1 644 ? 9.364 -16.717 -26.686 1.00 89.62 644 LYS A N 1
ATOM 5161 C CA . LYS A 1 644 ? 9.330 -15.268 -26.895 1.00 89.62 644 LYS A CA 1
ATOM 5162 C C . LYS A 1 644 ? 10.478 -14.572 -26.155 1.00 89.62 644 LYS A C 1
ATOM 5164 O O . LYS A 1 644 ? 11.182 -13.777 -26.769 1.00 89.62 644 LYS A O 1
ATOM 5169 N N . ARG A 1 645 ? 10.750 -14.914 -24.890 1.00 90.94 645 ARG A N 1
ATOM 5170 C CA . ARG A 1 645 ? 11.845 -14.311 -24.100 1.00 90.94 645 ARG A CA 1
ATOM 5171 C C . ARG A 1 645 ? 13.233 -14.597 -24.666 1.00 90.94 645 ARG A C 1
ATOM 5173 O O . ARG A 1 645 ? 14.079 -13.703 -24.654 1.00 90.94 645 ARG A O 1
ATOM 5180 N N . VAL A 1 646 ? 13.470 -15.794 -25.206 1.00 91.38 646 VAL A N 1
ATOM 5181 C CA . VAL A 1 646 ? 14.738 -16.123 -25.890 1.00 91.38 646 VAL A CA 1
ATOM 5182 C C . VAL A 1 646 ? 14.942 -15.232 -27.119 1.00 91.38 646 VAL A C 1
ATOM 5184 O O . VAL A 1 646 ? 16.019 -14.663 -27.302 1.00 91.38 646 VAL A O 1
ATOM 5187 N N . ILE A 1 647 ? 13.898 -15.045 -27.931 1.00 90.56 647 ILE A N 1
ATOM 5188 C CA . ILE A 1 647 ? 13.943 -14.172 -29.114 1.00 90.56 647 ILE A CA 1
ATOM 5189 C C . ILE A 1 647 ? 14.212 -12.719 -28.699 1.00 90.56 647 ILE A C 1
ATOM 5191 O O . ILE A 1 647 ? 15.092 -12.065 -29.260 1.00 90.56 647 ILE A O 1
ATOM 5195 N N . GLU A 1 648 ? 13.500 -12.214 -27.689 1.00 89.75 648 GLU A N 1
ATOM 5196 C CA . GLU A 1 648 ? 13.683 -10.851 -27.178 1.00 89.75 648 GLU A CA 1
ATOM 5197 C C . GLU A 1 648 ? 15.093 -10.629 -26.611 1.00 89.75 648 GLU A C 1
ATOM 5199 O O . GLU A 1 648 ? 15.686 -9.568 -26.814 1.00 89.75 648 GLU A O 1
ATOM 5204 N N . HIS A 1 649 ? 15.665 -11.623 -25.924 1.00 91.50 649 HIS A N 1
ATOM 5205 C CA . HIS A 1 649 ? 17.063 -11.596 -25.484 1.00 91.50 649 HIS A CA 1
ATOM 5206 C C . HIS A 1 649 ? 18.025 -11.472 -26.663 1.00 91.50 649 HIS A C 1
ATOM 5208 O O . HIS A 1 649 ? 18.855 -10.563 -26.675 1.00 91.50 649 HIS A O 1
ATOM 5214 N N . ASN A 1 650 ? 17.873 -12.311 -27.688 1.00 92.00 650 ASN A N 1
ATOM 5215 C CA . ASN A 1 650 ? 18.724 -12.262 -28.874 1.00 92.00 650 ASN A CA 1
ATOM 5216 C C . ASN A 1 650 ? 18.647 -10.906 -29.580 1.00 92.00 650 ASN A C 1
ATOM 5218 O O . ASN A 1 650 ? 19.677 -10.340 -29.940 1.00 92.00 650 ASN A O 1
ATOM 5222 N N . VAL A 1 651 ? 17.445 -10.344 -29.737 1.00 90.44 651 VAL A N 1
ATOM 5223 C CA . VAL A 1 651 ? 17.260 -9.018 -30.344 1.00 90.44 651 VAL A CA 1
ATOM 5224 C C . VAL A 1 651 ? 17.950 -7.927 -29.515 1.00 90.44 651 VAL A C 1
ATOM 5226 O O . VAL A 1 651 ? 18.614 -7.063 -30.090 1.00 90.44 651 VAL A O 1
ATOM 5229 N N . ARG A 1 652 ? 17.875 -7.977 -28.177 1.00 90.62 652 ARG A N 1
ATOM 5230 C CA . ARG A 1 652 ? 18.590 -7.036 -27.289 1.00 90.62 652 ARG A CA 1
ATOM 5231 C C . ARG A 1 652 ? 20.107 -7.158 -27.412 1.00 90.62 652 ARG A C 1
ATOM 5233 O O . ARG A 1 652 ? 20.797 -6.142 -27.484 1.00 90.62 652 ARG A O 1
ATOM 5240 N N . VAL A 1 653 ? 20.628 -8.383 -27.475 1.00 92.38 653 VAL A N 1
ATOM 5241 C CA . VAL A 1 653 ? 22.056 -8.644 -27.701 1.00 92.38 653 VAL A CA 1
ATOM 5242 C C . VAL A 1 653 ? 22.485 -8.070 -29.054 1.00 92.38 653 VAL A C 1
ATOM 5244 O O . VAL A 1 653 ? 23.451 -7.313 -29.123 1.00 92.38 653 VAL A O 1
ATOM 5247 N N . ILE A 1 654 ? 21.731 -8.334 -30.123 1.00 92.31 654 ILE A N 1
ATOM 5248 C CA . ILE A 1 654 ? 22.023 -7.811 -31.464 1.00 92.31 654 ILE A CA 1
ATOM 5249 C C . ILE A 1 654 ? 22.008 -6.280 -31.471 1.00 92.31 654 ILE A C 1
ATOM 5251 O O . ILE A 1 654 ? 22.941 -5.682 -31.999 1.00 92.31 654 ILE A O 1
ATOM 5255 N N . ALA A 1 655 ? 21.026 -5.640 -30.835 1.00 90.88 655 ALA A N 1
ATOM 5256 C CA . ALA A 1 655 ? 20.937 -4.181 -30.762 1.00 90.88 655 ALA A CA 1
ATOM 5257 C C . ALA A 1 655 ? 22.134 -3.530 -30.041 1.00 90.88 655 ALA A C 1
ATOM 5259 O O . ALA A 1 655 ? 22.459 -2.375 -30.308 1.00 90.88 655 ALA A O 1
ATOM 5260 N N . LYS A 1 656 ? 22.805 -4.261 -29.139 1.00 91.06 656 LYS A N 1
ATOM 5261 C CA . LYS A 1 656 ? 24.006 -3.791 -28.434 1.00 91.06 656 LYS A CA 1
ATOM 5262 C C . LYS A 1 656 ? 25.263 -3.848 -29.306 1.00 91.06 656 LYS A C 1
ATOM 5264 O O . LYS A 1 656 ? 26.112 -2.968 -29.196 1.00 91.06 656 LYS A O 1
ATOM 5269 N N . TYR A 1 657 ? 25.396 -4.882 -30.137 1.00 91.88 657 TYR A N 1
ATOM 5270 C CA . TYR A 1 657 ? 26.613 -5.127 -30.922 1.00 91.88 657 TYR A CA 1
ATOM 5271 C C . TYR A 1 657 ? 26.536 -4.624 -32.369 1.00 91.88 657 TYR A C 1
ATOM 5273 O O . TYR A 1 657 ? 27.563 -4.268 -32.944 1.00 91.88 657 TYR A O 1
ATOM 5281 N N . TYR A 1 658 ? 25.346 -4.575 -32.969 1.00 92.25 658 TYR A N 1
ATOM 5282 C CA . TYR A 1 658 ? 25.147 -4.182 -34.362 1.00 92.25 658 TYR A CA 1
ATOM 5283 C C . TYR A 1 658 ? 24.547 -2.783 -34.454 1.00 92.25 658 TYR A C 1
ATOM 5285 O O . TYR A 1 658 ? 23.509 -2.500 -33.867 1.00 92.25 658 TYR A O 1
ATOM 5293 N N . THR A 1 659 ? 25.147 -1.921 -35.274 1.00 91.56 659 THR A N 1
ATOM 5294 C CA . THR A 1 659 ? 24.536 -0.640 -35.660 1.00 91.56 659 THR A CA 1
ATOM 5295 C C . THR A 1 659 ? 23.509 -0.840 -36.768 1.00 91.56 659 THR A C 1
ATOM 5297 O O . THR A 1 659 ? 22.393 -0.336 -36.685 1.00 91.56 659 THR A O 1
ATOM 5300 N N . ARG A 1 660 ? 23.866 -1.620 -37.794 1.00 92.81 660 ARG A N 1
ATOM 5301 C CA . ARG A 1 660 ? 23.048 -1.893 -38.977 1.00 92.81 660 ARG A CA 1
ATOM 5302 C C . ARG A 1 660 ? 23.132 -3.374 -39.337 1.00 92.81 660 ARG A C 1
ATOM 5304 O O . ARG A 1 660 ? 24.231 -3.918 -39.415 1.00 92.81 660 ARG A O 1
ATOM 5311 N N . ILE A 1 661 ? 21.993 -4.017 -39.588 1.00 93.88 661 ILE A N 1
ATOM 5312 C CA . ILE A 1 661 ? 21.920 -5.431 -39.983 1.00 93.88 661 ILE A CA 1
ATOM 5313 C C . ILE A 1 661 ? 20.917 -5.634 -41.124 1.00 93.88 661 ILE A C 1
ATOM 5315 O O . ILE A 1 661 ? 19.888 -4.965 -41.182 1.00 93.88 661 ILE A O 1
ATOM 5319 N N . GLN A 1 662 ? 21.217 -6.551 -42.045 1.00 93.56 662 GLN A N 1
ATOM 5320 C CA . GLN A 1 662 ? 20.264 -6.968 -43.078 1.00 93.56 662 GLN A CA 1
ATOM 5321 C C . GLN A 1 662 ? 19.190 -7.884 -42.480 1.00 93.56 662 GLN A C 1
ATOM 5323 O O . GLN A 1 662 ? 19.510 -8.755 -41.667 1.00 93.56 662 GLN A O 1
ATOM 5328 N N . THR A 1 663 ? 17.940 -7.745 -42.929 1.00 89.69 663 THR A N 1
ATOM 5329 C CA . THR A 1 663 ? 16.814 -8.563 -42.445 1.00 89.69 663 THR A CA 1
ATOM 5330 C C . THR A 1 663 ? 17.063 -10.060 -42.656 1.00 89.69 663 THR A C 1
ATOM 5332 O O . THR A 1 663 ? 16.835 -10.845 -41.744 1.00 89.69 663 THR A O 1
ATOM 5335 N N . SER A 1 664 ? 17.647 -10.451 -43.795 1.00 91.00 664 SER A N 1
ATOM 5336 C CA . SER A 1 664 ? 17.991 -11.848 -44.116 1.00 91.00 664 SER A CA 1
ATOM 5337 C C . SER A 1 664 ? 18.997 -12.477 -43.151 1.00 91.00 664 SER A C 1
ATOM 5339 O O . SER A 1 664 ? 18.949 -13.675 -42.883 1.00 91.00 664 SER A O 1
ATOM 5341 N N . ARG A 1 665 ? 19.935 -11.682 -42.624 1.00 91.12 665 ARG A N 1
ATOM 5342 C CA . ARG A 1 665 ? 20.878 -12.158 -41.612 1.00 91.12 665 ARG A CA 1
ATOM 5343 C C . ARG A 1 665 ? 20.212 -12.238 -40.245 1.00 91.12 665 ARG A C 1
ATOM 5345 O O . ARG A 1 665 ? 20.517 -13.149 -39.486 1.00 91.12 665 ARG A O 1
ATOM 5352 N N . LEU A 1 666 ? 19.319 -11.302 -39.931 1.00 89.88 666 LEU A N 1
ATOM 5353 C CA . LEU A 1 666 ? 18.614 -11.281 -38.655 1.00 89.88 666 LEU A CA 1
ATOM 5354 C C . LEU A 1 666 ? 17.665 -12.477 -38.503 1.00 89.88 666 LEU A C 1
ATOM 5356 O O . LEU A 1 666 ? 17.685 -13.125 -37.460 1.00 89.88 666 LEU A O 1
ATOM 5360 N N . THR A 1 667 ? 16.917 -12.829 -39.549 1.00 90.50 667 THR A N 1
ATOM 5361 C CA . THR A 1 667 ? 16.038 -14.012 -39.549 1.00 90.50 667 THR A CA 1
ATOM 5362 C C . THR A 1 667 ? 16.812 -15.310 -39.321 1.00 90.50 667 THR A C 1
ATOM 5364 O O . THR A 1 667 ? 16.374 -16.147 -38.541 1.00 90.50 667 THR A O 1
ATOM 5367 N N . GLN A 1 668 ? 18.011 -15.446 -39.904 1.00 89.69 668 GLN A N 1
ATOM 5368 C CA . GLN A 1 668 ? 18.908 -16.589 -39.664 1.00 89.69 668 GLN A CA 1
ATOM 5369 C C . GLN A 1 668 ? 19.451 -16.672 -38.231 1.00 89.69 668 GLN A C 1
ATOM 5371 O O . GLN A 1 668 ? 19.833 -17.749 -37.786 1.00 89.69 668 GLN A O 1
ATOM 5376 N N . LEU A 1 669 ? 19.592 -15.539 -37.538 1.00 88.31 669 LEU A N 1
ATOM 5377 C CA . LEU A 1 669 ? 20.080 -15.516 -36.156 1.00 88.31 669 LEU A CA 1
ATOM 5378 C C . LEU A 1 669 ? 18.961 -15.785 -35.147 1.00 88.31 669 LEU A C 1
ATOM 5380 O O . LEU A 1 669 ? 19.242 -16.275 -34.057 1.00 88.31 669 LEU A O 1
ATOM 5384 N N . LEU A 1 670 ? 17.720 -15.440 -35.496 1.00 86.81 670 LEU A N 1
ATOM 5385 C CA . LEU A 1 670 ? 16.549 -15.625 -34.641 1.00 86.81 670 LEU A CA 1
ATOM 5386 C C . LEU A 1 670 ? 15.786 -16.928 -34.926 1.00 86.81 670 LEU A C 1
ATOM 5388 O O . LEU A 1 670 ? 14.939 -17.295 -34.118 1.00 86.81 670 LEU A O 1
ATOM 5392 N N . ASP A 1 671 ? 16.081 -17.610 -36.037 1.00 86.81 671 ASP A N 1
ATOM 5393 C CA . ASP A 1 671 ? 15.336 -18.771 -36.547 1.00 86.81 671 ASP A CA 1
ATOM 5394 C C . ASP A 1 671 ? 13.831 -18.465 -36.729 1.00 86.81 671 ASP A C 1
ATOM 5396 O O . ASP A 1 671 ? 12.958 -19.253 -36.363 1.00 86.81 671 ASP A O 1
ATOM 5400 N N . LEU A 1 672 ? 13.526 -17.283 -37.281 1.00 88.50 672 LEU A N 1
ATOM 5401 C CA . LEU A 1 672 ? 12.164 -16.772 -37.493 1.00 88.50 672 LEU A CA 1
ATOM 5402 C C . LEU A 1 672 ? 11.923 -16.359 -38.943 1.00 88.50 672 LEU A C 1
ATOM 5404 O O . LEU A 1 672 ? 12.855 -16.059 -39.692 1.00 88.50 672 LEU A O 1
ATOM 5408 N N . THR A 1 673 ? 10.649 -16.277 -39.320 1.00 90.88 673 THR A N 1
ATOM 5409 C CA . THR A 1 673 ? 10.245 -15.679 -40.599 1.00 90.88 673 THR A CA 1
ATOM 5410 C C . THR A 1 673 ? 10.450 -14.157 -40.600 1.00 90.88 673 THR A C 1
ATOM 5412 O O . THR A 1 673 ? 10.595 -13.532 -39.544 1.00 90.88 673 THR A O 1
ATOM 5415 N N . GLU A 1 674 ? 10.490 -13.540 -41.788 1.00 87.69 674 GLU A N 1
ATOM 5416 C CA . GLU A 1 674 ? 10.632 -12.079 -41.918 1.00 87.69 674 GLU A CA 1
ATOM 5417 C C . GLU A 1 674 ? 9.473 -11.345 -41.218 1.00 87.69 674 GLU A C 1
ATOM 5419 O O . GLU A 1 674 ? 9.722 -10.448 -40.412 1.00 87.69 674 GLU A O 1
ATOM 5424 N N . ASP A 1 675 ? 8.233 -11.795 -41.426 1.00 88.81 675 ASP A N 1
ATOM 5425 C CA . ASP A 1 675 ? 7.034 -11.184 -40.838 1.00 88.81 675 ASP A CA 1
ATOM 5426 C C . ASP A 1 675 ? 7.016 -11.269 -39.304 1.00 88.81 675 ASP A C 1
ATOM 5428 O O . ASP A 1 675 ? 6.728 -10.285 -38.615 1.00 88.81 675 ASP A O 1
ATOM 5432 N N . GLU A 1 676 ? 7.366 -12.431 -38.742 1.00 88.50 676 GLU A N 1
ATOM 5433 C CA . GLU A 1 676 ? 7.472 -12.604 -37.290 1.00 88.50 676 GLU A CA 1
ATOM 5434 C C . GLU A 1 676 ? 8.579 -11.723 -36.709 1.00 88.50 676 GLU A C 1
ATOM 5436 O O . GLU A 1 676 ? 8.377 -11.063 -35.689 1.00 88.50 676 GLU A O 1
ATOM 5441 N N . THR A 1 677 ? 9.734 -11.668 -37.375 1.00 89.00 677 THR A N 1
ATOM 5442 C CA . THR A 1 677 ? 10.877 -10.851 -36.948 1.00 89.00 677 THR A CA 1
ATOM 5443 C C . THR A 1 677 ? 10.500 -9.372 -36.883 1.00 89.00 677 THR A C 1
ATOM 5445 O O . THR A 1 677 ? 10.785 -8.703 -35.888 1.00 89.00 677 THR A O 1
ATOM 5448 N N . GLU A 1 678 ? 9.814 -8.853 -37.902 1.00 90.25 678 GLU A N 1
ATOM 5449 C CA . GLU A 1 678 ? 9.345 -7.467 -37.908 1.00 90.25 678 GLU A CA 1
ATOM 5450 C C . GLU A 1 678 ? 8.329 -7.187 -36.800 1.00 90.25 678 GLU A C 1
ATOM 5452 O O . GLU A 1 678 ? 8.393 -6.128 -36.167 1.00 90.25 678 GLU A O 1
ATOM 5457 N N . LYS A 1 679 ? 7.420 -8.131 -36.530 1.00 90.75 679 LYS A N 1
ATOM 5458 C CA . LYS A 1 679 ? 6.432 -8.006 -35.456 1.00 90.75 679 LYS A CA 1
ATOM 5459 C C . LYS A 1 679 ? 7.109 -7.910 -34.088 1.00 90.75 679 LYS A C 1
ATOM 5461 O O . LYS A 1 679 ? 6.854 -6.956 -33.360 1.00 90.75 679 LYS A O 1
ATOM 5466 N N . TYR A 1 680 ? 8.030 -8.821 -33.771 1.00 88.44 680 TYR A N 1
ATOM 5467 C CA . TYR A 1 680 ? 8.732 -8.814 -32.482 1.00 88.44 680 TYR A CA 1
ATOM 5468 C C . TYR A 1 680 ? 9.587 -7.560 -32.275 1.00 88.44 680 TYR A C 1
ATOM 5470 O O . TYR A 1 680 ? 9.610 -7.003 -31.179 1.00 88.44 680 TYR A O 1
ATOM 5478 N N . ILE A 1 681 ? 10.266 -7.070 -33.317 1.00 90.38 681 ILE A N 1
ATOM 5479 C CA . ILE A 1 681 ? 11.029 -5.816 -33.225 1.00 90.38 681 ILE A CA 1
ATOM 5480 C C . ILE A 1 681 ? 10.084 -4.634 -33.002 1.00 90.38 681 ILE A C 1
ATOM 5482 O O . ILE A 1 681 ? 10.378 -3.763 -32.186 1.00 90.38 681 ILE A O 1
ATOM 5486 N N . SER A 1 682 ? 8.943 -4.607 -33.693 1.00 90.25 682 SER A N 1
ATOM 5487 C CA . SER A 1 682 ? 7.941 -3.546 -33.545 1.00 90.25 682 SER A CA 1
ATOM 5488 C C . SER A 1 682 ? 7.347 -3.510 -32.134 1.00 90.25 682 SER A C 1
ATOM 5490 O O . SER A 1 682 ? 7.215 -2.428 -31.556 1.00 90.25 682 SER A O 1
ATOM 5492 N N . ASP A 1 683 ? 7.065 -4.676 -31.551 1.00 90.19 683 ASP A N 1
ATOM 5493 C CA . ASP A 1 683 ? 6.592 -4.804 -30.169 1.00 90.19 683 ASP A CA 1
ATOM 5494 C C . ASP A 1 683 ? 7.642 -4.276 -29.176 1.00 90.19 683 ASP A C 1
ATOM 5496 O O . ASP A 1 683 ? 7.315 -3.479 -28.295 1.00 90.19 683 ASP A O 1
ATOM 5500 N N . LEU A 1 684 ? 8.919 -4.632 -29.360 1.00 88.75 684 LEU A N 1
ATOM 5501 C CA . LEU A 1 684 ? 10.014 -4.191 -28.487 1.00 88.75 684 LEU A CA 1
ATOM 5502 C C . LEU A 1 684 ? 10.333 -2.688 -28.605 1.00 88.75 684 LEU A C 1
ATOM 5504 O O . LEU A 1 684 ? 10.693 -2.031 -27.624 1.00 88.75 684 LEU A O 1
ATOM 5508 N N . VAL A 1 685 ? 10.188 -2.111 -29.798 1.00 91.25 685 VAL A N 1
ATOM 5509 C CA . VAL A 1 685 ? 10.317 -0.659 -29.993 1.00 91.25 685 VAL A CA 1
ATOM 5510 C C . VAL A 1 685 ? 9.146 0.073 -29.335 1.00 91.25 685 VAL A C 1
ATOM 5512 O O . VAL A 1 685 ? 9.356 1.094 -28.677 1.00 91.25 685 VAL A O 1
ATOM 5515 N N . THR A 1 686 ? 7.927 -0.464 -29.444 1.00 91.75 686 THR A N 1
ATOM 5516 C CA . THR A 1 686 ? 6.731 0.081 -28.777 1.00 91.75 686 THR A CA 1
ATOM 5517 C C . THR A 1 686 ? 6.865 0.032 -27.256 1.00 91.75 686 THR A C 1
ATOM 5519 O O . THR A 1 686 ? 6.555 1.014 -26.581 1.00 91.75 686 THR A O 1
ATOM 5522 N N . SER A 1 687 ? 7.409 -1.061 -26.712 1.00 86.88 687 SER A N 1
ATOM 5523 C CA . SER A 1 687 ? 7.692 -1.203 -25.279 1.00 86.88 687 SER A CA 1
ATOM 5524 C C . SER A 1 687 ? 8.907 -0.393 -24.807 1.00 86.88 687 SER A C 1
ATOM 5526 O O . SER A 1 687 ? 9.248 -0.445 -23.629 1.00 86.88 687 SER A O 1
ATOM 5528 N N . LYS A 1 688 ? 9.576 0.348 -25.705 1.00 87.94 688 LYS A N 1
ATOM 5529 C CA . LYS A 1 688 ? 10.770 1.171 -25.437 1.00 87.94 688 LYS A CA 1
ATOM 5530 C C . LYS A 1 688 ? 11.958 0.400 -24.845 1.00 87.94 688 LYS A C 1
ATOM 5532 O O . LYS A 1 688 ? 12.840 1.013 -24.245 1.00 87.94 688 LYS A O 1
ATOM 5537 N N . THR A 1 689 ? 12.018 -0.920 -25.024 1.00 86.31 689 THR A N 1
ATOM 5538 C CA . THR A 1 689 ? 13.137 -1.742 -24.529 1.00 86.31 689 THR A CA 1
ATOM 5539 C C . THR A 1 689 ? 14.364 -1.596 -25.422 1.00 86.31 689 THR A C 1
ATOM 5541 O O . THR A 1 689 ? 15.491 -1.577 -24.929 1.00 86.31 689 THR A O 1
ATOM 5544 N N . ILE A 1 690 ? 14.155 -1.438 -26.732 1.00 90.06 690 ILE A N 1
ATOM 5545 C CA . ILE A 1 690 ? 15.207 -1.154 -27.711 1.00 90.06 690 ILE A CA 1
ATOM 5546 C C . ILE A 1 690 ? 14.811 -0.006 -28.637 1.00 90.06 690 ILE A C 1
ATOM 5548 O O . ILE A 1 690 ? 13.636 0.289 -28.847 1.00 90.06 690 ILE A O 1
ATOM 5552 N N . TYR A 1 691 ? 15.817 0.627 -29.236 1.00 92.06 691 TYR A N 1
ATOM 5553 C CA . TYR A 1 691 ? 15.621 1.525 -30.364 1.00 92.06 691 TYR A CA 1
ATOM 5554 C C . TYR A 1 691 ? 15.954 0.780 -31.657 1.00 92.06 691 TYR A C 1
ATOM 5556 O O . TYR A 1 691 ? 17.059 0.261 -31.796 1.00 92.06 691 TYR A O 1
ATOM 5564 N N . ALA A 1 692 ? 15.019 0.748 -32.605 1.00 93.56 692 ALA A N 1
ATOM 5565 C CA . ALA A 1 692 ? 15.257 0.220 -33.942 1.00 93.56 692 ALA A CA 1
ATOM 5566 C C . ALA A 1 692 ? 14.428 0.977 -34.988 1.00 93.56 692 ALA A C 1
ATOM 5568 O O . ALA A 1 692 ? 13.318 1.442 -34.717 1.00 93.56 692 ALA A O 1
ATOM 5569 N N . LYS A 1 693 ? 14.965 1.087 -36.203 1.00 92.19 693 LYS A N 1
ATOM 5570 C CA . LYS A 1 693 ? 14.272 1.584 -37.396 1.00 92.19 693 LYS A CA 1
ATOM 5571 C C . LYS A 1 693 ? 14.383 0.549 -38.505 1.00 92.19 693 LYS A C 1
ATOM 5573 O O . LYS A 1 693 ? 15.489 0.134 -38.845 1.00 92.19 693 LYS A O 1
ATOM 5578 N N . ILE A 1 694 ? 13.239 0.150 -39.050 1.00 91.81 694 ILE A N 1
ATOM 5579 C CA . ILE A 1 694 ? 13.138 -0.852 -40.113 1.00 91.81 694 ILE A CA 1
ATOM 5580 C C . ILE A 1 694 ? 12.936 -0.126 -41.445 1.00 91.81 694 ILE A C 1
ATOM 5582 O O . ILE A 1 694 ? 11.960 0.603 -41.612 1.00 91.81 694 ILE A O 1
ATOM 5586 N N . ASP A 1 695 ? 13.851 -0.333 -42.388 1.00 92.00 695 ASP A N 1
ATOM 5587 C CA . ASP A 1 695 ? 13.710 0.070 -43.787 1.00 92.00 695 ASP A CA 1
ATOM 5588 C C . ASP A 1 695 ? 13.305 -1.162 -44.608 1.00 92.00 695 ASP A C 1
ATOM 5590 O O . ASP A 1 695 ? 14.141 -2.001 -44.961 1.00 92.00 695 ASP A O 1
ATOM 5594 N N . ARG A 1 696 ? 11.995 -1.293 -44.858 1.00 87.62 696 ARG A N 1
ATOM 5595 C CA . ARG A 1 696 ? 11.406 -2.452 -45.546 1.00 87.62 696 ARG A CA 1
ATOM 5596 C C . ARG A 1 696 ? 11.899 -2.605 -46.995 1.00 87.62 696 ARG A C 1
ATOM 5598 O O . ARG A 1 696 ? 12.353 -3.700 -47.324 1.00 87.62 696 ARG A O 1
ATOM 5605 N N . PRO A 1 697 ? 11.880 -1.568 -47.864 1.00 90.88 697 PRO A N 1
ATOM 5606 C CA . PRO A 1 697 ? 12.406 -1.688 -49.227 1.00 90.88 697 PRO A CA 1
ATOM 5607 C C . PRO A 1 697 ? 13.895 -2.033 -49.282 1.00 90.88 697 PRO A C 1
ATOM 5609 O O . PRO A 1 697 ? 14.296 -2.874 -50.087 1.00 90.88 697 PRO A O 1
ATOM 5612 N N . ALA A 1 698 ? 14.717 -1.419 -48.424 1.00 89.81 698 ALA A N 1
ATOM 5613 C CA . ALA A 1 698 ? 16.150 -1.703 -48.398 1.00 89.81 698 ALA A CA 1
ATOM 5614 C C . ALA A 1 698 ? 16.491 -3.028 -47.695 1.00 89.81 698 ALA A C 1
ATOM 5616 O O . ALA A 1 698 ? 17.617 -3.504 -47.835 1.00 89.81 698 ALA A O 1
ATOM 5617 N N . ARG A 1 699 ? 15.545 -3.624 -46.951 1.00 90.38 699 ARG A N 1
ATOM 5618 C CA . ARG A 1 699 ? 15.722 -4.817 -46.100 1.00 90.38 699 ARG A CA 1
ATOM 5619 C C . ARG A 1 699 ? 16.825 -4.646 -45.058 1.00 90.38 699 ARG A C 1
ATOM 5621 O O . ARG A 1 699 ? 17.656 -5.535 -44.845 1.00 90.38 699 ARG A O 1
ATOM 5628 N N . VAL A 1 700 ? 16.861 -3.471 -44.433 1.00 92.75 700 VAL A N 1
ATOM 5629 C CA . VAL A 1 700 ? 17.879 -3.131 -43.440 1.00 92.75 700 VAL A CA 1
ATOM 5630 C C . VAL A 1 700 ? 17.252 -2.575 -42.172 1.00 92.75 700 VAL A C 1
ATOM 5632 O O . VAL A 1 700 ? 16.370 -1.722 -42.210 1.00 92.75 700 VAL A O 1
ATOM 5635 N N . ILE A 1 701 ? 17.771 -3.030 -41.037 1.00 93.25 701 ILE A N 1
ATOM 5636 C CA . ILE A 1 701 ? 17.366 -2.597 -39.707 1.00 93.25 701 ILE A CA 1
ATOM 5637 C C . ILE A 1 701 ? 18.530 -1.830 -39.082 1.00 93.25 701 ILE A C 1
ATOM 5639 O O . ILE A 1 701 ? 19.672 -2.296 -39.080 1.00 93.25 701 ILE A O 1
ATOM 5643 N N . ASN A 1 702 ? 18.244 -0.629 -38.586 1.00 93.50 702 ASN A N 1
ATOM 5644 C CA . ASN A 1 702 ? 19.201 0.242 -37.915 1.00 93.50 702 ASN A CA 1
ATOM 5645 C C . ASN A 1 702 ? 18.859 0.338 -36.422 1.00 93.50 702 ASN A C 1
ATOM 5647 O O . ASN A 1 702 ? 17.772 0.798 -36.072 1.00 93.50 702 ASN A O 1
ATOM 5651 N N . PHE A 1 703 ? 19.786 -0.069 -35.557 1.00 93.31 703 PHE A N 1
ATOM 5652 C CA . PHE A 1 703 ? 19.669 0.026 -34.097 1.00 93.31 703 PHE A CA 1
ATOM 5653 C C . PHE A 1 703 ? 20.346 1.283 -33.530 1.00 93.31 703 PHE A C 1
ATOM 5655 O O . PHE A 1 703 ? 20.177 1.611 -32.355 1.00 93.31 703 PHE A O 1
ATOM 5662 N N . ALA A 1 704 ? 21.097 2.027 -34.348 1.00 89.81 704 ALA A N 1
ATOM 5663 C CA . ALA A 1 704 ? 21.737 3.260 -33.914 1.00 89.81 704 ALA A CA 1
ATOM 5664 C C . ALA A 1 704 ? 20.712 4.395 -33.783 1.00 89.81 704 ALA A C 1
ATOM 5666 O O . ALA A 1 704 ? 20.008 4.733 -34.739 1.00 89.81 704 ALA A O 1
ATOM 5667 N N . LYS A 1 705 ? 20.663 5.020 -32.600 1.00 87.62 705 LYS A N 1
ATOM 5668 C CA . LYS A 1 705 ? 19.898 6.255 -32.387 1.00 87.62 705 LYS A CA 1
ATOM 5669 C C . LYS A 1 705 ? 20.458 7.373 -33.279 1.00 87.62 705 LYS A C 1
ATOM 5671 O O . LYS A 1 705 ? 21.682 7.461 -33.411 1.00 87.62 705 LYS A O 1
ATOM 5676 N N . PRO A 1 706 ? 19.603 8.214 -33.889 1.00 86.94 706 PRO A N 1
ATOM 5677 C CA . PRO A 1 706 ? 20.064 9.411 -34.575 1.00 86.94 706 PRO A CA 1
ATOM 5678 C C . PRO A 1 706 ? 20.797 10.278 -33.553 1.00 86.94 706 PRO A C 1
ATOM 5680 O O . PRO A 1 706 ? 20.287 10.490 -32.455 1.00 86.94 706 PRO A O 1
ATOM 5683 N N . ARG A 1 707 ? 22.012 10.694 -33.899 1.00 86.06 707 ARG A N 1
ATOM 5684 C CA . ARG A 1 707 ? 22.857 11.539 -33.055 1.00 86.06 707 ARG A CA 1
ATOM 5685 C C . ARG A 1 707 ? 22.779 12.960 -33.579 1.00 86.06 707 ARG A C 1
ATOM 5687 O O . ARG A 1 707 ? 22.912 13.145 -34.791 1.00 86.06 707 ARG A O 1
ATOM 5694 N N . ASP A 1 708 ? 22.581 13.921 -32.689 1.00 90.00 708 ASP A N 1
ATOM 5695 C CA . ASP A 1 708 ? 22.697 15.332 -33.052 1.00 90.00 708 ASP A CA 1
ATOM 5696 C C . ASP A 1 708 ? 24.167 15.788 -33.007 1.00 90.00 708 ASP A C 1
ATOM 5698 O O . ASP A 1 708 ? 25.033 15.099 -32.455 1.00 90.00 708 ASP A O 1
ATOM 5702 N N . ALA A 1 709 ? 24.470 16.949 -33.588 1.00 92.31 709 ALA A N 1
ATOM 5703 C CA . ALA A 1 709 ? 25.809 17.536 -33.554 1.00 92.31 709 ALA A CA 1
ATOM 5704 C C . ALA A 1 709 ? 26.307 17.723 -32.109 1.00 92.31 709 ALA A C 1
ATOM 5706 O O . ALA A 1 709 ? 27.473 17.446 -31.816 1.00 92.31 709 ALA A O 1
ATOM 5707 N N . ASP A 1 710 ? 25.408 18.102 -31.199 1.00 91.69 710 ASP A N 1
ATOM 5708 C CA . ASP A 1 710 ? 25.705 18.270 -29.777 1.00 91.69 710 ASP A CA 1
ATOM 5709 C C . ASP A 1 710 ? 26.083 16.946 -29.097 1.00 91.69 710 ASP A C 1
ATOM 5711 O O . ASP A 1 710 ? 27.040 16.905 -28.323 1.00 91.69 710 ASP A O 1
ATOM 5715 N N . ASP A 1 711 ? 25.400 15.840 -29.417 1.00 90.31 711 ASP A N 1
ATOM 5716 C CA . ASP A 1 711 ? 25.723 14.517 -28.864 1.00 90.31 711 ASP A CA 1
ATOM 5717 C C . ASP A 1 711 ? 27.138 14.079 -29.258 1.00 90.31 711 ASP A C 1
ATOM 5719 O O . ASP A 1 711 ? 27.894 13.558 -28.436 1.00 90.31 711 ASP A O 1
ATOM 5723 N N . VAL A 1 712 ? 27.516 14.325 -30.517 1.00 92.38 712 VAL A N 1
ATOM 5724 C CA . VAL A 1 712 ? 28.851 14.000 -31.037 1.00 92.38 712 VAL A CA 1
ATOM 5725 C C . VAL A 1 712 ? 29.924 14.848 -30.353 1.00 92.38 712 VAL A C 1
ATOM 5727 O O . VAL A 1 712 ? 30.968 14.320 -29.963 1.00 92.38 712 VAL A O 1
ATOM 5730 N N . LEU A 1 713 ? 29.675 16.147 -30.169 1.00 92.81 713 LEU A N 1
ATOM 5731 C CA . LEU A 1 713 ? 30.596 17.043 -29.466 1.00 92.81 713 LEU A CA 1
ATOM 5732 C C . LEU A 1 713 ? 30.745 16.665 -27.989 1.00 92.81 713 LEU A C 1
ATOM 5734 O O . LEU A 1 713 ? 31.861 16.673 -27.466 1.00 92.81 713 LEU A O 1
ATOM 5738 N N . ASN A 1 714 ? 29.654 16.280 -27.328 1.00 94.06 714 ASN A N 1
ATOM 5739 C CA . ASN A 1 714 ? 29.665 15.830 -25.939 1.00 94.06 714 ASN A CA 1
ATOM 5740 C C . ASN A 1 714 ? 30.438 14.516 -25.767 1.00 94.06 714 ASN A C 1
ATOM 5742 O O . ASN A 1 714 ? 31.267 14.414 -24.861 1.00 94.06 714 ASN A O 1
ATOM 5746 N N . GLU A 1 715 ? 30.227 13.532 -26.648 1.00 92.88 715 GLU A N 1
ATOM 5747 C CA . GLU A 1 715 ? 30.992 12.278 -26.648 1.00 92.88 715 GLU A CA 1
ATOM 5748 C C . GLU A 1 715 ? 32.487 12.547 -26.876 1.00 92.88 715 GLU A C 1
ATOM 5750 O O . GLU A 1 715 ? 33.335 12.040 -26.139 1.00 92.88 715 GLU A O 1
ATOM 5755 N N . TRP A 1 716 ? 32.825 13.400 -27.847 1.00 95.06 716 TRP A N 1
ATOM 5756 C CA . TRP A 1 716 ? 34.211 13.777 -28.124 1.00 95.06 716 TRP A CA 1
ATOM 5757 C C . TRP A 1 716 ? 34.870 14.502 -26.942 1.00 95.06 716 TRP A C 1
ATOM 5759 O O . TRP A 1 716 ? 35.989 14.161 -26.555 1.00 95.06 716 TRP A O 1
ATOM 5769 N N . SER A 1 717 ? 34.164 15.447 -26.320 1.00 95.00 717 SER A N 1
ATOM 5770 C CA . SER A 1 717 ? 34.615 16.155 -25.117 1.00 95.00 717 SER A CA 1
ATOM 5771 C C . SER A 1 717 ? 34.840 15.194 -23.943 1.00 95.00 717 SER A C 1
ATOM 5773 O O . SER A 1 717 ? 35.878 15.246 -23.277 1.00 95.00 717 SER A O 1
ATOM 5775 N N . GLY A 1 718 ? 33.918 14.247 -23.732 1.00 96.19 718 GLY A N 1
ATOM 5776 C CA . GLY A 1 718 ? 34.053 13.184 -22.734 1.00 96.19 718 GLY A CA 1
ATOM 5777 C C . GLY A 1 718 ? 35.279 12.301 -22.976 1.00 96.19 718 GLY A C 1
ATOM 5778 O O . GLY A 1 718 ? 36.056 12.054 -22.051 1.00 96.19 718 GLY A O 1
ATOM 5779 N N . ASN A 1 719 ? 35.509 11.897 -24.227 1.00 96.12 719 ASN A N 1
ATOM 5780 C CA . ASN A 1 719 ? 36.686 11.123 -24.625 1.00 96.12 719 ASN A CA 1
ATOM 5781 C C . ASN A 1 719 ? 37.989 11.903 -24.398 1.00 96.12 719 ASN A C 1
ATOM 5783 O O . ASN A 1 719 ? 38.945 11.345 -23.862 1.00 96.12 719 ASN A O 1
ATOM 5787 N N . MET A 1 720 ? 38.024 13.198 -24.728 1.00 95.38 720 MET A N 1
ATOM 5788 C CA . MET A 1 720 ? 39.186 14.060 -24.484 1.00 95.38 720 MET A CA 1
ATOM 5789 C C . MET A 1 720 ? 39.487 14.190 -22.987 1.00 95.38 720 MET A C 1
ATOM 5791 O O . MET A 1 720 ? 40.636 14.067 -22.564 1.00 95.38 720 MET A O 1
ATOM 5795 N N . ARG A 1 721 ? 38.451 14.368 -22.159 1.00 95.56 721 ARG A N 1
ATOM 5796 C CA . ARG A 1 721 ? 38.592 14.407 -20.699 1.00 95.56 721 ARG A CA 1
ATOM 5797 C C . ARG A 1 721 ? 39.121 13.084 -20.145 1.00 95.56 721 ARG A C 1
ATOM 5799 O O . ARG A 1 721 ? 40.010 13.100 -19.296 1.00 95.56 721 ARG A O 1
ATOM 5806 N N . SER A 1 722 ? 38.614 11.950 -20.633 1.00 96.62 722 SER A N 1
ATOM 5807 C CA . SER A 1 722 ? 39.119 10.627 -20.247 1.00 96.62 722 SER A CA 1
ATOM 5808 C C . SER A 1 722 ? 40.575 10.431 -20.671 1.00 96.62 722 SER A C 1
ATOM 5810 O O . SER A 1 722 ? 41.357 9.877 -19.905 1.00 96.62 722 SER A O 1
ATOM 5812 N N . LEU A 1 723 ? 40.959 10.891 -21.865 1.00 96.50 723 LEU A N 1
ATOM 5813 C CA . LEU A 1 723 ? 42.331 10.801 -22.365 1.00 96.50 723 LEU A CA 1
ATOM 5814 C C . LEU A 1 723 ? 43.301 11.613 -21.499 1.00 96.50 723 LEU A C 1
ATOM 5816 O O . LEU A 1 723 ? 44.343 11.094 -21.107 1.00 96.50 723 LEU A O 1
ATOM 5820 N N . LEU A 1 724 ? 42.944 12.854 -21.160 1.00 95.25 724 LEU A N 1
ATOM 5821 C CA . LEU A 1 724 ? 43.747 13.705 -20.279 1.00 95.25 724 LEU A CA 1
ATOM 5822 C C . LEU A 1 724 ? 43.883 13.096 -18.879 1.00 95.25 724 LEU A C 1
ATOM 5824 O O . LEU A 1 724 ? 44.989 13.039 -18.350 1.00 95.25 724 LEU A O 1
ATOM 5828 N N . GLY A 1 725 ? 42.794 12.559 -18.317 1.00 96.38 725 GLY A N 1
ATOM 5829 C CA . GLY A 1 725 ? 42.841 11.868 -17.025 1.00 96.38 725 GLY A CA 1
ATOM 5830 C C . GLY A 1 725 ? 43.702 10.599 -17.048 1.00 96.38 725 GLY A C 1
ATOM 5831 O O . GLY A 1 725 ? 44.399 10.302 -16.077 1.00 96.38 725 GLY A O 1
ATOM 5832 N N . LEU A 1 726 ? 43.702 9.850 -18.158 1.00 96.19 726 LEU A N 1
ATOM 5833 C CA . LEU A 1 726 ? 44.598 8.703 -18.335 1.00 96.19 726 LEU A CA 1
ATOM 5834 C C . LEU A 1 726 ? 46.065 9.137 -18.462 1.00 96.19 726 LEU A C 1
ATOM 5836 O O . LEU A 1 726 ? 46.925 8.482 -17.880 1.00 96.19 726 LEU A O 1
ATOM 5840 N N . LEU A 1 727 ? 46.351 10.235 -19.167 1.00 96.31 727 LEU A N 1
ATOM 5841 C CA . LEU A 1 727 ? 47.697 10.807 -19.285 1.00 96.31 727 LEU A CA 1
ATOM 5842 C C . LEU A 1 727 ? 48.258 11.238 -17.928 1.00 96.31 727 LEU A C 1
ATOM 5844 O O . LEU A 1 727 ? 49.368 10.844 -17.584 1.00 96.31 727 LEU A O 1
ATOM 5848 N N . GLU A 1 728 ? 47.479 11.969 -17.134 1.00 95.44 728 GLU A N 1
ATOM 5849 C CA . GLU A 1 728 ? 47.863 12.381 -15.778 1.00 95.44 728 GLU A CA 1
ATOM 5850 C C . GLU A 1 728 ? 48.110 11.166 -14.872 1.00 95.44 728 GLU A C 1
ATOM 5852 O O . GLU A 1 728 ? 49.110 11.092 -14.155 1.00 95.44 728 GLU A O 1
ATOM 5857 N N . ARG A 1 729 ? 47.245 10.145 -14.957 1.00 95.94 729 ARG A N 1
ATOM 5858 C CA . ARG A 1 729 ? 47.447 8.889 -14.225 1.00 95.94 729 ARG A CA 1
ATOM 5859 C C . ARG A 1 729 ? 48.739 8.184 -14.644 1.00 95.94 729 ARG A C 1
ATOM 5861 O O . ARG A 1 729 ? 49.426 7.647 -13.779 1.00 95.94 729 ARG A O 1
ATOM 5868 N N . ILE A 1 730 ? 49.063 8.157 -15.936 1.00 96.38 730 ILE A N 1
ATOM 5869 C CA . ILE A 1 730 ? 50.312 7.569 -16.440 1.00 96.38 730 ILE A CA 1
ATOM 5870 C C . ILE A 1 730 ? 51.519 8.364 -15.933 1.00 96.38 730 ILE A C 1
ATOM 5872 O O . ILE A 1 730 ? 52.466 7.747 -15.458 1.00 96.38 730 ILE A O 1
ATOM 5876 N N . ASP A 1 731 ? 51.476 9.696 -15.956 1.00 95.12 731 ASP A N 1
ATOM 5877 C CA . ASP A 1 731 ? 52.565 10.558 -15.474 1.00 95.12 731 ASP A CA 1
ATOM 5878 C C . ASP A 1 731 ? 52.868 10.336 -13.982 1.00 95.12 731 ASP A C 1
ATOM 5880 O O . ASP A 1 731 ? 54.016 10.114 -13.583 1.00 95.12 731 ASP A O 1
ATOM 5884 N N . HIS A 1 732 ? 51.824 10.253 -13.153 1.00 94.31 732 HIS A N 1
ATOM 5885 C CA . HIS A 1 732 ? 51.970 9.886 -11.745 1.00 94.31 732 HIS A CA 1
ATOM 5886 C C . HIS A 1 732 ? 52.567 8.488 -11.551 1.00 94.31 732 HIS A C 1
ATOM 5888 O O . HIS A 1 732 ? 53.405 8.295 -10.666 1.00 94.31 732 HIS A O 1
ATOM 5894 N N . LEU A 1 733 ? 52.149 7.506 -12.358 1.00 95.69 733 LEU A N 1
ATOM 5895 C CA . LEU A 1 733 ? 52.706 6.153 -12.305 1.00 95.69 733 LEU A CA 1
ATOM 5896 C C . LEU A 1 733 ? 54.180 6.136 -12.731 1.00 95.69 733 LEU A C 1
ATOM 5898 O O . LEU A 1 733 ? 54.979 5.498 -12.054 1.00 95.69 733 LEU A O 1
ATOM 5902 N N . ILE A 1 734 ? 54.559 6.874 -13.778 1.00 94.62 734 ILE A N 1
ATOM 5903 C CA . ILE A 1 734 ? 55.953 7.010 -14.227 1.00 94.62 734 ILE A CA 1
ATOM 5904 C C . ILE A 1 734 ? 56.802 7.650 -13.133 1.00 94.62 734 ILE A C 1
ATOM 5906 O O . ILE A 1 734 ? 57.852 7.116 -12.792 1.00 94.62 734 ILE A O 1
ATOM 5910 N N . THR A 1 735 ? 56.330 8.741 -12.530 1.00 92.94 735 THR A N 1
ATOM 5911 C CA . THR A 1 735 ? 57.046 9.427 -11.446 1.00 92.94 735 THR A CA 1
ATOM 5912 C C . THR A 1 735 ? 57.256 8.498 -10.249 1.00 92.94 735 THR A C 1
ATOM 5914 O O . THR A 1 735 ? 58.345 8.433 -9.677 1.00 92.94 735 THR A O 1
ATOM 5917 N N . LYS A 1 736 ? 56.225 7.726 -9.882 1.00 92.31 736 LYS A N 1
ATOM 5918 C CA . LYS A 1 736 ? 56.311 6.731 -8.809 1.00 92.31 736 LYS A CA 1
ATOM 5919 C C . LYS A 1 736 ? 57.335 5.637 -9.129 1.00 92.31 736 LYS A C 1
ATOM 5921 O O . LYS A 1 736 ? 58.151 5.316 -8.266 1.00 92.31 736 LYS A O 1
ATOM 5926 N N . GLU A 1 737 ? 57.316 5.092 -10.344 1.00 92.25 737 GLU A N 1
ATOM 5927 C CA . GLU A 1 737 ? 58.287 4.086 -10.793 1.00 92.25 737 GLU A CA 1
ATOM 5928 C C . GLU A 1 737 ? 59.709 4.655 -10.868 1.00 92.25 737 GLU A C 1
ATOM 5930 O O . GLU A 1 737 ? 60.652 3.987 -10.456 1.00 92.25 737 GLU A O 1
ATOM 5935 N N . GLU A 1 738 ? 59.892 5.906 -11.298 1.00 89.81 738 GLU A N 1
ATOM 5936 C CA . GLU A 1 738 ? 61.199 6.568 -11.324 1.00 89.81 738 GLU A CA 1
ATOM 5937 C C . GLU A 1 738 ? 61.772 6.733 -9.909 1.00 89.81 738 GLU A C 1
ATOM 5939 O O . GLU A 1 738 ? 62.945 6.435 -9.671 1.00 89.81 738 GLU A O 1
ATOM 5944 N N . MET A 1 739 ? 60.947 7.142 -8.941 1.00 84.69 739 MET A N 1
ATOM 5945 C CA . MET A 1 739 ? 61.349 7.191 -7.533 1.00 84.69 739 MET A CA 1
ATOM 5946 C C . MET A 1 739 ? 61.741 5.802 -7.013 1.00 84.69 739 MET A C 1
ATOM 5948 O O . MET A 1 739 ? 62.770 5.667 -6.354 1.00 84.69 739 MET A O 1
ATOM 5952 N N . MET A 1 740 ? 60.969 4.759 -7.335 1.00 82.94 740 MET A N 1
ATOM 5953 C CA . MET A 1 740 ? 61.285 3.382 -6.939 1.00 82.94 740 MET A CA 1
ATOM 5954 C C . MET A 1 740 ? 62.566 2.858 -7.608 1.00 82.94 740 MET A C 1
ATOM 5956 O O . MET A 1 740 ? 63.380 2.221 -6.940 1.00 82.94 740 MET A O 1
ATOM 5960 N N . ALA A 1 741 ? 62.792 3.165 -8.885 1.00 82.56 741 ALA A N 1
ATOM 5961 C CA . ALA A 1 741 ? 63.995 2.792 -9.625 1.00 82.56 741 ALA A CA 1
ATOM 5962 C C . ALA A 1 741 ? 65.250 3.503 -9.097 1.00 82.56 741 ALA A C 1
ATOM 5964 O O . ALA A 1 741 ? 66.315 2.896 -9.051 1.00 82.56 741 ALA A O 1
ATOM 5965 N N . ARG A 1 742 ? 65.129 4.759 -8.642 1.00 78.19 742 ARG A N 1
ATOM 5966 C CA . ARG A 1 742 ? 66.218 5.501 -7.978 1.00 78.19 742 ARG A CA 1
ATOM 5967 C C . ARG A 1 742 ? 66.560 4.954 -6.589 1.00 78.19 742 ARG A C 1
ATOM 5969 O O . ARG A 1 742 ? 67.691 5.113 -6.145 1.00 78.19 742 ARG A O 1
ATOM 5976 N N . ILE A 1 743 ? 65.600 4.329 -5.905 1.00 77.25 743 ILE A N 1
ATOM 5977 C CA . ILE A 1 743 ? 65.808 3.673 -4.603 1.00 77.25 743 ILE A CA 1
ATOM 5978 C C . ILE A 1 743 ? 66.415 2.269 -4.778 1.00 77.25 743 ILE A C 1
ATOM 5980 O O . ILE A 1 743 ? 67.093 1.772 -3.878 1.00 77.25 743 ILE A O 1
ATOM 5984 N N . GLN A 1 744 ? 66.209 1.617 -5.928 1.00 68.94 744 GLN A N 1
ATOM 5985 C CA . GLN A 1 744 ? 66.868 0.346 -6.220 1.00 68.94 744 GLN A CA 1
ATOM 5986 C C . GLN A 1 744 ? 68.365 0.566 -6.505 1.00 68.94 744 GLN A C 1
ATOM 5988 O O . GLN A 1 744 ? 68.716 1.390 -7.349 1.00 68.94 744 GLN A O 1
ATOM 5993 N N . PRO A 1 745 ? 69.274 -0.183 -5.852 1.00 62.06 745 PRO A N 1
ATOM 5994 C CA . PRO A 1 745 ? 70.705 -0.009 -6.058 1.00 62.06 745 PRO A CA 1
ATOM 5995 C C . PRO A 1 745 ? 71.070 -0.341 -7.506 1.00 62.06 745 PRO A C 1
ATOM 5997 O O . PRO A 1 745 ? 70.746 -1.418 -8.023 1.00 62.06 745 PRO A O 1
ATOM 6000 N N . THR A 1 746 ? 71.766 0.587 -8.163 1.00 59.19 746 THR A N 1
ATOM 6001 C CA . THR A 1 746 ? 72.316 0.369 -9.504 1.00 59.19 746 THR A CA 1
ATOM 6002 C C . THR A 1 746 ? 73.229 -0.862 -9.485 1.00 59.19 746 THR A C 1
ATOM 6004 O O . THR A 1 746 ? 73.952 -1.110 -8.520 1.00 59.19 746 THR A O 1
ATOM 6007 N N . LYS A 1 747 ? 73.213 -1.673 -10.553 1.00 55.50 747 LYS A N 1
ATOM 6008 C CA . LYS A 1 747 ? 74.016 -2.914 -10.658 1.00 55.50 747 LYS A CA 1
ATOM 6009 C C . LYS A 1 747 ? 75.522 -2.719 -10.385 1.00 55.50 747 LYS A C 1
ATOM 6011 O O . LYS A 1 747 ? 76.198 -3.704 -10.114 1.00 55.50 747 LYS A O 1
ATOM 6016 N N . SER A 1 748 ? 76.037 -1.489 -10.421 1.00 52.03 748 SER A N 1
ATOM 6017 C CA . SER A 1 748 ? 77.409 -1.135 -10.037 1.00 52.03 748 SER A CA 1
ATOM 6018 C C . SER A 1 748 ? 77.691 -1.203 -8.530 1.00 52.03 748 SER A C 1
ATOM 6020 O O . SER A 1 748 ? 78.834 -1.450 -8.157 1.00 52.03 748 SER A O 1
ATOM 6022 N N . GLU A 1 749 ? 76.691 -1.041 -7.657 1.00 50.03 749 GLU A N 1
ATOM 6023 C CA . GLU A 1 749 ? 76.876 -1.134 -6.196 1.00 50.03 749 GLU A CA 1
ATOM 6024 C C . GLU A 1 749 ? 76.754 -2.566 -5.663 1.00 50.03 749 GLU A C 1
ATOM 6026 O O . GLU A 1 749 ? 77.346 -2.889 -4.638 1.00 50.03 749 GLU A O 1
ATOM 6031 N N . LYS A 1 750 ? 76.106 -3.477 -6.402 1.00 48.72 750 LYS A N 1
ATOM 6032 C CA . LYS A 1 750 ? 76.066 -4.912 -6.053 1.00 48.72 750 LYS A CA 1
ATOM 6033 C C . LYS A 1 750 ? 77.396 -5.655 -6.242 1.00 48.72 750 LYS A C 1
ATOM 6035 O O . LYS A 1 750 ? 77.488 -6.804 -5.837 1.00 48.72 750 LYS A O 1
ATOM 6040 N N . VAL A 1 751 ? 78.406 -5.038 -6.864 1.00 50.53 751 VAL A N 1
ATOM 6041 C CA . VAL A 1 751 ? 79.745 -5.644 -7.051 1.00 50.53 751 VAL A CA 1
ATOM 6042 C C . VAL A 1 751 ? 80.742 -5.173 -5.976 1.00 50.53 751 VAL A C 1
ATOM 6044 O O . VAL A 1 751 ? 81.853 -5.688 -5.899 1.00 50.53 751 VAL A O 1
ATOM 6047 N N . LYS A 1 752 ? 80.362 -4.214 -5.118 1.00 48.56 752 LYS A N 1
ATOM 6048 C CA . LYS A 1 752 ? 81.197 -3.716 -4.007 1.00 48.56 752 LYS A CA 1
ATOM 6049 C C . LYS A 1 752 ? 80.616 -3.981 -2.608 1.00 48.56 752 LYS A C 1
ATOM 6051 O O . LYS A 1 752 ? 81.179 -3.469 -1.643 1.00 48.56 752 LYS A O 1
ATOM 6056 N N . ALA A 1 753 ? 79.546 -4.769 -2.502 1.00 40.78 753 ALA A N 1
ATOM 6057 C CA . ALA A 1 753 ? 78.974 -5.234 -1.237 1.00 40.78 753 ALA A CA 1
ATOM 6058 C C . ALA A 1 753 ? 79.217 -6.732 -1.048 1.00 40.78 753 ALA A C 1
ATOM 6060 O O . ALA A 1 753 ? 79.041 -7.471 -2.046 1.00 40.78 753 ALA A O 1
#

Mean predicted aligned error: 18.56 Å

Foldseek 3Di:
DDPQFQAVLQLVLLVLLVVLLVVLVVLLVVDPDRDPLLSQLSVLSNQLSVLRSVCRRPVDPVSVLSNLLSLLSNLLSLLLLLVPLPHDPVVSVVSNVVSVVVSVVVSVCCVVPVDVPSSVVVSVVSVVSSLVSLVVLLVVLPDPPDLLSLLLQLLLVLLVVLQVQLVVLVVCCVVCVVVLVVVCVVPDPPVNSVSPSSSSSSNSNSSSSSSSSQSSSVSSVSPDSPPPLVSHDPPSNVSSVDVSSDDDDDPDPPPDDDDDDDDDPDPDPPQDDQQDDCVVVLVVLLVVLLVVLVPPLVVSLVSLVVQLVVCLVRSNLVSNLSSLLSNLVSCVVVVPLVSNLVSLLVQLPDPSRDLVSNLSNLVSLVVCLVVNPDPVSSVSSLVSSLVSCPPPLSCLVVNLVSLLVVLVSCVVVVNLPVSLVSLLVRPLLPNPPDDLLVSLVSLLVNLVSCVVVVNLVSSVVSLVSRDCVVVDDDPDDDPVRVVVVVVVLVVCQVPDDPPDDRPDDPDDCLVSLVSSLVSVLVSCLVVVNLLVNLVSLVSNLPRPVQVPDPVSNQLSLLSNLLSLLLHDDDPSSLVSLVVNLPDPSCVSPVLSNVVSVVLNDLDADAPVVCCVSCVVVLCVDPQADCDCDPVCNSRPVSVVSSLLSNLVSNVLSCLVVDQKDALVVSCVRSVHDSVVNVVSVVVCVVVVVFDWDADPVVRMIGRDDDDDPVNVVVVVVVVVVVVVVVVVVVVVVVVVVVVVVVVDDDPVVVVVD

pLDDT: mean 82.5, std 13.73, range [22.06, 96.62]